Protein AF-A0A7C3F690-F1 (afdb_monomer_lite)

Secondary structure (DSSP, 8-state):
-HHHHHHHHHHTTTHHHHHHHHHHHHHHHHHHHHHHHHHHHHHHHHHHHHHHHHHHHHHTT---GGGHHHHHHHTT--TTTSTTGGG--SSS---TTT-TTTHHHHHHHHHHHHHHHHHHHHHHHHTBTB---TT--TTSTT-EEEEEEETTSEEPGGGTTT-TTSPP-EESS-----TTSEEEEEEEEEEEPS-GGG-TT-SEEEEEEEEEEEPP-SS-TT-S-PPPP------------PPPP-------------------PPP----PPP------GGGTTEEE-S--EEEEESSSEEEEEEEEE-SSS-EEEEEEEEE-HHHHHHSTT-EEEEEEETTEEEEEEEE-SSSEE--S---EEE-TTEEEEEEEEEE-SS-PPPTTT--GGG-EEEEEETTS-EEEE----------------TT-TTEEE-S--EE--BTTBEEEEEEEEE-SSS-EEEEEEEEE-HHHHTTSTT--EEEEEETTEEEE-S-B-SSSEE--S---EEE-TTEEEEEEEEE--SSSPPPTTS--GGG-EEEEEETTS-EEEE--------PPPPPPPP---SSEEEEEEESS-TT-EEEEEEEE-TTS-EEEEEEE-TTT-BS--GGG--S-BTB--HHHHSSS-EEEEEEEETTS-EEEEEEEES-EEESSSEE--TTTSTT-EEEES-GGGEEEEEEHHHIIIIIS----SSSPPP--TT-PPPSS-TT---B-EEEEEE-GGGGTTT-EEEEEEEEEE-SS-TTS-SB--EEEE---TTTS----S--------

Structure (mmCIF, N/CA/C/O backbone):
data_AF-A0A7C3F690-F1
#
_entry.id   AF-A0A7C3F690-F1
#
loop_
_atom_site.group_PDB
_atom_site.id
_atom_site.type_symbol
_atom_site.label_atom_id
_atom_site.label_alt_id
_atom_site.label_comp_id
_atom_site.label_asym_id
_atom_site.label_entity_id
_atom_site.label_seq_id
_atom_site.pdbx_PDB_ins_code
_atom_site.Cartn_x
_atom_site.Cartn_y
_atom_site.Cartn_z
_atom_site.occupancy
_atom_site.B_iso_or_equiv
_atom_site.auth_seq_id
_atom_site.auth_comp_id
_atom_site.auth_asym_id
_atom_site.auth_atom_id
_atom_site.pdbx_PDB_model_num
ATOM 1 N N . MET A 1 1 ? -98.170 44.416 -22.032 1.00 53.94 1 MET A N 1
ATOM 2 C CA . MET A 1 1 ? -97.109 43.391 -22.217 1.00 53.94 1 MET A CA 1
ATOM 3 C C . MET A 1 1 ? -95.685 43.948 -22.372 1.00 53.94 1 MET A C 1
ATOM 5 O O . MET A 1 1 ? -94.765 43.316 -21.867 1.00 53.94 1 MET A O 1
ATOM 9 N N . ASN A 1 2 ? -95.460 45.133 -22.960 1.00 50.00 2 ASN A N 1
ATOM 10 C CA . ASN A 1 2 ? -94.092 45.659 -23.170 1.00 50.00 2 ASN A CA 1
ATOM 11 C C . ASN A 1 2 ? -93.336 46.083 -21.890 1.00 50.00 2 ASN A C 1
ATOM 13 O O . ASN A 1 2 ? -92.110 46.021 -21.865 1.00 50.00 2 ASN A O 1
ATOM 17 N N . LYS A 1 3 ? -94.032 46.455 -20.802 1.00 51.06 3 LYS A N 1
ATOM 18 C CA . LYS A 1 3 ? -93.385 46.777 -19.510 1.00 51.06 3 LYS A CA 1
ATOM 19 C C . LYS A 1 3 ? -92.844 45.538 -18.776 1.00 51.06 3 LYS A C 1
ATOM 21 O O . LYS A 1 3 ? -91.786 45.625 -18.165 1.00 51.06 3 LYS A O 1
ATOM 26 N N . VAL A 1 4 ? -93.511 44.385 -18.897 1.00 54.22 4 VAL A N 1
ATOM 27 C CA . VAL A 1 4 ? -93.117 43.133 -18.217 1.00 54.22 4 VAL A CA 1
ATOM 28 C C . VAL A 1 4 ? -91.915 42.479 -18.907 1.00 54.22 4 VAL A C 1
ATOM 30 O O . VAL A 1 4 ? -90.972 42.079 -18.231 1.00 54.22 4 VAL A O 1
ATOM 33 N N . ARG A 1 5 ? -91.858 42.490 -20.252 1.00 50.88 5 ARG A N 1
ATOM 34 C CA . ARG A 1 5 ? -90.656 42.053 -20.993 1.00 50.88 5 ARG A CA 1
ATOM 35 C C . ARG A 1 5 ? -89.410 42.873 -20.634 1.00 50.88 5 ARG A C 1
ATOM 37 O O . ARG A 1 5 ? -88.328 42.305 -20.559 1.00 50.88 5 ARG A O 1
ATOM 44 N N . ARG A 1 6 ? -89.560 44.175 -20.350 1.00 50.06 6 ARG A N 1
ATOM 45 C CA . ARG A 1 6 ? -88.445 45.072 -19.980 1.00 50.06 6 ARG A CA 1
ATOM 46 C C . ARG A 1 6 ? -87.937 44.862 -18.543 1.00 50.06 6 ARG A C 1
ATOM 48 O O . ARG A 1 6 ? -86.787 45.182 -18.262 1.00 50.06 6 ARG A O 1
ATOM 55 N N . LEU A 1 7 ? -88.778 44.330 -17.651 1.00 51.03 7 LEU A N 1
ATOM 56 C CA . LEU A 1 7 ? -88.420 43.966 -16.272 1.00 51.03 7 LEU A CA 1
ATOM 57 C C . LEU A 1 7 ? -87.766 42.577 -16.204 1.00 51.03 7 LEU A C 1
ATOM 59 O O . LEU A 1 7 ? -86.737 42.430 -15.556 1.00 51.03 7 LEU A O 1
ATOM 63 N N . ILE A 1 8 ? -88.265 41.594 -16.963 1.00 52.38 8 ILE A N 1
ATOM 64 C CA . ILE A 1 8 ? -87.659 40.250 -17.036 1.00 52.38 8 ILE A CA 1
ATOM 65 C C . ILE A 1 8 ? -86.327 40.279 -17.809 1.00 52.38 8 ILE A C 1
ATOM 67 O O . ILE A 1 8 ? -85.368 39.621 -17.412 1.00 52.38 8 ILE A O 1
ATOM 71 N N . SER A 1 9 ? -86.196 41.122 -18.847 1.00 50.44 9 SER A N 1
ATOM 72 C CA . SER A 1 9 ? -84.900 41.352 -19.509 1.00 50.44 9 SER A CA 1
ATOM 73 C C . SER A 1 9 ? -83.897 42.105 -18.630 1.00 50.44 9 SER A C 1
ATOM 75 O O . SER A 1 9 ? -82.730 42.188 -18.998 1.00 50.44 9 SER A O 1
ATOM 77 N N . LYS A 1 10 ? -84.343 42.718 -17.523 1.00 50.56 10 LYS A N 1
ATOM 78 C CA . LYS A 1 10 ? -83.473 43.371 -16.536 1.00 50.56 10 LYS A CA 1
ATOM 79 C C . LYS A 1 10 ? -82.883 42.359 -15.550 1.00 50.56 10 LYS A C 1
ATOM 81 O O . LYS A 1 10 ? -81.759 42.566 -15.128 1.00 50.56 10 LYS A O 1
ATOM 86 N N . ILE A 1 11 ? -83.589 41.260 -15.260 1.00 53.69 11 ILE A N 1
ATOM 87 C CA . ILE A 1 11 ? -83.134 40.194 -14.344 1.00 53.69 11 ILE A CA 1
ATOM 88 C C . ILE A 1 11 ? -82.066 39.300 -15.002 1.00 53.69 11 ILE A C 1
ATOM 90 O O . ILE A 1 11 ? -81.186 38.789 -14.325 1.00 53.69 11 ILE A O 1
ATOM 94 N N . ARG A 1 12 ? -82.073 39.176 -16.338 1.00 56.94 12 ARG A N 1
ATOM 95 C CA . ARG A 1 12 ? -81.017 38.471 -17.095 1.00 56.94 12 ARG A CA 1
ATOM 96 C C . ARG A 1 12 ? -79.767 39.313 -17.387 1.00 56.94 12 ARG A C 1
ATOM 98 O O . ARG A 1 12 ? -78.795 38.787 -17.921 1.00 56.94 12 ARG A O 1
ATOM 105 N N . ARG A 1 13 ? -79.768 40.617 -17.082 1.00 62.41 13 ARG A N 1
ATOM 106 C CA . ARG A 1 13 ? -78.585 41.476 -17.258 1.00 62.41 13 ARG A CA 1
ATOM 107 C C . ARG A 1 13 ? -77.701 41.328 -16.028 1.00 62.41 13 ARG A C 1
ATOM 109 O O . ARG A 1 13 ? -78.002 41.900 -14.991 1.00 62.41 13 ARG A O 1
ATOM 116 N N . GLY A 1 14 ? -76.648 40.536 -16.168 1.00 69.00 14 GLY A N 1
ATOM 117 C CA . GLY A 1 14 ? -75.678 40.273 -15.109 1.00 69.00 14 GLY A CA 1
ATOM 118 C C . GLY A 1 14 ? -75.565 38.801 -14.730 1.00 69.00 14 GLY A C 1
ATOM 119 O O . GLY A 1 14 ? -74.534 38.440 -14.196 1.00 69.00 14 GLY A O 1
ATOM 120 N N . GLN A 1 15 ? -76.528 37.932 -15.074 1.00 79.69 15 GLN A N 1
ATOM 121 C CA . GLN A 1 15 ? -76.443 36.495 -14.757 1.00 79.69 15 GLN A CA 1
ATOM 122 C C . GLN A 1 15 ? -75.196 35.844 -15.373 1.00 79.69 15 GLN A C 1
ATOM 124 O O . GLN A 1 15 ? -74.444 35.198 -14.659 1.00 79.69 15 GLN A O 1
ATOM 129 N N . ALA A 1 16 ? -74.925 36.090 -16.661 1.00 81.56 16 ALA A N 1
ATOM 130 C CA . ALA A 1 16 ? -73.699 35.614 -17.308 1.00 81.56 16 ALA A CA 1
ATOM 131 C C . ALA A 1 16 ? -72.431 36.194 -16.652 1.00 81.56 16 ALA A C 1
ATOM 133 O O . ALA A 1 16 ? -71.416 35.517 -16.559 1.00 81.56 16 ALA A O 1
ATOM 134 N N . THR A 1 17 ? -72.494 37.435 -16.154 1.00 85.94 17 THR A N 1
ATOM 135 C CA . THR A 1 17 ? -71.397 38.059 -15.403 1.00 85.94 17 THR A CA 1
ATOM 136 C C . THR A 1 17 ? -71.221 37.410 -14.029 1.00 85.94 17 THR A C 1
ATOM 138 O O . THR A 1 17 ? -70.091 37.197 -13.623 1.00 85.94 17 THR A O 1
ATOM 141 N N . THR A 1 18 ? -72.302 37.050 -13.330 1.00 84.94 18 THR A N 1
ATOM 142 C CA . THR A 1 18 ? -72.266 36.363 -12.031 1.00 84.94 18 THR A CA 1
ATOM 143 C C . THR A 1 18 ? -71.794 34.918 -12.170 1.00 84.94 18 THR A C 1
ATOM 145 O O . THR A 1 18 ? -70.956 34.486 -11.392 1.00 84.94 18 THR A O 1
ATOM 148 N N . GLU A 1 19 ? -72.269 34.184 -13.177 1.00 86.69 19 GLU A N 1
ATOM 149 C CA . GLU A 1 19 ? -71.798 32.828 -13.482 1.00 86.69 19 GLU A CA 1
ATOM 150 C C . GLU A 1 19 ? -70.316 32.839 -13.865 1.00 86.69 19 GLU A C 1
ATOM 152 O O . GLU A 1 19 ? -69.549 32.040 -13.338 1.00 86.69 19 GLU A O 1
ATOM 157 N N . PHE A 1 20 ? -69.879 33.798 -14.689 1.00 88.44 20 PHE A N 1
ATOM 158 C CA . PHE A 1 20 ? -68.459 33.984 -14.990 1.00 88.44 20 PHE A CA 1
ATOM 159 C C . PHE A 1 20 ? -67.651 34.373 -13.744 1.00 88.44 20 PHE A C 1
ATOM 161 O O . PHE A 1 20 ? -66.579 33.828 -13.523 1.00 88.44 20 PHE A O 1
ATOM 168 N N . MET A 1 21 ? -68.173 35.255 -12.888 1.00 91.75 21 MET A N 1
ATOM 169 C CA . MET A 1 21 ? -67.510 35.683 -11.650 1.00 91.75 21 MET A CA 1
ATOM 170 C C . MET A 1 21 ? -67.397 34.555 -10.612 1.00 91.75 21 MET A C 1
ATOM 172 O O . MET A 1 21 ? -66.467 34.570 -9.815 1.00 91.75 21 MET A O 1
ATOM 176 N N . LEU A 1 22 ? -68.306 33.572 -10.631 1.00 87.62 22 LEU A N 1
ATOM 177 C CA . LEU A 1 22 ? -68.243 32.372 -9.786 1.00 87.62 22 LEU A CA 1
ATOM 178 C C . LEU A 1 22 ? -67.389 31.254 -10.406 1.00 87.62 22 LEU A C 1
ATOM 180 O O . LEU A 1 22 ? -66.724 30.524 -9.677 1.00 87.62 22 LEU A O 1
ATOM 184 N N . ALA A 1 23 ? -67.379 31.125 -11.736 1.00 90.38 23 ALA A N 1
ATOM 185 C CA . ALA A 1 23 ? -66.571 30.134 -12.444 1.00 90.38 23 ALA A CA 1
ATOM 186 C C . ALA A 1 23 ? -65.090 30.534 -12.536 1.00 90.38 23 ALA A C 1
ATOM 188 O O . ALA A 1 23 ? -64.225 29.664 -12.494 1.00 90.38 23 ALA A O 1
ATOM 189 N N . LEU A 1 24 ? -64.789 31.834 -12.633 1.00 89.81 24 LEU A N 1
ATOM 190 C CA . LEU A 1 24 ? -63.428 32.352 -12.784 1.00 89.81 24 LEU A CA 1
ATOM 191 C C . LEU A 1 24 ? -62.498 31.921 -11.629 1.00 89.81 24 LEU A C 1
ATOM 193 O O . LEU A 1 24 ? -61.432 31.396 -11.937 1.00 89.81 24 LEU A O 1
ATOM 197 N N . PRO A 1 25 ? -62.867 32.029 -10.334 1.00 86.62 25 PRO A N 1
ATOM 198 C CA . PRO A 1 25 ? -62.026 31.533 -9.243 1.00 86.62 25 PRO A CA 1
ATOM 199 C C . PRO A 1 25 ? -61.768 30.023 -9.312 1.00 86.62 25 PRO A C 1
ATOM 201 O O . PRO A 1 25 ? -60.646 29.593 -9.077 1.00 86.62 25 PRO A O 1
ATOM 204 N N . ILE A 1 26 ? -62.774 29.217 -9.674 1.00 88.06 26 ILE A N 1
ATOM 205 C CA . ILE A 1 26 ? -62.638 27.752 -9.779 1.00 88.06 26 ILE A CA 1
ATOM 206 C C . ILE A 1 26 ? -61.712 27.385 -10.941 1.00 88.06 26 ILE A C 1
ATOM 208 O O . ILE A 1 26 ? -60.811 26.565 -10.783 1.00 88.06 26 ILE A O 1
ATOM 212 N N . MET A 1 27 ? -61.904 28.022 -12.097 1.00 90.62 27 MET A N 1
ATOM 213 C CA . MET A 1 27 ? -61.048 27.840 -13.267 1.00 90.62 27 MET A CA 1
ATOM 214 C C . MET A 1 27 ? -59.607 28.276 -12.972 1.00 90.62 27 MET A C 1
ATOM 216 O O . MET A 1 27 ? -58.673 27.586 -13.367 1.00 90.62 27 MET A O 1
ATOM 220 N N . MET A 1 28 ? -59.420 29.373 -12.233 1.00 87.94 28 MET A N 1
ATOM 221 C CA . MET A 1 28 ? -58.102 29.862 -11.831 1.00 87.94 28 MET A CA 1
ATOM 222 C C . MET A 1 28 ? -57.420 28.916 -10.836 1.00 87.94 28 MET A C 1
ATOM 224 O O . MET A 1 28 ? -56.260 28.584 -11.040 1.00 87.94 28 MET A O 1
ATOM 228 N N . ILE A 1 29 ? -58.131 28.405 -9.823 1.00 86.88 29 ILE A N 1
ATOM 229 C CA . ILE A 1 29 ? -57.597 27.393 -8.894 1.00 86.88 29 ILE A CA 1
ATOM 230 C C . ILE A 1 29 ? -57.206 26.117 -9.646 1.00 86.88 29 ILE A C 1
ATOM 232 O O . ILE A 1 29 ? -56.128 25.582 -9.410 1.00 86.88 29 ILE A O 1
ATOM 236 N N . MET A 1 30 ? -58.044 25.645 -10.574 1.00 88.38 30 MET A N 1
ATOM 237 C CA . MET A 1 30 ? -57.740 24.458 -11.377 1.00 88.38 30 MET A CA 1
ATOM 238 C C . MET A 1 30 ? -56.510 24.678 -12.266 1.00 88.38 30 MET A C 1
ATOM 240 O O . MET A 1 30 ? -55.640 23.814 -12.328 1.00 88.38 30 MET A O 1
ATOM 244 N N . LEU A 1 31 ? -56.414 25.833 -12.928 1.00 89.75 31 LEU A N 1
ATOM 245 C CA . LEU A 1 31 ? -55.281 26.170 -13.786 1.00 89.75 31 LEU A CA 1
ATOM 246 C C . LEU A 1 31 ? -53.980 26.278 -12.983 1.00 89.75 31 LEU A C 1
ATOM 248 O O . LEU A 1 31 ? -52.979 25.689 -13.381 1.00 89.75 31 LEU A O 1
ATOM 252 N N . VAL A 1 32 ? -53.998 26.960 -11.834 1.00 87.81 32 VAL A N 1
ATOM 253 C CA . VAL A 1 32 ? -52.814 27.050 -10.970 1.00 87.81 32 VAL A CA 1
ATOM 254 C C . VAL A 1 32 ? -52.473 25.684 -10.367 1.00 87.81 32 VAL A C 1
ATOM 256 O O . VAL A 1 32 ? -51.303 25.340 -10.318 1.00 87.81 32 VAL A O 1
ATOM 259 N N . GLY A 1 33 ? -53.459 24.856 -10.007 1.00 86.50 33 GLY A N 1
ATOM 260 C CA . GLY A 1 33 ? -53.222 23.494 -9.518 1.00 86.50 33 GLY A CA 1
ATOM 261 C C . GLY A 1 33 ? -52.551 22.579 -10.549 1.00 86.50 33 GLY A C 1
ATOM 262 O O . GLY A 1 33 ? -51.645 21.827 -10.201 1.00 86.50 33 GLY A O 1
ATOM 263 N N . VAL A 1 34 ? -52.939 22.670 -11.827 1.00 91.31 34 VAL A N 1
ATOM 264 C CA . VAL A 1 34 ? -52.263 21.937 -12.915 1.00 91.31 34 VAL A CA 1
ATOM 265 C C . VAL A 1 34 ? -50.836 22.453 -13.124 1.00 91.31 34 VAL A C 1
ATOM 267 O O . VAL A 1 34 ? -49.928 21.647 -13.315 1.00 91.31 34 VAL A O 1
ATOM 270 N N . ILE A 1 35 ? -50.621 23.772 -13.059 1.00 90.88 35 ILE A N 1
ATOM 271 C CA . ILE A 1 35 ? -49.281 24.375 -13.158 1.00 90.88 35 ILE A CA 1
ATOM 272 C C . ILE A 1 35 ? -48.398 23.940 -11.981 1.00 90.88 35 ILE A C 1
ATOM 274 O O . ILE A 1 35 ? -47.242 23.590 -12.194 1.00 90.88 35 ILE A O 1
ATOM 278 N N . GLU A 1 36 ? -48.935 23.914 -10.760 1.00 88.75 36 GLU A N 1
ATOM 279 C CA . GLU A 1 36 ? -48.211 23.489 -9.559 1.00 88.75 36 GLU A CA 1
ATOM 280 C C . GLU A 1 36 ? -47.801 22.019 -9.651 1.00 88.75 36 GLU A C 1
ATOM 282 O O . GLU A 1 36 ? -46.639 21.689 -9.442 1.00 88.75 36 GLU A O 1
ATOM 287 N N . LEU A 1 37 ? -48.725 21.13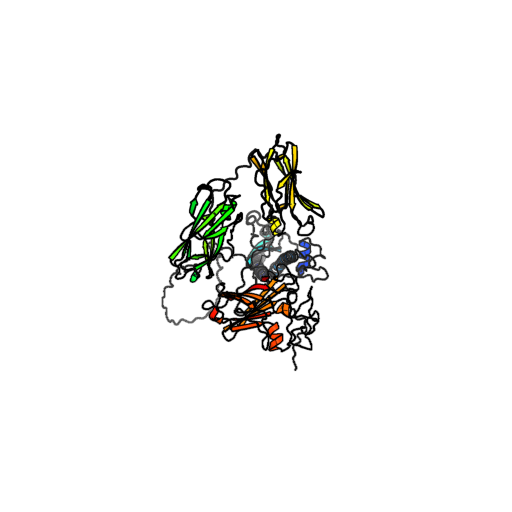7 -10.049 1.00 89.06 37 LEU A N 1
ATOM 288 C CA . LEU A 1 37 ? -48.420 19.719 -10.228 1.00 89.06 37 LEU A CA 1
ATOM 289 C C . LEU A 1 37 ? -47.357 19.501 -11.313 1.00 89.06 37 LEU A C 1
ATOM 291 O O . LEU A 1 37 ? -46.457 18.684 -11.133 1.00 89.06 37 LEU A O 1
ATOM 295 N N . ALA A 1 38 ? -47.435 20.236 -12.425 1.00 91.19 38 ALA A N 1
ATOM 296 C CA . ALA A 1 38 ? -46.434 20.156 -13.484 1.00 91.19 38 ALA A CA 1
ATOM 297 C C . ALA A 1 38 ? -45.045 20.597 -12.992 1.00 91.19 38 ALA A C 1
ATOM 299 O O . ALA A 1 38 ? -44.061 19.909 -13.262 1.00 91.19 38 ALA A O 1
ATOM 300 N N . ARG A 1 39 ? -44.967 21.697 -12.229 1.00 90.06 39 ARG A N 1
ATOM 301 C CA . ARG A 1 39 ? -43.717 22.185 -11.622 1.00 90.06 39 ARG A CA 1
ATOM 302 C C . ARG A 1 39 ? -43.159 21.209 -10.590 1.00 90.06 39 ARG A C 1
ATOM 304 O O . ARG A 1 39 ? -41.955 20.979 -10.583 1.00 90.06 39 ARG A O 1
ATOM 311 N N . LEU A 1 40 ? -44.022 20.584 -9.790 1.00 88.75 40 LEU A N 1
ATOM 312 C CA . LEU A 1 40 ? -43.619 19.586 -8.803 1.00 88.75 40 LEU A CA 1
ATOM 313 C C . LEU A 1 40 ? -43.023 18.338 -9.463 1.00 88.75 40 LEU A C 1
ATOM 315 O O . LEU A 1 40 ? -41.960 17.878 -9.059 1.00 88.75 40 LEU A O 1
ATOM 319 N N . VAL A 1 41 ? -43.673 17.806 -10.505 1.00 91.44 41 VAL A N 1
ATOM 320 C CA . VAL A 1 41 ? -43.147 16.655 -11.262 1.00 91.44 41 VAL A CA 1
ATOM 321 C C . VAL A 1 41 ? -41.838 17.020 -11.963 1.00 91.44 41 VAL A C 1
ATOM 323 O O . VAL A 1 41 ? -40.909 16.216 -11.969 1.00 91.44 41 VAL A O 1
ATOM 326 N N . GLN A 1 42 ? -41.736 18.232 -12.515 1.00 91.50 42 GLN A N 1
ATOM 327 C CA . GLN A 1 42 ? -40.493 18.731 -13.102 1.00 91.50 42 GLN A CA 1
ATOM 328 C C . GLN A 1 42 ? -39.364 18.802 -12.063 1.00 91.50 42 GLN A C 1
ATOM 330 O O . GLN A 1 42 ? -38.267 18.323 -12.340 1.00 91.50 42 GLN A O 1
ATOM 335 N N . ALA A 1 43 ? -39.630 19.344 -10.872 1.00 89.62 43 ALA A N 1
ATOM 336 C CA . ALA A 1 43 ? -38.655 19.422 -9.788 1.00 89.62 43 ALA A CA 1
ATOM 337 C C . ALA A 1 43 ? -38.248 18.032 -9.278 1.00 89.62 43 ALA A C 1
ATOM 339 O O . ALA A 1 43 ? -37.066 17.783 -9.072 1.00 89.62 43 ALA A O 1
ATOM 340 N N . TRP A 1 44 ? -39.195 17.097 -9.155 1.00 89.75 44 TRP A N 1
ATOM 341 C CA . TRP A 1 44 ? -38.893 15.713 -8.784 1.00 89.75 44 TRP A CA 1
ATOM 342 C C . TRP A 1 44 ? -37.980 15.024 -9.804 1.00 89.75 44 TRP A C 1
ATOM 344 O O . TRP A 1 44 ? -36.968 14.438 -9.429 1.00 89.75 44 TRP A O 1
ATOM 354 N N . LEU A 1 45 ? -38.270 15.162 -11.102 1.00 91.50 45 LEU A N 1
ATOM 355 C CA . LEU A 1 45 ? -37.400 14.632 -12.155 1.00 91.50 45 LEU A CA 1
ATOM 356 C C . LEU A 1 45 ? -36.012 15.287 -12.144 1.00 91.50 45 LEU A C 1
ATOM 358 O O . LEU A 1 45 ? -35.022 14.600 -12.386 1.00 91.50 45 LEU A O 1
ATOM 362 N N . ALA A 1 46 ? -35.930 16.590 -11.866 1.00 89.62 46 ALA A N 1
ATOM 363 C CA . ALA A 1 46 ? -34.663 17.305 -11.752 1.00 89.62 46 ALA A CA 1
ATOM 364 C C . ALA A 1 46 ? -33.816 16.782 -10.580 1.00 89.62 46 ALA A C 1
ATOM 366 O O . ALA A 1 46 ? -32.636 16.514 -10.764 1.00 89.62 46 ALA A O 1
ATOM 367 N N . VAL A 1 47 ? -34.419 16.553 -9.410 1.00 90.50 47 VAL A N 1
ATOM 368 C CA . VAL A 1 47 ? -33.735 16.004 -8.225 1.00 90.50 47 VAL A CA 1
ATOM 369 C C . VAL A 1 47 ? -33.256 14.562 -8.461 1.00 90.50 47 VAL A C 1
ATOM 371 O O . VAL A 1 47 ? -32.114 14.224 -8.152 1.00 90.50 47 VAL A O 1
ATOM 374 N N . GLU A 1 48 ? -34.077 13.712 -9.085 1.00 91.25 48 GLU A N 1
ATOM 375 C CA . GLU A 1 48 ? -33.696 12.332 -9.434 1.00 91.25 48 GLU A CA 1
ATOM 376 C C . GLU A 1 48 ? -32.575 12.274 -10.487 1.00 91.25 48 GLU A C 1
ATOM 378 O O . GLU A 1 48 ? -31.700 11.402 -10.440 1.00 91.25 48 GLU A O 1
ATOM 383 N N . ASN A 1 49 ? -32.588 13.200 -11.450 1.00 90.94 49 ASN A N 1
ATOM 384 C CA . ASN A 1 49 ? -31.518 13.330 -12.433 1.00 90.94 49 ASN A CA 1
ATOM 385 C C . ASN A 1 49 ? -30.237 13.874 -11.795 1.00 90.94 49 ASN A C 1
ATOM 387 O O . ASN A 1 49 ? -29.176 13.319 -12.066 1.00 90.94 49 ASN A O 1
ATOM 391 N N . ALA A 1 50 ? -30.327 14.871 -10.913 1.00 90.81 50 ALA A N 1
ATOM 392 C CA . ALA A 1 50 ? -29.193 15.406 -10.163 1.00 90.81 50 ALA A CA 1
ATOM 393 C C . ALA A 1 50 ? -28.462 14.300 -9.391 1.00 90.81 50 ALA A C 1
ATOM 395 O O . ALA A 1 50 ? -27.263 14.101 -9.589 1.00 90.81 50 ALA A O 1
ATOM 396 N N . ALA A 1 51 ? -29.198 13.483 -8.627 1.00 90.31 51 ALA A N 1
ATOM 397 C CA . ALA A 1 51 ? -28.625 12.346 -7.903 1.00 90.31 51 ALA A CA 1
ATOM 398 C C . ALA A 1 51 ? -27.942 11.342 -8.850 1.00 90.31 51 ALA A C 1
ATOM 400 O O . ALA A 1 51 ? -26.880 10.803 -8.549 1.00 90.31 51 ALA A O 1
ATOM 401 N N . ARG A 1 52 ? -28.521 11.101 -10.035 1.00 90.88 52 ARG A N 1
ATOM 402 C CA . ARG A 1 52 ? -27.949 10.191 -11.039 1.00 90.88 52 ARG A CA 1
ATOM 403 C C . ARG A 1 52 ? -26.676 10.737 -11.685 1.00 90.88 52 ARG A C 1
ATOM 405 O O . ARG A 1 52 ? -25.780 9.951 -11.980 1.00 90.88 52 ARG A O 1
ATOM 412 N N . PHE A 1 53 ? -26.620 12.034 -11.974 1.00 90.19 53 PHE A N 1
ATOM 413 C CA . PHE A 1 53 ? -25.443 12.671 -12.564 1.00 90.19 53 PHE A CA 1
ATOM 414 C C . PHE A 1 53 ? -24.300 12.745 -11.555 1.00 90.19 53 PHE A C 1
ATOM 416 O O . PHE A 1 53 ? -23.199 12.313 -11.889 1.00 90.19 53 PHE A O 1
ATOM 423 N N . GLY A 1 54 ? -24.593 13.155 -10.317 1.00 87.94 54 GLY A N 1
ATOM 424 C CA . GLY A 1 54 ? -23.635 13.110 -9.215 1.00 87.94 54 GLY A CA 1
ATOM 425 C C . GLY A 1 54 ? -23.078 11.704 -9.010 1.00 87.94 54 GLY A C 1
ATOM 426 O O . GLY A 1 54 ? -21.868 11.528 -9.008 1.00 87.94 54 GLY A O 1
ATOM 427 N N . ALA A 1 55 ? -23.940 10.679 -8.954 1.00 88.31 55 ALA A N 1
ATOM 428 C CA . ALA A 1 55 ? -23.487 9.301 -8.746 1.00 88.31 55 ALA A CA 1
ATOM 429 C C . ALA A 1 55 ? -22.615 8.793 -9.904 1.00 88.31 55 ALA A C 1
ATOM 431 O O . ALA A 1 55 ? -21.591 8.166 -9.674 1.00 88.31 55 ALA A O 1
ATOM 432 N N . ARG A 1 56 ? -22.968 9.103 -11.158 1.00 87.56 56 ARG A N 1
ATOM 433 C CA . ARG A 1 56 ? -22.145 8.737 -12.323 1.00 87.56 56 ARG A CA 1
ATOM 434 C C . ARG A 1 56 ? -20.773 9.395 -12.311 1.00 87.56 56 ARG A C 1
ATOM 436 O O . ARG A 1 56 ? -19.819 8.758 -12.733 1.00 87.56 56 ARG A O 1
ATOM 443 N N . TYR A 1 57 ? -20.697 10.651 -11.884 1.00 87.88 57 TYR A N 1
ATOM 444 C CA . TYR A 1 57 ? -19.434 11.370 -11.788 1.00 87.88 57 TYR A CA 1
ATOM 445 C C . TYR A 1 57 ? -18.597 10.846 -10.618 1.00 87.88 57 TYR A C 1
ATOM 447 O O . TYR A 1 57 ? -17.452 10.458 -10.825 1.00 87.88 57 TYR A O 1
ATOM 455 N N . ALA A 1 58 ? -19.197 10.708 -9.431 1.00 86.44 58 ALA A N 1
ATOM 456 C CA . ALA A 1 58 ? -18.551 10.169 -8.234 1.00 86.44 58 ALA A CA 1
ATOM 457 C C . ALA A 1 58 ? -17.904 8.802 -8.484 1.00 86.44 58 ALA A C 1
ATOM 459 O O . ALA A 1 58 ? -16.791 8.542 -8.029 1.00 86.44 58 ALA A O 1
ATOM 460 N N . VAL A 1 59 ? -18.575 7.961 -9.277 1.00 85.00 59 VAL A N 1
ATOM 461 C CA . VAL A 1 59 ? -18.084 6.635 -9.647 1.00 85.00 59 VAL A CA 1
ATOM 462 C C . VAL A 1 59 ? -16.767 6.682 -10.415 1.00 85.00 59 VAL A C 1
ATOM 464 O O . VAL A 1 59 ? -15.962 5.778 -10.276 1.00 85.00 59 VAL A O 1
ATOM 467 N N . THR A 1 60 ? -16.495 7.720 -11.198 1.00 84.31 60 THR A N 1
ATOM 468 C CA . THR A 1 60 ? -15.251 7.777 -11.983 1.00 84.31 60 THR A CA 1
ATOM 469 C C . THR A 1 60 ? -13.994 7.977 -11.133 1.00 84.31 60 THR A C 1
ATOM 471 O O . THR A 1 60 ? -12.892 7.707 -11.610 1.00 84.31 60 THR A O 1
ATOM 474 N N . GLY A 1 61 ? -14.150 8.464 -9.897 1.00 78.19 61 GLY A N 1
ATOM 475 C CA . GLY A 1 61 ? -13.036 8.921 -9.065 1.00 78.19 61 GLY A CA 1
ATOM 476 C C . GLY A 1 61 ? -12.358 10.200 -9.575 1.00 78.19 61 GLY A C 1
ATOM 477 O O . GLY A 1 61 ? -11.329 10.577 -9.024 1.00 78.19 61 GLY A O 1
ATOM 478 N N . ASP A 1 62 ? -12.910 10.842 -10.610 1.00 83.62 62 ASP A N 1
ATOM 479 C CA . ASP A 1 62 ? -12.387 12.068 -11.218 1.00 83.62 62 ASP A CA 1
ATOM 480 C C . ASP A 1 62 ? -12.729 13.312 -10.376 1.00 83.62 62 ASP A C 1
ATOM 482 O O . ASP A 1 62 ? -13.655 13.285 -9.555 1.00 83.62 62 ASP A O 1
ATOM 486 N N . PHE A 1 63 ? -11.980 14.397 -10.574 1.00 88.31 63 PHE A N 1
ATOM 487 C CA . PHE A 1 63 ? -12.174 15.677 -9.886 1.00 88.31 63 PHE A CA 1
ATOM 488 C C . PHE A 1 63 ? -11.721 16.859 -10.748 1.00 88.31 63 PHE A C 1
ATOM 490 O O . PHE A 1 63 ? -10.892 16.711 -11.644 1.00 88.31 63 PHE A O 1
ATOM 497 N N . ASP A 1 64 ? -12.263 18.043 -10.472 1.00 85.19 64 ASP A N 1
ATOM 498 C CA . ASP A 1 64 ? -11.819 19.291 -11.085 1.00 85.19 64 ASP A CA 1
ATOM 499 C C . ASP A 1 64 ? -10.660 19.894 -10.281 1.00 85.19 64 ASP A C 1
ATOM 501 O O . ASP A 1 64 ? -10.772 20.160 -9.079 1.00 85.19 64 ASP A O 1
ATOM 505 N N . THR A 1 65 ? -9.538 20.134 -10.960 1.00 84.12 65 THR A N 1
ATOM 506 C CA . THR A 1 65 ? -8.335 20.701 -10.349 1.00 84.12 65 THR A CA 1
ATOM 507 C C . THR A 1 65 ? -8.535 22.149 -9.889 1.00 84.12 65 THR A C 1
ATOM 509 O O . THR A 1 65 ? -7.731 22.660 -9.115 1.00 84.12 65 THR A O 1
ATOM 512 N N . THR A 1 66 ? -9.608 22.835 -10.309 1.00 86.69 66 THR A N 1
ATOM 513 C CA . THR A 1 66 ? -9.914 24.189 -9.812 1.00 86.69 66 THR A CA 1
ATOM 514 C C . THR A 1 66 ? -10.192 24.231 -8.313 1.00 86.69 66 THR A C 1
ATOM 516 O O . THR A 1 66 ? -10.005 25.275 -7.698 1.00 86.69 66 THR A O 1
ATOM 519 N N . TYR A 1 67 ? -10.624 23.117 -7.716 1.00 85.00 67 TYR A N 1
ATOM 520 C CA . TYR A 1 67 ? -10.926 23.040 -6.285 1.00 85.00 67 TYR A CA 1
ATOM 521 C C . TYR A 1 67 ? -9.711 22.742 -5.409 1.00 85.00 67 TYR A C 1
ATOM 523 O O . TYR A 1 67 ? -9.831 22.772 -4.188 1.00 85.00 67 TYR A O 1
ATOM 531 N N . CYS A 1 68 ? -8.544 22.470 -5.994 1.00 83.38 68 CYS A N 1
ATOM 532 C CA . CYS A 1 68 ? -7.339 22.129 -5.239 1.00 83.38 68 CYS A CA 1
ATOM 533 C C . CYS A 1 68 ? -6.838 23.295 -4.365 1.00 83.38 68 CYS A C 1
ATOM 535 O O . CYS A 1 68 ? -6.377 23.081 -3.244 1.00 83.38 68 CYS A O 1
ATOM 537 N N . GLU A 1 69 ? -7.009 24.543 -4.819 1.00 80.44 69 GLU A N 1
ATOM 538 C CA . GLU A 1 69 ? -6.671 25.733 -4.023 1.00 80.44 69 GLU A CA 1
ATOM 539 C C . GLU A 1 69 ? -7.587 25.869 -2.794 1.00 80.44 69 GLU A C 1
ATOM 541 O O . GLU A 1 69 ? -7.114 26.067 -1.669 1.00 80.44 69 GLU A O 1
ATOM 546 N N . ASP A 1 70 ? -8.895 25.685 -2.990 1.00 80.19 70 ASP A N 1
ATOM 547 C CA . ASP A 1 70 ? -9.881 25.703 -1.909 1.00 80.19 70 ASP A CA 1
ATOM 548 C C . ASP A 1 70 ? -9.683 24.520 -0.942 1.00 80.19 70 ASP A C 1
ATOM 550 O O . ASP A 1 70 ? -9.827 24.685 0.272 1.00 80.19 70 ASP A O 1
ATOM 554 N N . ALA A 1 71 ? -9.272 23.353 -1.456 1.00 80.44 71 ALA A N 1
ATOM 555 C CA . ALA A 1 71 ? -8.919 22.175 -0.664 1.00 80.44 71 ALA A CA 1
ATOM 556 C C . ALA A 1 71 ? -7.759 22.466 0.290 1.00 80.44 71 ALA A C 1
ATOM 558 O O . ALA A 1 71 ? -7.835 22.176 1.486 1.00 80.44 71 ALA A O 1
ATOM 559 N N . ASN A 1 72 ? -6.700 23.092 -0.225 1.00 76.25 72 ASN A N 1
ATOM 560 C CA . ASN A 1 72 ? -5.518 23.448 0.550 1.00 76.25 72 ASN A CA 1
ATOM 561 C C . ASN A 1 72 ? -5.870 24.423 1.695 1.00 76.25 72 ASN A C 1
ATOM 563 O O . ASN A 1 72 ? -5.420 24.254 2.832 1.00 76.25 72 ASN A O 1
ATOM 567 N N . LEU A 1 73 ? -6.753 25.392 1.425 1.00 76.44 73 LEU A N 1
ATOM 568 C CA . LEU A 1 73 ? -7.278 26.325 2.428 1.00 76.44 73 LEU A CA 1
ATOM 569 C C . LEU A 1 73 ? -8.158 25.636 3.482 1.00 76.44 73 LEU A C 1
ATOM 571 O O . LEU A 1 73 ? -8.005 25.898 4.678 1.00 76.44 73 LEU A O 1
ATOM 575 N N . ALA A 1 74 ? -9.071 24.760 3.058 1.00 74.19 74 ALA A N 1
ATOM 576 C CA . ALA A 1 74 ? -10.011 24.074 3.942 1.00 74.19 74 ALA A CA 1
ATOM 577 C C . ALA A 1 74 ? -9.319 23.090 4.899 1.00 74.19 74 ALA A C 1
ATOM 579 O O . ALA A 1 74 ? -9.741 22.946 6.047 1.00 74.19 74 ALA A O 1
ATOM 580 N N . LEU A 1 75 ? -8.222 22.467 4.459 1.00 74.88 75 LEU A N 1
ATOM 581 C CA . LEU A 1 75 ? -7.380 21.590 5.279 1.00 74.88 75 LEU A CA 1
ATOM 582 C C . LEU A 1 75 ? -6.434 22.362 6.220 1.00 74.88 75 LEU A C 1
ATOM 584 O O . LEU A 1 75 ? -5.712 21.755 7.016 1.00 74.88 75 LEU A O 1
ATOM 588 N N . GLY A 1 76 ? -6.463 23.700 6.179 1.00 67.00 76 GLY A N 1
ATOM 589 C CA . GLY A 1 76 ? -5.706 24.572 7.076 1.00 67.00 76 GLY A CA 1
ATOM 590 C C . GLY A 1 76 ? -4.215 24.637 6.754 1.00 67.00 76 GLY A C 1
ATOM 591 O O . GLY A 1 76 ? -3.403 24.894 7.647 1.00 67.00 76 GLY A O 1
ATOM 592 N N . TRP A 1 77 ? -3.835 24.372 5.504 1.00 67.75 77 TRP A N 1
ATOM 593 C CA . TRP A 1 77 ? -2.442 24.359 5.078 1.00 67.75 77 TRP A CA 1
ATOM 594 C C . TRP A 1 77 ? -2.048 25.712 4.459 1.00 67.75 77 TRP A C 1
ATOM 596 O O . TRP A 1 77 ? -2.859 26.339 3.777 1.00 67.75 77 TRP A O 1
ATOM 606 N N . PRO A 1 78 ? -0.823 26.220 4.697 1.00 56.69 78 PRO A N 1
ATOM 607 C CA . PRO A 1 78 ? -0.374 27.468 4.082 1.00 56.69 78 PRO A CA 1
ATOM 608 C C . PRO A 1 78 ? -0.348 27.354 2.549 1.00 56.69 78 PRO A C 1
ATOM 610 O O . PRO A 1 78 ? 0.153 26.370 2.001 1.00 56.69 78 PRO A O 1
ATOM 613 N N . THR A 1 79 ? -0.859 28.376 1.859 1.00 53.69 79 THR A N 1
ATOM 614 C CA . THR A 1 79 ? -1.090 28.413 0.398 1.00 53.69 79 THR A CA 1
ATOM 615 C C . THR A 1 79 ? 0.172 28.469 -0.474 1.00 53.69 79 THR A C 1
ATOM 617 O O . THR A 1 79 ? 0.086 28.702 -1.672 1.00 53.69 79 THR A O 1
ATOM 620 N N . ASP A 1 80 ? 1.353 28.280 0.104 1.00 52.66 80 ASP A N 1
ATOM 621 C CA . ASP A 1 80 ? 2.656 28.389 -0.556 1.00 52.66 80 ASP A CA 1
ATOM 622 C C . ASP A 1 80 ? 3.613 27.227 -0.235 1.00 52.66 80 ASP A C 1
ATOM 624 O O . ASP A 1 80 ? 4.749 27.212 -0.718 1.00 52.66 80 ASP A O 1
ATOM 628 N N . VAL A 1 81 ? 3.176 26.248 0.568 1.00 52.09 81 VAL A N 1
ATOM 629 C CA . VAL A 1 81 ? 4.067 25.198 1.089 1.00 52.09 81 VAL A CA 1
ATOM 630 C C . VAL A 1 81 ? 3.852 23.835 0.441 1.00 52.09 81 VAL A C 1
ATOM 632 O O . VAL A 1 81 ? 4.821 23.090 0.385 1.00 52.09 81 VAL A O 1
ATOM 635 N N . TYR A 1 82 ? 2.662 23.505 -0.075 1.00 58.00 82 TYR A N 1
ATOM 636 C CA . TYR A 1 82 ? 2.358 22.144 -0.541 1.00 58.00 82 TYR A CA 1
ATOM 637 C C . TYR A 1 82 ? 1.982 22.087 -2.028 1.00 58.00 82 TYR A C 1
ATOM 639 O O . TYR A 1 82 ? 2.872 21.855 -2.831 1.00 58.00 82 TYR A O 1
ATOM 647 N N . ASP A 1 83 ? 0.735 22.346 -2.417 1.00 59.56 83 ASP A N 1
ATOM 648 C CA . ASP A 1 83 ? 0.292 22.349 -3.826 1.00 59.56 83 ASP A CA 1
ATOM 649 C C . ASP A 1 83 ? 0.515 23.746 -4.442 1.00 59.56 83 ASP A C 1
ATOM 651 O O . ASP A 1 83 ? -0.208 24.693 -4.128 1.00 59.56 83 ASP A O 1
ATOM 655 N N . GLY A 1 84 ? 1.615 23.918 -5.185 1.00 57.03 84 GLY A N 1
ATOM 656 C CA . GLY A 1 84 ? 2.148 25.232 -5.597 1.00 57.03 84 GLY A CA 1
ATOM 657 C C . GLY A 1 84 ? 3.584 25.532 -5.135 1.00 57.03 84 GLY A C 1
ATOM 658 O O . GLY A 1 84 ? 4.169 26.569 -5.481 1.00 57.03 84 GLY A O 1
ATOM 659 N N . TYR A 1 85 ? 4.183 24.632 -4.348 1.00 58.78 85 TYR A N 1
ATOM 660 C CA . TYR A 1 85 ? 5.537 24.793 -3.822 1.00 58.78 85 TYR A CA 1
ATOM 661 C C . TYR A 1 85 ? 6.583 24.865 -4.942 1.00 58.78 85 TYR A C 1
ATOM 663 O O . TYR A 1 85 ? 6.655 24.010 -5.816 1.00 58.78 85 TYR A O 1
ATOM 671 N N . ASN A 1 86 ? 7.457 25.875 -4.893 1.00 61.81 86 ASN A N 1
ATOM 672 C CA . ASN A 1 86 ? 8.557 26.054 -5.851 1.00 61.81 86 ASN A CA 1
ATOM 673 C C . ASN A 1 86 ? 8.117 26.158 -7.333 1.00 61.81 86 ASN A C 1
ATOM 675 O O . ASN A 1 86 ? 8.870 25.788 -8.235 1.00 61.81 86 ASN A O 1
ATOM 679 N N . GLY A 1 87 ? 6.924 26.711 -7.589 1.00 64.44 87 GLY A N 1
ATOM 680 C CA . GLY A 1 87 ? 6.406 26.940 -8.945 1.00 64.44 87 GLY A CA 1
ATOM 681 C C . GLY A 1 87 ? 5.670 25.747 -9.556 1.00 64.44 87 GLY A C 1
ATOM 682 O O . GLY A 1 87 ? 5.463 25.729 -10.770 1.00 64.44 87 GLY A O 1
ATOM 683 N N . ASP A 1 88 ? 5.303 24.777 -8.724 1.00 71.12 88 ASP A N 1
ATOM 684 C CA . ASP A 1 88 ? 4.422 23.666 -9.067 1.00 71.12 88 ASP A CA 1
ATOM 685 C C . ASP A 1 88 ? 3.034 24.170 -9.520 1.00 71.12 88 ASP A C 1
ATOM 687 O O . ASP A 1 88 ? 2.529 25.146 -8.952 1.00 71.12 88 ASP A O 1
ATOM 691 N N . PRO A 1 89 ? 2.427 23.605 -10.579 1.00 72.00 89 PRO A N 1
ATOM 692 C CA . PRO A 1 89 ? 1.042 23.900 -10.931 1.00 72.00 89 PRO A CA 1
ATOM 693 C C . PRO A 1 89 ? 0.091 23.406 -9.838 1.00 72.00 89 PRO A C 1
ATOM 695 O O . PRO A 1 89 ? 0.300 22.328 -9.311 1.00 72.00 89 PRO A O 1
ATOM 698 N N . ILE A 1 90 ? -0.971 24.165 -9.552 1.00 73.56 90 ILE A N 1
ATOM 699 C CA . ILE A 1 90 ? -2.024 23.725 -8.627 1.00 73.56 90 ILE A CA 1
ATOM 700 C C . ILE A 1 90 ? -2.784 22.563 -9.279 1.00 73.56 90 ILE A C 1
ATOM 702 O O . ILE A 1 90 ? -3.580 22.788 -10.197 1.00 73.56 90 ILE A O 1
ATOM 706 N N . ASP A 1 91 ? -2.498 21.335 -8.856 1.00 79.62 91 ASP A N 1
ATOM 707 C CA . ASP A 1 91 ? -3.027 20.110 -9.466 1.00 79.62 91 ASP A CA 1
ATOM 708 C C . ASP A 1 91 ? -3.464 19.040 -8.446 1.00 79.62 91 ASP A C 1
ATOM 710 O O . ASP A 1 91 ? -3.728 17.895 -8.823 1.00 79.62 91 ASP A O 1
ATOM 714 N N . CYS A 1 92 ? -3.620 19.422 -7.171 1.00 79.69 92 CYS A N 1
ATOM 715 C CA . CYS A 1 92 ? -3.897 18.542 -6.031 1.00 79.69 92 CYS A CA 1
ATOM 716 C C . CYS A 1 92 ? -2.762 17.551 -5.728 1.00 79.69 92 CYS A C 1
ATOM 718 O O . CYS A 1 92 ? -2.959 16.647 -4.911 1.00 79.69 92 CYS A O 1
ATOM 720 N N . ILE A 1 93 ? -1.581 17.697 -6.338 1.00 80.00 93 ILE A N 1
ATOM 721 C CA . ILE A 1 93 ? -0.415 16.861 -6.070 1.00 80.00 93 ILE A CA 1
ATOM 722 C C . ILE A 1 93 ? 0.575 17.664 -5.243 1.00 80.00 93 ILE A C 1
ATOM 724 O O . ILE A 1 93 ? 1.089 18.696 -5.644 1.00 80.00 93 ILE A O 1
ATOM 728 N N . VAL A 1 94 ? 0.895 17.156 -4.057 1.00 73.81 94 VAL A N 1
ATOM 729 C CA . VAL A 1 94 ? 1.968 17.737 -3.255 1.00 73.81 94 VAL A CA 1
ATOM 730 C C . VAL A 1 94 ? 3.303 17.209 -3.790 1.00 73.81 94 VAL A C 1
ATOM 732 O O . VAL A 1 94 ? 3.537 15.993 -3.772 1.00 73.81 94 VAL A O 1
ATOM 735 N N . PRO A 1 95 ? 4.225 18.077 -4.233 1.00 68.94 95 PRO A N 1
ATOM 736 C CA . PRO A 1 95 ? 5.519 17.658 -4.724 1.00 68.94 95 PRO A CA 1
ATOM 737 C C . PRO A 1 95 ? 6.346 17.122 -3.554 1.00 68.94 95 PRO A C 1
ATOM 739 O O . PRO A 1 95 ? 6.357 17.669 -2.452 1.00 68.94 95 PRO A O 1
ATOM 742 N N . ARG A 1 96 ? 7.127 16.063 -3.791 1.00 60.03 96 ARG A N 1
ATOM 743 C CA . ARG A 1 96 ? 7.941 15.422 -2.738 1.00 60.03 96 ARG A CA 1
ATOM 744 C C . ARG A 1 96 ? 8.946 16.375 -2.067 1.00 60.03 96 ARG A C 1
ATOM 746 O O . ARG A 1 96 ? 9.413 16.092 -0.972 1.00 60.03 96 ARG A O 1
ATOM 753 N N . GLY A 1 97 ? 9.290 17.497 -2.705 1.00 61.69 97 GLY A N 1
ATOM 754 C CA . GLY A 1 97 ? 10.142 18.538 -2.118 1.00 61.69 97 GLY A CA 1
ATOM 755 C C . GLY A 1 97 ? 9.455 19.403 -1.052 1.00 61.69 97 GLY A C 1
ATOM 756 O O . GLY A 1 97 ? 10.151 19.967 -0.214 1.00 61.69 97 GLY A O 1
ATOM 757 N N . ALA A 1 98 ? 8.123 19.487 -1.073 1.00 59.38 98 ALA A N 1
ATOM 758 C CA . ALA A 1 98 ? 7.314 20.240 -0.117 1.00 59.38 98 ALA A CA 1
ATOM 759 C C . ALA A 1 98 ? 7.101 19.481 1.200 1.00 59.38 98 ALA A C 1
ATOM 761 O O . ALA A 1 98 ? 7.276 20.038 2.282 1.00 59.38 98 ALA A O 1
ATOM 762 N N . ASP A 1 99 ? 6.752 18.195 1.107 1.00 56.81 99 ASP A N 1
ATOM 763 C CA . ASP A 1 99 ? 6.598 17.303 2.260 1.00 56.81 99 ASP A CA 1
ATOM 764 C C . ASP A 1 99 ? 7.168 15.910 1.950 1.00 56.81 99 ASP A C 1
ATOM 766 O O . ASP A 1 99 ? 6.440 15.002 1.551 1.00 56.81 99 ASP A O 1
ATOM 770 N N . PRO A 1 100 ? 8.480 15.698 2.125 1.00 51.22 100 PRO A N 1
ATOM 771 C CA . PRO A 1 100 ? 9.128 14.438 1.763 1.00 51.22 100 PRO A CA 1
ATOM 772 C C . PRO A 1 100 ? 8.559 13.202 2.469 1.00 51.22 100 PRO A C 1
ATOM 774 O O . PRO A 1 100 ? 8.770 12.087 1.983 1.00 51.22 100 PRO A O 1
ATOM 777 N N . ILE A 1 101 ? 7.873 13.402 3.600 1.00 44.97 101 ILE A N 1
ATOM 778 C CA . ILE A 1 101 ? 7.358 12.355 4.482 1.00 44.97 101 ILE A CA 1
ATOM 779 C C . ILE A 1 101 ? 5.873 12.098 4.194 1.00 44.97 101 ILE A C 1
ATOM 781 O O . ILE A 1 101 ? 5.486 10.943 4.045 1.00 44.97 101 ILE A O 1
ATOM 785 N N . ASN A 1 102 ? 5.064 13.150 4.035 1.00 56.34 102 ASN A N 1
ATOM 786 C CA . ASN A 1 102 ? 3.604 13.038 3.932 1.00 56.34 102 ASN A CA 1
ATOM 787 C C . ASN A 1 102 ? 3.031 13.487 2.579 1.00 56.34 102 ASN A C 1
ATOM 789 O O . ASN A 1 102 ? 1.814 13.588 2.457 1.00 56.34 102 ASN A O 1
ATOM 793 N N . TYR A 1 103 ? 3.848 13.758 1.549 1.00 62.16 103 TYR A N 1
ATOM 794 C CA . TYR A 1 103 ? 3.344 14.248 0.253 1.00 62.16 103 TYR A CA 1
ATOM 795 C C . TYR A 1 103 ? 2.219 13.378 -0.329 1.00 62.16 103 TYR A C 1
ATOM 797 O O . TYR A 1 103 ? 1.268 13.917 -0.885 1.00 62.16 103 TYR A O 1
ATOM 805 N N . LEU A 1 104 ? 2.281 12.050 -0.171 1.00 57.41 104 LEU A N 1
ATOM 806 C CA . LEU A 1 104 ? 1.264 11.132 -0.695 1.00 57.41 104 LEU A CA 1
ATOM 807 C C . LEU A 1 104 ? -0.054 11.201 0.090 1.00 57.41 104 LEU A C 1
ATOM 809 O O . LEU A 1 104 ? -1.132 11.204 -0.505 1.00 57.41 104 LEU A O 1
ATOM 813 N N . GLU A 1 105 ? 0.030 11.289 1.416 1.00 64.50 105 GLU A N 1
ATOM 814 C CA . GLU A 1 105 ? -1.139 11.475 2.277 1.00 64.50 105 GLU A CA 1
ATOM 815 C C . GLU A 1 105 ? -1.783 12.833 1.997 1.00 64.50 105 GLU A C 1
ATOM 817 O O . GLU A 1 105 ? -2.984 12.914 1.751 1.00 64.50 105 GLU A O 1
ATOM 822 N N . ARG A 1 106 ? -0.969 13.889 1.897 1.00 68.38 106 ARG A N 1
ATOM 823 C CA . ARG A 1 106 ? -1.458 15.235 1.606 1.00 68.38 106 ARG A CA 1
ATOM 824 C C . ARG A 1 106 ? -2.089 15.362 0.223 1.00 68.38 106 ARG A C 1
ATOM 826 O O . ARG A 1 106 ? -3.150 15.961 0.102 1.00 68.38 106 ARG A O 1
ATOM 833 N N . THR A 1 107 ? -1.475 14.749 -0.787 1.00 75.69 107 THR A N 1
ATOM 834 C CA . THR A 1 107 ? -2.046 14.622 -2.139 1.00 75.69 107 THR A CA 1
ATOM 835 C C . THR A 1 107 ? -3.409 13.936 -2.073 1.00 75.69 107 THR A C 1
ATOM 837 O O . THR A 1 107 ? -4.383 14.427 -2.629 1.00 75.69 107 THR A O 1
ATOM 840 N N . SER A 1 108 ? -3.516 12.835 -1.325 1.00 74.81 108 SER A N 1
ATOM 841 C CA . SER A 1 108 ? -4.777 12.095 -1.196 1.00 74.81 108 SER A CA 1
ATOM 842 C C . SER A 1 108 ? -5.873 12.927 -0.522 1.00 74.81 108 SER A C 1
ATOM 844 O O . SER A 1 108 ? -7.014 12.904 -0.969 1.00 74.81 108 SER A O 1
ATOM 846 N N . MET A 1 109 ? -5.532 13.706 0.507 1.00 74.25 109 MET A N 1
ATOM 847 C CA . MET A 1 109 ? -6.489 14.588 1.182 1.00 74.25 109 MET A CA 1
ATOM 848 C C . MET A 1 109 ? -6.955 15.749 0.290 1.00 74.25 109 MET A C 1
ATOM 850 O O . MET A 1 109 ? -8.134 16.096 0.329 1.00 74.25 109 MET A O 1
ATOM 854 N N . LEU A 1 110 ? -6.064 16.334 -0.525 1.00 76.56 110 LEU A N 1
ATOM 855 C CA . LEU A 1 110 ? -6.438 17.371 -1.499 1.00 76.56 110 LEU A CA 1
ATOM 856 C C . LEU A 1 110 ? -7.386 16.813 -2.560 1.00 76.56 110 LEU A C 1
ATOM 858 O O . LEU A 1 110 ? -8.411 17.424 -2.848 1.00 76.56 110 LEU A O 1
ATOM 862 N N . VAL A 1 111 ? -7.073 15.625 -3.083 1.00 82.88 111 VAL A N 1
ATOM 863 C CA . VAL A 1 111 ? -7.902 14.925 -4.070 1.00 82.88 111 VAL A CA 1
ATOM 864 C C . VAL A 1 111 ? -9.278 14.587 -3.498 1.00 82.88 111 VAL A C 1
ATOM 866 O O . VAL A 1 111 ? -10.288 14.883 -4.131 1.00 82.88 111 VAL A O 1
ATOM 869 N N . ASP A 1 112 ? -9.357 14.012 -2.298 1.00 81.19 112 ASP A N 1
ATOM 870 C CA . ASP A 1 112 ? -10.644 13.676 -1.678 1.00 81.19 112 ASP A CA 1
ATOM 871 C C . ASP A 1 112 ? -11.501 14.906 -1.420 1.00 81.19 112 ASP A C 1
ATOM 873 O O . ASP A 1 112 ? -12.700 14.908 -1.707 1.00 81.19 112 ASP A O 1
ATOM 877 N N . TRP A 1 113 ? -10.880 15.979 -0.935 1.00 85.69 113 TRP A N 1
ATOM 878 C CA . TRP A 1 113 ? -11.597 17.221 -0.736 1.00 85.69 113 TRP A CA 1
ATOM 879 C C . TRP A 1 113 ? -12.087 17.792 -2.067 1.00 85.69 113 TRP A C 1
ATOM 881 O O . TRP A 1 113 ? -13.253 18.154 -2.152 1.00 85.69 113 TRP A O 1
ATOM 891 N N . ALA A 1 114 ? -11.256 17.816 -3.117 1.00 86.12 114 ALA A N 1
ATOM 892 C CA . ALA A 1 114 ? -11.618 18.337 -4.440 1.00 86.12 114 ALA A CA 1
ATOM 893 C C . ALA A 1 114 ? -12.698 17.499 -5.147 1.00 86.12 114 ALA A C 1
ATOM 895 O O . ALA A 1 114 ? -13.492 18.030 -5.933 1.00 86.12 114 ALA A O 1
ATOM 896 N N . ARG A 1 115 ? -12.800 16.200 -4.842 1.00 88.06 115 ARG A N 1
ATOM 897 C CA . ARG A 1 115 ? -13.856 15.320 -5.367 1.00 88.06 115 ARG A CA 1
ATOM 898 C C . ARG A 1 115 ? -15.250 15.719 -4.885 1.00 88.06 115 ARG A C 1
ATOM 900 O O . ARG A 1 115 ? -16.188 15.655 -5.674 1.00 88.06 115 ARG A O 1
ATOM 907 N N . LEU A 1 116 ? -15.410 16.169 -3.640 1.00 87.75 116 LEU A N 1
ATOM 908 C CA . LEU A 1 116 ? -16.715 16.558 -3.085 1.00 87.75 116 LEU A CA 1
ATOM 909 C C . LEU A 1 116 ? -17.411 17.706 -3.857 1.00 87.75 116 LEU A C 1
ATOM 911 O O . LEU A 1 116 ? -18.532 17.495 -4.334 1.00 87.75 116 LEU A O 1
ATOM 915 N N . PRO A 1 117 ? -16.797 18.891 -4.059 1.00 85.75 117 PRO A N 1
ATOM 916 C CA . PRO A 1 117 ? -17.394 19.956 -4.859 1.00 85.75 117 PRO A CA 1
ATOM 917 C C . PRO A 1 117 ? -17.506 19.573 -6.341 1.00 85.75 117 PRO A C 1
ATOM 919 O O . PRO A 1 117 ? -18.486 19.941 -6.980 1.00 85.75 117 PRO A O 1
ATOM 922 N N . SER A 1 118 ? -16.605 18.741 -6.873 1.00 90.12 118 SER A N 1
ATOM 923 C CA . SER A 1 118 ? -16.717 18.231 -8.250 1.00 90.12 118 SER A CA 1
ATOM 924 C C . SER A 1 118 ? -17.967 17.357 -8.454 1.00 90.12 118 SER A C 1
ATOM 926 O O . SER A 1 118 ? -18.696 17.496 -9.440 1.00 90.12 118 SER A O 1
ATOM 928 N N . ILE A 1 119 ? -18.274 16.481 -7.489 1.00 89.31 119 ILE A N 1
ATOM 929 C CA . ILE A 1 119 ? -19.501 15.669 -7.467 1.00 89.31 119 ILE A CA 1
ATOM 930 C C . ILE A 1 119 ? -20.737 16.562 -7.322 1.00 89.31 119 ILE A C 1
ATOM 932 O O . ILE A 1 119 ? -21.755 16.322 -7.984 1.00 89.31 119 ILE A O 1
ATOM 936 N N . ARG A 1 120 ? -20.648 17.605 -6.488 1.00 89.75 120 ARG A N 1
ATOM 937 C CA . ARG A 1 120 ? -21.711 18.597 -6.309 1.00 89.75 120 ARG A CA 1
ATOM 938 C C . ARG A 1 120 ? -22.023 19.316 -7.620 1.00 89.75 120 ARG A C 1
ATOM 940 O O . ARG A 1 120 ? -23.186 19.355 -8.015 1.00 89.75 120 ARG A O 1
ATOM 947 N N . ASP A 1 121 ? -21.016 19.791 -8.340 1.00 90.25 121 ASP A N 1
ATOM 948 C CA . ASP A 1 121 ? -21.180 20.468 -9.628 1.00 90.25 121 ASP A CA 1
ATOM 949 C C . ASP A 1 121 ? -21.763 19.542 -10.700 1.00 90.25 121 ASP A C 1
ATOM 951 O O . ASP A 1 121 ? -22.687 19.914 -11.435 1.00 90.25 121 ASP A O 1
ATOM 955 N N . ALA A 1 122 ? -21.314 18.286 -10.735 1.00 90.81 122 ALA A N 1
ATOM 956 C CA . ALA A 1 122 ? -21.902 17.277 -11.604 1.00 90.81 122 ALA A CA 1
ATOM 957 C C . ALA A 1 122 ? -23.388 17.038 -11.280 1.00 90.81 122 ALA A C 1
ATOM 959 O O . ALA A 1 122 ? -24.217 16.971 -12.195 1.00 90.81 122 ALA A O 1
ATOM 960 N N . ALA A 1 123 ? -23.760 16.961 -10.001 1.00 91.44 123 ALA A N 1
ATOM 961 C CA . ALA A 1 123 ? -25.153 16.831 -9.581 1.00 91.44 123 ALA A CA 1
ATOM 962 C C . ALA A 1 123 ? -25.984 18.083 -9.917 1.00 91.44 123 ALA A C 1
ATOM 964 O O . ALA A 1 123 ? -27.096 17.950 -10.436 1.00 91.44 123 ALA A O 1
ATOM 965 N N . LEU A 1 124 ? -25.439 19.288 -9.719 1.00 89.25 124 LEU A N 1
ATOM 966 C CA . LEU A 1 124 ? -26.077 20.553 -10.102 1.00 89.25 124 LEU A CA 1
ATOM 967 C C . LEU A 1 124 ? -26.287 20.650 -11.620 1.00 89.25 124 LEU A C 1
ATOM 969 O O . LEU A 1 124 ? -27.332 21.111 -12.071 1.00 89.25 124 LEU A O 1
ATOM 973 N N . SER A 1 125 ? -25.373 20.129 -12.440 1.00 87.38 125 SER A N 1
ATOM 974 C CA . SER A 1 125 ? -25.586 20.063 -13.895 1.00 87.38 125 SER A CA 1
ATOM 975 C C . SER A 1 125 ? -26.792 19.184 -14.277 1.00 87.38 125 SER A C 1
ATOM 977 O O . SER A 1 125 ? -27.490 19.447 -15.262 1.00 87.38 125 SER A O 1
ATOM 979 N N . GLY A 1 126 ? -27.077 18.158 -13.465 1.00 85.12 126 GLY A N 1
ATOM 980 C CA . GLY A 1 126 ? -28.216 17.253 -13.613 1.00 85.12 126 GLY A CA 1
ATOM 981 C C . GLY A 1 126 ? -29.533 17.791 -13.044 1.00 85.12 126 GLY A C 1
ATOM 982 O O . GLY A 1 126 ? -30.584 17.215 -13.330 1.00 85.12 126 GLY A O 1
ATOM 983 N N . SER A 1 127 ? -29.506 18.894 -12.288 1.00 86.81 127 SER A N 1
ATOM 984 C CA . SER A 1 127 ? -30.680 19.493 -11.636 1.00 86.81 127 SER A CA 1
ATOM 985 C C . SER A 1 127 ? -31.458 20.466 -12.534 1.00 86.81 127 SER A C 1
ATOM 987 O O . SER A 1 127 ? -32.348 21.183 -12.070 1.00 86.81 127 SER A O 1
ATOM 989 N N . ALA A 1 128 ? -31.174 20.474 -13.842 1.00 81.44 128 ALA A N 1
ATOM 990 C CA . ALA A 1 128 ? -31.823 21.340 -14.821 1.00 81.44 128 ALA A CA 1
ATOM 991 C C . ALA A 1 128 ? -33.363 21.277 -14.719 1.00 81.44 128 ALA A C 1
ATOM 993 O O . ALA A 1 128 ? -33.998 20.282 -15.076 1.00 81.44 128 ALA A O 1
ATOM 994 N N . GLY A 1 129 ? -33.973 22.369 -14.247 1.00 76.81 129 GLY A N 1
ATOM 995 C CA . GLY A 1 129 ? -35.419 22.480 -14.034 1.00 76.81 129 GLY A CA 1
ATOM 996 C C . GLY A 1 129 ? -35.854 22.573 -12.568 1.00 76.81 129 GLY A C 1
ATOM 997 O O . GLY A 1 129 ? -37.015 22.906 -12.327 1.00 76.81 129 GLY A O 1
ATOM 998 N N . ALA A 1 130 ? -34.953 22.342 -11.611 1.00 83.81 130 ALA A N 1
ATOM 999 C CA . ALA A 1 130 ? -35.138 22.779 -10.232 1.00 83.81 130 ALA A CA 1
ATOM 1000 C C . ALA A 1 130 ? -34.979 24.308 -10.150 1.00 83.81 130 ALA A C 1
ATOM 1002 O O . ALA A 1 130 ? -34.158 24.896 -10.855 1.00 83.81 130 ALA A O 1
ATOM 1003 N N . MET A 1 131 ? -35.791 24.965 -9.321 1.00 84.31 131 MET A N 1
ATOM 1004 C CA . MET A 1 131 ? -35.621 26.395 -9.051 1.00 84.31 131 MET A CA 1
ATOM 1005 C C . MET A 1 131 ? -34.713 26.528 -7.841 1.00 84.31 131 MET A C 1
ATOM 1007 O O . MET A 1 131 ? -35.193 26.387 -6.722 1.00 84.31 131 MET A O 1
ATOM 1011 N N . ILE A 1 132 ? -33.425 26.731 -8.085 1.00 86.38 132 ILE A N 1
ATOM 1012 C CA . ILE A 1 132 ? -32.407 26.802 -7.038 1.00 86.38 132 ILE A CA 1
ATOM 1013 C C . ILE A 1 132 ? -32.184 28.268 -6.672 1.00 86.38 132 ILE A C 1
ATOM 1015 O O . ILE A 1 132 ? -32.148 29.128 -7.555 1.00 86.38 132 ILE A O 1
ATOM 1019 N N . ASP A 1 133 ? -32.088 28.534 -5.375 1.00 86.50 133 ASP A N 1
ATOM 1020 C CA . ASP A 1 133 ? -31.679 29.816 -4.813 1.00 86.50 133 ASP A CA 1
ATOM 1021 C C . ASP A 1 133 ? -30.406 29.585 -3.994 1.00 86.50 133 ASP A C 1
ATOM 1023 O O . ASP A 1 133 ? -30.445 28.915 -2.962 1.00 86.50 133 ASP A O 1
ATOM 1027 N N . ASP A 1 134 ? -29.277 30.093 -4.487 1.00 80.00 134 ASP A N 1
ATOM 1028 C CA . ASP A 1 134 ? -27.963 29.884 -3.869 1.00 80.00 134 ASP A CA 1
ATOM 1029 C C . ASP A 1 134 ? -27.823 30.628 -2.526 1.00 80.00 134 ASP A C 1
ATOM 1031 O O . ASP A 1 134 ? -26.964 30.277 -1.718 1.00 80.00 134 ASP A O 1
ATOM 1035 N N . ASP A 1 135 ? -28.687 31.620 -2.263 1.00 84.44 135 ASP A N 1
ATOM 1036 C CA . ASP A 1 135 ? -28.729 32.387 -1.011 1.00 84.44 135 ASP A CA 1
ATOM 1037 C C . ASP A 1 135 ? -29.732 31.803 0.012 1.00 84.44 135 ASP A C 1
ATOM 1039 O O . ASP A 1 135 ? -29.850 32.308 1.135 1.00 84.44 135 ASP A O 1
ATOM 1043 N N . ALA A 1 136 ? -30.475 30.752 -0.355 1.00 83.25 136 ALA A N 1
ATOM 1044 C CA . ALA A 1 136 ? -31.481 30.131 0.502 1.00 83.25 136 ALA A CA 1
ATOM 1045 C C . ALA A 1 136 ? -30.845 29.313 1.638 1.00 83.25 136 ALA A C 1
ATOM 1047 O O . ALA A 1 136 ? -29.887 28.568 1.446 1.00 83.25 136 ALA A O 1
ATOM 1048 N N . THR A 1 137 ? -31.421 29.397 2.838 1.00 80.62 137 THR A N 1
ATOM 1049 C CA . THR A 1 137 ? -31.084 28.501 3.954 1.00 80.62 137 THR A CA 1
ATOM 1050 C C . THR A 1 137 ? -31.943 27.236 3.918 1.00 80.62 137 THR A C 1
ATOM 1052 O O . THR A 1 137 ? -32.932 27.173 3.192 1.00 80.62 137 THR A O 1
ATOM 1055 N N . TYR A 1 138 ? -31.624 26.225 4.733 1.00 74.12 138 TYR A N 1
ATOM 1056 C CA . TYR A 1 138 ? -32.292 24.913 4.684 1.00 74.12 138 TYR A CA 1
ATOM 1057 C C . TYR A 1 138 ? -33.828 24.938 4.830 1.00 74.12 138 TYR A C 1
ATOM 1059 O O . TYR A 1 138 ? -34.502 23.991 4.433 1.00 74.12 138 TYR A O 1
ATOM 1067 N N . SER A 1 139 ? -34.393 26.012 5.392 1.00 76.81 139 SER A N 1
ATOM 1068 C CA . SER A 1 139 ? -35.841 26.206 5.562 1.00 76.81 139 SER A CA 1
ATOM 1069 C C . SER A 1 139 ? -36.487 27.097 4.491 1.00 76.81 139 SER A C 1
ATOM 1071 O O . SER A 1 139 ? -37.709 27.275 4.471 1.00 76.81 139 SER A O 1
ATOM 1073 N N . ASP A 1 140 ? -35.682 27.668 3.596 1.00 83.62 140 ASP A N 1
ATOM 1074 C CA . ASP A 1 140 ? -36.138 28.589 2.567 1.00 83.62 140 ASP A CA 1
ATOM 1075 C C . ASP A 1 140 ? -36.553 27.838 1.288 1.00 83.62 140 ASP A C 1
ATOM 1077 O O . ASP A 1 140 ? -36.004 26.779 0.951 1.00 83.62 140 ASP A O 1
ATOM 1081 N N . PRO A 1 141 ? -37.548 28.354 0.544 1.00 83.69 141 PRO A N 1
ATOM 1082 C CA . PRO A 1 141 ? -37.860 27.851 -0.786 1.00 83.69 141 PRO A CA 1
ATOM 1083 C C . PRO A 1 141 ? -36.675 28.061 -1.729 1.00 83.69 141 PRO A C 1
ATOM 1085 O O . PRO A 1 141 ? -36.103 29.140 -1.766 1.00 83.69 141 PRO A O 1
ATOM 1088 N N . GLY A 1 142 ? -36.377 27.064 -2.552 1.00 84.19 142 GLY A N 1
ATOM 1089 C CA . GLY A 1 142 ? -35.265 27.102 -3.499 1.00 84.19 142 GLY A CA 1
ATOM 1090 C C . GLY A 1 142 ? -33.967 26.497 -2.967 1.00 84.19 142 GLY A C 1
ATOM 1091 O O . GLY A 1 142 ? -33.078 26.228 -3.769 1.00 84.19 142 GLY A O 1
ATOM 1092 N N . TYR A 1 143 ? -33.884 26.186 -1.668 1.00 87.38 143 TYR A N 1
ATOM 1093 C CA . TYR A 1 143 ? -32.723 25.507 -1.096 1.00 87.38 143 TYR A CA 1
ATOM 1094 C C . TYR A 1 143 ? -32.465 24.162 -1.781 1.00 87.38 143 TYR A C 1
ATOM 1096 O O . TYR A 1 143 ? -33.401 23.391 -2.034 1.00 87.38 143 TYR A O 1
ATOM 1104 N N . MET A 1 144 ? -31.200 23.883 -2.084 1.00 86.50 144 MET A N 1
ATOM 1105 C CA . MET A 1 144 ? -30.742 22.590 -2.571 1.00 86.50 144 MET A CA 1
ATOM 1106 C C . MET A 1 144 ? -29.432 22.218 -1.889 1.00 86.50 144 MET A C 1
ATOM 1108 O O . MET A 1 144 ? -28.500 23.019 -1.864 1.00 86.50 144 MET A O 1
ATOM 1112 N N . ASP A 1 145 ? -29.362 20.985 -1.400 1.00 85.12 145 ASP A N 1
ATOM 1113 C CA . ASP A 1 145 ? -28.148 20.416 -0.834 1.00 85.12 145 ASP A CA 1
ATOM 1114 C C . ASP A 1 145 ? -27.849 19.051 -1.449 1.00 85.12 145 ASP A C 1
ATOM 1116 O O . ASP A 1 145 ? -28.762 18.307 -1.822 1.00 85.12 145 ASP A O 1
ATOM 1120 N N . ILE A 1 146 ? -26.566 18.749 -1.607 1.00 87.19 146 ILE A N 1
ATOM 1121 C CA . ILE A 1 146 ? -26.080 17.521 -2.237 1.00 87.19 146 ILE A CA 1
ATOM 1122 C C . ILE A 1 146 ? -25.061 16.915 -1.294 1.00 87.19 146 ILE A C 1
ATOM 1124 O O . ILE A 1 146 ? -23.984 17.468 -1.102 1.00 87.19 146 ILE A O 1
ATOM 1128 N N . VAL A 1 147 ? -25.421 15.763 -0.752 1.00 84.88 147 VAL A N 1
ATOM 1129 C CA . VAL A 1 147 ? -24.692 15.095 0.318 1.00 84.88 147 VAL A CA 1
ATOM 1130 C C . VAL A 1 147 ? -24.128 13.801 -0.241 1.00 84.88 147 VAL A C 1
ATOM 1132 O O . VAL A 1 147 ? -24.860 13.004 -0.847 1.00 84.88 147 VAL A O 1
ATOM 1135 N N . THR A 1 148 ? -22.827 13.610 -0.060 1.00 87.00 148 THR A N 1
ATOM 1136 C CA . THR A 1 148 ? -22.082 12.474 -0.613 1.00 87.00 148 THR A CA 1
ATOM 1137 C C . THR A 1 148 ? -21.544 11.627 0.531 1.00 87.00 148 THR A C 1
ATOM 1139 O O . THR A 1 148 ? -20.700 12.099 1.282 1.00 87.00 148 THR A O 1
ATOM 1142 N N . CYS A 1 149 ? -22.030 10.389 0.672 1.00 82.75 149 CYS A N 1
ATOM 1143 C CA . CYS A 1 149 ? -21.565 9.466 1.715 1.00 82.75 149 CYS A CA 1
ATOM 1144 C C . CYS A 1 149 ? -21.026 8.163 1.119 1.00 82.75 149 CYS A C 1
ATOM 1146 O O . CYS A 1 149 ? -21.563 7.656 0.132 1.00 82.75 149 CYS A O 1
ATOM 1148 N N . SER A 1 150 ? -20.051 7.560 1.791 1.00 79.88 150 SER A N 1
ATOM 1149 C CA . SER A 1 150 ? -19.486 6.245 1.472 1.00 79.88 150 SER A CA 1
ATOM 1150 C C . SER A 1 150 ? -19.164 5.462 2.747 1.00 79.88 150 SER A C 1
ATOM 1152 O O . SER A 1 150 ? -18.863 6.052 3.776 1.00 79.88 150 SER A O 1
ATOM 1154 N N . TYR A 1 151 ? -19.194 4.126 2.720 1.00 58.34 151 TYR A N 1
ATOM 1155 C CA . TYR A 1 151 ? -18.829 3.313 3.893 1.00 58.34 151 TYR A CA 1
ATOM 1156 C C . TYR A 1 151 ? -17.395 3.637 4.382 1.00 58.34 151 TYR A C 1
ATOM 1158 O O . TYR A 1 151 ? -16.495 3.666 3.541 1.00 58.34 151 TYR A O 1
ATOM 1166 N N . PRO A 1 152 ? -17.148 3.828 5.701 1.00 46.09 152 PRO A N 1
ATOM 1167 C CA . PRO A 1 152 ? -18.041 3.589 6.845 1.00 46.09 152 PRO A CA 1
ATOM 1168 C C . PRO A 1 152 ? -18.943 4.772 7.231 1.00 46.09 152 PRO A C 1
ATOM 1170 O O . PRO A 1 152 ? -19.752 4.623 8.152 1.00 46.09 152 PRO A O 1
ATOM 1173 N N . SER A 1 153 ? -18.833 5.922 6.554 1.00 54.06 153 SER A N 1
ATOM 1174 C CA . SER A 1 153 ? -19.742 7.055 6.748 1.00 54.06 153 SER A CA 1
ATOM 1175 C C . SER A 1 153 ? -21.154 6.668 6.290 1.00 54.06 153 SER A C 1
ATOM 1177 O O . SER A 1 153 ? -21.523 6.651 5.115 1.00 54.06 153 SER A O 1
ATOM 1179 N N . ASN A 1 154 ? -21.967 6.257 7.256 1.00 55.91 154 ASN A N 1
ATOM 1180 C CA . ASN A 1 154 ? -23.364 5.941 7.022 1.00 55.91 154 ASN A CA 1
ATOM 1181 C C . ASN A 1 154 ? -24.194 7.202 7.251 1.00 55.91 154 ASN A C 1
ATOM 1183 O O . ASN A 1 154 ? -23.927 7.973 8.177 1.00 55.91 154 ASN A O 1
ATOM 1187 N N . LEU A 1 155 ? -25.248 7.372 6.448 1.00 53.34 155 LEU A N 1
ATOM 1188 C CA . LEU A 1 155 ? -26.334 8.274 6.820 1.00 53.34 155 LEU A CA 1
ATOM 1189 C C . LEU A 1 155 ? -26.845 7.815 8.183 1.00 53.34 155 LEU A C 1
ATOM 1191 O O . LEU A 1 155 ? -27.296 6.675 8.331 1.00 53.34 155 LEU A O 1
ATOM 1195 N N . THR A 1 156 ? -26.750 8.672 9.190 1.00 48.72 156 THR A N 1
ATOM 1196 C CA . THR A 1 156 ? -27.380 8.375 10.465 1.00 48.72 156 THR A CA 1
ATOM 1197 C C . THR A 1 156 ? -28.890 8.423 10.263 1.00 48.72 156 THR A C 1
ATOM 1199 O O . THR A 1 156 ? -29.461 9.393 9.774 1.00 48.72 156 THR A O 1
ATOM 1202 N N . GLU A 1 157 ? -29.574 7.350 10.656 1.00 44.44 157 GLU A N 1
ATOM 1203 C CA . GLU A 1 157 ? -31.042 7.284 10.649 1.00 44.44 157 GLU A CA 1
ATOM 1204 C C . GLU A 1 157 ? -31.668 8.257 11.679 1.00 44.44 157 GLU A C 1
ATOM 1206 O O . GLU A 1 157 ? -32.890 8.370 11.785 1.00 44.44 157 GLU A O 1
ATOM 1211 N N . THR A 1 158 ? -30.845 8.974 12.457 1.00 41.66 158 THR A N 1
ATOM 1212 C CA . THR A 1 158 ? -31.286 9.778 13.600 1.00 41.66 158 THR A CA 1
ATOM 1213 C C . THR A 1 158 ? -32.060 11.049 13.257 1.00 41.66 158 THR A C 1
ATOM 1215 O O . THR A 1 158 ? -32.699 11.557 14.171 1.00 41.66 158 THR A O 1
ATOM 1218 N N . ASP A 1 159 ? -32.155 11.483 11.993 1.00 41.28 159 ASP A N 1
ATOM 1219 C CA . ASP A 1 159 ? -32.952 12.675 11.637 1.00 41.28 159 ASP A CA 1
ATOM 1220 C C . ASP A 1 159 ? -34.168 12.435 10.737 1.00 41.28 159 ASP A C 1
ATOM 1222 O O . ASP A 1 159 ? -34.962 13.352 10.553 1.00 41.28 159 ASP A O 1
ATOM 1226 N N . TYR A 1 160 ? -34.457 11.206 10.284 1.00 44.53 160 TYR A N 1
ATOM 1227 C CA . TYR A 1 160 ? -35.761 10.976 9.627 1.00 44.53 160 TYR A CA 1
ATOM 1228 C C . TYR A 1 160 ? -36.936 11.147 10.612 1.00 44.53 160 TYR A C 1
ATOM 1230 O O . TYR A 1 160 ? -38.070 11.407 10.214 1.00 44.53 160 TYR A O 1
ATOM 1238 N N . ASN A 1 161 ? -36.664 11.001 11.916 1.00 39.88 161 ASN A N 1
ATOM 1239 C CA . ASN A 1 161 ? -37.680 10.937 12.966 1.00 39.88 161 ASN A CA 1
ATOM 1240 C C . ASN A 1 161 ? -37.607 12.063 14.015 1.00 39.88 161 ASN A C 1
ATOM 1242 O O . ASN A 1 161 ? -38.414 12.036 14.947 1.00 39.88 161 ASN A O 1
ATOM 1246 N N . GLN A 1 162 ? -36.692 13.036 13.897 1.00 44.62 162 GLN A N 1
ATOM 1247 C CA . GLN A 1 162 ? -36.607 14.156 14.854 1.00 44.62 162 GLN A CA 1
ATOM 1248 C C . GLN A 1 162 ? -36.735 15.554 14.236 1.00 44.62 162 GLN A C 1
ATOM 1250 O O . GLN A 1 162 ? -37.195 16.444 14.952 1.00 44.62 162 GLN A O 1
ATOM 1255 N N . ASP A 1 163 ? -36.503 15.739 12.930 1.00 46.31 163 ASP A N 1
ATOM 1256 C CA . ASP A 1 163 ? -36.811 17.008 12.261 1.00 46.31 163 ASP A CA 1
ATOM 1257 C C . ASP A 1 163 ? -37.199 16.795 10.779 1.00 46.31 163 ASP A C 1
ATOM 1259 O O . ASP A 1 163 ? -36.363 16.377 9.983 1.00 46.31 163 ASP A O 1
ATOM 1263 N N . PRO A 1 164 ? -38.446 17.071 10.342 1.00 49.72 164 PRO A N 1
ATOM 1264 C CA . PRO A 1 164 ? -38.881 16.861 8.951 1.00 49.72 164 PRO A CA 1
ATOM 1265 C C . PRO A 1 164 ? -38.210 17.781 7.910 1.00 49.72 164 PRO A C 1
ATOM 1267 O O . PRO A 1 164 ? -38.644 17.797 6.758 1.00 49.72 164 PRO A O 1
ATOM 1270 N N . ILE A 1 165 ? -37.255 18.618 8.331 1.00 52.91 165 ILE A N 1
ATOM 1271 C CA . ILE A 1 165 ? -36.810 19.830 7.625 1.00 52.91 165 ILE A CA 1
ATOM 1272 C C . ILE A 1 165 ? -35.273 19.893 7.496 1.00 52.91 165 ILE A C 1
ATOM 1274 O O . ILE A 1 165 ? -34.769 20.682 6.702 1.00 52.91 165 ILE A O 1
ATOM 1278 N N . ALA A 1 166 ? -34.508 19.073 8.224 1.00 58.78 166 ALA A N 1
ATOM 1279 C CA . ALA A 1 166 ? -33.047 19.113 8.160 1.00 58.78 166 ALA A CA 1
ATOM 1280 C C . ALA A 1 166 ? -32.502 18.302 6.961 1.00 58.78 166 ALA A C 1
ATOM 1282 O O . ALA A 1 166 ? -33.009 17.208 6.685 1.00 58.78 166 ALA A O 1
ATOM 1283 N N . PRO A 1 167 ? -31.484 18.811 6.238 1.00 62.03 167 PRO A N 1
ATOM 1284 C CA . PRO A 1 167 ? -30.818 18.043 5.194 1.00 62.03 167 PRO A CA 1
ATOM 1285 C C . PRO A 1 167 ? -30.113 16.821 5.811 1.00 62.03 167 PRO A C 1
ATOM 1287 O O . PRO A 1 167 ? -29.590 16.912 6.924 1.00 62.03 167 PRO A O 1
ATOM 1290 N N . PRO A 1 168 ? -30.104 15.666 5.122 1.00 66.31 168 PRO A N 1
ATOM 1291 C CA . PRO A 1 168 ? -29.396 14.481 5.595 1.00 66.31 168 PRO A CA 1
ATOM 1292 C C . PRO A 1 168 ? -27.895 14.773 5.705 1.00 66.31 168 PRO A C 1
ATOM 1294 O O . PRO A 1 168 ? -27.345 15.413 4.824 1.00 66.31 168 PRO A O 1
ATOM 1297 N N . GLN A 1 169 ? -27.222 14.289 6.748 1.00 67.62 169 GLN A N 1
ATOM 1298 C CA . GLN A 1 169 ? -25.775 14.469 6.919 1.00 67.62 169 GLN A CA 1
ATOM 1299 C C . GLN A 1 169 ? -25.068 13.114 7.011 1.00 67.62 169 GLN A C 1
ATOM 1301 O O . GLN A 1 169 ? -25.606 12.161 7.587 1.00 67.62 169 GLN A O 1
ATOM 1306 N N . CYS A 1 170 ? -23.860 13.018 6.454 1.00 71.62 170 CYS A N 1
ATOM 1307 C CA . CYS A 1 170 ? -22.984 11.872 6.686 1.00 71.62 170 CYS A CA 1
ATOM 1308 C C . CYS A 1 170 ? -22.338 11.994 8.078 1.00 71.62 170 CYS A C 1
ATOM 1310 O O . CYS A 1 170 ? -21.962 13.086 8.503 1.00 71.62 170 CYS A O 1
ATOM 1312 N N . ASN A 1 171 ? -22.192 10.882 8.803 1.00 62.91 171 ASN A N 1
ATOM 1313 C CA . ASN A 1 171 ? -21.476 10.860 10.081 1.00 62.91 171 ASN A CA 1
ATOM 1314 C C . ASN A 1 171 ? -20.098 10.200 9.899 1.00 62.91 171 ASN A C 1
ATOM 1316 O O . ASN A 1 171 ? -20.068 9.033 9.500 1.00 62.91 171 ASN A O 1
ATOM 1320 N N . PRO A 1 172 ? -18.975 10.867 10.231 1.00 50.81 172 PRO A N 1
ATOM 1321 C CA . PRO A 1 172 ? -18.864 12.213 10.812 1.00 50.81 172 PRO A CA 1
ATOM 1322 C C . PRO A 1 172 ? -18.822 13.377 9.801 1.00 50.81 172 PRO A C 1
ATOM 1324 O O . PRO A 1 172 ? -19.049 14.511 10.214 1.00 50.81 172 PRO A O 1
ATOM 1327 N N . VAL A 1 173 ? -18.506 13.128 8.523 1.00 68.81 173 VAL A N 1
ATOM 1328 C CA . VAL A 1 173 ? -18.360 14.145 7.458 1.00 68.81 173 VAL A CA 1
ATOM 1329 C C . VAL A 1 173 ? -18.719 13.514 6.104 1.00 68.81 173 VAL A C 1
ATOM 1331 O O . VAL A 1 173 ? -18.690 12.287 5.984 1.00 68.81 173 VAL A O 1
ATOM 1334 N N . ASP A 1 174 ? -19.064 14.334 5.109 1.00 76.56 174 ASP A N 1
ATOM 1335 C CA . ASP A 1 174 ? -19.185 13.928 3.703 1.00 76.56 174 ASP A CA 1
ATOM 1336 C C . ASP A 1 174 ? -17.903 13.251 3.197 1.00 76.56 174 ASP A C 1
ATOM 1338 O O . ASP A 1 174 ? -16.789 13.690 3.486 1.00 76.56 174 ASP A O 1
ATOM 1342 N N . ASP A 1 175 ? -18.082 12.186 2.423 1.00 81.12 175 ASP A N 1
ATOM 1343 C CA . ASP A 1 175 ? -17.017 11.301 1.962 1.00 81.12 175 ASP A CA 1
ATOM 1344 C C . ASP A 1 175 ? -17.266 10.920 0.492 1.00 81.12 175 ASP A C 1
ATOM 1346 O O . ASP A 1 175 ? -18.267 10.249 0.202 1.00 81.12 175 ASP A O 1
ATOM 1350 N N . PRO A 1 176 ? -16.377 11.309 -0.450 1.00 81.81 176 PRO A N 1
ATOM 1351 C CA . PRO A 1 176 ? -16.517 10.982 -1.872 1.00 81.81 176 PRO A CA 1
ATOM 1352 C C . PRO A 1 176 ? -16.356 9.481 -2.165 1.00 81.81 176 PRO A C 1
ATOM 1354 O O . PRO A 1 176 ? -16.605 9.044 -3.293 1.00 81.81 176 PRO A O 1
ATOM 1357 N N . GLY A 1 177 ? -15.937 8.702 -1.167 1.00 77.75 177 GLY A N 1
ATOM 1358 C CA . GLY A 1 177 ? -15.744 7.268 -1.208 1.00 77.75 177 GLY A CA 1
ATOM 1359 C C . GLY A 1 177 ? -14.444 6.853 -1.866 1.00 77.75 177 GLY A C 1
ATOM 1360 O O . GLY A 1 177 ? -14.052 7.363 -2.922 1.00 77.75 177 GLY A O 1
ATOM 1361 N N . ASP A 1 178 ? -13.786 5.874 -1.257 1.00 76.56 178 ASP A N 1
ATOM 1362 C CA . ASP A 1 178 ? -12.672 5.175 -1.880 1.00 76.56 178 ASP A CA 1
ATOM 1363 C C . ASP A 1 178 ? -13.145 4.369 -3.094 1.00 76.56 178 ASP A C 1
ATOM 1365 O O . ASP A 1 178 ? -14.310 3.960 -3.164 1.00 76.56 178 ASP A O 1
ATOM 1369 N N . PRO A 1 179 ? -12.257 4.085 -4.060 1.00 72.06 179 PRO A N 1
ATOM 1370 C CA . PRO A 1 179 ? -12.574 3.150 -5.127 1.00 72.06 179 PRO A CA 1
ATOM 1371 C C . PRO A 1 179 ? -13.066 1.812 -4.554 1.00 72.06 179 PRO A C 1
ATOM 1373 O O . PRO A 1 179 ? -12.767 1.447 -3.427 1.00 72.06 179 PRO A O 1
ATOM 1376 N N . GLY A 1 180 ? -13.911 1.087 -5.275 1.00 69.19 180 GLY A N 1
ATOM 1377 C CA . GLY A 1 180 ? -14.513 -0.159 -4.790 1.00 69.19 180 GLY A CA 1
ATOM 1378 C C . GLY A 1 180 ? -15.558 -0.015 -3.672 1.00 69.19 180 GLY A C 1
ATOM 1379 O O . GLY A 1 180 ? -16.353 -0.942 -3.502 1.00 69.19 180 GLY A O 1
ATOM 1380 N N . ASN A 1 181 ? -15.632 1.119 -2.966 1.00 74.38 181 ASN A N 1
ATOM 1381 C CA . ASN A 1 181 ? -16.686 1.369 -1.988 1.00 74.38 181 ASN A CA 1
ATOM 1382 C C . ASN A 1 181 ? -17.959 1.905 -2.668 1.00 74.38 181 ASN A C 1
ATOM 1384 O O . ASN A 1 181 ? -17.898 2.569 -3.712 1.00 74.38 181 ASN A O 1
ATOM 1388 N N . PRO A 1 182 ? -19.145 1.596 -2.113 1.00 77.88 182 PRO A N 1
ATOM 1389 C CA . PRO A 1 182 ? -20.379 2.215 -2.559 1.00 77.88 182 PRO A CA 1
ATOM 1390 C C . PRO A 1 182 ? -20.395 3.686 -2.138 1.00 77.88 182 PRO A C 1
ATOM 1392 O O . PRO A 1 182 ? -20.264 4.001 -0.958 1.00 77.88 182 PRO A O 1
ATOM 1395 N N . VAL A 1 183 ? -20.621 4.570 -3.104 1.00 84.19 183 VAL A N 1
ATOM 1396 C CA . VAL A 1 183 ? -20.900 5.986 -2.875 1.00 84.19 183 VAL A CA 1
ATOM 1397 C C . VAL A 1 183 ? -22.387 6.246 -3.090 1.00 84.19 183 VAL A C 1
ATOM 1399 O O . VAL A 1 183 ? -22.990 5.838 -4.091 1.00 84.19 183 VAL A O 1
ATOM 1402 N N . ARG A 1 184 ? -23.001 6.928 -2.128 1.00 84.00 184 ARG A N 1
ATOM 1403 C CA . ARG A 1 184 ? -24.406 7.318 -2.128 1.00 84.00 184 ARG A CA 1
ATOM 1404 C C . ARG A 1 184 ? -24.510 8.833 -2.227 1.00 84.00 184 ARG A C 1
ATOM 1406 O O . ARG A 1 184 ? -24.066 9.551 -1.341 1.00 84.00 184 ARG A O 1
ATOM 1413 N N . ILE A 1 185 ? -25.176 9.297 -3.279 1.00 87.31 185 ILE A N 1
ATOM 1414 C CA . ILE A 1 185 ? -25.499 10.705 -3.502 1.00 87.31 185 ILE A CA 1
ATOM 1415 C C . ILE A 1 185 ? -26.943 10.944 -3.096 1.00 87.31 185 ILE A C 1
ATOM 1417 O O . ILE A 1 185 ? -27.854 10.307 -3.637 1.00 87.31 185 ILE A O 1
ATOM 1421 N N . THR A 1 186 ? -27.151 11.875 -2.171 1.00 86.56 186 THR A N 1
ATOM 1422 C CA . THR A 1 186 ? -28.476 12.314 -1.735 1.00 86.56 186 THR A CA 1
ATOM 1423 C C . THR A 1 186 ? -28.658 13.783 -2.071 1.00 86.56 186 THR A C 1
ATOM 1425 O O . THR A 1 186 ? -27.888 14.625 -1.633 1.00 86.56 186 THR A O 1
ATOM 1428 N N . VAL A 1 187 ? -29.686 14.088 -2.856 1.00 88.81 187 VAL A N 1
ATOM 1429 C CA . VAL A 1 187 ? -30.046 15.451 -3.243 1.00 88.81 187 VAL A CA 1
ATOM 1430 C C . VAL A 1 187 ? -31.310 15.840 -2.500 1.00 88.81 187 VAL A C 1
ATOM 1432 O O . VAL A 1 187 ? -32.344 15.188 -2.646 1.00 88.81 187 VAL A O 1
ATOM 1435 N N . PHE A 1 188 ? -31.219 16.907 -1.721 1.00 86.75 188 PHE A N 1
ATOM 1436 C CA . PHE A 1 188 ? -32.304 17.511 -0.963 1.00 86.75 188 PHE A CA 1
ATOM 1437 C C . PHE A 1 188 ? -32.711 18.820 -1.640 1.00 86.75 188 PHE A C 1
ATOM 1439 O O . PHE A 1 188 ? -31.847 19.635 -1.945 1.00 86.75 188 PHE A O 1
ATOM 1446 N N . HIS A 1 189 ? -34.001 19.048 -1.894 1.00 89.12 189 HIS A N 1
ATOM 1447 C CA . HIS A 1 189 ? -34.468 20.288 -2.520 1.00 89.12 189 HIS A CA 1
ATOM 1448 C C . HIS A 1 189 ? -35.823 20.766 -1.993 1.00 89.12 189 HIS A C 1
ATOM 1450 O O . HIS A 1 189 ? -36.801 20.018 -1.998 1.00 89.12 189 HIS A O 1
ATOM 1456 N N . ASN A 1 190 ? -35.912 22.050 -1.645 1.00 89.06 190 ASN A N 1
ATOM 1457 C CA . ASN A 1 190 ? -37.143 22.715 -1.228 1.00 89.06 190 ASN A CA 1
ATOM 1458 C C . ASN A 1 190 ? -37.841 23.393 -2.413 1.00 89.06 190 ASN A C 1
ATOM 1460 O O . ASN A 1 190 ? -37.562 24.542 -2.756 1.00 89.06 190 ASN A O 1
ATOM 1464 N N . HIS A 1 191 ? -38.813 22.719 -3.020 1.00 89.06 191 HIS A N 1
ATOM 1465 C CA . HIS A 1 191 ? -39.552 23.259 -4.157 1.00 89.06 191 HIS A CA 1
ATOM 1466 C C . HIS A 1 191 ? -40.564 24.340 -3.741 1.00 89.06 191 HIS A C 1
ATOM 1468 O O . HIS A 1 191 ? -41.487 24.073 -2.969 1.00 89.06 191 HIS A O 1
ATOM 1474 N N . SER A 1 192 ? -40.443 25.554 -4.290 1.00 86.44 192 SER A N 1
ATOM 1475 C CA . SER A 1 192 ? -41.334 26.683 -3.977 1.00 86.44 192 SER A CA 1
ATOM 1476 C C . SER A 1 192 ? -42.720 26.549 -4.619 1.00 86.44 192 SER A C 1
ATOM 1478 O O . SER A 1 192 ? -42.841 26.396 -5.843 1.00 86.44 192 SER A O 1
ATOM 1480 N N . LEU A 1 193 ? -43.769 26.731 -3.814 1.00 82.19 193 LEU A N 1
ATOM 1481 C CA . LEU A 1 193 ? -45.163 26.665 -4.263 1.00 82.19 193 LEU A CA 1
ATOM 1482 C C . LEU A 1 193 ? -45.683 28.041 -4.725 1.00 82.19 193 LEU A C 1
ATOM 1484 O O . LEU A 1 193 ? -45.463 29.051 -4.058 1.00 82.19 193 LEU A O 1
ATOM 1488 N N . ILE A 1 194 ? -46.418 28.100 -5.843 1.00 79.75 194 ILE A N 1
ATOM 1489 C CA . ILE A 1 194 ? -47.081 29.331 -6.331 1.00 79.75 194 ILE A CA 1
ATOM 1490 C C . ILE A 1 194 ? -48.335 29.642 -5.508 1.00 79.75 194 ILE A C 1
ATOM 1492 O O . ILE A 1 194 ? -48.744 30.801 -5.419 1.00 79.75 194 ILE A O 1
ATOM 1496 N N . ILE A 1 195 ? -48.975 28.625 -4.922 1.00 73.75 195 ILE A N 1
ATOM 1497 C CA . ILE A 1 195 ? -50.235 28.778 -4.185 1.00 73.75 195 ILE A CA 1
ATOM 1498 C C . ILE A 1 195 ? -49.972 28.969 -2.677 1.00 73.75 195 ILE A C 1
ATOM 1500 O O . ILE A 1 195 ? -49.845 27.981 -1.956 1.00 73.75 195 ILE A O 1
ATOM 1504 N N . PRO A 1 196 ? -50.037 30.199 -2.126 1.00 54.81 196 PRO A N 1
ATOM 1505 C CA . PRO A 1 196 ? -49.896 30.430 -0.681 1.00 54.81 196 PRO A CA 1
ATOM 1506 C C . PRO A 1 196 ? -51.103 29.941 0.151 1.00 54.81 196 PRO A C 1
ATOM 1508 O O . PRO A 1 196 ? -51.104 30.042 1.375 1.00 54.81 196 PRO A O 1
ATOM 1511 N N . PHE A 1 197 ? -52.165 29.431 -0.487 1.00 56.31 197 PHE A N 1
ATOM 1512 C CA . PHE A 1 197 ? -53.396 28.988 0.187 1.00 56.31 197 PHE A CA 1
ATOM 1513 C C . PHE A 1 197 ? -53.293 27.618 0.876 1.00 56.31 197 PHE A C 1
ATOM 1515 O O . PHE A 1 197 ? -54.215 27.266 1.610 1.00 56.31 197 PHE A O 1
ATOM 1522 N N . LEU A 1 198 ? -52.200 26.865 0.690 1.00 55.88 198 LEU A N 1
ATOM 1523 C CA . LEU A 1 198 ? -51.963 25.614 1.431 1.00 55.88 198 LEU A CA 1
ATOM 1524 C C . LEU A 1 198 ? -51.522 25.843 2.893 1.00 55.88 198 LEU A C 1
ATOM 1526 O O . LEU A 1 198 ? -51.448 24.893 3.665 1.00 55.88 198 LEU A O 1
ATOM 1530 N N . GLY A 1 199 ? -51.369 27.105 3.311 1.00 52.88 199 GLY A N 1
ATOM 1531 C CA . GLY A 1 199 ? -51.307 27.520 4.711 1.00 52.88 199 GLY A CA 1
ATOM 1532 C C . GLY A 1 199 ? -50.075 28.377 5.024 1.00 52.88 199 GLY A C 1
ATOM 1533 O O . GLY A 1 199 ? -49.045 28.229 4.373 1.00 52.88 199 GLY A O 1
ATOM 1534 N N . PRO A 1 200 ? -50.138 29.255 6.043 1.00 53.75 200 PRO A N 1
ATOM 1535 C CA . PRO A 1 200 ? -49.053 30.168 6.432 1.00 53.75 200 PRO A CA 1
ATOM 1536 C C . PRO A 1 200 ? -47.815 29.483 7.051 1.00 53.75 200 PRO A C 1
ATOM 1538 O O . PRO A 1 200 ? -47.053 30.136 7.755 1.00 53.75 200 PRO A O 1
ATOM 1541 N N . GLY A 1 201 ? -47.614 28.182 6.817 1.00 57.62 201 GLY A N 1
ATOM 1542 C CA . GLY A 1 201 ? -46.493 27.415 7.367 1.00 57.62 201 GLY A CA 1
ATOM 1543 C C . GLY A 1 201 ? -45.791 26.476 6.386 1.00 57.62 201 GLY A C 1
ATOM 1544 O O . GLY A 1 201 ? -44.895 25.770 6.821 1.00 57.62 201 GLY A O 1
ATOM 1545 N N . TRP A 1 202 ? -46.205 26.405 5.112 1.00 61.97 202 TRP A N 1
ATOM 1546 C CA . TRP A 1 202 ? -45.631 25.475 4.120 1.00 61.97 202 TRP A CA 1
ATOM 1547 C C . TRP A 1 202 ? -45.237 26.233 2.835 1.00 61.97 202 TRP A C 1
ATOM 1549 O O . TRP A 1 202 ? -45.917 26.116 1.814 1.00 61.97 202 TRP A O 1
ATOM 1559 N N . PRO A 1 203 ? -44.192 27.084 2.878 1.00 71.50 203 PRO A N 1
ATOM 1560 C CA . PRO A 1 203 ? -43.768 27.884 1.724 1.00 71.50 203 PRO A CA 1
ATOM 1561 C C . PRO A 1 203 ? -43.070 27.052 0.629 1.00 71.50 203 PRO A C 1
ATOM 1563 O O . PRO A 1 203 ? -42.911 27.521 -0.500 1.00 71.50 203 PRO A O 1
ATOM 1566 N N . HIS A 1 204 ? -42.682 25.817 0.944 1.00 81.19 204 HIS A N 1
ATOM 1567 C CA . HIS A 1 204 ? -42.036 24.878 0.037 1.00 81.19 204 HIS A CA 1
ATOM 1568 C C . HIS A 1 204 ? -42.478 23.436 0.331 1.00 81.19 204 HIS A C 1
ATOM 1570 O O . HIS A 1 204 ? -43.070 23.155 1.375 1.00 81.19 204 HIS A O 1
ATOM 1576 N N . ILE A 1 205 ? -42.184 22.528 -0.598 1.00 83.25 205 ILE A N 1
ATOM 1577 C CA . ILE A 1 205 ? -42.249 21.080 -0.391 1.00 83.25 205 ILE A CA 1
ATOM 1578 C C . ILE A 1 205 ? -40.864 20.479 -0.609 1.00 83.25 205 ILE A C 1
ATOM 1580 O O . ILE A 1 205 ? -40.228 20.729 -1.632 1.00 83.25 205 ILE A O 1
ATOM 1584 N N . THR A 1 206 ? -40.402 19.694 0.356 1.00 83.19 206 THR A N 1
ATOM 1585 C CA . THR A 1 206 ? -39.102 19.032 0.292 1.00 83.19 206 THR A CA 1
ATOM 1586 C C . THR A 1 206 ? -39.175 17.785 -0.580 1.00 83.19 206 THR A C 1
ATOM 1588 O O . THR A 1 206 ? -40.083 16.960 -0.453 1.00 83.19 206 THR A O 1
ATOM 1591 N N . ILE A 1 207 ? -38.205 17.654 -1.474 1.00 86.38 207 ILE A N 1
ATOM 1592 C CA . ILE A 1 207 ? -38.033 16.529 -2.381 1.00 86.38 207 ILE A CA 1
ATOM 1593 C C . ILE A 1 207 ? -36.638 15.967 -2.149 1.00 86.38 207 ILE A C 1
ATOM 1595 O O . ILE A 1 207 ? -35.664 16.717 -2.141 1.00 86.38 207 ILE A O 1
ATOM 1599 N N . VAL A 1 208 ? -36.551 14.649 -1.988 1.00 84.38 208 VAL A N 1
ATOM 1600 C CA . VAL A 1 208 ? -35.282 13.944 -1.805 1.00 84.38 208 VAL A CA 1
ATOM 1601 C C . VAL A 1 208 ? -35.118 12.917 -2.914 1.00 84.38 208 VAL A C 1
ATOM 1603 O O . VAL A 1 208 ? -36.041 12.149 -3.185 1.00 84.38 208 VAL A O 1
ATOM 1606 N N . GLY A 1 209 ? -33.951 12.912 -3.553 1.00 84.06 209 GLY A N 1
ATOM 1607 C CA . GLY A 1 209 ? -33.547 11.898 -4.521 1.00 84.06 209 GLY A CA 1
ATOM 1608 C C . GLY A 1 209 ? -32.236 11.264 -4.093 1.00 84.06 209 GLY A C 1
ATOM 1609 O O . GLY A 1 209 ? -31.291 11.968 -3.749 1.00 84.06 209 GLY A O 1
ATOM 1610 N N . THR A 1 210 ? -32.163 9.936 -4.138 1.00 84.50 210 THR A N 1
ATOM 1611 C CA . THR A 1 210 ? -30.967 9.194 -3.722 1.00 84.50 210 THR A CA 1
ATOM 1612 C C . THR A 1 210 ? -30.539 8.213 -4.802 1.00 84.50 210 THR A C 1
ATOM 1614 O O . THR A 1 210 ? -31.365 7.517 -5.408 1.00 84.50 210 THR A O 1
ATOM 1617 N N . ARG A 1 211 ? -29.230 8.136 -5.043 1.00 85.12 211 ARG A N 1
ATOM 1618 C CA . ARG A 1 211 ? -28.612 7.141 -5.922 1.00 85.12 211 ARG A CA 1
ATOM 1619 C C . ARG A 1 211 ? -27.346 6.596 -5.294 1.00 85.12 211 ARG A C 1
ATOM 1621 O O . ARG A 1 211 ? -26.579 7.344 -4.709 1.00 85.12 211 ARG A O 1
ATOM 1628 N N . GLU A 1 212 ? -27.143 5.297 -5.445 1.00 84.06 212 GLU A N 1
ATOM 1629 C CA . GLU A 1 212 ? -25.984 4.584 -4.919 1.00 84.06 212 GLU A CA 1
ATOM 1630 C C . GLU A 1 212 ? -25.336 3.787 -6.045 1.00 84.06 212 GLU A C 1
ATOM 1632 O O . GLU A 1 212 ? -26.033 3.145 -6.838 1.00 84.06 212 GLU A O 1
ATOM 1637 N N . MET A 1 213 ? -24.017 3.896 -6.151 1.00 80.94 213 MET A N 1
ATOM 1638 C CA . MET A 1 213 ? -23.195 3.240 -7.165 1.00 80.94 213 MET A CA 1
ATOM 1639 C C . MET A 1 213 ? -21.813 2.928 -6.569 1.00 80.94 213 MET A C 1
ATOM 1641 O O . MET A 1 213 ? -21.455 3.477 -5.536 1.00 80.94 213 MET A O 1
ATOM 1645 N N . ILE A 1 214 ? -21.041 2.037 -7.190 1.00 79.69 214 ILE A N 1
ATOM 1646 C CA . ILE A 1 214 ? -19.707 1.642 -6.703 1.00 79.69 214 ILE A CA 1
ATOM 1647 C C . ILE A 1 214 ? -18.649 2.471 -7.419 1.00 79.69 214 ILE A C 1
ATOM 1649 O O . ILE A 1 214 ? -18.676 2.508 -8.647 1.00 79.69 214 ILE A O 1
ATOM 1653 N N . VAL A 1 215 ? -17.723 3.088 -6.680 1.00 80.56 215 VAL A N 1
ATOM 1654 C CA . VAL A 1 215 ? -16.623 3.864 -7.269 1.00 80.56 215 VAL A CA 1
ATOM 1655 C C . VAL A 1 215 ? -15.704 2.949 -8.091 1.00 80.56 215 VAL A C 1
ATOM 1657 O O . VAL A 1 215 ? -15.176 1.956 -7.598 1.00 80.56 215 VAL A O 1
ATOM 1660 N N . GLU A 1 216 ? -15.540 3.254 -9.374 1.00 71.94 216 GLU A N 1
ATOM 1661 C CA . GLU A 1 216 ? -14.754 2.505 -10.350 1.00 71.94 216 GLU A CA 1
ATOM 1662 C C . GLU A 1 216 ? -13.245 2.763 -10.183 1.00 71.94 216 GLU A C 1
ATOM 1664 O O . GLU A 1 216 ? -12.791 3.870 -9.908 1.00 71.94 216 GLU A O 1
ATOM 1669 N N . THR A 1 217 ? -12.432 1.730 -10.408 1.00 57.38 217 THR A N 1
ATOM 1670 C CA . THR A 1 217 ? -10.966 1.772 -10.258 1.00 57.38 217 THR A CA 1
ATOM 1671 C C . THR A 1 217 ? -10.216 2.189 -11.526 1.00 57.38 217 THR A C 1
ATOM 1673 O O . THR A 1 217 ? -8.989 2.190 -11.541 1.00 57.38 217 THR A O 1
ATOM 1676 N N . PHE A 1 218 ? -10.910 2.555 -12.610 1.00 37.88 218 PHE A N 1
ATOM 1677 C CA . PHE A 1 218 ? -10.279 2.715 -13.929 1.00 37.88 218 PHE A CA 1
ATOM 1678 C C . PHE A 1 218 ? -9.329 3.916 -14.056 1.00 37.88 218 PHE A C 1
ATOM 1680 O O . PHE A 1 218 ? -8.567 3.969 -15.023 1.00 37.88 218 PHE A O 1
ATOM 1687 N N . ARG A 1 219 ? -9.343 4.864 -13.109 1.00 39.06 219 ARG A N 1
ATOM 1688 C CA . ARG A 1 219 ? -8.420 6.018 -13.081 1.00 39.06 219 ARG A CA 1
ATOM 1689 C C . ARG A 1 219 ? -7.956 6.451 -11.689 1.00 39.06 219 ARG A C 1
ATOM 1691 O O . ARG A 1 219 ? -7.159 7.376 -11.599 1.00 39.06 219 ARG A O 1
ATOM 1698 N N . SER A 1 220 ? -8.396 5.782 -10.624 1.00 33.09 220 SER A N 1
ATOM 1699 C CA . SER A 1 220 ? -7.971 6.101 -9.260 1.00 33.09 220 SER A CA 1
ATOM 1700 C C . SER A 1 220 ? -7.006 5.025 -8.750 1.00 33.09 220 SER A C 1
ATOM 1702 O O . SER A 1 220 ? -7.389 3.853 -8.696 1.00 33.09 220 SER A O 1
ATOM 1704 N N . PRO A 1 221 ? -5.766 5.377 -8.357 1.00 37.94 221 PRO A N 1
ATOM 1705 C CA . PRO A 1 221 ? -4.764 4.422 -7.875 1.00 37.94 221 PRO A CA 1
ATOM 1706 C C . PRO A 1 221 ? -5.105 3.800 -6.505 1.00 37.94 221 PRO A C 1
ATOM 1708 O O . PRO A 1 221 ? -4.283 3.088 -5.934 1.00 37.94 221 PRO A O 1
ATOM 1711 N N . ARG A 1 222 ? -6.296 4.066 -5.952 1.00 41.53 222 ARG A N 1
ATOM 1712 C CA . ARG A 1 222 ? -6.596 3.897 -4.528 1.00 41.53 222 ARG A CA 1
ATOM 1713 C C . ARG A 1 222 ? -7.259 2.570 -4.127 1.00 41.53 222 ARG A C 1
ATOM 1715 O O . ARG A 1 222 ? -7.585 2.433 -2.959 1.00 41.53 222 ARG A O 1
ATOM 1722 N N . VAL A 1 223 ? -7.406 1.559 -5.000 1.00 31.27 223 VAL A N 1
ATOM 1723 C CA . VAL A 1 223 ? -7.843 0.215 -4.543 1.00 31.27 223 VAL A CA 1
ATOM 1724 C C . VAL A 1 223 ? -7.113 -0.963 -5.164 1.00 31.27 223 VAL A C 1
ATOM 1726 O O . VAL A 1 223 ? -7.308 -1.311 -6.325 1.00 31.27 223 VAL A O 1
ATOM 1729 N N . MET A 1 224 ? -6.391 -1.669 -4.292 1.00 31.14 224 MET A N 1
ATOM 1730 C CA . MET A 1 224 ? -6.284 -3.126 -4.279 1.00 31.14 224 MET A CA 1
ATOM 1731 C C . MET A 1 224 ? -6.263 -3.589 -2.814 1.00 31.14 224 MET A C 1
ATOM 1733 O O . MET A 1 224 ? -5.259 -3.377 -2.142 1.00 31.14 224 MET A O 1
ATOM 1737 N N . GLY A 1 225 ? -7.338 -4.216 -2.305 1.00 34.47 225 GLY A N 1
ATOM 1738 C CA . GLY A 1 225 ? -7.217 -4.981 -1.050 1.00 34.47 225 GLY A CA 1
ATOM 1739 C C . GLY A 1 225 ? -8.426 -5.203 -0.132 1.00 34.47 225 GLY A C 1
ATOM 1740 O O . GLY A 1 225 ? -8.289 -6.018 0.774 1.00 34.47 225 GLY A O 1
ATOM 1741 N N . ALA A 1 226 ? -9.593 -4.575 -0.310 1.00 29.09 226 ALA A N 1
ATOM 1742 C CA . ALA A 1 226 ? -10.742 -4.863 0.563 1.00 29.09 226 ALA A CA 1
ATOM 1743 C C . ALA A 1 226 ? -11.583 -6.052 0.040 1.00 29.09 226 ALA A C 1
ATOM 1745 O O . ALA A 1 226 ? -11.878 -6.107 -1.159 1.00 29.09 226 ALA A O 1
ATOM 1746 N N . PRO A 1 227 ? -12.013 -7.003 0.896 1.00 30.56 227 PRO A N 1
ATOM 1747 C CA . PRO A 1 227 ? -13.056 -7.952 0.527 1.00 30.56 227 PRO A CA 1
ATOM 1748 C C . PRO A 1 227 ? -14.370 -7.192 0.303 1.00 30.56 227 PRO A C 1
ATOM 1750 O O . PRO A 1 227 ? -14.721 -6.310 1.085 1.00 30.56 227 PRO A O 1
ATOM 1753 N N . MET A 1 228 ? -15.117 -7.548 -0.750 1.00 31.41 228 MET A N 1
ATOM 1754 C CA . MET A 1 228 ? -16.496 -7.071 -0.911 1.00 31.41 228 MET A CA 1
ATOM 1755 C C . MET A 1 228 ? -17.280 -7.365 0.379 1.00 31.41 228 MET A C 1
ATOM 1757 O O . MET A 1 228 ? -17.226 -8.506 0.854 1.00 31.41 228 MET A O 1
ATOM 1761 N N . PRO A 1 229 ? -18.033 -6.405 0.946 1.00 33.31 229 PRO A N 1
ATOM 1762 C CA . PRO A 1 229 ? -18.910 -6.711 2.060 1.00 33.31 229 PRO A CA 1
ATOM 1763 C C . PRO A 1 229 ? -19.923 -7.766 1.610 1.00 33.31 229 PRO A C 1
ATOM 1765 O O . PRO A 1 229 ? -20.557 -7.648 0.557 1.00 33.31 229 PRO A O 1
ATOM 1768 N N . LEU A 1 230 ? -20.047 -8.825 2.410 1.00 28.77 230 LEU A N 1
ATOM 1769 C CA . LEU A 1 230 ? -21.053 -9.861 2.237 1.00 28.77 230 LEU A CA 1
ATOM 1770 C C . LEU A 1 230 ? -22.429 -9.186 2.346 1.00 28.77 230 LEU A C 1
ATOM 1772 O O . LEU A 1 230 ? -22.912 -8.918 3.444 1.00 28.77 230 LEU A O 1
ATOM 1776 N N . LEU A 1 231 ? -23.059 -8.871 1.213 1.00 29.20 231 LEU A N 1
ATOM 1777 C CA . LEU A 1 231 ? -24.461 -8.474 1.201 1.00 29.20 231 LEU A CA 1
ATOM 1778 C C . LEU A 1 231 ? -25.276 -9.686 1.655 1.00 29.20 231 LEU A C 1
ATOM 1780 O O . LEU A 1 231 ? -25.588 -10.587 0.874 1.00 29.20 231 LEU A O 1
ATOM 1784 N N . THR A 1 232 ? -25.653 -9.708 2.930 1.00 28.42 232 THR A N 1
ATOM 1785 C CA . THR A 1 232 ? -26.865 -10.395 3.357 1.00 28.42 232 THR A CA 1
ATOM 1786 C C . THR A 1 232 ? -27.980 -9.838 2.484 1.00 28.42 232 THR A C 1
ATOM 1788 O O . THR A 1 232 ? -28.304 -8.656 2.572 1.00 28.42 232 THR A O 1
ATOM 1791 N N . ALA A 1 233 ? -28.541 -10.668 1.603 1.00 28.94 233 ALA A N 1
ATOM 1792 C CA . ALA A 1 233 ? -29.742 -10.324 0.862 1.00 28.94 233 ALA A CA 1
ATOM 1793 C C . ALA A 1 233 ? -30.853 -10.013 1.875 1.00 28.94 233 ALA A C 1
ATOM 1795 O O . ALA A 1 233 ? -31.513 -10.912 2.400 1.00 28.94 233 ALA A O 1
ATOM 1796 N N . THR A 1 234 ? -31.042 -8.736 2.191 1.00 28.89 234 THR A N 1
ATOM 1797 C CA . THR A 1 234 ? -32.241 -8.270 2.865 1.00 28.89 234 THR A CA 1
ATOM 1798 C C . THR A 1 234 ? -33.378 -8.378 1.855 1.00 28.89 234 THR A C 1
ATOM 1800 O O . THR A 1 234 ? -33.277 -7.963 0.702 1.00 28.89 234 THR A O 1
ATOM 1803 N N . LEU A 1 235 ? -34.435 -9.070 2.277 1.00 27.95 235 LEU A N 1
ATOM 1804 C CA . LEU A 1 235 ? -35.646 -9.336 1.504 1.00 27.95 235 LEU A CA 1
ATOM 1805 C C . LEU A 1 235 ? -36.108 -8.086 0.731 1.00 27.95 235 LEU A C 1
ATOM 1807 O O . LEU A 1 235 ? -36.142 -7.003 1.319 1.00 27.95 235 LEU A O 1
ATOM 1811 N N . PRO A 1 236 ? -36.553 -8.208 -0.535 1.00 32.78 236 PRO A N 1
ATOM 1812 C CA . PRO A 1 236 ? -37.187 -7.089 -1.208 1.00 32.78 236 PRO A CA 1
ATOM 1813 C C . PRO A 1 236 ? -38.533 -6.812 -0.525 1.00 32.78 236 PRO A C 1
ATOM 1815 O O . PRO A 1 236 ? -39.480 -7.591 -0.628 1.00 32.78 236 PRO A O 1
ATOM 1818 N N . ALA A 1 237 ? -38.622 -5.684 0.167 1.00 28.66 237 ALA A N 1
ATOM 1819 C CA . ALA A 1 237 ? -39.859 -5.074 0.636 1.00 28.66 237 ALA A CA 1
ATOM 1820 C C . ALA A 1 237 ? -39.811 -3.611 0.152 1.00 28.66 237 ALA A C 1
ATOM 1822 O O . ALA A 1 237 ? -38.819 -2.939 0.380 1.00 28.66 237 ALA A O 1
ATOM 1823 N N . THR A 1 238 ? -40.775 -3.012 -0.549 1.00 28.44 238 THR A N 1
ATOM 1824 C CA . THR A 1 238 ? -42.144 -3.391 -0.912 1.00 28.44 238 THR A CA 1
ATOM 1825 C C . THR A 1 238 ? -42.566 -2.522 -2.113 1.00 28.44 238 THR A C 1
ATOM 1827 O O . THR A 1 238 ? -42.128 -1.384 -2.229 1.00 28.44 238 THR A O 1
ATOM 1830 N N . ASN A 1 239 ? -43.423 -3.067 -2.981 1.00 35.00 239 ASN A N 1
ATOM 1831 C CA . ASN A 1 239 ? -44.126 -2.467 -4.131 1.00 35.00 239 ASN A CA 1
ATOM 1832 C C . ASN A 1 239 ? -44.054 -0.935 -4.328 1.00 35.00 239 ASN A C 1
ATOM 1834 O O . ASN A 1 239 ? -44.810 -0.187 -3.708 1.00 35.00 239 ASN A O 1
ATOM 1838 N N . THR A 1 240 ? -43.314 -0.487 -5.344 1.00 27.02 240 THR A N 1
ATOM 1839 C CA . THR A 1 240 ? -43.635 0.765 -6.045 1.00 27.02 240 THR A CA 1
ATOM 1840 C C . THR A 1 240 ? -44.637 0.434 -7.149 1.00 27.02 240 THR A C 1
ATOM 1842 O O . THR A 1 240 ? -44.302 -0.208 -8.144 1.00 27.02 240 THR A O 1
ATOM 1845 N N . SER A 1 241 ? -45.899 0.816 -6.958 1.00 30.98 241 SER A N 1
ATOM 1846 C CA . SER A 1 241 ? -46.926 0.719 -7.995 1.00 30.98 241 SER A CA 1
ATOM 1847 C C . SER A 1 241 ? -46.524 1.577 -9.192 1.00 30.98 241 SER A C 1
ATOM 1849 O O . SER A 1 241 ? -46.477 2.804 -9.096 1.00 30.98 241 SER A O 1
ATOM 1851 N N . THR A 1 242 ? -46.261 0.932 -10.323 1.00 30.50 242 THR A N 1
ATOM 1852 C CA . THR A 1 242 ? -46.136 1.585 -11.623 1.00 30.50 242 THR A CA 1
ATOM 1853 C C . THR A 1 242 ? -47.454 2.288 -11.974 1.00 30.50 242 THR A C 1
ATOM 1855 O O . THR A 1 242 ? -48.511 1.649 -11.956 1.00 30.50 242 THR A O 1
ATOM 1858 N N . PRO A 1 243 ? -47.454 3.595 -12.293 1.00 30.64 243 PRO A N 1
ATOM 1859 C CA . PRO A 1 243 ? -48.642 4.236 -12.826 1.00 30.64 243 PRO A CA 1
ATOM 1860 C C . PRO A 1 243 ? -48.964 3.669 -14.214 1.00 30.64 243 PRO A C 1
ATOM 1862 O O . PRO A 1 243 ? -48.114 3.542 -15.094 1.00 30.64 243 PRO A O 1
ATOM 1865 N N . TYR A 1 244 ? -50.235 3.305 -14.350 1.00 28.03 244 TYR A N 1
ATOM 1866 C CA . TYR A 1 244 ? -50.916 2.776 -15.524 1.00 28.03 244 TYR A CA 1
ATOM 1867 C C . TYR A 1 244 ? -50.601 3.604 -16.783 1.00 28.03 244 TYR A C 1
ATOM 1869 O O . TYR A 1 244 ? -50.824 4.817 -16.807 1.00 28.03 244 TYR A O 1
ATOM 1877 N N . LEU A 1 245 ? -50.127 2.950 -17.849 1.00 28.22 245 LEU A N 1
ATOM 1878 C CA . LEU A 1 245 ? -50.071 3.561 -19.176 1.00 28.22 245 LEU A CA 1
ATOM 1879 C C . LEU A 1 245 ? -51.499 3.928 -19.596 1.00 28.22 245 LEU A C 1
ATOM 1881 O O . LEU A 1 245 ? -52.373 3.071 -19.714 1.00 28.22 245 LEU A O 1
ATOM 1885 N N . THR A 1 246 ? -51.739 5.222 -19.781 1.00 29.16 246 THR A N 1
ATOM 1886 C CA . THR A 1 246 ? -52.995 5.743 -20.319 1.00 29.16 246 THR A CA 1
ATOM 1887 C C . THR A 1 246 ? -52.931 5.624 -21.838 1.00 29.16 246 THR A C 1
ATOM 1889 O O . THR A 1 246 ? -52.071 6.236 -22.472 1.00 29.16 246 THR A O 1
ATOM 1892 N N . GLU A 1 247 ? -53.806 4.804 -22.419 1.00 33.06 247 GLU A N 1
ATOM 1893 C CA . GLU A 1 247 ? -53.886 4.616 -23.867 1.00 33.06 247 GLU A CA 1
ATOM 1894 C C . GLU A 1 247 ? -54.241 5.913 -24.607 1.00 33.06 247 GLU A C 1
ATOM 1896 O O . GLU A 1 247 ? -55.092 6.693 -24.173 1.00 33.06 247 GLU A O 1
ATOM 1901 N N . THR A 1 248 ? -53.644 6.092 -25.788 1.00 30.48 248 THR A N 1
ATOM 1902 C CA . THR A 1 248 ? -54.179 6.958 -26.846 1.00 30.48 248 THR A CA 1
ATOM 1903 C C . THR A 1 248 ? -54.600 6.102 -28.052 1.00 30.48 248 THR A C 1
ATOM 1905 O O . THR A 1 248 ? -53.944 5.103 -28.342 1.00 30.48 248 THR A O 1
ATOM 1908 N N . PRO A 1 249 ? -55.717 6.438 -28.731 1.00 38.44 249 PRO A N 1
ATOM 1909 C CA . PRO A 1 249 ? -56.411 5.535 -29.650 1.00 38.44 249 PRO A CA 1
ATOM 1910 C C . PRO A 1 249 ? -56.008 5.728 -31.124 1.00 38.44 249 PRO A C 1
ATOM 1912 O O . PRO A 1 249 ? -55.487 6.781 -31.480 1.00 38.44 249 PRO A O 1
ATOM 1915 N N . TRP A 1 250 ? -56.417 4.754 -31.956 1.00 32.38 250 TRP A N 1
ATOM 1916 C CA . TRP A 1 250 ? -56.315 4.594 -33.430 1.00 32.38 250 TRP A CA 1
ATOM 1917 C C . TRP A 1 250 ? -55.191 3.637 -33.865 1.00 32.38 250 TRP A C 1
ATOM 1919 O O . TRP A 1 250 ? -54.025 3.930 -33.672 1.00 32.38 250 TRP A O 1
ATOM 1929 N N . GLY A 1 251 ? -55.416 2.485 -34.503 1.00 31.47 251 GLY A N 1
ATOM 1930 C CA . GLY A 1 251 ? -56.604 1.879 -35.107 1.00 31.47 251 GLY A CA 1
ATOM 1931 C C . GLY A 1 251 ? -56.181 1.125 -36.379 1.00 31.47 251 GLY A C 1
ATOM 1932 O O . GLY A 1 251 ? -55.691 1.760 -37.306 1.00 31.47 251 GLY A O 1
ATOM 1933 N N . GLY A 1 252 ? -56.385 -0.201 -36.442 1.00 32.16 252 GLY A N 1
ATOM 1934 C CA . GLY A 1 252 ? -56.284 -0.975 -37.694 1.00 32.16 252 GLY A CA 1
ATOM 1935 C C . GLY A 1 252 ? -55.703 -2.394 -37.578 1.00 32.16 252 GLY A C 1
ATOM 1936 O O . GLY A 1 252 ? -54.506 -2.589 -37.732 1.00 32.16 252 GLY A O 1
ATOM 1937 N N . PHE A 1 253 ? -56.581 -3.380 -37.366 1.00 34.84 253 PHE A N 1
ATOM 1938 C CA . PHE A 1 253 ? -56.396 -4.836 -37.572 1.00 34.84 253 PHE A CA 1
ATOM 1939 C C . PHE A 1 253 ? -55.997 -5.172 -39.042 1.00 34.84 253 PHE A C 1
ATOM 1941 O O . PHE A 1 253 ? -56.350 -4.364 -39.906 1.00 34.84 253 PHE A O 1
ATOM 1948 N N . PRO A 1 254 ? -55.345 -6.320 -39.392 1.00 37.41 254 PRO A N 1
ATOM 1949 C CA . PRO A 1 254 ? -55.862 -7.677 -39.134 1.00 37.41 254 PRO A CA 1
ATOM 1950 C C . PRO A 1 254 ? -54.868 -8.807 -38.761 1.00 37.41 254 PRO A C 1
ATOM 1952 O O . PRO A 1 254 ? -53.792 -8.955 -39.322 1.00 37.41 254 PRO A O 1
ATOM 1955 N N . THR A 1 255 ? -55.376 -9.635 -37.842 1.00 27.41 255 THR A N 1
ATOM 1956 C CA . THR A 1 255 ? -55.500 -11.109 -37.831 1.00 27.41 255 THR A CA 1
ATOM 1957 C C . THR A 1 255 ? -54.288 -12.041 -37.980 1.00 27.4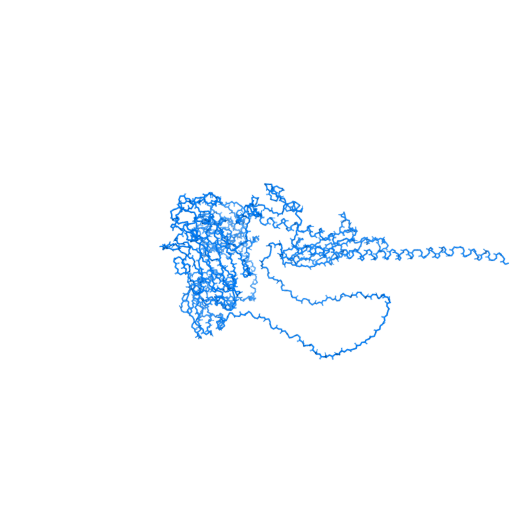1 255 THR A C 1
ATOM 1959 O O . THR A 1 255 ? -53.469 -11.966 -38.887 1.00 27.41 255 THR A O 1
ATOM 1962 N N . SER A 1 256 ? -54.302 -13.004 -37.058 1.00 37.41 256 SER A N 1
ATOM 1963 C CA . SER A 1 256 ? -53.395 -14.109 -36.777 1.00 37.41 256 SER A CA 1
ATOM 1964 C C . SER A 1 256 ? -53.141 -15.090 -37.923 1.00 37.41 256 SER A C 1
ATOM 1966 O O . SER A 1 256 ? -53.999 -15.371 -38.759 1.00 37.41 256 SER A O 1
ATOM 1968 N N . THR A 1 257 ? -51.975 -15.733 -37.870 1.00 26.69 257 THR A N 1
ATOM 1969 C CA . THR A 1 257 ? -51.782 -17.105 -38.354 1.00 26.69 257 THR A CA 1
ATOM 1970 C C . THR A 1 257 ? -50.828 -17.818 -37.394 1.00 26.69 257 THR A C 1
ATOM 1972 O O . THR A 1 257 ? -49.733 -17.334 -37.126 1.00 26.69 257 THR A O 1
ATOM 1975 N N . GLU A 1 258 ? -51.306 -18.923 -36.820 1.00 35.41 258 GLU A N 1
ATOM 1976 C CA . GLU A 1 258 ? -50.629 -19.770 -35.833 1.00 35.41 258 GLU A CA 1
ATOM 1977 C C . GLU A 1 258 ? -49.559 -20.677 -36.453 1.00 35.41 258 GLU A C 1
ATOM 1979 O O . GLU A 1 258 ? -49.755 -21.177 -37.560 1.00 35.41 258 GLU A O 1
ATOM 1984 N N . THR A 1 259 ? -48.506 -21.014 -35.695 1.00 27.94 259 THR A N 1
ATOM 1985 C CA . THR A 1 259 ? -47.932 -22.381 -35.594 1.00 27.94 259 THR A CA 1
ATOM 1986 C C . THR A 1 259 ? -47.013 -22.469 -34.348 1.00 27.94 259 THR A C 1
ATOM 1988 O O . THR A 1 259 ? -46.601 -21.431 -33.839 1.00 27.94 259 THR A O 1
ATOM 1991 N N . PRO A 1 260 ? -46.721 -23.657 -33.783 1.00 30.67 260 PRO A N 1
ATOM 1992 C CA . PRO A 1 260 ? -47.416 -24.231 -32.635 1.00 30.67 260 PRO A CA 1
ATOM 1993 C C . PRO A 1 260 ? -46.563 -24.315 -31.351 1.00 30.67 260 PRO A C 1
ATOM 1995 O O . PRO A 1 260 ? -45.334 -24.334 -31.375 1.00 30.67 260 PRO A O 1
ATOM 1998 N N . LEU A 1 261 ? -47.268 -24.444 -30.226 1.00 33.19 261 LEU A N 1
ATOM 1999 C CA . LEU A 1 261 ? -46.753 -24.723 -28.885 1.00 33.19 261 LEU A CA 1
ATOM 2000 C C . LEU A 1 261 ? -46.075 -26.101 -28.804 1.00 33.19 261 LEU A C 1
ATOM 2002 O O . LEU A 1 261 ? -46.718 -27.121 -29.052 1.00 33.19 261 LEU A O 1
ATOM 2006 N N . PHE A 1 262 ? -44.831 -26.131 -28.327 1.00 31.62 262 PHE A N 1
ATOM 2007 C CA . PHE A 1 262 ? -44.299 -27.275 -27.590 1.00 31.62 262 PHE A CA 1
ATOM 2008 C C . PHE A 1 262 ? -44.084 -26.865 -26.134 1.00 31.62 262 PHE A C 1
ATOM 2010 O O . PHE A 1 262 ? -43.289 -25.983 -25.823 1.00 31.62 262 PHE A O 1
ATOM 2017 N N . ASN A 1 263 ? -44.837 -27.520 -25.251 1.00 38.09 263 ASN A N 1
ATOM 2018 C CA . ASN A 1 263 ? -44.614 -27.503 -23.815 1.00 38.09 263 ASN A CA 1
ATOM 2019 C C . ASN A 1 263 ? -43.265 -28.155 -23.507 1.00 38.09 263 ASN A C 1
ATOM 2021 O O . ASN A 1 263 ? -43.073 -29.331 -23.813 1.00 38.09 263 ASN A O 1
ATOM 2025 N N . THR A 1 264 ? -42.407 -27.450 -22.781 1.00 28.06 264 THR A N 1
ATOM 2026 C CA . THR A 1 264 ? -41.406 -28.092 -21.929 1.00 28.06 264 THR A CA 1
ATOM 2027 C C . THR A 1 264 ? -41.343 -27.325 -20.625 1.00 28.06 264 THR A C 1
ATOM 2029 O O . THR A 1 264 ? -41.027 -26.140 -20.601 1.00 28.06 264 THR A O 1
ATOM 2032 N N . ASN A 1 265 ? -41.716 -28.022 -19.552 1.00 33.12 265 ASN A N 1
ATOM 2033 C CA . ASN A 1 265 ? -41.568 -27.577 -18.178 1.00 33.12 265 ASN A CA 1
ATOM 2034 C C . ASN A 1 265 ? -40.117 -27.140 -17.949 1.00 33.12 265 ASN A C 1
ATOM 2036 O O . ASN A 1 265 ? -39.202 -27.952 -18.088 1.00 33.12 265 ASN A O 1
ATOM 2040 N N . THR A 1 266 ? -39.923 -25.872 -17.600 1.00 26.56 266 THR A N 1
ATOM 2041 C CA . THR A 1 266 ? -38.649 -25.358 -17.101 1.00 26.56 266 THR A CA 1
ATOM 2042 C C . THR A 1 266 ? -38.312 -26.083 -15.795 1.00 26.56 266 THR A C 1
ATOM 2044 O O . THR A 1 266 ? -39.129 -26.052 -14.870 1.00 26.56 266 THR A O 1
ATOM 2047 N N . PRO A 1 267 ? -37.160 -26.767 -15.691 1.00 30.41 267 PRO A N 1
ATOM 2048 C CA . PRO A 1 267 ? -36.749 -27.400 -14.452 1.00 30.41 267 PRO A CA 1
ATOM 2049 C C . PRO A 1 267 ? -36.369 -26.342 -13.413 1.00 30.41 267 PRO A C 1
ATOM 2051 O O . PRO A 1 267 ? -35.716 -25.342 -13.708 1.00 30.41 267 PRO A O 1
ATOM 2054 N N . THR A 1 268 ? -36.798 -26.608 -12.185 1.00 29.56 268 THR A N 1
ATOM 2055 C CA . THR A 1 268 ? -36.365 -25.977 -10.942 1.00 29.56 268 THR A CA 1
ATOM 2056 C C . THR A 1 268 ? -34.847 -25.823 -10.909 1.00 29.56 268 THR A C 1
ATOM 2058 O O . THR A 1 268 ? -34.116 -26.796 -11.104 1.00 29.56 268 THR A O 1
ATOM 2061 N N . ILE A 1 269 ? -34.386 -24.603 -10.631 1.00 31.83 269 ILE A N 1
ATOM 2062 C CA . ILE A 1 269 ? -32.977 -24.287 -10.397 1.00 31.83 269 ILE A CA 1
ATOM 2063 C C . ILE A 1 269 ? -32.525 -25.119 -9.191 1.00 31.83 269 ILE A C 1
ATOM 2065 O O . ILE A 1 269 ? -32.935 -24.877 -8.057 1.00 31.83 269 ILE A O 1
ATOM 2069 N N . THR A 1 270 ? -31.744 -26.160 -9.460 1.00 30.50 270 THR A N 1
ATOM 2070 C CA . THR A 1 270 ? -31.008 -26.898 -8.435 1.00 30.50 270 THR A CA 1
ATOM 2071 C C . THR A 1 270 ? -29.830 -26.023 -8.042 1.00 30.50 270 THR A C 1
ATOM 2073 O O . THR A 1 270 ? -29.125 -25.532 -8.921 1.00 30.50 270 THR A O 1
ATOM 2076 N N . GLN A 1 271 ? -29.646 -25.789 -6.742 1.00 31.97 271 GLN A N 1
ATOM 2077 C CA . GLN A 1 271 ? -28.464 -25.099 -6.236 1.00 31.97 271 GLN A CA 1
ATOM 2078 C C . GLN A 1 271 ? -27.221 -25.868 -6.689 1.00 31.97 271 GLN A C 1
ATOM 2080 O O . GLN A 1 271 ? -27.019 -27.018 -6.297 1.00 31.97 271 GLN A O 1
ATOM 2085 N N . THR A 1 272 ? -26.423 -25.241 -7.546 1.00 30.77 272 THR A N 1
ATOM 2086 C CA . THR A 1 272 ? -25.077 -25.703 -7.867 1.00 30.77 272 THR A CA 1
ATOM 2087 C C . THR A 1 272 ? -24.242 -25.564 -6.593 1.00 30.77 272 THR A C 1
ATOM 2089 O O . THR A 1 272 ? -24.209 -24.466 -6.034 1.00 30.77 272 THR A O 1
ATOM 2092 N N . PRO A 1 273 ? -23.607 -26.635 -6.087 1.00 31.55 273 PRO A N 1
ATOM 2093 C CA . PRO A 1 273 ? -22.687 -26.502 -4.970 1.00 31.55 273 PRO A CA 1
ATOM 2094 C C . PRO A 1 273 ? -21.561 -25.544 -5.365 1.00 31.55 273 PRO A C 1
ATOM 2096 O O . PRO A 1 273 ? -21.017 -25.624 -6.468 1.00 31.55 273 PRO A O 1
ATOM 2099 N N . SER A 1 274 ? -21.259 -24.621 -4.453 1.00 30.81 274 SER A N 1
ATOM 2100 C CA . SER A 1 274 ? -20.081 -23.758 -4.503 1.00 30.81 274 SER A CA 1
ATOM 2101 C C . SER A 1 274 ? -18.843 -24.601 -4.824 1.00 30.81 274 SER A C 1
ATOM 2103 O O . SER A 1 274 ? -18.715 -25.683 -4.242 1.00 30.81 274 SER A O 1
ATOM 2105 N N . PRO A 1 275 ? -17.926 -24.153 -5.700 1.00 29.45 275 PRO A N 1
ATOM 2106 C CA . PRO A 1 275 ? -16.633 -24.804 -5.810 1.00 29.45 275 PRO A CA 1
ATOM 2107 C C . PRO A 1 275 ? -15.946 -24.706 -4.444 1.00 29.45 275 PRO A C 1
ATOM 2109 O O . PRO A 1 275 ? -15.610 -23.624 -3.967 1.00 29.45 275 PRO A O 1
ATOM 2112 N N . THR A 1 276 ? -15.812 -25.848 -3.778 1.00 36.03 276 THR A N 1
ATOM 2113 C CA . THR A 1 276 ? -14.794 -26.073 -2.752 1.00 36.03 276 THR A CA 1
ATOM 2114 C C . THR A 1 276 ? -13.435 -25.745 -3.383 1.00 36.03 276 THR A C 1
ATOM 2116 O O . THR A 1 276 ? -13.261 -26.063 -4.563 1.00 36.03 276 THR A O 1
ATOM 2119 N N . PRO A 1 277 ? -12.492 -25.100 -2.664 1.00 33.50 277 PRO A N 1
ATOM 2120 C CA . PRO A 1 277 ? -11.152 -24.843 -3.185 1.00 33.50 277 PRO A CA 1
ATOM 2121 C C . PRO A 1 277 ? -10.591 -26.122 -3.807 1.00 33.50 277 PRO A C 1
ATOM 2123 O O . PRO A 1 277 ? -10.580 -27.178 -3.173 1.00 33.50 277 PRO A O 1
ATOM 2126 N N . THR A 1 278 ? -10.208 -26.042 -5.080 1.00 37.22 278 THR A N 1
ATOM 2127 C CA . THR A 1 278 ? -9.631 -27.171 -5.802 1.00 37.22 278 THR A CA 1
ATOM 2128 C C . THR A 1 278 ? -8.303 -27.504 -5.134 1.00 37.22 278 THR A C 1
ATOM 2130 O O . THR A 1 278 ? -7.335 -26.759 -5.263 1.00 37.22 278 THR A O 1
ATOM 2133 N N . ILE A 1 279 ? -8.287 -28.592 -4.365 1.00 41.81 279 ILE A N 1
ATOM 2134 C CA . ILE A 1 279 ? -7.088 -29.155 -3.743 1.00 41.81 279 ILE A CA 1
ATOM 2135 C C . ILE A 1 279 ? -6.057 -29.372 -4.858 1.00 41.81 279 ILE A C 1
ATOM 2137 O O . ILE A 1 279 ? -6.370 -30.002 -5.871 1.00 41.81 279 ILE A O 1
ATOM 2141 N N . ASN A 1 280 ? -4.849 -28.829 -4.685 1.00 50.00 280 ASN A N 1
ATOM 2142 C CA . ASN A 1 280 ? -3.688 -29.168 -5.506 1.00 50.00 280 ASN A CA 1
ATOM 2143 C C . ASN A 1 280 ? -3.617 -30.708 -5.614 1.00 50.00 280 ASN A C 1
ATOM 2145 O O . ASN A 1 280 ? -3.603 -31.357 -4.570 1.00 50.00 280 ASN A O 1
ATOM 2149 N N . PRO A 1 281 ? -3.593 -31.330 -6.807 1.00 53.19 281 PRO A N 1
ATOM 2150 C CA . PRO A 1 281 ? -3.565 -32.789 -6.925 1.00 53.19 281 PRO A CA 1
ATOM 2151 C C . PRO A 1 281 ? -2.389 -33.444 -6.175 1.00 53.19 281 PRO A C 1
ATOM 2153 O O . PRO A 1 281 ? -2.528 -34.584 -5.746 1.00 53.19 281 PRO A O 1
ATOM 2156 N N . ALA A 1 282 ? -1.295 -32.710 -5.923 1.00 53.28 282 ALA A N 1
ATOM 2157 C CA . ALA A 1 282 ? -0.167 -33.145 -5.088 1.00 53.28 282 ALA A CA 1
ATOM 2158 C C . ALA A 1 282 ? -0.436 -33.123 -3.563 1.00 53.28 282 ALA A C 1
ATOM 2160 O O . ALA A 1 282 ? 0.384 -33.616 -2.791 1.00 53.28 282 ALA A O 1
ATOM 2161 N N . CYS A 1 283 ? -1.560 -32.548 -3.124 1.00 58.16 283 CYS A N 1
ATOM 2162 C CA . CYS A 1 283 ? -2.031 -32.520 -1.734 1.00 58.16 283 CYS A CA 1
ATOM 2163 C C . CYS A 1 283 ? -3.176 -33.504 -1.455 1.00 58.16 283 CYS A C 1
ATOM 2165 O O . CYS A 1 283 ? -3.586 -33.645 -0.305 1.00 58.16 283 CYS A O 1
ATOM 2167 N N . ILE A 1 284 ? -3.743 -34.160 -2.478 1.00 68.75 284 ILE A N 1
ATOM 2168 C CA . ILE A 1 284 ? -4.875 -35.078 -2.292 1.00 68.75 284 ILE A CA 1
ATOM 2169 C C . ILE A 1 284 ? -4.388 -36.314 -1.525 1.00 68.75 284 ILE A C 1
ATOM 2171 O O . ILE A 1 284 ? -3.709 -37.165 -2.091 1.00 68.75 284 ILE A O 1
ATOM 2175 N N . GLY A 1 285 ? -4.755 -36.400 -0.245 1.00 74.81 285 GLY A N 1
ATOM 2176 C CA . GLY A 1 285 ? -4.318 -37.450 0.681 1.00 74.81 285 GLY A CA 1
ATOM 2177 C C . GLY A 1 285 ? -3.326 -36.972 1.745 1.00 74.81 285 GLY A C 1
ATOM 2178 O O . GLY A 1 285 ? -3.024 -37.733 2.653 1.00 74.81 285 GLY A O 1
ATOM 2179 N N . LEU A 1 286 ? -2.839 -35.728 1.679 1.00 82.62 286 LEU A N 1
ATOM 2180 C CA . LEU A 1 286 ? -2.014 -35.135 2.731 1.00 82.62 286 LEU A CA 1
ATOM 2181 C C . LEU A 1 286 ? -2.895 -34.269 3.637 1.00 82.62 286 LEU A C 1
ATOM 2183 O O . LEU A 1 286 ? -3.446 -33.266 3.185 1.00 82.62 286 LEU A O 1
ATOM 2187 N N . GLU A 1 287 ? -3.051 -34.646 4.905 1.00 87.19 287 GLU A N 1
ATOM 2188 C CA . GLU A 1 287 ? -3.956 -33.943 5.820 1.00 87.19 287 GLU A CA 1
ATOM 2189 C C . GLU A 1 287 ? -3.509 -33.992 7.285 1.00 87.19 287 GLU A C 1
ATOM 2191 O O . GLU A 1 287 ? -2.653 -34.782 7.686 1.00 87.19 287 GLU A O 1
ATOM 2196 N N . PHE A 1 288 ? -4.113 -33.128 8.104 1.00 87.19 288 PHE A N 1
ATOM 2197 C CA . PHE A 1 288 ? -4.063 -33.271 9.554 1.00 87.19 288 PHE A CA 1
ATOM 2198 C C . PHE A 1 288 ? -5.098 -34.314 9.983 1.00 87.19 288 PHE A C 1
ATOM 2200 O O . PHE A 1 288 ? -6.300 -34.057 9.919 1.00 87.19 288 PHE A O 1
ATOM 2207 N N . ALA A 1 289 ? -4.636 -35.477 10.441 1.00 87.12 289 ALA A N 1
ATOM 2208 C CA . ALA A 1 289 ? -5.487 -36.627 10.750 1.00 87.12 289 ALA A CA 1
ATOM 2209 C C . ALA A 1 289 ? -6.354 -36.427 12.010 1.00 87.12 289 ALA A C 1
ATOM 2211 O O . ALA A 1 289 ? -7.331 -37.146 12.229 1.00 87.12 289 ALA A O 1
ATOM 2212 N N . ASN A 1 290 ? -6.000 -35.462 12.864 1.00 86.56 290 ASN A N 1
ATOM 2213 C CA . ASN A 1 290 ? -6.716 -35.156 14.098 1.00 86.56 290 ASN A CA 1
ATOM 2214 C C . ASN A 1 290 ? -6.696 -33.648 14.439 1.00 86.56 290 ASN A C 1
ATOM 2216 O O . ASN A 1 290 ? -6.192 -32.802 13.694 1.00 86.56 290 ASN A O 1
ATOM 2220 N N . ASP A 1 291 ? -7.338 -33.294 15.552 1.00 86.94 291 ASP A N 1
ATOM 2221 C CA . ASP A 1 291 ? -7.176 -31.988 16.194 1.00 86.94 291 ASP A CA 1
ATOM 2222 C C . ASP A 1 291 ? -5.970 -31.997 17.134 1.00 86.94 291 ASP A C 1
ATOM 2224 O O . ASP A 1 291 ? -5.451 -33.056 17.488 1.00 86.94 291 ASP A O 1
ATOM 2228 N N . TRP A 1 292 ? -5.545 -30.811 17.568 1.00 88.19 292 TRP A N 1
ATOM 2229 C CA . TRP A 1 292 ? -4.504 -30.685 18.576 1.00 88.19 292 TRP A CA 1
ATOM 2230 C C . TRP A 1 292 ? -4.862 -31.466 19.846 1.00 88.19 292 TRP A C 1
ATOM 2232 O O . TRP A 1 292 ? -5.984 -31.401 20.353 1.00 88.19 292 TRP A O 1
ATOM 2242 N N . GLN A 1 293 ? -3.881 -32.196 20.366 1.00 86.81 293 GLN A N 1
ATOM 2243 C CA . GLN A 1 293 ? -3.989 -32.983 21.586 1.00 86.81 293 GLN A CA 1
ATOM 2244 C C . GLN A 1 293 ? -2.905 -32.574 22.577 1.00 86.81 293 GLN A C 1
ATOM 2246 O O . GLN A 1 293 ? -1.737 -32.406 22.223 1.00 86.81 293 GLN A O 1
ATOM 2251 N N . LEU A 1 294 ? -3.294 -32.461 23.845 1.00 80.88 294 LEU A N 1
ATOM 2252 C CA . LEU A 1 294 ? -2.377 -32.274 24.961 1.00 80.88 294 LEU A CA 1
ATOM 2253 C C . LEU A 1 294 ? -1.889 -33.638 25.460 1.00 80.88 294 LEU A C 1
ATOM 2255 O O . LEU A 1 294 ? -2.694 -34.450 25.912 1.00 80.88 294 LEU A O 1
ATOM 2259 N N . ILE A 1 295 ? -0.576 -33.880 25.416 1.00 72.38 295 ILE A N 1
ATOM 2260 C CA . ILE A 1 295 ? 0.007 -35.186 25.784 1.00 72.38 295 ILE A CA 1
ATOM 2261 C C . ILE A 1 295 ? 0.736 -35.164 27.139 1.00 72.38 295 ILE A C 1
ATOM 2263 O O . ILE A 1 295 ? 0.874 -36.205 27.782 1.00 72.38 295 ILE A O 1
ATOM 2267 N N . SER A 1 296 ? 1.166 -34.002 27.637 1.00 64.31 296 SER A N 1
ATOM 2268 C CA . SER A 1 296 ? 1.801 -33.890 28.959 1.00 64.31 296 SER A CA 1
ATOM 2269 C C . SER A 1 296 ? 1.471 -32.570 29.641 1.00 64.31 296 SER A C 1
ATOM 2271 O O . SER A 1 296 ? 1.488 -31.514 29.014 1.00 64.31 296 SER A O 1
ATOM 2273 N N . ASN A 1 297 ? 1.218 -32.668 30.946 1.00 58.81 297 ASN A N 1
ATOM 2274 C CA . ASN A 1 297 ? 0.799 -31.580 31.819 1.00 58.81 297 ASN A CA 1
ATOM 2275 C C . ASN A 1 297 ? 1.709 -31.443 33.062 1.00 58.81 297 ASN A C 1
ATOM 2277 O O . ASN A 1 297 ? 1.241 -31.171 34.162 1.00 58.81 297 ASN A O 1
ATOM 2281 N N . GLY A 1 298 ? 2.995 -31.771 32.910 1.00 59.53 298 GLY A N 1
ATOM 2282 C CA . GLY A 1 298 ? 4.020 -31.671 33.960 1.00 59.53 298 GLY A CA 1
ATOM 2283 C C . GLY A 1 298 ? 4.896 -30.423 33.799 1.00 59.53 298 GLY A C 1
ATOM 2284 O O . GLY A 1 298 ? 4.401 -29.370 33.415 1.00 59.53 298 GLY A O 1
ATOM 2285 N N . ASP A 1 299 ? 6.209 -30.560 34.023 1.00 53.06 299 ASP A N 1
ATOM 2286 C CA . ASP A 1 299 ? 7.208 -29.484 33.834 1.00 53.06 299 ASP A CA 1
ATOM 2287 C C . ASP A 1 299 ? 7.341 -29.018 32.366 1.00 53.06 299 ASP A C 1
ATOM 2289 O O . ASP A 1 299 ? 8.003 -28.026 32.071 1.00 53.06 299 ASP A O 1
ATOM 2293 N N . GLU A 1 300 ? 6.734 -29.751 31.427 1.00 63.06 300 GLU A N 1
ATOM 2294 C CA . GLU A 1 300 ? 6.796 -29.499 29.990 1.00 63.06 300 GLU A CA 1
ATOM 2295 C C . GLU A 1 300 ? 5.398 -29.661 29.379 1.00 63.06 300 GLU A C 1
ATOM 2297 O O . GLU A 1 300 ? 4.800 -30.745 29.445 1.00 63.06 300 GLU A O 1
ATOM 2302 N N . LYS A 1 301 ? 4.889 -28.576 28.783 1.00 75.12 301 LYS A N 1
ATOM 2303 C CA . LYS A 1 301 ? 3.602 -28.535 28.080 1.00 75.12 301 LYS A CA 1
ATOM 2304 C C . LYS A 1 301 ? 3.818 -28.935 26.627 1.00 75.12 301 LYS A C 1
ATOM 2306 O O . LYS A 1 301 ? 4.506 -28.232 25.886 1.00 75.12 301 LYS A O 1
ATOM 2311 N N . LEU A 1 302 ? 3.271 -30.088 26.245 1.00 84.00 302 LEU A N 1
ATOM 2312 C CA . LEU A 1 302 ? 3.489 -30.697 24.934 1.00 84.00 302 LEU A CA 1
ATOM 2313 C C . LEU A 1 302 ? 2.166 -30.862 24.184 1.00 84.00 302 LEU A C 1
ATOM 2315 O O . LEU A 1 302 ? 1.304 -31.640 24.604 1.00 84.00 302 LEU A O 1
ATOM 2319 N N . LEU A 1 303 ? 2.063 -30.163 23.058 1.00 88.94 303 LEU A N 1
ATOM 2320 C CA . LEU A 1 303 ? 0.996 -30.288 22.079 1.00 88.94 303 LEU A CA 1
ATOM 2321 C C . LEU A 1 303 ? 1.412 -31.158 20.915 1.00 88.94 303 LEU A C 1
ATOM 2323 O O . LEU A 1 303 ? 2.552 -31.095 20.460 1.00 88.94 303 LEU A O 1
ATOM 2327 N N . THR A 1 304 ? 0.469 -31.932 20.399 1.00 91.31 304 THR A N 1
ATOM 2328 C CA . THR A 1 304 ? 0.696 -32.751 19.214 1.00 91.31 304 THR A CA 1
ATOM 2329 C C . THR A 1 304 ? -0.490 -32.724 18.274 1.00 91.31 304 THR A C 1
ATOM 2331 O O . THR A 1 304 ? -1.633 -32.695 18.725 1.00 91.31 304 THR A O 1
ATOM 2334 N N . ILE A 1 305 ? -0.208 -32.828 16.985 1.00 92.94 305 ILE A N 1
ATOM 2335 C CA . ILE A 1 305 ? -1.183 -33.095 15.932 1.00 92.94 305 ILE A CA 1
ATOM 2336 C C . ILE A 1 305 ? -0.572 -34.117 14.966 1.00 92.94 305 ILE A C 1
ATOM 2338 O O . ILE A 1 305 ? 0.647 -34.176 14.802 1.00 92.94 305 ILE A O 1
ATOM 2342 N N . GLU A 1 306 ? -1.391 -34.976 14.382 1.00 92.94 306 GLU A N 1
ATOM 2343 C CA . GLU A 1 306 ? -0.975 -36.008 13.437 1.00 92.94 306 GLU A CA 1
ATOM 2344 C C . GLU A 1 306 ? -1.121 -35.500 12.006 1.00 92.94 306 GLU A C 1
ATOM 2346 O O . GLU A 1 306 ? -2.118 -34.873 11.655 1.00 92.94 306 GLU A O 1
ATOM 2351 N N . VAL A 1 307 ? -0.117 -35.789 11.185 1.00 92.06 307 VAL A N 1
ATOM 2352 C CA . VAL A 1 307 ? -0.060 -35.467 9.761 1.00 92.06 307 VAL A CA 1
ATOM 2353 C C . VAL A 1 307 ? 0.041 -36.783 9.003 1.00 92.06 307 VAL A C 1
ATOM 2355 O O . VAL A 1 307 ? 1.032 -37.501 9.155 1.00 92.06 307 VAL A O 1
ATOM 2358 N N . SER A 1 308 ? -0.991 -37.122 8.236 1.00 91.31 308 SER A N 1
ATOM 2359 C CA . SER A 1 308 ? -1.056 -38.343 7.428 1.00 91.31 308 SER A CA 1
ATOM 2360 C C . SER A 1 308 ? -0.746 -38.040 5.971 1.00 91.31 308 SER A C 1
ATOM 2362 O O . SER A 1 308 ? -1.251 -37.065 5.416 1.00 91.31 308 SER A O 1
ATOM 2364 N N . ASN A 1 309 ? 0.079 -38.888 5.357 1.00 90.38 309 ASN A N 1
ATOM 2365 C CA . ASN A 1 309 ? 0.335 -38.891 3.924 1.00 90.38 309 ASN A CA 1
ATOM 2366 C C . ASN A 1 309 ? -0.278 -40.133 3.275 1.00 90.38 309 ASN A C 1
ATOM 2368 O O . ASN A 1 309 ? 0.391 -41.148 3.113 1.00 90.38 309 ASN A O 1
ATOM 2372 N N . ASP A 1 310 ? -1.522 -40.025 2.836 1.00 87.06 310 ASP A N 1
ATOM 2373 C CA . ASP A 1 310 ? -2.212 -41.017 2.008 1.00 87.06 310 ASP A CA 1
ATOM 2374 C C . ASP A 1 310 ? -2.099 -40.693 0.503 1.00 87.06 310 ASP A C 1
ATOM 2376 O O . ASP A 1 310 ? -2.880 -41.191 -0.313 1.00 87.06 310 ASP A O 1
ATOM 2380 N N . THR A 1 311 ? -1.139 -39.841 0.114 1.00 82.75 311 THR A N 1
ATOM 2381 C CA . THR A 1 311 ? -0.836 -39.582 -1.302 1.00 82.75 311 THR A CA 1
ATOM 2382 C C . THR A 1 311 ? -0.123 -40.787 -1.934 1.00 82.75 311 THR A C 1
ATOM 2384 O O . THR A 1 311 ? 0.310 -41.717 -1.253 1.00 82.75 311 THR A O 1
ATOM 2387 N N . ASP A 1 312 ? 0.020 -40.800 -3.259 1.00 81.19 312 ASP A N 1
ATOM 2388 C CA . ASP A 1 312 ? 0.714 -41.867 -3.991 1.00 81.19 312 ASP A CA 1
ATOM 2389 C C . ASP A 1 312 ? 2.247 -41.720 -4.002 1.00 81.19 312 ASP A C 1
ATOM 2391 O O . ASP A 1 312 ? 2.949 -42.597 -4.521 1.00 81.19 312 ASP A O 1
ATOM 2395 N N . ALA A 1 313 ? 2.775 -40.648 -3.403 1.00 78.88 313 ALA A N 1
ATOM 2396 C CA . ALA A 1 313 ? 4.191 -40.326 -3.387 1.00 78.88 313 ALA A CA 1
ATOM 2397 C C . ALA A 1 313 ? 4.694 -39.907 -1.997 1.00 78.88 313 ALA A C 1
ATOM 2399 O O . ALA A 1 313 ? 3.976 -39.438 -1.118 1.00 78.88 313 ALA A O 1
ATOM 2400 N N . LYS A 1 314 ? 5.996 -40.087 -1.790 1.00 83.88 314 LYS A N 1
ATOM 2401 C CA . LYS A 1 314 ? 6.686 -39.573 -0.610 1.00 83.88 314 LYS A CA 1
ATOM 2402 C C . LYS A 1 314 ? 6.747 -38.045 -0.681 1.00 83.88 314 LYS A C 1
ATOM 2404 O O . LYS A 1 314 ? 7.111 -37.506 -1.726 1.00 83.88 314 LYS A O 1
ATOM 2409 N N . VAL A 1 315 ? 6.466 -37.366 0.429 1.00 84.38 315 VAL A N 1
ATOM 2410 C CA . VAL A 1 315 ? 6.572 -35.902 0.546 1.00 84.38 315 VAL A CA 1
ATOM 2411 C C . VAL A 1 315 ? 7.655 -35.517 1.551 1.00 84.38 315 VAL A C 1
ATOM 2413 O O . VAL A 1 315 ? 7.946 -36.276 2.469 1.00 84.38 315 VAL A O 1
ATOM 2416 N N . THR A 1 316 ? 8.262 -34.342 1.390 1.00 83.25 316 THR A N 1
ATOM 2417 C CA . THR A 1 316 ? 9.307 -33.844 2.298 1.00 83.25 316 THR A CA 1
ATOM 2418 C C . THR A 1 316 ? 8.889 -32.485 2.844 1.00 83.25 316 THR A C 1
ATOM 2420 O O . THR A 1 316 ? 8.693 -31.550 2.071 1.00 83.25 316 THR A O 1
ATOM 2423 N N . LEU A 1 317 ? 8.733 -32.376 4.162 1.00 81.44 317 LEU A N 1
ATOM 2424 C CA . LEU A 1 317 ? 8.462 -31.134 4.878 1.00 81.44 317 LEU A CA 1
ATOM 2425 C C . LEU A 1 317 ? 9.644 -30.178 4.701 1.00 81.44 317 LEU A C 1
ATOM 2427 O O . LEU A 1 317 ? 10.778 -30.520 5.043 1.00 81.44 317 LEU A O 1
ATOM 2431 N N . ASP A 1 318 ? 9.368 -28.985 4.189 1.00 76.19 318 ASP A N 1
ATOM 2432 C CA . ASP A 1 318 ? 10.364 -27.948 3.915 1.00 76.19 318 ASP A CA 1
ATOM 2433 C C . ASP A 1 318 ? 10.317 -26.826 4.955 1.00 76.19 318 ASP A C 1
ATOM 2435 O O . ASP A 1 318 ? 11.356 -26.354 5.422 1.00 76.19 318 ASP A O 1
ATOM 2439 N N . HIS A 1 319 ? 9.105 -26.434 5.355 1.00 74.94 319 HIS A N 1
ATOM 2440 C CA . HIS A 1 319 ? 8.873 -25.334 6.284 1.00 74.94 319 HIS A CA 1
ATOM 2441 C C . HIS A 1 319 ? 7.579 -25.534 7.073 1.00 74.94 319 HIS A C 1
ATOM 2443 O O . HIS A 1 319 ? 6.588 -26.038 6.547 1.00 74.94 319 HIS A O 1
ATOM 2449 N N . ALA A 1 320 ? 7.587 -25.128 8.341 1.00 70.81 320 ALA A N 1
ATOM 2450 C CA . ALA A 1 320 ? 6.405 -25.116 9.186 1.00 70.81 320 ALA A CA 1
ATOM 2451 C C . ALA A 1 320 ? 6.245 -23.762 9.890 1.00 70.81 320 ALA A C 1
ATOM 2453 O O . ALA A 1 320 ? 7.207 -23.191 10.414 1.00 70.81 320 ALA A O 1
ATOM 2454 N N . LEU A 1 321 ? 5.002 -23.286 9.942 1.00 70.06 321 LEU A N 1
ATOM 2455 C CA . LEU A 1 321 ? 4.561 -22.190 10.796 1.00 70.06 321 LEU A CA 1
ATOM 2456 C C . LEU A 1 321 ? 3.595 -22.745 11.832 1.00 70.06 321 LEU A C 1
ATOM 2458 O O . LEU A 1 321 ? 2.622 -23.410 11.486 1.00 70.06 321 LEU A O 1
ATOM 2462 N N . PHE A 1 322 ? 3.842 -22.448 13.097 1.00 81.56 322 PHE A N 1
ATOM 2463 C CA . PHE A 1 322 ? 2.939 -22.773 14.188 1.00 81.56 322 PHE A CA 1
ATOM 2464 C C . PHE A 1 322 ? 2.270 -21.497 14.700 1.00 81.56 322 PHE A C 1
ATOM 2466 O O . PHE A 1 322 ? 2.945 -20.554 15.111 1.00 81.56 322 PHE A O 1
ATOM 2473 N N . LEU A 1 323 ? 0.941 -21.467 14.656 1.00 77.94 323 LEU A N 1
ATOM 2474 C CA . LEU A 1 323 ? 0.108 -20.324 15.019 1.00 77.94 323 LEU A CA 1
ATOM 2475 C C . LEU A 1 323 ? -0.424 -20.528 16.436 1.00 77.94 323 LEU A C 1
ATOM 2477 O O . LEU A 1 323 ? -1.041 -21.549 16.732 1.00 77.94 323 LEU A O 1
ATOM 2481 N N . TRP A 1 324 ? -0.198 -19.558 17.311 1.00 80.12 324 TRP A N 1
ATOM 2482 C CA . TRP A 1 324 ? -0.621 -19.605 18.711 1.00 80.12 324 TRP A CA 1
ATOM 2483 C C . TRP A 1 324 ? -0.995 -18.214 19.245 1.00 80.12 324 TRP A C 1
ATOM 2485 O O . TRP A 1 324 ? -0.864 -17.945 20.435 1.00 80.12 324 TRP A O 1
ATOM 2495 N N . GLU A 1 325 ? -1.469 -17.332 18.358 1.00 66.50 325 GLU A N 1
ATOM 2496 C CA . GLU A 1 325 ? -1.835 -15.936 18.650 1.00 66.50 325 GLU A CA 1
ATOM 2497 C C . GLU A 1 325 ? -2.994 -15.813 19.649 1.00 66.50 325 GLU A C 1
ATOM 2499 O O . GLU A 1 325 ? -2.938 -15.007 20.576 1.00 66.50 325 GLU A O 1
ATOM 2504 N N . ASN A 1 326 ? -4.007 -16.677 19.532 1.00 68.56 326 ASN A N 1
ATOM 2505 C CA . ASN A 1 326 ? -5.109 -16.713 20.490 1.00 68.56 326 ASN A CA 1
ATOM 2506 C C . ASN A 1 326 ? -4.608 -17.177 21.859 1.00 68.56 326 ASN A C 1
ATOM 2508 O O . ASN A 1 326 ? -4.954 -16.595 22.882 1.00 68.56 326 ASN A O 1
ATOM 2512 N N . TYR A 1 327 ? -3.740 -18.190 21.897 1.00 70.56 327 TYR A N 1
ATOM 2513 C CA . TYR A 1 327 ? -3.170 -18.676 23.149 1.00 70.56 327 TYR A CA 1
ATOM 2514 C C . TYR A 1 327 ? -2.236 -17.646 23.819 1.00 70.56 327 TYR A C 1
ATOM 2516 O O . TYR A 1 327 ? -2.346 -17.431 25.029 1.00 70.56 327 TYR A O 1
ATOM 2524 N N . SER A 1 328 ? -1.367 -16.965 23.058 1.00 62.28 328 SER A N 1
ATOM 2525 C CA . SER A 1 328 ? -0.448 -15.942 23.589 1.00 62.28 328 SER A CA 1
ATOM 2526 C C . SER A 1 328 ? -1.181 -14.723 24.156 1.00 62.28 328 SER A C 1
ATOM 2528 O O . SER A 1 328 ? -0.708 -14.116 25.118 1.00 62.28 328 SER A O 1
ATOM 2530 N N . MET A 1 329 ? -2.364 -14.404 23.620 1.00 56.78 329 MET A N 1
ATOM 2531 C CA . MET A 1 329 ? -3.237 -13.346 24.130 1.00 56.78 329 MET A CA 1
ATOM 2532 C C . MET A 1 329 ? -3.769 -13.643 25.542 1.00 56.78 329 MET A C 1
ATOM 2534 O O . MET A 1 329 ? -3.918 -12.723 26.349 1.00 56.78 329 MET A O 1
ATOM 2538 N N . TYR A 1 330 ? -4.065 -14.910 25.855 1.00 54.78 330 TYR A N 1
ATOM 2539 C CA . TYR A 1 330 ? -4.679 -15.299 27.132 1.00 54.78 330 TYR A CA 1
ATOM 2540 C C . TYR A 1 330 ? -3.679 -15.774 28.186 1.00 54.78 330 TYR A C 1
ATOM 2542 O O . TYR A 1 330 ? -3.938 -15.610 29.379 1.00 54.78 330 TYR A O 1
ATOM 2550 N N . VAL A 1 331 ? -2.552 -16.356 27.773 1.00 57.09 331 VAL A N 1
ATOM 2551 C CA . VAL A 1 331 ? -1.512 -16.857 28.680 1.00 57.09 331 VAL A CA 1
ATOM 2552 C C . VAL A 1 331 ? -0.181 -16.177 28.343 1.00 57.09 331 VAL A C 1
ATOM 2554 O O . VAL A 1 331 ? 0.661 -16.768 27.659 1.00 57.09 331 VAL A O 1
ATOM 2557 N N . PRO A 1 332 ? 0.028 -14.929 28.810 1.00 48.00 332 PRO A N 1
ATOM 2558 C CA . PRO A 1 332 ? 1.304 -14.244 28.633 1.00 48.00 332 PRO A CA 1
ATOM 2559 C C . PRO A 1 332 ? 2.441 -15.044 29.300 1.00 48.00 332 PRO A C 1
ATOM 2561 O O . PRO A 1 332 ? 2.196 -15.889 30.161 1.00 48.00 332 PRO A O 1
ATOM 2564 N N . TYR A 1 333 ? 3.696 -14.783 28.915 1.00 50.59 333 TYR A N 1
ATOM 2565 C CA . TYR A 1 333 ? 4.916 -15.406 29.477 1.00 50.59 333 TYR A CA 1
ATOM 2566 C C . TYR A 1 333 ? 5.229 -16.852 29.039 1.00 50.59 333 TYR A C 1
ATOM 2568 O O . TYR A 1 333 ? 6.171 -17.461 29.553 1.00 50.59 333 TYR A O 1
ATOM 2576 N N . GLN A 1 334 ? 4.490 -17.405 28.075 1.00 61.22 334 GLN A N 1
ATOM 2577 C CA . GLN A 1 334 ? 4.805 -18.698 27.457 1.00 61.22 334 GLN A CA 1
ATOM 2578 C C . GLN A 1 334 ? 5.684 -18.492 26.220 1.00 61.22 334 GLN A C 1
ATOM 2580 O O . GLN A 1 334 ? 5.590 -17.467 25.554 1.00 61.22 334 GLN A O 1
ATOM 2585 N N . ASN A 1 335 ? 6.540 -19.464 25.911 1.00 70.06 335 ASN A N 1
ATOM 2586 C CA . ASN A 1 335 ? 7.281 -19.491 24.651 1.00 70.06 335 ASN A CA 1
ATOM 2587 C C . ASN A 1 335 ? 7.293 -20.888 24.062 1.00 70.06 335 ASN A C 1
ATOM 2589 O O . ASN A 1 335 ? 7.354 -21.874 24.800 1.00 70.06 335 ASN A O 1
ATOM 2593 N N . VAL A 1 336 ? 7.293 -20.968 22.738 1.00 80.69 336 VAL A N 1
ATOM 2594 C CA . VAL A 1 336 ? 7.594 -22.205 22.033 1.00 80.69 336 VAL A CA 1
ATOM 2595 C C . VAL A 1 336 ? 9.087 -22.467 22.174 1.00 80.69 336 VAL A C 1
ATOM 2597 O O . VAL A 1 336 ? 9.935 -21.703 21.718 1.00 80.69 336 VAL A O 1
ATOM 2600 N N . LYS A 1 337 ? 9.410 -23.571 22.839 1.00 81.44 337 LYS A N 1
ATOM 2601 C CA . LYS A 1 337 ? 10.785 -23.993 23.104 1.00 81.44 337 LYS A CA 1
ATOM 2602 C C . LYS A 1 337 ? 11.347 -24.845 21.977 1.00 81.44 337 LYS A C 1
ATOM 2604 O O . LYS A 1 337 ? 12.538 -24.842 21.662 1.00 81.44 337 LYS A O 1
ATOM 2609 N N . GLU A 1 338 ? 10.488 -25.700 21.440 1.00 87.62 338 GLU A N 1
ATOM 2610 C CA . GLU A 1 338 ? 10.895 -26.764 20.540 1.00 87.62 338 GLU A CA 1
ATOM 2611 C C . GLU A 1 338 ? 9.715 -27.207 19.679 1.00 87.62 338 GLU A C 1
ATOM 2613 O O . GLU A 1 338 ? 8.614 -27.408 20.190 1.00 87.62 338 GLU A O 1
ATOM 2618 N N . ILE A 1 339 ? 9.974 -27.411 18.387 1.00 90.50 339 ILE A N 1
ATOM 2619 C CA . ILE A 1 339 ? 9.055 -28.091 17.472 1.00 90.50 339 ILE A CA 1
ATOM 2620 C C . ILE A 1 339 ? 9.778 -29.305 16.897 1.00 90.50 339 ILE A C 1
ATOM 2622 O O . ILE A 1 339 ? 10.939 -29.227 16.476 1.00 90.50 339 ILE A O 1
ATOM 2626 N N . LYS A 1 340 ? 9.089 -30.440 16.890 1.00 90.31 340 LYS A N 1
ATOM 2627 C CA . LYS A 1 340 ? 9.546 -31.692 16.298 1.00 90.31 340 LYS A CA 1
ATOM 2628 C C . LYS A 1 340 ? 8.550 -32.189 15.266 1.00 90.31 340 LYS A C 1
ATOM 2630 O O . LYS A 1 340 ? 7.344 -32.089 15.470 1.00 90.31 340 LYS A O 1
ATOM 2635 N N . PHE A 1 341 ? 9.077 -32.781 14.207 1.00 89.31 341 PHE A N 1
ATOM 2636 C CA . PHE A 1 341 ? 8.314 -33.626 13.306 1.00 89.31 341 PHE A CA 1
ATOM 2637 C C . PHE A 1 341 ? 8.765 -35.064 13.527 1.00 89.31 341 PHE A C 1
ATOM 2639 O O . PHE A 1 341 ? 9.928 -35.408 13.312 1.00 89.31 341 PHE A O 1
ATOM 2646 N N . GLU A 1 342 ? 7.865 -35.870 14.073 1.00 88.06 342 GLU A N 1
ATOM 2647 C CA . GLU A 1 342 ? 8.173 -37.137 14.719 1.00 88.06 342 GLU A CA 1
ATOM 2648 C C . GLU A 1 342 ? 9.324 -36.959 15.730 1.00 88.06 342 GLU A C 1
ATOM 2650 O O . GLU A 1 342 ? 9.195 -36.201 16.700 1.00 88.06 342 GLU A O 1
ATOM 2655 N N . ASP A 1 343 ? 10.462 -37.615 15.517 1.00 82.12 343 ASP A N 1
ATOM 2656 C CA . ASP A 1 343 ? 11.621 -37.534 16.407 1.00 82.12 343 ASP A CA 1
ATOM 2657 C C . ASP A 1 343 ? 12.640 -36.460 15.984 1.00 82.12 343 ASP A C 1
ATOM 2659 O O . ASP A 1 343 ? 13.512 -36.084 16.780 1.00 82.12 343 ASP A O 1
ATOM 2663 N N . LYS A 1 344 ? 12.537 -35.923 14.757 1.00 83.50 344 LYS A N 1
ATOM 2664 C CA . LYS A 1 344 ? 13.441 -34.878 14.258 1.00 83.50 344 LYS A CA 1
ATOM 2665 C C . LYS A 1 344 ? 13.026 -33.536 14.841 1.00 83.50 344 LYS A C 1
ATOM 2667 O O . LYS A 1 344 ? 11.906 -33.061 14.679 1.00 83.50 344 LYS A O 1
ATOM 2672 N N . LYS A 1 345 ? 13.986 -32.879 15.484 1.00 87.44 345 LYS A N 1
ATOM 2673 C CA . LYS A 1 345 ? 13.853 -31.491 15.916 1.00 87.44 345 LYS A CA 1
ATOM 2674 C C . LYS A 1 345 ? 13.979 -30.560 14.714 1.00 87.44 345 LYS A C 1
ATOM 2676 O O . LYS A 1 345 ? 15.042 -30.518 14.102 1.00 87.44 345 LYS A O 1
ATOM 2681 N N . ILE A 1 346 ? 12.907 -29.833 14.413 1.00 84.12 346 ILE A N 1
ATOM 2682 C CA . ILE A 1 346 ? 12.839 -28.875 13.299 1.00 84.12 346 ILE A CA 1
ATOM 2683 C C . ILE A 1 346 ? 12.893 -27.421 13.779 1.00 84.12 346 ILE A C 1
ATOM 2685 O O . ILE A 1 346 ? 13.221 -26.533 13.007 1.00 84.12 346 ILE A O 1
ATOM 2689 N N . PHE A 1 347 ? 12.662 -27.181 15.070 1.00 84.50 347 PHE A N 1
ATOM 2690 C CA . PHE A 1 347 ? 12.908 -25.894 15.712 1.00 84.50 347 PHE A CA 1
ATOM 2691 C C . PHE A 1 347 ? 13.423 -26.093 17.136 1.00 84.50 347 PHE A C 1
ATOM 2693 O O . PHE A 1 347 ? 12.958 -26.971 17.868 1.00 84.50 347 PHE A O 1
ATOM 2700 N N . SER A 1 348 ? 14.365 -25.247 17.542 1.00 80.62 348 SER A N 1
ATOM 2701 C CA . SER A 1 348 ? 14.796 -25.104 18.929 1.00 80.62 348 SER A CA 1
ATOM 2702 C C . SER A 1 348 ? 15.110 -23.651 19.219 1.00 80.62 348 SER A C 1
ATOM 2704 O O . SER A 1 348 ? 15.934 -23.060 18.523 1.00 80.62 348 SER A O 1
ATOM 2706 N N . GLY A 1 349 ? 14.525 -23.111 20.275 1.00 74.56 349 GLY A N 1
ATOM 2707 C CA . GLY A 1 349 ? 14.716 -21.723 20.654 1.00 74.56 349 GLY A CA 1
ATOM 2708 C C . GLY A 1 349 ? 13.841 -21.364 21.839 1.00 74.56 349 GLY A C 1
ATOM 2709 O O . GLY A 1 349 ? 13.392 -22.240 22.570 1.00 74.56 349 GLY A O 1
ATOM 2710 N N . HIS A 1 350 ? 13.619 -20.074 22.024 1.00 71.00 350 HIS A N 1
ATOM 2711 C CA . HIS A 1 350 ? 12.572 -19.558 22.889 1.00 71.00 350 HIS A CA 1
ATOM 2712 C C . HIS A 1 350 ? 11.830 -18.520 22.071 1.00 71.00 350 HIS A C 1
ATOM 2714 O O . HIS A 1 350 ? 12.303 -17.394 21.948 1.00 71.00 350 HIS A O 1
ATOM 2720 N N . ASP A 1 351 ? 10.733 -18.934 21.454 1.00 64.38 351 ASP A N 1
ATOM 2721 C CA . ASP A 1 351 ? 9.912 -18.033 20.666 1.00 64.38 351 ASP A CA 1
ATOM 2722 C C . ASP A 1 351 ? 8.706 -17.578 21.478 1.00 64.38 351 ASP A C 1
ATOM 2724 O O . ASP A 1 351 ? 7.848 -18.383 21.841 1.00 64.38 351 ASP A O 1
ATOM 2728 N N . TYR A 1 352 ? 8.694 -16.297 21.822 1.00 61.12 352 TYR A N 1
ATOM 2729 C CA . TYR A 1 352 ? 7.668 -15.673 22.652 1.00 61.12 352 TYR A CA 1
ATOM 2730 C C . TYR A 1 352 ? 6.546 -15.055 21.809 1.00 61.12 352 TYR A C 1
ATOM 2732 O O . TYR A 1 352 ? 5.587 -14.536 22.381 1.00 61.12 352 TYR A O 1
ATOM 2740 N N . THR A 1 353 ? 6.646 -15.111 20.476 1.00 54.97 353 THR A N 1
ATOM 2741 C CA . THR A 1 353 ? 5.674 -14.522 19.556 1.00 54.97 353 THR A CA 1
ATOM 2742 C C . THR A 1 353 ? 5.114 -15.564 18.585 1.00 54.97 353 THR A C 1
ATOM 2744 O O . THR A 1 353 ? 5.743 -16.553 18.220 1.00 54.97 353 THR A O 1
ATOM 2747 N N . SER A 1 354 ? 3.850 -15.375 18.207 1.00 59.56 354 SER A N 1
ATOM 2748 C CA . SER A 1 354 ? 3.200 -16.153 17.151 1.00 59.56 354 SER A CA 1
ATOM 2749 C C . SER A 1 354 ? 3.259 -15.354 15.845 1.00 59.56 354 SER A C 1
ATOM 2751 O O . SER A 1 354 ? 3.043 -14.143 15.901 1.00 59.56 354 SER A O 1
ATOM 2753 N N . PRO A 1 355 ? 3.459 -15.987 14.674 1.00 61.66 355 PRO A N 1
ATOM 2754 C CA . PRO A 1 355 ? 3.721 -17.412 14.471 1.00 61.66 355 PRO A CA 1
ATOM 2755 C C . PRO A 1 355 ? 5.160 -17.819 14.788 1.00 61.66 355 PRO A C 1
ATOM 2757 O O . PRO A 1 355 ? 6.104 -17.117 14.433 1.00 61.66 355 PRO A O 1
ATOM 2760 N N . THR A 1 356 ? 5.326 -19.039 15.299 1.00 64.94 356 THR A N 1
ATOM 2761 C CA . THR A 1 356 ? 6.646 -19.665 15.389 1.00 64.94 356 THR A CA 1
ATOM 2762 C C . THR A 1 356 ? 7.026 -20.317 14.074 1.00 64.94 356 THR A C 1
ATOM 2764 O O . THR A 1 356 ? 6.378 -21.260 13.620 1.00 64.94 356 THR A O 1
ATOM 2767 N N . SER A 1 357 ? 8.100 -19.817 13.465 1.00 76.50 357 SER A N 1
ATOM 2768 C CA . SER A 1 357 ? 8.634 -20.309 12.196 1.00 76.50 357 SER A CA 1
ATOM 2769 C C . SER A 1 357 ? 9.820 -21.238 12.418 1.00 76.50 357 SER A C 1
ATOM 2771 O O . SER A 1 357 ? 10.767 -20.904 13.129 1.00 76.50 357 SER A O 1
ATOM 2773 N N . THR A 1 358 ? 9.819 -22.394 11.756 1.00 67.00 358 THR A N 1
ATOM 2774 C CA . THR A 1 358 ? 10.954 -23.330 11.816 1.00 67.00 358 THR A CA 1
ATOM 2775 C C . THR A 1 358 ? 12.132 -22.916 10.929 1.00 67.00 358 THR A C 1
ATOM 2777 O O . THR A 1 358 ? 13.189 -23.536 10.996 1.00 67.00 358 THR A O 1
ATOM 2780 N N . GLY A 1 359 ? 11.963 -21.885 10.090 1.00 54.41 359 GLY A N 1
ATOM 2781 C CA . GLY A 1 359 ? 12.886 -21.578 8.995 1.00 54.41 359 GLY A CA 1
ATOM 2782 C C . GLY A 1 359 ? 12.804 -22.596 7.847 1.00 54.41 359 GLY A C 1
ATOM 2783 O O . GLY A 1 359 ? 12.260 -23.692 8.002 1.00 54.41 359 GLY A O 1
ATOM 2784 N N . TRP A 1 360 ? 13.310 -22.209 6.677 1.00 58.44 360 TRP A N 1
ATOM 2785 C CA . TRP A 1 360 ? 13.287 -23.027 5.458 1.00 58.44 360 TRP A CA 1
ATOM 2786 C C . TRP A 1 360 ? 14.354 -24.130 5.482 1.00 58.44 360 TRP A C 1
ATOM 2788 O O . TRP A 1 360 ? 15.440 -23.933 6.035 1.00 58.44 360 TRP A O 1
ATOM 2798 N N . GLY A 1 361 ? 14.080 -25.265 4.834 1.00 60.47 361 GLY A N 1
ATOM 2799 C CA . GLY A 1 361 ? 15.041 -26.353 4.667 1.00 60.47 361 GLY A CA 1
ATOM 2800 C C . GLY A 1 361 ? 15.195 -27.272 5.881 1.00 60.47 361 GLY A C 1
ATOM 2801 O O . GLY A 1 361 ? 16.292 -27.775 6.140 1.00 60.47 361 GLY A O 1
ATOM 2802 N N . VAL A 1 362 ? 14.115 -27.514 6.635 1.00 64.69 362 VAL A N 1
ATOM 2803 C CA . VAL A 1 362 ? 14.126 -28.497 7.741 1.00 64.69 362 VAL A CA 1
ATOM 2804 C C . VAL A 1 362 ? 14.142 -29.956 7.255 1.00 64.69 362 VAL A C 1
ATOM 2806 O O . VAL A 1 362 ? 14.568 -30.836 8.011 1.00 64.69 362 VAL A O 1
ATOM 2809 N N . TYR A 1 363 ? 13.768 -30.186 5.989 1.00 78.81 363 TYR A N 1
ATOM 2810 C CA . TYR A 1 363 ? 13.809 -31.438 5.218 1.00 78.81 363 TYR A CA 1
ATOM 2811 C C . TYR A 1 363 ? 13.508 -32.689 6.045 1.00 78.81 363 TYR A C 1
ATOM 2813 O O . TYR A 1 363 ? 14.423 -33.376 6.511 1.00 78.81 363 TYR A O 1
ATOM 2821 N N . GLU A 1 364 ? 12.222 -32.981 6.222 1.00 83.88 364 GLU A N 1
ATOM 2822 C CA . GLU A 1 364 ? 11.764 -34.222 6.844 1.00 83.88 364 GLU A CA 1
ATOM 2823 C C . GLU A 1 364 ? 10.788 -34.982 5.969 1.00 83.88 364 GLU A C 1
ATOM 2825 O O . GLU A 1 364 ? 9.755 -34.469 5.562 1.00 83.88 364 GLU A O 1
ATOM 2830 N N . ASP A 1 365 ? 11.115 -36.235 5.714 1.00 87.31 365 ASP A N 1
ATOM 2831 C CA . ASP A 1 365 ? 10.347 -37.082 4.823 1.00 87.31 365 ASP A CA 1
ATOM 2832 C C . ASP A 1 365 ? 9.101 -37.654 5.500 1.00 87.31 365 ASP A C 1
ATOM 2834 O O . ASP A 1 365 ? 9.132 -37.977 6.683 1.00 87.31 365 ASP A O 1
ATOM 2838 N N . LEU A 1 366 ? 8.029 -37.834 4.742 1.00 88.44 366 LEU A N 1
ATOM 2839 C CA . LEU A 1 366 ? 6.820 -38.543 5.134 1.00 88.44 366 LEU A CA 1
ATOM 2840 C C . LEU A 1 366 ? 6.463 -39.509 3.996 1.00 88.44 366 LEU A C 1
ATOM 2842 O O . LEU A 1 366 ? 6.103 -39.086 2.892 1.00 88.44 366 LEU A O 1
ATOM 2846 N N . ASP A 1 367 ? 6.650 -40.804 4.239 1.00 89.88 367 ASP A N 1
ATOM 2847 C CA . ASP A 1 367 ? 6.443 -41.862 3.251 1.00 89.88 367 ASP A CA 1
ATOM 2848 C C . ASP A 1 367 ? 4.943 -42.090 2.970 1.00 89.88 367 ASP A C 1
ATOM 2850 O O . ASP A 1 367 ? 4.059 -41.569 3.647 1.00 89.88 367 ASP A O 1
ATOM 2854 N N . VAL A 1 368 ? 4.645 -42.858 1.922 1.00 87.06 368 VAL A N 1
ATOM 2855 C CA . VAL A 1 368 ? 3.271 -43.167 1.488 1.00 87.06 368 VAL A CA 1
ATOM 2856 C C . VAL A 1 368 ? 2.550 -44.059 2.509 1.00 87.06 368 VAL A C 1
ATOM 2858 O O . VAL A 1 368 ? 3.064 -45.114 2.885 1.00 87.06 368 VAL A O 1
ATOM 2861 N N . ASN A 1 369 ? 1.324 -43.684 2.881 1.00 87.31 369 ASN A N 1
ATOM 2862 C CA . ASN A 1 369 ? 0.516 -44.227 3.983 1.00 87.31 369 ASN A CA 1
ATOM 2863 C C . ASN A 1 369 ? 1.219 -44.155 5.353 1.00 87.31 369 ASN A C 1
ATOM 2865 O O . ASN A 1 369 ? 1.022 -45.028 6.206 1.00 87.31 369 ASN A O 1
ATOM 2869 N N . GLU A 1 370 ? 2.086 -43.160 5.553 1.00 91.06 370 GLU A N 1
ATOM 2870 C CA . GLU A 1 370 ? 2.726 -42.886 6.837 1.00 91.06 370 GLU A CA 1
ATOM 2871 C C . GLU A 1 370 ? 2.015 -41.729 7.547 1.00 91.06 370 GLU A C 1
ATOM 2873 O O . GLU A 1 370 ? 1.655 -40.722 6.936 1.00 91.06 370 GLU A O 1
ATOM 2878 N N . THR A 1 371 ? 1.858 -41.856 8.863 1.00 92.06 371 THR A N 1
ATOM 2879 C CA . THR A 1 371 ? 1.412 -40.766 9.731 1.00 92.06 371 THR A CA 1
ATOM 2880 C C . THR A 1 371 ? 2.554 -40.394 10.661 1.00 92.06 371 THR A C 1
ATOM 2882 O O . THR A 1 371 ? 3.053 -41.249 11.394 1.00 92.06 371 THR A O 1
ATOM 2885 N N . LYS A 1 372 ? 2.946 -39.118 10.657 1.00 92.38 372 LYS A N 1
ATOM 2886 C CA . LYS A 1 372 ? 3.908 -38.557 11.612 1.00 92.38 372 LYS A CA 1
ATOM 2887 C C . LYS A 1 372 ? 3.249 -37.530 12.509 1.00 92.38 372 LYS A C 1
ATOM 2889 O O . LYS A 1 372 ? 2.254 -36.900 12.171 1.00 92.38 372 LYS A O 1
ATOM 2894 N N . THR A 1 373 ? 3.831 -37.351 13.678 1.00 91.94 373 THR A N 1
ATOM 2895 C CA . THR A 1 373 ? 3.344 -36.439 14.705 1.00 91.94 373 THR A CA 1
ATOM 2896 C C . THR A 1 373 ? 4.111 -35.124 14.661 1.00 91.94 373 THR A C 1
ATOM 2898 O O . THR A 1 373 ? 5.328 -35.076 14.820 1.00 91.94 373 THR A O 1
ATOM 2901 N N . PHE A 1 374 ? 3.396 -34.022 14.490 1.00 92.69 374 PHE A N 1
ATOM 2902 C CA . PHE A 1 374 ? 3.926 -32.680 14.664 1.00 92.69 374 PHE A CA 1
ATOM 2903 C C . PHE A 1 374 ? 3.775 -32.291 16.138 1.00 92.69 374 PHE A C 1
ATOM 2905 O O . PHE A 1 374 ? 2.661 -32.187 16.652 1.00 92.69 374 PHE A O 1
ATOM 2912 N N . ARG A 1 375 ? 4.900 -32.143 16.845 1.00 91.88 375 ARG A N 1
ATOM 2913 C CA . ARG A 1 375 ? 4.957 -31.953 18.301 1.00 91.88 375 ARG A CA 1
ATOM 2914 C C . ARG A 1 375 ? 5.504 -30.568 18.626 1.00 91.88 375 ARG A C 1
ATOM 2916 O O . ARG A 1 375 ? 6.617 -30.240 18.222 1.00 91.88 375 ARG A O 1
ATOM 2923 N N . VAL A 1 376 ? 4.765 -29.790 19.405 1.00 90.88 376 VAL A N 1
ATOM 2924 C CA . VAL A 1 376 ? 5.151 -28.453 19.861 1.00 90.88 376 VAL A CA 1
ATOM 2925 C C . VAL A 1 376 ? 5.267 -28.446 21.371 1.00 90.88 376 VAL A C 1
ATOM 2927 O O . VAL A 1 376 ? 4.344 -28.828 22.087 1.00 90.88 376 VAL A O 1
ATOM 2930 N N . LYS A 1 377 ? 6.412 -27.995 21.865 1.00 87.56 377 LYS A N 1
ATOM 2931 C CA . LYS A 1 377 ? 6.707 -27.917 23.286 1.00 87.56 377 LYS A CA 1
ATOM 2932 C C . LYS A 1 377 ? 6.835 -26.466 23.711 1.00 87.56 377 LYS A C 1
ATOM 2934 O O . LYS A 1 377 ? 7.674 -25.740 23.180 1.00 87.56 377 LYS A O 1
ATOM 2939 N N . PHE A 1 378 ? 6.064 -26.088 24.720 1.00 82.56 378 PHE A N 1
ATOM 2940 C CA . PHE A 1 378 ? 6.185 -24.798 25.384 1.00 82.56 378 PHE A CA 1
ATOM 2941 C C . PHE A 1 378 ? 7.130 -24.886 26.589 1.00 82.56 378 PHE A C 1
ATOM 2943 O O . PHE A 1 378 ? 7.168 -25.906 27.285 1.00 82.56 378 PHE A O 1
ATOM 2950 N N . ASP A 1 379 ? 7.899 -23.822 26.830 1.00 73.00 379 ASP A N 1
ATOM 2951 C CA . ASP A 1 379 ? 8.650 -23.632 28.074 1.00 73.00 379 ASP A CA 1
ATOM 2952 C C . ASP A 1 379 ? 7.788 -22.887 29.089 1.00 73.00 379 ASP A C 1
ATOM 2954 O O . ASP A 1 379 ? 7.144 -21.891 28.754 1.00 73.00 379 ASP A O 1
ATOM 2958 N N . VAL A 1 380 ? 7.778 -23.356 30.334 1.00 60.28 380 VAL A N 1
ATOM 2959 C CA . VAL A 1 380 ? 6.834 -22.872 31.342 1.00 60.28 380 VAL A CA 1
ATOM 2960 C C . VAL A 1 380 ? 7.550 -22.487 32.619 1.00 60.28 380 VAL A C 1
ATOM 2962 O O . VAL A 1 380 ? 8.308 -23.278 33.175 1.00 60.28 380 VAL A O 1
ATOM 2965 N N . LYS A 1 381 ? 7.241 -21.286 33.121 1.00 51.59 381 LYS A N 1
ATOM 2966 C CA . LYS A 1 381 ? 7.523 -20.875 34.505 1.00 51.59 381 LYS A CA 1
ATOM 2967 C C . LYS A 1 381 ? 6.312 -21.033 35.439 1.00 51.59 381 LYS A C 1
ATOM 2969 O O . LYS A 1 381 ? 6.505 -21.240 36.633 1.00 51.59 381 LYS A O 1
ATOM 2974 N N . ASP A 1 382 ? 5.097 -21.052 34.886 1.00 51.84 382 ASP A N 1
ATOM 2975 C CA . ASP A 1 382 ? 3.826 -21.140 35.616 1.00 51.84 382 ASP A CA 1
ATOM 2976 C C . ASP A 1 382 ? 3.074 -22.460 35.359 1.00 51.84 382 ASP A C 1
ATOM 2978 O O . ASP A 1 382 ? 2.309 -22.566 34.401 1.00 51.84 382 ASP A O 1
ATOM 2982 N N . GLY A 1 383 ? 3.305 -23.457 36.223 1.00 53.28 383 GLY A N 1
ATOM 2983 C CA . GLY A 1 383 ? 2.413 -24.597 36.509 1.00 53.28 383 GLY A CA 1
ATOM 2984 C C . GLY A 1 383 ? 1.848 -25.462 35.352 1.00 53.28 383 GLY A C 1
ATOM 2985 O O . GLY A 1 383 ? 2.113 -25.239 34.170 1.00 53.28 383 GLY A O 1
ATOM 2986 N N . PRO A 1 384 ? 1.057 -26.502 35.684 1.00 56.31 384 PRO A N 1
ATOM 2987 C CA . PRO A 1 384 ? 0.355 -27.329 34.694 1.00 56.31 384 PRO A CA 1
ATOM 2988 C C . PRO A 1 384 ? -0.815 -26.570 34.025 1.00 56.31 384 PRO A C 1
ATOM 2990 O O . PRO A 1 384 ? -1.473 -25.762 34.674 1.00 56.31 384 PRO A O 1
ATOM 2993 N N . TRP A 1 385 ? -1.104 -26.852 32.746 1.00 60.69 385 TRP A N 1
ATOM 2994 C CA . TRP A 1 385 ? -2.321 -26.433 32.030 1.00 60.69 385 TRP A CA 1
ATOM 2995 C C . TRP A 1 385 ? -3.596 -26.985 32.675 1.00 60.69 385 TRP A C 1
ATOM 2997 O O . TRP A 1 385 ? -3.717 -28.181 32.934 1.00 60.69 385 TRP A O 1
ATOM 3007 N N . SER A 1 386 ? -4.595 -26.136 32.889 1.00 57.12 386 SER A N 1
ATOM 3008 C CA . SER A 1 386 ? -5.958 -26.575 33.194 1.00 57.12 386 SER A CA 1
ATOM 3009 C C . SER A 1 386 ? -6.779 -26.768 31.910 1.00 57.12 386 SER A C 1
ATOM 3011 O O . SER A 1 386 ? -6.467 -26.189 30.871 1.00 57.12 386 SER A O 1
ATOM 3013 N N . GLU A 1 387 ? -7.872 -27.543 31.973 1.00 51.31 387 GLU A N 1
ATOM 3014 C CA . GLU A 1 387 ? -8.838 -27.692 30.858 1.00 51.31 387 GLU A CA 1
ATOM 3015 C C . GLU A 1 387 ? -9.488 -26.357 30.440 1.00 51.31 387 GLU A C 1
ATOM 3017 O O . GLU A 1 387 ? -10.147 -26.280 29.407 1.00 51.31 387 GLU A O 1
ATOM 3022 N N . THR A 1 388 ? -9.302 -25.296 31.232 1.00 55.75 388 THR A N 1
ATOM 3023 C CA . THR A 1 388 ? -9.728 -23.932 30.911 1.00 55.75 388 THR A CA 1
ATOM 3024 C C . THR A 1 388 ? -8.648 -23.085 30.243 1.00 55.75 388 THR A C 1
ATOM 3026 O O . THR A 1 388 ? -8.992 -22.018 29.753 1.00 55.75 388 THR A O 1
ATOM 3029 N N . ASP A 1 389 ? -7.381 -23.520 30.199 1.00 57.12 389 ASP A N 1
ATOM 3030 C CA . ASP A 1 389 ? -6.260 -22.743 29.635 1.00 57.12 389 ASP A CA 1
ATOM 3031 C C . ASP A 1 389 ? -5.994 -23.058 28.163 1.00 57.12 389 ASP A C 1
ATOM 3033 O O . ASP A 1 389 ? -5.500 -22.197 27.439 1.00 57.12 389 ASP A O 1
ATOM 3037 N N . TYR A 1 390 ? -6.378 -24.251 27.717 1.00 72.56 390 TYR A N 1
ATOM 3038 C CA . TYR A 1 390 ? -6.121 -24.781 26.384 1.00 72.56 390 TYR A CA 1
ATOM 3039 C C . TYR A 1 390 ? -7.427 -25.215 25.707 1.00 72.56 390 TYR A C 1
ATOM 3041 O O . TYR A 1 390 ? -8.155 -26.048 26.248 1.00 72.56 390 TYR A O 1
ATOM 3049 N N . GLN A 1 391 ? -7.691 -24.717 24.498 1.00 72.69 391 GLN A N 1
ATOM 3050 C CA . GLN A 1 391 ? -8.620 -25.339 23.556 1.00 72.69 391 GLN A CA 1
ATOM 3051 C C . GLN A 1 391 ? -7.893 -25.695 22.253 1.00 72.69 391 GLN A C 1
ATOM 3053 O O . GLN A 1 391 ? -7.047 -24.922 21.807 1.00 72.69 391 GLN A O 1
ATOM 3058 N N . PRO A 1 392 ? -8.225 -26.822 21.590 1.00 75.50 392 PRO A N 1
ATOM 3059 C CA . PRO A 1 392 ? -7.602 -27.183 20.315 1.00 75.50 392 PRO A CA 1
ATOM 3060 C C . PRO A 1 392 ? -7.698 -26.094 19.238 1.00 75.50 392 PRO A C 1
ATOM 3062 O O . PRO A 1 392 ? -6.787 -25.975 18.428 1.00 75.50 392 PRO A O 1
ATOM 3065 N N . GLY A 1 393 ? -8.760 -25.279 19.258 1.00 73.31 393 GLY A N 1
ATOM 3066 C CA . GLY A 1 393 ? -8.943 -24.148 18.345 1.00 73.31 393 GLY A CA 1
ATOM 3067 C C . GLY A 1 393 ? -8.028 -22.946 18.605 1.00 73.31 393 GLY A C 1
ATOM 3068 O O . GLY A 1 393 ? -7.873 -22.124 17.709 1.00 73.31 393 GLY A O 1
ATOM 3069 N N . ASP A 1 394 ? -7.372 -22.855 19.767 1.00 75.31 394 ASP A N 1
ATOM 3070 C CA . ASP A 1 394 ? -6.444 -21.756 20.088 1.00 75.31 394 ASP A CA 1
ATOM 3071 C C . ASP A 1 394 ? -5.126 -21.842 19.283 1.00 75.31 394 ASP A C 1
ATOM 3073 O O . ASP A 1 394 ? -4.319 -20.908 19.312 1.00 75.31 394 ASP A O 1
ATOM 3077 N N . PHE A 1 395 ? -4.902 -22.953 18.567 1.00 83.06 395 PHE A N 1
ATOM 3078 C CA . PHE A 1 395 ? -3.656 -23.267 17.871 1.00 83.06 395 PHE A CA 1
ATOM 3079 C C . PHE A 1 395 ? -3.900 -23.655 16.417 1.00 83.06 395 PHE A C 1
ATOM 3081 O O . PHE A 1 395 ? -4.827 -24.394 16.089 1.00 83.06 395 PHE A O 1
ATOM 3088 N N . GLY A 1 396 ? -2.997 -23.221 15.547 1.00 80.88 396 GLY A N 1
ATOM 3089 C CA . GLY A 1 396 ? -2.980 -23.558 14.132 1.00 80.88 396 GLY A CA 1
ATOM 3090 C C . GLY A 1 396 ? -1.595 -23.991 13.669 1.00 80.88 396 GLY A C 1
ATOM 3091 O O . GLY A 1 396 ? -0.597 -23.836 14.373 1.00 80.88 396 GLY A O 1
ATOM 3092 N N . ALA A 1 397 ? -1.525 -24.548 12.469 1.00 75.75 397 ALA A N 1
ATOM 3093 C CA . ALA A 1 397 ? -0.264 -24.871 11.816 1.00 75.75 397 ALA A CA 1
ATOM 3094 C C . ALA A 1 397 ? -0.402 -24.766 10.301 1.00 75.75 397 ALA A C 1
ATOM 3096 O O . ALA A 1 397 ? -1.418 -25.164 9.739 1.00 75.75 397 ALA A O 1
ATOM 3097 N N . ILE A 1 398 ? 0.645 -24.276 9.649 1.00 78.06 398 ILE A N 1
ATOM 3098 C CA . ILE A 1 398 ? 0.789 -24.266 8.195 1.00 78.06 398 ILE A CA 1
ATOM 3099 C C . ILE A 1 398 ? 2.045 -25.066 7.881 1.00 78.06 398 ILE A C 1
ATOM 3101 O O . ILE A 1 398 ? 3.134 -24.702 8.330 1.00 78.06 398 ILE A O 1
ATOM 3105 N N . LEU A 1 399 ? 1.900 -26.168 7.146 1.00 80.31 399 LEU A N 1
ATOM 3106 C CA . LEU A 1 399 ? 3.020 -27.015 6.740 1.00 80.31 399 LEU A CA 1
ATOM 3107 C C . LEU A 1 399 ? 3.202 -26.927 5.231 1.00 80.31 399 LEU A C 1
ATOM 3109 O O . LEU A 1 399 ? 2.275 -27.226 4.479 1.00 80.31 399 LEU A O 1
ATOM 3113 N N . THR A 1 400 ? 4.407 -26.550 4.814 1.00 79.00 400 THR A N 1
ATOM 3114 C CA . THR A 1 400 ? 4.820 -26.446 3.414 1.00 79.00 400 THR A CA 1
ATOM 3115 C C . THR A 1 400 ? 5.777 -27.584 3.085 1.00 79.00 400 THR A C 1
ATOM 3117 O O . THR A 1 400 ? 6.786 -27.790 3.766 1.00 79.00 400 THR A O 1
ATOM 3120 N N . PHE A 1 401 ? 5.474 -28.317 2.021 1.00 80.06 401 PHE A N 1
ATOM 3121 C CA . PHE A 1 401 ? 6.260 -29.444 1.536 1.00 80.06 401 PHE A CA 1
ATOM 3122 C C . PHE A 1 401 ? 7.008 -29.071 0.250 1.00 80.06 401 PHE A C 1
ATOM 3124 O O . PHE A 1 401 ? 6.557 -28.237 -0.533 1.00 80.06 401 PHE A O 1
ATOM 3131 N N . MET A 1 402 ? 8.144 -29.725 -0.005 1.00 74.38 402 MET A N 1
ATOM 3132 C CA . MET A 1 402 ? 9.007 -29.468 -1.169 1.00 74.38 402 MET A CA 1
ATOM 3133 C C . MET A 1 402 ? 8.315 -29.677 -2.523 1.00 74.38 402 MET A C 1
ATOM 3135 O O . MET A 1 402 ? 8.759 -29.137 -3.532 1.00 74.38 402 MET A O 1
ATOM 3139 N N . ASN A 1 403 ? 7.231 -30.454 -2.559 1.00 67.50 403 ASN A N 1
ATOM 3140 C CA . ASN A 1 403 ? 6.400 -30.644 -3.749 1.00 67.50 403 ASN A CA 1
ATOM 3141 C C . ASN A 1 403 ? 5.399 -29.488 -3.975 1.00 67.50 403 ASN A C 1
ATOM 3143 O O . ASN A 1 403 ? 4.513 -29.605 -4.818 1.00 67.50 403 ASN A O 1
ATOM 3147 N N . GLY A 1 404 ? 5.504 -28.400 -3.204 1.00 61.56 404 GLY A N 1
ATOM 3148 C CA . GLY A 1 404 ? 4.612 -27.244 -3.270 1.00 61.56 404 GLY A CA 1
ATOM 3149 C C . GLY A 1 404 ? 3.265 -27.456 -2.577 1.00 61.56 404 GLY A C 1
ATOM 3150 O O . GLY A 1 404 ? 2.399 -26.587 -2.669 1.00 61.56 404 GLY A O 1
ATOM 3151 N N . CYS A 1 405 ? 3.061 -28.589 -1.895 1.00 72.12 405 CYS A N 1
ATOM 3152 C CA . CYS A 1 405 ? 1.853 -28.797 -1.113 1.00 72.12 405 CYS A CA 1
ATOM 3153 C C . CYS A 1 405 ? 1.880 -27.960 0.171 1.00 72.12 405 CYS A C 1
ATOM 3155 O O . CYS A 1 405 ? 2.881 -27.952 0.888 1.00 72.12 405 CYS A O 1
ATOM 3157 N N . VAL A 1 406 ? 0.769 -27.284 0.466 1.00 77.00 406 VAL A N 1
ATOM 3158 C CA . VAL A 1 406 ? 0.556 -26.556 1.718 1.00 77.00 406 VAL A CA 1
ATOM 3159 C C . VAL A 1 406 ? -0.716 -27.085 2.360 1.00 77.00 406 VAL A C 1
ATOM 3161 O O . VAL A 1 406 ? -1.778 -27.058 1.738 1.00 77.00 406 VAL A O 1
ATOM 3164 N N . ILE A 1 407 ? -0.602 -27.578 3.590 1.00 76.62 407 ILE A N 1
ATOM 3165 C CA . ILE A 1 407 ? -1.757 -27.966 4.404 1.00 76.62 407 ILE A CA 1
ATOM 3166 C C . ILE A 1 407 ? -1.870 -27.023 5.592 1.00 76.62 407 ILE A C 1
ATOM 3168 O O . ILE A 1 407 ? -0.868 -26.641 6.204 1.00 76.62 407 ILE A O 1
ATOM 3172 N N . GLU A 1 408 ? -3.103 -26.661 5.927 1.00 78.94 408 GLU A N 1
ATOM 3173 C CA . GLU A 1 408 ? -3.390 -25.662 6.947 1.00 78.94 408 GLU A CA 1
ATOM 3174 C C . GLU A 1 408 ? -4.365 -26.213 7.983 1.00 78.94 408 GLU A C 1
ATOM 3176 O O . GLU A 1 408 ? -5.412 -26.780 7.663 1.00 78.94 408 GLU A O 1
ATOM 3181 N N . LYS A 1 409 ? -4.016 -26.010 9.250 1.00 82.06 409 LYS A N 1
ATOM 3182 C CA . LYS A 1 409 ? -4.909 -26.124 10.392 1.00 82.06 409 LYS A CA 1
ATOM 3183 C C . LYS A 1 409 ? -5.175 -24.702 10.885 1.00 82.06 409 LYS A C 1
ATOM 3185 O O . LYS A 1 409 ? -4.268 -24.108 11.474 1.00 82.06 409 LYS A O 1
ATOM 3190 N N . PRO A 1 410 ? -6.359 -24.127 10.625 1.00 69.19 410 PRO A N 1
ATOM 3191 C CA . PRO A 1 410 ? -6.642 -22.753 11.013 1.00 69.19 410 PRO A CA 1
ATOM 3192 C C . PRO A 1 410 ? -6.822 -22.629 12.528 1.00 69.19 410 PRO A C 1
ATOM 3194 O O . PRO A 1 410 ? -7.304 -23.553 13.188 1.00 69.19 410 PRO A O 1
ATOM 3197 N N . VAL A 1 411 ? -6.501 -21.449 13.057 1.00 65.62 411 VAL A N 1
ATOM 3198 C CA . VAL A 1 411 ? -6.925 -21.044 14.401 1.00 65.62 411 VAL A CA 1
ATOM 3199 C C . VAL A 1 411 ? -8.437 -20.807 14.360 1.00 65.62 411 VAL A C 1
ATOM 3201 O O . VAL A 1 411 ? -8.951 -20.155 13.451 1.00 65.62 411 VAL A O 1
ATOM 3204 N N . THR A 1 412 ? -9.172 -21.356 15.323 1.00 68.12 412 THR A N 1
ATOM 3205 C CA . THR A 1 412 ? -10.626 -21.190 15.413 1.00 68.12 412 THR A CA 1
ATOM 3206 C C . THR A 1 412 ? -10.954 -20.231 16.550 1.00 68.12 412 THR A C 1
ATOM 3208 O O . THR A 1 412 ? -10.573 -20.461 17.695 1.00 68.12 412 THR A O 1
ATOM 3211 N N . ILE A 1 413 ? -11.669 -19.145 16.245 1.00 48.53 413 ILE A N 1
ATOM 3212 C CA . ILE A 1 413 ? -12.125 -18.198 17.267 1.00 48.53 413 ILE A CA 1
ATOM 3213 C C . ILE A 1 413 ? -13.247 -18.860 18.067 1.00 48.53 413 ILE A C 1
ATOM 3215 O O . ILE A 1 413 ? -14.297 -19.210 17.523 1.00 48.53 413 ILE A O 1
ATOM 3219 N N . HIS A 1 414 ? -13.026 -19.020 19.367 1.00 49.88 414 HIS A N 1
ATOM 3220 C CA . HIS A 1 414 ? -14.043 -19.468 20.304 1.00 49.88 414 HIS A CA 1
ATOM 3221 C C . HIS A 1 414 ? -14.405 -18.334 21.259 1.00 49.88 414 HIS A C 1
ATOM 3223 O O . HIS A 1 414 ? -13.528 -17.658 21.796 1.00 49.88 414 HIS A O 1
ATOM 3229 N N . ASP A 1 415 ? -15.703 -18.167 21.520 1.00 39.69 415 ASP A N 1
ATOM 3230 C CA . ASP A 1 415 ? -16.198 -17.323 22.607 1.00 39.69 415 ASP A CA 1
ATOM 3231 C C . ASP A 1 415 ? -15.831 -17.982 23.943 1.00 39.69 415 ASP A C 1
ATOM 3233 O O . ASP A 1 415 ? -16.627 -18.695 24.564 1.00 39.69 415 ASP A O 1
ATOM 3237 N N . ARG A 1 416 ? -14.589 -17.789 24.395 1.00 45.75 416 ARG A N 1
ATOM 3238 C CA . ARG A 1 416 ? -14.220 -18.132 25.767 1.00 45.75 416 ARG A CA 1
ATOM 3239 C C . ARG A 1 416 ? -15.038 -17.204 26.676 1.00 45.75 416 ARG A C 1
ATOM 3241 O O . ARG A 1 416 ? -15.075 -16.002 26.401 1.00 45.75 416 ARG A O 1
ATOM 3248 N N . PRO A 1 417 ? -15.726 -17.713 27.722 1.00 35.69 417 PRO A N 1
ATOM 3249 C CA . PRO A 1 417 ? -16.505 -16.865 28.613 1.00 35.69 417 PRO A CA 1
ATOM 3250 C C . PRO A 1 417 ? -15.615 -15.725 29.081 1.00 35.69 417 PRO A C 1
ATOM 3252 O O . PRO A 1 417 ? -14.580 -15.956 29.709 1.00 35.69 417 PRO A O 1
ATOM 3255 N N . THR A 1 418 ? -16.000 -14.510 28.690 1.00 33.56 418 THR A N 1
ATOM 3256 C CA . THR A 1 418 ? -15.265 -13.294 28.992 1.00 33.56 418 THR A CA 1
ATOM 3257 C C . THR A 1 418 ? -15.056 -13.297 30.492 1.00 33.56 418 THR A C 1
ATOM 3259 O O . THR A 1 418 ? -16.032 -13.289 31.251 1.00 33.56 418 THR A O 1
ATOM 3262 N N . VAL A 1 419 ? -13.798 -13.354 30.932 1.00 29.23 419 VAL A N 1
ATOM 3263 C CA . VAL A 1 419 ? -13.486 -12.995 32.309 1.00 29.23 419 VAL A CA 1
ATOM 3264 C C . VAL A 1 419 ? -14.018 -11.578 32.424 1.00 29.23 419 VA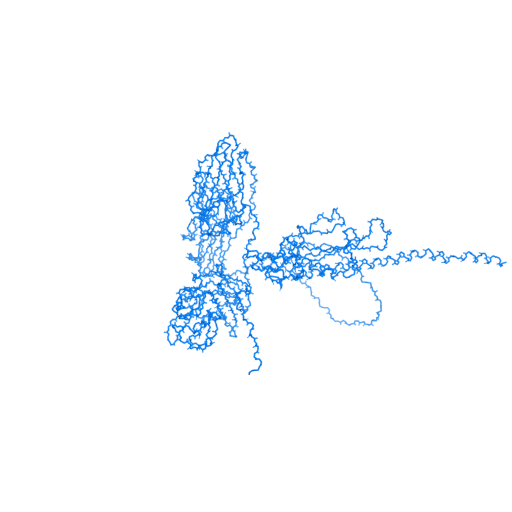L A C 1
ATOM 3266 O O . VAL A 1 419 ? -13.509 -10.656 31.790 1.00 29.23 419 VAL A O 1
ATOM 3269 N N . THR A 1 420 ? -15.151 -11.432 33.110 1.00 32.22 420 THR A N 1
ATOM 3270 C CA . THR A 1 420 ? -15.698 -10.122 33.440 1.00 32.22 420 THR A CA 1
ATOM 3271 C C . THR A 1 420 ? -14.535 -9.365 34.058 1.00 32.22 420 THR A C 1
ATOM 3273 O O . THR A 1 420 ? -13.902 -9.961 34.935 1.00 32.22 420 THR A O 1
ATOM 3276 N N . PRO A 1 421 ? -14.195 -8.143 33.600 1.00 29.20 421 PRO A N 1
ATOM 3277 C CA . PRO A 1 421 ? -13.088 -7.399 34.171 1.00 29.20 421 PRO A CA 1
ATOM 3278 C C . PRO A 1 421 ? -13.292 -7.407 35.674 1.00 29.20 421 PRO A C 1
ATOM 3280 O O . PRO A 1 421 ? -14.280 -6.859 36.174 1.00 29.20 421 PRO A O 1
ATOM 3283 N N . THR A 1 422 ? -12.427 -8.121 36.392 1.00 33.53 422 THR A N 1
ATOM 3284 C CA . THR A 1 422 ? -12.412 -8.015 37.838 1.00 33.53 422 THR A CA 1
ATOM 3285 C C . THR A 1 422 ? -12.188 -6.528 38.086 1.00 33.53 422 THR A C 1
ATOM 3287 O O . THR A 1 422 ? -11.245 -5.973 37.513 1.00 33.53 422 THR A O 1
ATOM 3290 N N . PRO A 1 423 ? -13.075 -5.849 38.832 1.00 34.56 423 PRO A N 1
ATOM 3291 C CA . PRO A 1 423 ? -12.909 -4.438 39.132 1.00 34.56 423 PRO A CA 1
ATOM 3292 C C . PRO A 1 423 ? -11.473 -4.204 39.583 1.00 34.56 423 PRO A C 1
ATOM 3294 O O . PRO A 1 423 ? -10.967 -4.993 40.386 1.00 34.56 423 PRO A O 1
ATOM 3297 N N . GLN A 1 424 ? -10.834 -3.160 39.045 1.00 42.97 424 GLN A N 1
ATOM 3298 C CA . GLN A 1 424 ? -9.553 -2.647 39.519 1.00 42.97 424 GLN A CA 1
ATOM 3299 C C . GLN A 1 424 ? -9.561 -2.721 41.049 1.00 42.97 424 GLN A C 1
ATOM 3301 O O . GLN A 1 424 ? -10.385 -2.072 41.698 1.00 42.97 424 GLN A O 1
ATOM 3306 N N . GLY A 1 425 ? -8.761 -3.639 41.600 1.00 39.59 425 GLY A N 1
ATOM 3307 C CA . GLY A 1 425 ? -8.817 -3.976 43.016 1.00 39.59 425 GLY A CA 1
ATOM 3308 C C . GLY A 1 425 ? -8.628 -2.716 43.852 1.00 39.59 425 GLY A C 1
ATOM 3309 O O . GLY A 1 425 ? -7.868 -1.824 43.475 1.00 39.59 425 GLY A O 1
ATOM 3310 N N . ALA A 1 426 ? -9.310 -2.646 44.992 1.00 43.50 426 ALA A N 1
ATOM 3311 C CA . ALA A 1 426 ? -9.312 -1.523 45.932 1.00 43.50 426 ALA A CA 1
ATOM 3312 C C . ALA A 1 426 ? -7.921 -1.121 46.499 1.00 43.50 426 ALA A C 1
ATOM 3314 O O . ALA A 1 426 ? -7.854 -0.308 47.414 1.00 43.50 426 ALA A O 1
ATOM 3315 N N . GLU A 1 427 ? -6.821 -1.675 45.975 1.00 50.53 427 GLU A N 1
ATOM 3316 C CA . GLU A 1 427 ? -5.452 -1.575 46.499 1.00 50.53 427 GLU A CA 1
ATOM 3317 C C . GLU A 1 427 ? -4.493 -0.732 45.633 1.00 50.53 427 GLU A C 1
ATOM 3319 O O . GLU A 1 427 ? -3.371 -0.469 46.053 1.00 50.53 427 GLU A O 1
ATOM 3324 N N . CYS A 1 428 ? -4.923 -0.232 44.465 1.00 56.06 428 CYS A N 1
ATOM 3325 C CA . CYS A 1 428 ? -4.142 0.756 43.695 1.00 56.06 428 CYS A CA 1
ATOM 3326 C C . CYS A 1 428 ? -4.467 2.219 44.045 1.00 56.06 428 CYS A C 1
ATOM 3328 O O . CYS A 1 428 ? -3.897 3.137 43.457 1.00 56.06 428 CYS A O 1
ATOM 3330 N N . THR A 1 429 ? -5.386 2.477 44.982 1.00 67.75 429 THR A N 1
ATOM 3331 C CA . THR A 1 429 ? -5.750 3.844 45.380 1.00 67.75 429 THR A CA 1
ATOM 3332 C C . THR A 1 429 ? -4.559 4.538 46.046 1.00 67.75 429 THR A C 1
ATOM 3334 O O . THR A 1 429 ? -4.249 4.277 47.204 1.00 67.75 429 THR A O 1
ATOM 3337 N N . GLY A 1 430 ? -3.898 5.424 45.298 1.00 74.31 430 GLY A N 1
ATOM 3338 C CA . GLY A 1 430 ? -2.745 6.202 45.746 1.00 74.31 430 GLY A CA 1
ATOM 3339 C C . GLY A 1 430 ? -1.441 5.919 44.993 1.00 74.31 430 GLY A C 1
ATOM 3340 O O . GLY A 1 430 ? -0.492 6.669 45.192 1.00 74.31 430 GLY A O 1
ATOM 3341 N N . ILE A 1 431 ? -1.365 4.901 44.126 1.00 82.62 431 ILE A N 1
ATOM 3342 C CA . ILE A 1 431 ? -0.214 4.710 43.223 1.00 82.62 431 ILE A CA 1
ATOM 3343 C C . ILE A 1 431 ? -0.625 5.129 41.813 1.00 82.62 431 ILE A C 1
ATOM 3345 O O . ILE A 1 431 ? -1.559 4.555 41.257 1.00 82.62 431 ILE A O 1
ATOM 3349 N N . GLU A 1 432 ? 0.055 6.116 41.230 1.00 85.44 432 GLU A N 1
ATOM 3350 C CA . GLU A 1 432 ? -0.316 6.667 39.920 1.00 85.44 432 GLU A CA 1
ATOM 3351 C C . GLU A 1 432 ? 0.883 7.181 39.113 1.00 85.44 432 GLU A C 1
ATOM 3353 O O . GLU A 1 432 ? 1.928 7.525 39.671 1.00 85.44 432 GLU A O 1
ATOM 3358 N N . TYR A 1 433 ? 0.718 7.244 37.787 1.00 86.62 433 TYR A N 1
ATOM 3359 C CA . TYR A 1 433 ? 1.647 7.955 36.907 1.00 86.62 433 TYR A CA 1
ATOM 3360 C C . TYR A 1 433 ? 1.382 9.458 36.994 1.00 86.62 433 TYR A C 1
ATOM 3362 O O . TYR A 1 433 ? 0.244 9.896 36.829 1.00 86.62 433 TYR A O 1
ATOM 3370 N N . VAL A 1 434 ? 2.425 10.250 37.233 1.00 86.38 434 VAL A N 1
ATOM 3371 C CA . VAL A 1 434 ? 2.302 11.706 37.443 1.00 86.38 434 VAL A CA 1
ATOM 3372 C C . VAL A 1 434 ? 2.402 12.484 36.125 1.00 86.38 434 VAL A C 1
ATOM 3374 O O . VAL A 1 434 ? 1.921 13.611 36.014 1.00 86.38 434 VAL A O 1
ATOM 3377 N N . ASN A 1 435 ? 3.021 11.885 35.111 1.00 83.06 435 ASN A N 1
ATOM 3378 C CA . ASN A 1 435 ? 3.203 12.435 33.773 1.00 83.06 435 ASN A CA 1
ATOM 3379 C C . ASN A 1 435 ? 3.001 11.353 32.701 1.00 83.06 435 ASN A C 1
ATOM 3381 O O . ASN A 1 435 ? 2.814 10.170 32.994 1.00 83.06 435 ASN A O 1
ATOM 3385 N N . ASP A 1 436 ? 2.992 11.791 31.443 1.00 83.31 436 ASP A N 1
ATOM 3386 C CA . ASP A 1 436 ? 3.144 10.891 30.303 1.00 83.31 436 ASP A CA 1
ATOM 3387 C C . ASP A 1 436 ? 4.623 10.654 29.986 1.00 83.31 436 ASP A C 1
ATOM 3389 O O . ASP A 1 436 ? 5.492 11.299 30.576 1.00 83.31 436 ASP A O 1
ATOM 3393 N N . TRP A 1 437 ? 4.910 9.752 29.049 1.00 84.12 437 TRP A N 1
ATOM 3394 C CA . TRP A 1 437 ? 6.275 9.507 28.599 1.00 84.12 437 TRP A CA 1
ATOM 3395 C C . TRP A 1 437 ? 6.949 10.789 28.098 1.00 84.12 437 TRP A C 1
ATOM 3397 O O . TRP A 1 437 ? 6.410 11.521 27.267 1.00 84.12 437 TRP A O 1
ATOM 3407 N N . GLN A 1 438 ? 8.157 11.045 28.597 1.00 83.44 438 GLN A N 1
ATOM 3408 C CA . GLN A 1 438 ? 8.980 12.192 28.227 1.00 83.44 438 GLN A CA 1
ATOM 3409 C C . GLN A 1 438 ? 10.292 11.728 27.603 1.00 83.44 438 GLN A C 1
ATOM 3411 O O . GLN A 1 438 ? 10.952 10.823 28.118 1.00 83.44 438 GLN A O 1
ATOM 3416 N N . LEU A 1 439 ? 10.689 12.397 26.521 1.00 76.31 439 LEU A N 1
ATOM 3417 C CA . LEU A 1 439 ? 12.007 12.240 25.927 1.00 76.31 439 LEU A CA 1
ATOM 3418 C C . LEU A 1 439 ? 13.025 13.096 26.690 1.00 76.31 439 LEU A C 1
ATOM 3420 O O . LEU A 1 439 ? 12.912 14.319 26.761 1.00 76.31 439 LEU A O 1
ATOM 3424 N N . ILE A 1 440 ? 14.050 12.446 27.233 1.00 71.19 440 ILE A N 1
ATOM 3425 C CA . ILE A 1 440 ? 15.230 13.082 27.823 1.00 71.19 440 ILE A CA 1
ATOM 3426 C C . ILE A 1 440 ? 16.412 12.802 26.881 1.00 71.19 440 ILE A C 1
ATOM 3428 O O . ILE A 1 440 ? 17.314 12.024 27.187 1.00 71.19 440 ILE A O 1
ATOM 3432 N N . SER A 1 441 ? 16.389 13.372 25.675 1.00 61.41 441 SER A N 1
ATOM 3433 C CA . SER A 1 441 ? 17.484 13.231 24.707 1.00 61.41 441 SER A CA 1
ATOM 3434 C C . SER A 1 441 ? 18.596 14.246 24.978 1.00 61.41 441 SER A C 1
ATOM 3436 O O . SER A 1 441 ? 18.347 15.451 24.986 1.00 61.41 441 SER A O 1
ATOM 3438 N N . ASN A 1 442 ? 19.835 13.770 25.105 1.00 55.84 442 ASN A N 1
ATOM 3439 C CA . ASN A 1 442 ? 21.045 14.595 24.981 1.00 55.84 442 ASN A CA 1
ATOM 3440 C C . ASN A 1 442 ? 21.879 14.061 23.801 1.00 55.84 442 ASN A C 1
ATOM 3442 O O . ASN A 1 442 ? 21.721 12.893 23.453 1.00 55.84 442 ASN A O 1
ATOM 3446 N N . ASP A 1 443 ? 22.825 14.847 23.265 1.00 51.53 443 ASP A N 1
ATOM 3447 C CA . ASP A 1 443 ? 23.660 14.536 22.075 1.00 51.53 443 ASP A CA 1
ATOM 3448 C C . ASP A 1 443 ? 24.330 13.137 22.042 1.00 51.53 443 ASP A C 1
ATOM 3450 O O . ASP A 1 443 ? 24.829 12.724 21.000 1.00 51.53 443 ASP A O 1
ATOM 3454 N N . ASN A 1 444 ? 24.343 12.389 23.155 1.00 52.66 444 ASN A N 1
ATOM 3455 C CA . ASN A 1 444 ? 24.936 11.054 23.270 1.00 52.66 444 ASN A CA 1
ATOM 3456 C C . ASN A 1 444 ? 24.020 9.964 23.874 1.00 52.66 444 ASN A C 1
ATOM 3458 O O . ASN A 1 444 ? 24.447 8.808 23.925 1.00 52.66 444 ASN A O 1
ATOM 3462 N N . GLU A 1 445 ? 22.809 10.271 24.367 1.00 62.69 445 GLU A N 1
ATOM 3463 C CA . GLU A 1 445 ? 21.939 9.280 25.034 1.00 62.69 445 GLU A CA 1
ATOM 3464 C C . GLU A 1 445 ? 20.444 9.498 24.729 1.00 62.69 445 GLU A C 1
ATOM 3466 O O . GLU A 1 445 ? 19.914 10.588 24.940 1.00 62.69 445 GLU A O 1
ATOM 3471 N N . LYS A 1 446 ? 19.772 8.433 24.264 1.00 72.81 446 LYS A N 1
ATOM 3472 C CA . LYS A 1 446 ? 18.328 8.368 23.982 1.00 72.81 446 LYS A CA 1
ATOM 3473 C C . LYS A 1 446 ? 17.607 7.750 25.185 1.00 72.81 446 LYS A C 1
ATOM 3475 O O . LYS A 1 446 ? 17.738 6.545 25.419 1.00 72.81 446 LYS A O 1
ATOM 3480 N N . LEU A 1 447 ? 16.934 8.578 25.988 1.00 79.94 447 LEU A N 1
ATOM 3481 C CA . LEU A 1 447 ? 16.300 8.177 27.249 1.00 79.94 447 LEU A CA 1
ATOM 3482 C C . LEU A 1 447 ? 14.812 8.538 27.241 1.00 79.94 447 LEU A C 1
ATOM 3484 O O . LEU A 1 447 ? 14.462 9.675 26.940 1.00 79.94 447 LEU A O 1
ATOM 3488 N N . LEU A 1 448 ? 13.960 7.593 27.628 1.00 86.69 448 LEU A N 1
ATOM 3489 C CA . LEU A 1 448 ? 12.544 7.813 27.912 1.00 86.69 448 LEU A CA 1
ATOM 3490 C C . LEU A 1 448 ? 12.300 7.723 29.412 1.00 86.69 448 LEU A C 1
ATOM 3492 O O . LEU A 1 448 ? 12.865 6.856 30.081 1.00 86.69 448 LEU A O 1
ATOM 3496 N N . SER A 1 449 ? 11.449 8.597 29.937 1.00 88.38 449 SER A N 1
ATOM 3497 C CA . SER A 1 449 ? 11.093 8.613 31.353 1.00 88.38 449 SER A CA 1
ATOM 3498 C C . SER A 1 449 ? 9.597 8.758 31.582 1.00 88.38 449 SER A C 1
ATOM 3500 O O . SER A 1 449 ? 8.940 9.529 30.886 1.00 88.38 449 SER A O 1
ATOM 3502 N N . ILE A 1 450 ? 9.096 8.086 32.615 1.00 89.62 450 ILE A N 1
ATOM 3503 C CA . ILE A 1 450 ? 7.763 8.295 33.184 1.00 89.62 450 ILE A CA 1
ATOM 3504 C C . ILE A 1 450 ? 7.852 8.214 34.712 1.00 89.62 450 ILE A C 1
ATOM 3506 O O . ILE A 1 450 ? 8.569 7.377 35.259 1.00 89.62 450 ILE A O 1
ATOM 3510 N N . ASP A 1 451 ? 7.150 9.091 35.415 1.00 90.94 451 ASP A N 1
ATOM 3511 C CA . ASP A 1 451 ? 7.203 9.233 36.866 1.00 90.94 451 ASP A CA 1
ATOM 3512 C C . ASP A 1 451 ? 6.014 8.551 37.536 1.00 90.94 451 ASP A C 1
ATOM 3514 O O . ASP A 1 451 ? 4.868 8.673 37.103 1.00 90.94 451 ASP A O 1
ATOM 3518 N N . VAL A 1 452 ? 6.297 7.861 38.640 1.00 91.00 452 VAL A N 1
ATOM 3519 C CA . VAL A 1 452 ? 5.325 7.104 39.431 1.00 91.00 452 VAL A CA 1
ATOM 3520 C C . VAL A 1 452 ? 5.348 7.616 40.864 1.00 91.00 452 VAL A C 1
ATOM 3522 O O . VAL A 1 452 ? 6.409 7.641 41.495 1.00 91.00 452 VAL A O 1
ATOM 3525 N N . MET A 1 453 ? 4.188 8.007 41.388 1.00 89.19 453 MET A N 1
ATOM 3526 C CA . MET A 1 453 ? 4.015 8.468 42.766 1.00 89.19 453 MET A CA 1
ATOM 3527 C C . MET A 1 453 ? 3.295 7.421 43.609 1.00 89.19 453 MET A C 1
ATOM 3529 O O . MET A 1 453 ? 2.371 6.767 43.133 1.00 89.19 453 MET A O 1
ATOM 3533 N N . ASN A 1 454 ? 3.696 7.300 44.875 1.00 90.56 454 ASN A N 1
ATOM 3534 C CA . ASN A 1 454 ? 2.975 6.544 45.896 1.00 90.56 454 ASN A CA 1
ATOM 3535 C C . ASN A 1 454 ? 2.434 7.487 46.983 1.00 90.56 454 ASN A C 1
ATOM 3537 O O . ASN A 1 454 ? 3.199 8.178 47.641 1.00 90.56 454 ASN A O 1
ATOM 3541 N N . SER A 1 455 ? 1.124 7.458 47.203 1.00 86.06 455 SER A N 1
ATOM 3542 C CA . SER A 1 455 ? 0.367 8.205 48.219 1.00 86.06 455 SER A CA 1
ATOM 3543 C C . SER A 1 455 ? -0.564 7.290 49.036 1.00 86.06 455 SER A C 1
ATOM 3545 O O . SER A 1 455 ? -1.551 7.732 49.624 1.00 86.06 455 SER A O 1
ATOM 3547 N N . THR A 1 456 ? -0.262 5.986 49.082 1.00 80.94 456 THR A N 1
ATOM 3548 C CA . THR A 1 456 ? -1.079 4.951 49.756 1.00 80.94 456 THR A CA 1
ATOM 3549 C C . THR A 1 456 ? -1.033 5.009 51.289 1.00 80.94 456 THR A C 1
ATOM 3551 O O . THR A 1 456 ? -1.762 4.285 51.966 1.00 80.94 456 THR A O 1
ATOM 3554 N N . GLY A 1 457 ? -0.173 5.847 51.873 1.00 81.12 457 GLY A N 1
ATOM 3555 C CA . GLY A 1 457 ? 0.084 5.917 53.313 1.00 81.12 457 GLY A CA 1
ATOM 3556 C C . GLY A 1 457 ? 1.075 4.864 53.827 1.00 81.12 457 GLY A C 1
ATOM 3557 O O . GLY A 1 457 ? 1.278 4.763 55.038 1.00 81.12 457 GLY A O 1
ATOM 3558 N N . SER A 1 458 ? 1.680 4.049 52.954 1.00 82.75 458 SER A N 1
ATOM 3559 C CA . SER A 1 458 ? 2.672 3.017 53.299 1.00 82.75 458 SER A CA 1
ATOM 3560 C C . SER A 1 458 ? 3.699 2.821 52.180 1.00 82.75 458 SER A C 1
ATOM 3562 O O . SER A 1 458 ? 3.455 3.173 51.030 1.00 82.75 458 SER A O 1
ATOM 3564 N N . ASP A 1 459 ? 4.868 2.280 52.518 1.00 88.12 459 ASP A N 1
ATOM 3565 C CA . ASP A 1 459 ? 5.905 1.958 51.533 1.00 88.12 459 ASP A CA 1
ATOM 3566 C C . ASP A 1 459 ? 5.494 0.723 50.717 1.00 88.12 459 ASP A C 1
ATOM 3568 O O . ASP A 1 459 ? 5.036 -0.266 51.290 1.00 88.12 459 ASP A O 1
ATOM 3572 N N . VAL A 1 460 ? 5.713 0.763 49.402 1.00 85.94 460 VAL A N 1
ATOM 3573 C CA . VAL A 1 460 ? 5.461 -0.359 48.480 1.00 85.94 460 VAL A CA 1
ATOM 3574 C C . VAL A 1 460 ? 6.742 -0.743 47.756 1.00 85.94 460 VAL A C 1
ATOM 3576 O O . VAL A 1 460 ? 7.685 0.049 47.676 1.00 85.94 460 VAL A O 1
ATOM 3579 N N . LYS A 1 461 ? 6.820 -1.960 47.229 1.00 83.31 461 LYS A N 1
ATOM 3580 C CA . LYS A 1 461 ? 7.986 -2.433 46.479 1.00 83.31 461 LYS A CA 1
ATOM 3581 C C . LYS A 1 461 ? 7.595 -2.811 45.071 1.00 83.31 461 LYS A C 1
ATOM 3583 O O . LYS A 1 461 ? 6.680 -3.601 44.894 1.00 83.31 461 LYS A O 1
ATOM 3588 N N . LEU A 1 462 ? 8.319 -2.277 44.093 1.00 83.25 462 LEU A N 1
ATOM 3589 C CA . LEU A 1 462 ? 8.248 -2.745 42.715 1.00 83.25 462 LEU A CA 1
ATOM 3590 C C . LEU A 1 462 ? 8.803 -4.169 42.667 1.00 83.25 462 LEU A C 1
ATOM 3592 O O . LEU A 1 462 ? 9.944 -4.364 43.091 1.00 83.25 462 LEU A O 1
ATOM 3596 N N . MET A 1 463 ? 7.994 -5.098 42.165 1.00 75.19 463 MET A N 1
ATOM 3597 C CA . MET A 1 463 ? 8.269 -6.529 42.023 1.00 75.19 463 MET A CA 1
ATOM 3598 C C . MET A 1 463 ? 8.585 -6.908 40.576 1.00 75.19 463 MET A C 1
ATOM 3600 O O . MET A 1 463 ? 9.494 -7.704 40.338 1.00 75.19 463 MET A O 1
ATOM 3604 N N . ASP A 1 464 ? 7.886 -6.302 39.614 1.00 73.19 464 ASP A N 1
ATOM 3605 C CA . ASP A 1 464 ? 8.155 -6.484 38.189 1.00 73.19 464 ASP A CA 1
ATOM 3606 C C . ASP A 1 464 ? 7.810 -5.233 37.381 1.00 73.19 464 ASP A C 1
ATOM 3608 O O . ASP A 1 464 ? 6.974 -4.413 37.775 1.00 73.19 464 ASP A O 1
ATOM 3612 N N . ALA A 1 465 ? 8.448 -5.114 36.224 1.00 74.94 465 ALA A N 1
ATOM 3613 C CA . ALA A 1 465 ? 8.123 -4.146 35.201 1.00 74.94 465 ALA A CA 1
ATOM 3614 C C . ALA A 1 465 ? 8.165 -4.785 33.803 1.00 74.94 465 ALA A C 1
ATOM 3616 O O . ALA A 1 465 ? 9.065 -5.559 33.462 1.00 74.94 465 ALA A O 1
ATOM 3617 N N . VAL A 1 466 ? 7.198 -4.408 32.970 1.00 71.62 466 VAL A N 1
ATOM 3618 C CA . VAL A 1 466 ? 7.130 -4.788 31.555 1.00 71.62 466 VAL A CA 1
ATOM 3619 C C . VAL A 1 466 ? 7.009 -3.520 30.729 1.00 71.62 466 VAL A C 1
ATOM 3621 O O . VAL A 1 466 ? 6.087 -2.736 30.950 1.00 71.62 466 VAL A O 1
ATOM 3624 N N . PHE A 1 467 ? 7.928 -3.313 29.791 1.00 79.62 467 PHE A N 1
ATOM 3625 C CA . PHE A 1 467 ? 7.960 -2.134 28.930 1.00 79.62 467 PHE A CA 1
ATOM 3626 C C . PHE A 1 467 ? 7.566 -2.497 27.495 1.00 79.62 467 PHE A C 1
ATOM 3628 O O . PHE A 1 467 ? 8.204 -3.331 26.860 1.00 79.62 467 PHE A O 1
ATOM 3635 N N . TYR A 1 468 ? 6.519 -1.860 26.981 1.00 70.81 468 TYR A N 1
ATOM 3636 C CA . TYR A 1 468 ? 5.968 -2.076 25.647 1.00 70.81 468 TYR A CA 1
ATOM 3637 C C . TYR A 1 468 ? 6.419 -0.938 24.730 1.00 70.81 468 TYR A C 1
ATOM 3639 O O . TYR A 1 468 ? 6.268 0.231 25.067 1.00 70.81 468 TYR A O 1
ATOM 3647 N N . TRP A 1 469 ? 6.967 -1.286 23.575 1.00 69.31 469 TRP A N 1
ATOM 3648 C CA . TRP A 1 469 ? 7.549 -0.365 22.593 1.00 69.31 469 TRP A CA 1
ATOM 3649 C C . TRP A 1 469 ? 7.421 -0.884 21.147 1.00 69.31 469 TRP A C 1
ATOM 3651 O O . TRP A 1 469 ? 8.126 -0.423 20.257 1.00 69.31 469 TRP A O 1
ATOM 3661 N N . GLY A 1 470 ? 6.514 -1.837 20.898 1.00 52.56 470 GLY A N 1
ATOM 3662 C CA . GLY A 1 470 ? 6.357 -2.493 19.594 1.00 52.56 470 GLY A CA 1
ATOM 3663 C C . GLY A 1 470 ? 5.868 -1.557 18.485 1.00 52.56 470 GLY A C 1
ATOM 3664 O O . GLY A 1 470 ? 6.295 -1.692 17.344 1.00 52.56 470 GLY A O 1
ATOM 3665 N N . ASN A 1 471 ? 5.051 -0.550 18.819 1.00 61.12 471 ASN A N 1
ATOM 3666 C CA . ASN A 1 471 ? 4.668 0.496 17.863 1.00 61.12 471 ASN A CA 1
ATOM 3667 C C . ASN A 1 471 ? 5.879 1.331 17.428 1.00 61.12 471 ASN A C 1
ATOM 3669 O O . ASN A 1 471 ? 5.971 1.731 16.272 1.00 61.12 471 ASN A O 1
ATOM 3673 N N . PHE A 1 472 ? 6.822 1.565 18.341 1.00 59.31 472 PHE A N 1
ATOM 3674 C CA . PHE A 1 472 ? 8.046 2.296 18.045 1.00 59.31 472 PHE A CA 1
ATOM 3675 C C . PHE A 1 472 ? 9.055 1.458 17.243 1.00 59.31 472 PHE A C 1
ATOM 3677 O O . PHE A 1 472 ? 9.651 1.985 16.307 1.00 59.31 472 PHE A O 1
ATOM 3684 N N . ASP A 1 473 ? 9.210 0.162 17.541 1.00 43.34 473 ASP A N 1
ATOM 3685 C CA . ASP A 1 473 ? 10.053 -0.758 16.750 1.00 43.34 473 ASP A CA 1
ATOM 3686 C C . ASP A 1 473 ? 9.589 -0.849 15.283 1.00 43.34 473 ASP A C 1
ATOM 3688 O O . ASP A 1 473 ? 10.400 -0.837 14.359 1.00 43.34 473 ASP A O 1
ATOM 3692 N N . ALA A 1 474 ? 8.274 -0.804 15.044 1.00 42.84 474 ALA A N 1
ATOM 3693 C CA . ALA A 1 474 ? 7.705 -0.754 13.696 1.00 42.84 474 ALA A CA 1
ATOM 3694 C C . ALA A 1 474 ? 8.054 0.534 12.914 1.00 42.84 474 ALA A C 1
ATOM 3696 O O . ALA A 1 474 ? 8.021 0.538 11.683 1.00 42.84 474 ALA A O 1
ATOM 3697 N N . VAL A 1 475 ? 8.383 1.630 13.609 1.00 46.22 475 VAL A N 1
ATOM 3698 C CA . VAL A 1 475 ? 8.710 2.943 13.021 1.00 46.22 475 VAL A CA 1
ATOM 3699 C C . VAL A 1 475 ? 10.222 3.176 12.931 1.00 46.22 475 VAL A C 1
ATOM 3701 O O . VAL A 1 475 ? 10.693 3.818 11.993 1.00 46.22 475 VAL A O 1
ATOM 3704 N N . SER A 1 476 ? 10.991 2.646 13.880 1.00 50.84 476 SER A N 1
ATOM 3705 C CA . SER A 1 476 ? 12.453 2.701 13.914 1.00 50.84 476 SER A CA 1
ATOM 3706 C C . SER A 1 476 ? 13.007 1.296 14.176 1.00 50.84 476 SER A C 1
ATOM 3708 O O . SER A 1 476 ? 13.486 1.016 15.281 1.00 50.84 476 SER A O 1
ATOM 3710 N N . PRO A 1 477 ? 12.960 0.404 13.166 1.00 46.94 477 PRO A N 1
ATOM 3711 C CA . PRO A 1 477 ? 13.564 -0.912 13.289 1.00 46.94 477 PRO A CA 1
ATOM 3712 C C . PRO A 1 477 ? 15.067 -0.738 13.529 1.00 46.94 477 PRO A C 1
ATOM 3714 O O . PRO A 1 477 ? 15.664 0.241 13.080 1.00 46.94 477 PRO A O 1
ATOM 3717 N N . TRP A 1 478 ? 15.685 -1.685 14.238 1.00 51.41 478 TRP A N 1
ATOM 3718 C CA . TRP A 1 478 ? 17.108 -1.697 14.635 1.00 51.41 478 TRP A CA 1
ATOM 3719 C C . TRP A 1 478 ? 17.480 -0.922 15.913 1.00 51.41 478 TRP A C 1
ATOM 3721 O O . TRP A 1 478 ? 18.671 -0.880 16.260 1.00 51.41 478 TRP A O 1
ATOM 3731 N N . GLN A 1 479 ? 16.501 -0.378 16.645 1.00 58.59 479 GLN A N 1
ATOM 3732 C CA . GLN A 1 479 ? 16.686 0.115 18.015 1.00 58.59 479 GLN A CA 1
ATOM 3733 C C . GLN A 1 479 ? 16.724 -1.052 19.016 1.00 58.59 479 GLN A C 1
ATOM 3735 O O . GLN A 1 479 ? 16.260 -2.152 18.739 1.00 58.59 479 GLN A O 1
ATOM 3740 N N . ALA A 1 480 ? 17.331 -0.834 20.181 1.00 68.06 480 ALA A N 1
ATOM 3741 C CA . ALA A 1 480 ? 17.333 -1.824 21.257 1.00 68.06 480 ALA A CA 1
ATOM 3742 C C . ALA A 1 480 ? 17.222 -1.138 22.605 1.00 68.06 480 ALA A C 1
ATOM 3744 O O . ALA A 1 480 ? 17.967 -0.185 22.872 1.00 68.06 480 ALA A O 1
ATOM 3745 N N . VAL A 1 481 ? 16.370 -1.659 23.483 1.00 75.62 481 VAL A N 1
ATOM 3746 C CA . VAL A 1 481 ? 16.389 -1.283 24.892 1.00 75.62 481 VAL A CA 1
ATOM 3747 C C . VAL A 1 481 ? 17.701 -1.787 25.474 1.00 75.62 481 VAL A C 1
ATOM 3749 O O . VAL A 1 481 ? 17.981 -2.977 25.519 1.00 75.62 481 VAL A O 1
ATOM 3752 N N . LYS A 1 482 ? 18.559 -0.859 25.883 1.00 80.25 482 LYS A N 1
ATOM 3753 C CA . LYS A 1 482 ? 19.897 -1.137 26.410 1.00 80.25 482 LYS A CA 1
ATOM 3754 C C . LYS A 1 482 ? 19.899 -1.257 27.929 1.00 80.25 482 LYS A C 1
ATOM 3756 O O . LYS A 1 482 ? 20.742 -1.951 28.504 1.00 80.25 482 LYS A O 1
ATOM 3761 N N . GLU A 1 483 ? 19.044 -0.486 28.594 1.00 84.75 483 GLU A N 1
ATOM 3762 C CA . GLU A 1 483 ? 19.010 -0.396 30.050 1.00 84.75 483 GLU A CA 1
ATOM 3763 C C . GLU A 1 483 ? 17.660 0.141 30.543 1.00 84.75 483 GLU A C 1
ATOM 3765 O O . GLU A 1 483 ? 17.134 1.096 29.980 1.00 84.75 483 GLU A O 1
ATOM 3770 N N . ILE A 1 484 ? 17.140 -0.443 31.627 1.00 86.69 484 ILE A N 1
ATOM 3771 C CA . ILE A 1 484 ? 15.963 0.043 32.363 1.00 86.69 484 ILE A CA 1
ATOM 3772 C C . ILE A 1 484 ? 16.382 0.340 33.805 1.00 86.69 484 ILE A C 1
ATOM 3774 O O . ILE A 1 484 ? 17.091 -0.455 34.438 1.00 86.69 484 ILE A O 1
ATOM 3778 N N . LYS A 1 485 ? 15.949 1.485 34.333 1.00 87.00 485 LYS A N 1
ATOM 3779 C CA . LYS A 1 485 ? 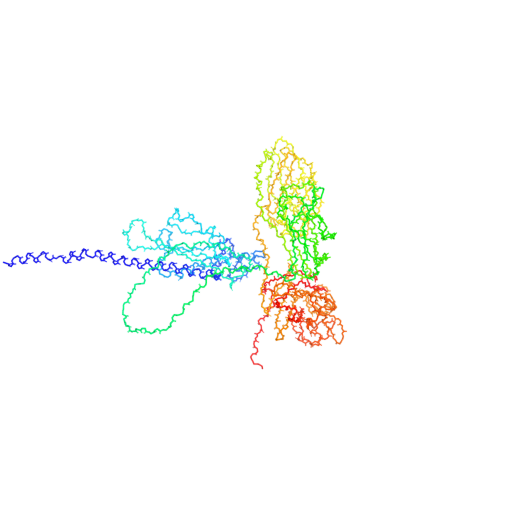16.190 1.935 35.708 1.00 87.00 485 LYS A CA 1
ATOM 3780 C C . LYS A 1 485 ? 14.892 2.355 36.377 1.00 87.00 485 LYS A C 1
ATOM 3782 O O . LYS A 1 485 ? 13.967 2.822 35.722 1.00 87.00 485 LYS A O 1
ATOM 3787 N N . PHE A 1 486 ? 14.876 2.255 37.698 1.00 85.94 486 PHE A N 1
ATOM 3788 C CA . PHE A 1 486 ? 13.866 2.880 38.538 1.00 85.94 486 PHE A CA 1
ATOM 3789 C C . PHE A 1 486 ? 14.567 3.827 39.506 1.00 85.94 486 PHE A C 1
ATOM 3791 O O . PHE A 1 486 ? 15.315 3.412 40.394 1.00 85.94 486 PHE A O 1
ATOM 3798 N N . ASP A 1 487 ? 14.377 5.118 39.262 1.00 85.75 487 ASP A N 1
ATOM 3799 C CA . ASP A 1 487 ? 15.201 6.220 39.739 1.00 85.75 487 ASP A CA 1
ATOM 3800 C C . ASP A 1 487 ? 16.689 5.976 39.404 1.00 85.75 487 ASP A C 1
ATOM 3802 O O . ASP A 1 487 ? 17.069 5.850 38.236 1.00 85.75 487 ASP A O 1
ATOM 3806 N N . LYS A 1 488 ? 17.557 5.874 40.412 1.00 78.94 488 LYS A N 1
ATOM 3807 C CA . LYS A 1 488 ? 18.999 5.650 40.219 1.00 78.94 488 LYS A CA 1
ATOM 3808 C C . LYS A 1 488 ? 19.361 4.173 40.104 1.00 78.94 488 LYS A C 1
ATOM 3810 O O . LYS A 1 488 ? 20.485 3.855 39.708 1.00 78.94 488 LYS A O 1
ATOM 3815 N N . ASP A 1 489 ? 18.435 3.283 40.448 1.00 79.25 489 ASP A N 1
ATOM 3816 C CA . ASP A 1 489 ? 18.707 1.861 40.561 1.00 79.25 489 ASP A CA 1
ATOM 3817 C C . ASP A 1 489 ? 18.489 1.161 39.223 1.00 79.25 489 ASP A C 1
ATOM 3819 O O . ASP A 1 489 ? 17.407 1.192 38.638 1.00 79.25 489 ASP A O 1
ATOM 3823 N N . LYS A 1 490 ? 19.529 0.477 38.749 1.00 82.25 490 LYS A N 1
ATOM 3824 C CA . LYS A 1 490 ? 19.444 -0.358 37.555 1.00 82.25 490 LYS A CA 1
ATOM 3825 C C . LYS A 1 490 ? 18.604 -1.607 37.831 1.00 82.25 490 LYS A C 1
ATOM 3827 O O . LYS A 1 490 ? 18.830 -2.292 38.833 1.00 82.25 490 LYS A O 1
ATOM 3832 N N . ILE A 1 491 ? 17.670 -1.875 36.925 1.00 78.44 491 ILE A N 1
ATOM 3833 C CA . ILE A 1 491 ? 16.793 -3.047 36.927 1.00 78.44 491 ILE A CA 1
ATOM 3834 C C . ILE A 1 491 ? 17.262 -4.027 35.846 1.00 78.44 491 ILE A C 1
ATOM 3836 O O . ILE A 1 491 ? 17.663 -5.144 36.153 1.00 78.44 491 ILE A O 1
ATOM 3840 N N . LEU A 1 492 ? 17.349 -3.567 34.593 1.00 74.31 492 LEU A N 1
ATOM 3841 C CA . LEU A 1 492 ? 17.784 -4.381 33.456 1.00 74.31 492 LEU A CA 1
ATOM 3842 C C . LEU A 1 492 ? 18.967 -3.725 32.734 1.00 74.31 492 LEU A C 1
ATOM 3844 O O . LEU A 1 492 ? 19.067 -2.502 32.647 1.00 74.31 492 LEU A O 1
ATOM 3848 N N . GLY A 1 493 ? 19.899 -4.536 32.232 1.00 60.94 493 GLY A N 1
ATOM 3849 C CA . GLY A 1 493 ? 21.127 -4.080 31.570 1.00 60.94 493 GLY A CA 1
ATOM 3850 C C . GLY A 1 493 ? 21.533 -4.894 30.358 1.00 60.94 493 GLY A C 1
ATOM 3851 O O . GLY A 1 493 ? 22.732 -5.046 30.125 1.00 60.94 493 GLY A O 1
ATOM 3852 N N . VAL A 1 494 ? 20.557 -5.475 29.676 1.00 60.81 494 VAL A N 1
ATOM 3853 C CA . VAL A 1 494 ? 20.746 -6.326 28.504 1.00 60.81 494 VAL A CA 1
ATOM 3854 C C . VAL A 1 494 ? 20.218 -5.567 27.292 1.00 60.81 494 VAL A C 1
ATOM 3856 O O . VAL A 1 494 ? 19.326 -4.739 27.445 1.00 60.81 494 VAL A O 1
ATOM 3859 N N . LYS A 1 495 ? 20.805 -5.815 26.116 1.00 68.06 495 LYS A N 1
ATOM 3860 C CA . LYS A 1 495 ? 20.254 -5.331 24.851 1.00 68.06 495 LYS A CA 1
ATOM 3861 C C . LYS A 1 495 ? 19.069 -6.205 24.482 1.00 68.06 495 LYS A C 1
ATOM 3863 O O . LYS A 1 495 ? 19.267 -7.392 24.233 1.00 68.06 495 LYS A O 1
ATOM 3868 N N . ASP A 1 496 ? 17.897 -5.607 24.463 1.00 61.62 496 ASP A N 1
ATOM 3869 C CA . ASP A 1 496 ? 16.668 -6.240 24.032 1.00 61.62 496 ASP A CA 1
ATOM 3870 C C . ASP A 1 496 ? 16.199 -5.567 22.743 1.00 61.62 496 ASP A C 1
ATOM 3872 O O . ASP A 1 496 ? 16.018 -4.348 22.713 1.00 61.62 496 ASP A O 1
ATOM 3876 N N . TYR A 1 497 ? 16.119 -6.351 21.673 1.00 61.16 497 TYR A N 1
ATOM 3877 C CA . TYR A 1 497 ? 15.678 -5.896 20.353 1.00 61.16 497 TYR A CA 1
ATOM 3878 C C . TYR A 1 497 ? 14.186 -6.150 20.147 1.00 61.16 497 TYR A C 1
ATOM 3880 O O . TYR A 1 497 ? 13.642 -5.692 19.153 1.00 61.16 497 TYR A O 1
ATOM 3888 N N . ASP A 1 498 ? 13.542 -6.843 21.088 1.00 52.81 498 ASP A N 1
ATOM 3889 C CA . ASP A 1 498 ? 12.169 -7.285 20.954 1.00 52.81 498 ASP A CA 1
ATOM 3890 C C . ASP A 1 498 ? 11.270 -6.548 21.950 1.00 52.81 498 ASP A C 1
ATOM 3892 O O . ASP A 1 498 ? 11.662 -6.161 23.058 1.00 52.81 498 ASP A O 1
ATOM 3896 N N . SER A 1 499 ? 10.023 -6.343 21.537 1.00 57.41 499 SER A N 1
ATOM 3897 C CA . SER A 1 499 ? 8.989 -5.766 22.378 1.00 57.41 499 SER A CA 1
ATOM 3898 C C . SER A 1 499 ? 7.928 -6.807 22.733 1.00 57.41 499 SER A C 1
ATOM 3900 O O . SER A 1 499 ? 7.482 -7.528 21.842 1.00 57.41 499 SER A O 1
ATOM 3902 N N . PRO A 1 500 ? 7.439 -6.859 23.985 1.00 54.66 500 PRO A N 1
ATOM 3903 C CA . PRO A 1 500 ? 7.836 -6.043 25.133 1.00 54.66 500 PRO A CA 1
ATOM 3904 C C . PRO A 1 500 ? 9.124 -6.517 25.821 1.00 54.66 500 PRO A C 1
ATOM 3906 O O . PRO A 1 500 ? 9.441 -7.701 25.850 1.00 54.66 500 PRO A O 1
ATOM 3909 N N . THR A 1 501 ? 9.807 -5.581 26.480 1.00 63.69 501 THR A N 1
ATOM 3910 C CA . THR A 1 501 ? 10.991 -5.848 27.300 1.00 63.69 501 THR A CA 1
ATOM 3911 C C . THR A 1 501 ? 10.602 -6.178 28.740 1.00 63.69 501 THR A C 1
ATOM 3913 O O . THR A 1 501 ? 9.942 -5.384 29.419 1.00 63.69 501 THR A O 1
ATOM 3916 N N . TYR A 1 502 ? 11.053 -7.336 29.232 1.00 68.44 502 TYR A N 1
ATOM 3917 C CA . TYR A 1 502 ? 10.739 -7.855 30.570 1.00 68.44 502 TYR A CA 1
ATOM 3918 C C . TYR A 1 502 ? 11.893 -7.671 31.556 1.00 68.44 502 TYR A C 1
ATOM 3920 O O . TYR A 1 502 ? 13.041 -7.998 31.253 1.00 68.44 502 TYR A O 1
ATOM 3928 N N . THR A 1 503 ? 11.588 -7.225 32.780 1.00 66.12 503 THR A N 1
ATOM 3929 C CA . THR A 1 503 ? 12.615 -7.065 33.825 1.00 66.12 503 THR A CA 1
ATOM 3930 C C . THR A 1 503 ? 12.894 -8.331 34.636 1.00 66.12 503 THR A C 1
ATOM 3932 O O . THR A 1 503 ? 13.989 -8.485 35.172 1.00 66.12 503 THR A O 1
ATOM 3935 N N . GLY A 1 504 ? 11.970 -9.300 34.638 1.00 57.41 504 GLY A N 1
ATOM 3936 C CA . GLY A 1 504 ? 12.210 -10.646 35.169 1.00 57.41 504 GLY A CA 1
ATOM 3937 C C . GLY A 1 504 ? 11.717 -10.895 36.599 1.00 57.41 504 GLY A C 1
ATOM 3938 O O . GLY A 1 504 ? 12.117 -11.902 37.192 1.00 57.41 504 GLY A O 1
ATOM 3939 N N . GLY A 1 505 ? 10.852 -10.028 37.142 1.00 57.47 505 GLY A N 1
ATOM 3940 C CA . GLY A 1 505 ? 9.984 -10.336 38.287 1.00 57.47 505 GLY A CA 1
ATOM 3941 C C . GLY A 1 505 ? 10.650 -10.522 39.651 1.00 57.47 505 GLY A C 1
ATOM 3942 O O . GLY A 1 505 ? 10.068 -11.150 40.532 1.00 57.47 505 GLY A O 1
ATOM 3943 N N . ASN A 1 506 ? 11.875 -10.028 39.843 1.00 59.62 506 ASN A N 1
ATOM 3944 C CA . ASN A 1 506 ? 12.568 -10.050 41.140 1.00 59.62 506 ASN A CA 1
ATOM 3945 C C . ASN A 1 506 ? 13.039 -8.658 41.560 1.00 59.62 506 ASN A C 1
ATOM 3947 O O . ASN A 1 506 ? 14.037 -8.502 42.278 1.00 59.62 506 ASN A O 1
ATOM 3951 N N . GLU A 1 507 ? 12.318 -7.638 41.113 1.00 66.62 507 GLU A N 1
ATOM 3952 C CA . GLU A 1 507 ? 12.583 -6.291 41.561 1.00 66.62 507 GLU A CA 1
ATOM 3953 C C . GLU A 1 507 ? 12.217 -6.206 43.049 1.00 66.62 507 GLU A C 1
ATOM 3955 O O . GLU A 1 507 ? 11.271 -6.807 43.543 1.00 66.62 507 GLU A O 1
ATOM 3960 N N . ASN A 1 508 ? 13.069 -5.564 43.839 1.00 75.62 508 ASN A N 1
ATOM 3961 C CA . ASN A 1 508 ? 12.848 -5.384 45.278 1.00 75.62 508 ASN A CA 1
ATOM 3962 C C . ASN A 1 508 ? 13.213 -3.942 45.604 1.00 75.62 508 ASN A C 1
ATOM 3964 O O . ASN A 1 508 ? 14.120 -3.659 46.392 1.00 75.62 508 ASN A O 1
ATOM 3968 N N . ARG A 1 509 ? 12.600 -3.023 44.853 1.00 84.12 509 ARG A N 1
ATOM 3969 C CA . ARG A 1 509 ? 12.889 -1.588 44.897 1.00 84.12 509 ARG A CA 1
ATOM 3970 C C . ARG A 1 509 ? 11.749 -0.884 45.609 1.00 84.12 509 ARG A C 1
ATOM 3972 O O . ARG A 1 509 ? 10.618 -0.898 45.141 1.00 84.12 509 ARG A O 1
ATOM 3979 N N . THR A 1 510 ? 12.047 -0.269 46.747 1.00 88.00 510 THR A N 1
ATOM 3980 C CA . THR A 1 510 ? 11.042 0.435 47.550 1.00 88.00 510 THR A CA 1
ATOM 3981 C C . THR A 1 510 ? 10.694 1.789 46.936 1.00 88.00 510 THR A C 1
ATOM 3983 O O . THR A 1 510 ? 11.596 2.562 46.599 1.00 88.00 510 THR A O 1
ATOM 3986 N N . LEU A 1 511 ? 9.399 2.069 46.841 1.00 88.12 511 LEU A N 1
ATOM 3987 C CA . LEU A 1 511 ? 8.787 3.363 46.576 1.00 88.12 511 LEU A CA 1
ATOM 3988 C C . LEU A 1 511 ? 8.074 3.803 47.863 1.00 88.12 511 LEU A C 1
ATOM 3990 O O . LEU A 1 511 ? 7.062 3.218 48.260 1.00 88.12 511 LEU A O 1
ATOM 3994 N N . LYS A 1 512 ? 8.648 4.780 48.568 1.00 89.75 512 LYS A N 1
ATOM 3995 C CA . LYS A 1 512 ? 8.146 5.213 49.878 1.00 89.75 512 LYS A CA 1
ATOM 3996 C C . LYS A 1 512 ? 6.823 5.955 49.760 1.00 89.75 512 LYS A C 1
ATOM 3998 O O . LYS A 1 512 ? 6.482 6.460 48.693 1.00 89.75 512 LYS A O 1
ATOM 4003 N N . ASN A 1 513 ? 6.098 6.055 50.868 1.00 88.50 513 ASN A N 1
ATOM 4004 C CA . ASN A 1 513 ? 4.936 6.935 50.907 1.00 88.50 513 ASN A CA 1
ATOM 4005 C C . ASN A 1 513 ? 5.328 8.405 50.651 1.00 88.50 513 ASN A C 1
ATOM 4007 O O . ASN A 1 513 ? 6.329 8.884 51.187 1.00 88.50 513 ASN A O 1
ATOM 4011 N N . ASP A 1 514 ? 4.506 9.106 49.872 1.00 87.06 514 ASP A N 1
ATOM 4012 C CA . ASP A 1 514 ? 4.696 10.476 49.381 1.00 87.06 514 ASP A CA 1
ATOM 4013 C C . ASP A 1 514 ? 5.997 10.674 48.569 1.00 87.06 514 ASP A C 1
ATOM 4015 O O . ASP A 1 514 ? 6.534 11.781 48.486 1.00 87.06 514 ASP A O 1
ATOM 4019 N N . GLU A 1 515 ? 6.526 9.600 47.968 1.00 90.81 515 GLU A N 1
ATOM 4020 C CA . GLU A 1 515 ? 7.699 9.623 47.088 1.00 90.81 515 GLU A CA 1
ATOM 4021 C C . GLU A 1 515 ? 7.279 9.479 45.619 1.00 90.81 515 GLU A C 1
ATOM 4023 O O . GLU A 1 515 ? 6.350 8.744 45.277 1.00 90.81 515 GLU A O 1
ATOM 4028 N N . THR A 1 516 ? 7.997 10.174 44.737 1.00 91.00 516 THR A N 1
ATOM 4029 C CA . THR A 1 516 ? 7.910 10.009 43.284 1.00 91.00 516 THR A CA 1
ATOM 4030 C C . THR A 1 516 ? 9.235 9.458 42.777 1.00 91.00 516 THR A C 1
ATOM 4032 O O . THR A 1 516 ? 10.293 9.986 43.128 1.00 91.00 516 THR A O 1
ATOM 4035 N N . LYS A 1 517 ? 9.188 8.403 41.961 1.00 91.06 517 LYS A N 1
ATOM 4036 C CA . LYS A 1 517 ? 10.363 7.828 41.295 1.00 91.06 517 LYS A CA 1
ATOM 4037 C C . LYS A 1 517 ? 10.161 7.759 39.791 1.00 91.06 517 LYS A C 1
ATOM 4039 O O . LYS A 1 517 ? 9.058 7.501 39.321 1.00 91.06 517 LYS A O 1
ATOM 4044 N N . THR A 1 518 ? 11.255 7.926 39.060 1.00 90.44 518 THR A N 1
ATOM 4045 C CA . THR A 1 518 ? 11.264 7.897 37.597 1.00 90.44 518 THR A CA 1
ATOM 4046 C C . THR A 1 518 ? 11.563 6.496 37.080 1.00 90.44 518 THR A C 1
ATOM 4048 O O . THR A 1 518 ? 12.627 5.946 37.350 1.00 90.44 518 THR A O 1
ATOM 4051 N N . PHE A 1 519 ? 10.665 5.914 36.297 1.00 90.00 519 PHE A N 1
ATOM 4052 C CA . PHE A 1 519 ? 10.962 4.749 35.473 1.00 90.00 519 PHE A CA 1
ATOM 4053 C C . PHE A 1 519 ? 11.639 5.222 34.185 1.00 90.00 519 PHE A C 1
ATOM 4055 O O . PHE A 1 519 ? 11.069 6.012 33.436 1.00 90.00 519 PHE A O 1
ATOM 4062 N N . LEU A 1 520 ? 12.877 4.784 33.957 1.00 89.44 520 LEU A N 1
ATOM 4063 C CA . LEU A 1 520 ? 13.735 5.288 32.890 1.00 89.44 520 LEU A CA 1
ATOM 4064 C C . LEU A 1 520 ? 14.191 4.152 31.976 1.00 89.44 520 LEU A C 1
ATOM 4066 O O . LEU A 1 520 ? 14.742 3.155 32.441 1.00 89.44 520 LEU A O 1
ATOM 4070 N N . VAL A 1 521 ? 14.012 4.338 30.672 1.00 88.19 521 VAL A N 1
ATOM 4071 C CA . VAL A 1 521 ? 14.403 3.395 29.622 1.00 88.19 521 VAL A CA 1
ATOM 4072 C C . VAL A 1 521 ? 15.442 4.049 28.724 1.00 88.19 521 VAL A C 1
ATOM 4074 O O . VAL A 1 521 ? 15.267 5.176 28.272 1.00 88.19 521 VAL A O 1
ATOM 4077 N N . LYS A 1 522 ? 16.543 3.352 28.461 1.00 86.31 522 LYS A N 1
ATOM 4078 C CA . LYS A 1 522 ? 17.629 3.813 27.597 1.00 86.31 522 LYS A CA 1
ATOM 4079 C C . LYS A 1 522 ? 17.703 2.959 26.345 1.00 86.31 522 LYS A C 1
ATOM 4081 O O . LYS A 1 522 ? 17.852 1.743 26.458 1.00 86.31 522 LYS A O 1
ATOM 4086 N N . PHE A 1 523 ? 17.723 3.599 25.182 1.00 81.69 523 PHE A N 1
ATOM 4087 C CA . PHE A 1 523 ? 17.919 2.936 23.894 1.00 81.69 523 PHE A CA 1
ATOM 4088 C C . PHE A 1 523 ? 19.385 2.978 23.430 1.00 81.69 523 PHE A C 1
ATOM 4090 O O . PHE A 1 523 ? 20.178 3.832 23.846 1.00 81.69 523 PHE A O 1
ATOM 4097 N N . GLU A 1 524 ? 19.780 2.015 22.596 1.00 72.50 524 GLU A N 1
ATOM 4098 C CA . GLU A 1 524 ? 21.082 1.990 21.925 1.00 72.50 524 GLU A CA 1
ATOM 4099 C C . GLU A 1 524 ? 21.106 2.875 20.665 1.00 72.50 524 GLU A C 1
ATOM 4101 O O . GLU A 1 524 ? 20.231 2.800 19.816 1.00 72.50 524 GLU A O 1
ATOM 4106 N N . VAL A 1 525 ? 22.152 3.695 20.518 1.00 55.75 525 VAL A N 1
ATOM 4107 C CA . VAL A 1 525 ? 22.306 4.639 19.400 1.00 55.75 525 VAL A CA 1
ATOM 4108 C C . VAL A 1 525 ? 22.875 3.918 18.170 1.00 55.75 525 VAL A C 1
ATOM 4110 O O . VAL A 1 525 ? 24.064 3.598 18.150 1.00 55.75 525 VAL A O 1
ATOM 4113 N N . LYS A 1 526 ? 22.044 3.673 17.149 1.00 51.19 526 LYS A N 1
ATOM 4114 C CA . LYS A 1 526 ? 22.497 3.342 15.780 1.00 51.19 526 LYS A CA 1
ATOM 4115 C C . LYS A 1 526 ? 22.213 4.457 14.767 1.00 51.19 526 LYS A C 1
ATOM 4117 O O . LYS A 1 526 ? 23.071 4.727 13.935 1.00 51.19 526 LYS A O 1
ATOM 4122 N N . ASP A 1 527 ? 21.096 5.161 14.925 1.00 50.47 527 ASP A N 1
ATOM 4123 C CA . ASP A 1 527 ? 20.753 6.365 14.153 1.00 50.47 527 ASP A CA 1
ATOM 4124 C C . ASP A 1 527 ? 21.106 7.650 14.919 1.00 50.47 527 ASP A C 1
ATOM 4126 O O . ASP A 1 527 ? 21.306 7.603 16.139 1.00 50.47 527 ASP A O 1
ATOM 4130 N N . GLY A 1 528 ? 21.144 8.792 14.217 1.00 48.78 528 GLY A N 1
ATOM 4131 C CA . GLY A 1 528 ? 21.385 10.138 14.771 1.00 48.78 528 GLY A CA 1
ATOM 4132 C C . GLY A 1 528 ? 20.450 10.550 15.934 1.00 48.78 528 GLY A C 1
ATOM 4133 O O . GLY A 1 528 ? 19.618 9.750 16.373 1.00 48.78 528 GLY A O 1
ATOM 4134 N N . PRO A 1 529 ? 20.601 11.764 16.504 1.00 51.47 529 PRO A N 1
ATOM 4135 C CA . PRO A 1 529 ? 19.826 12.200 17.676 1.00 51.47 529 PRO A CA 1
ATOM 4136 C C . PRO A 1 529 ? 18.307 12.182 17.407 1.00 51.47 529 PRO A C 1
ATOM 4138 O O . PRO A 1 529 ? 17.893 12.470 16.292 1.00 51.47 529 PRO A O 1
ATOM 4141 N N . TRP A 1 530 ? 17.496 11.821 18.416 1.00 55.41 530 TRP A N 1
ATOM 4142 C CA . TRP A 1 530 ? 16.024 11.898 18.346 1.00 55.41 530 TRP A CA 1
ATOM 4143 C C . TRP A 1 530 ? 15.565 13.327 18.648 1.00 55.41 530 TRP A C 1
ATOM 4145 O O . TRP A 1 530 ? 16.012 13.902 19.644 1.00 55.41 530 TRP A O 1
ATOM 4155 N N . GLU A 1 531 ? 14.668 13.878 17.832 1.00 53.97 531 GLU A N 1
ATOM 4156 C CA . GLU A 1 531 ? 13.983 15.144 18.110 1.00 53.97 531 GLU A CA 1
ATOM 4157 C C . GLU A 1 531 ? 12.565 14.884 18.656 1.00 53.97 531 GLU A C 1
ATOM 4159 O O . GLU A 1 531 ? 11.999 13.805 18.491 1.00 53.97 531 GLU A O 1
ATOM 4164 N N . ASN A 1 532 ? 11.952 15.873 19.322 1.00 46.66 532 ASN A N 1
ATOM 4165 C CA . ASN A 1 532 ? 10.622 15.732 19.948 1.00 46.66 532 ASN A CA 1
ATOM 4166 C C . ASN A 1 532 ? 9.482 15.391 18.959 1.00 46.66 532 ASN A C 1
ATOM 4168 O O . ASN A 1 532 ? 8.370 15.118 19.398 1.00 46.66 532 ASN A O 1
ATOM 4172 N N . THR A 1 533 ? 9.733 15.436 17.648 1.00 50.28 533 THR A N 1
ATOM 4173 C CA . THR A 1 533 ? 8.794 15.076 16.573 1.00 50.28 533 THR A CA 1
ATOM 4174 C C . THR A 1 533 ? 8.856 13.602 16.161 1.00 50.28 533 THR A C 1
ATOM 4176 O O . THR A 1 533 ? 7.951 13.141 15.473 1.00 50.28 533 THR A O 1
ATOM 4179 N N . ASP A 1 534 ? 9.880 12.856 16.591 1.00 52.59 534 ASP A N 1
ATOM 4180 C CA . ASP A 1 534 ? 10.081 11.434 16.247 1.00 52.59 534 ASP A CA 1
ATOM 4181 C C . ASP A 1 534 ? 9.359 10.475 17.209 1.00 52.59 534 ASP A C 1
ATOM 4183 O O . ASP A 1 534 ? 9.415 9.255 17.066 1.00 52.59 534 ASP A O 1
ATOM 4187 N N . PHE A 1 535 ? 8.718 11.037 18.230 1.00 62.84 535 PHE A N 1
ATOM 4188 C CA . PHE A 1 535 ? 8.198 10.341 19.392 1.00 62.84 535 PHE A CA 1
ATOM 4189 C C . PHE A 1 535 ? 6.783 10.835 19.683 1.00 62.84 535 PHE A C 1
ATOM 4191 O O . PHE A 1 535 ? 6.564 12.040 19.827 1.00 62.84 535 PHE A O 1
ATOM 4198 N N . THR A 1 536 ? 5.832 9.918 19.859 1.00 67.62 536 THR A N 1
ATOM 4199 C CA . THR A 1 536 ? 4.593 10.227 20.573 1.00 67.62 536 THR A CA 1
ATOM 4200 C C . THR A 1 536 ? 4.533 9.431 21.878 1.00 67.62 536 THR A C 1
ATOM 4202 O O . THR A 1 536 ? 4.903 8.256 21.896 1.00 67.62 536 THR A O 1
ATOM 4205 N N . PRO A 1 537 ? 4.044 10.014 22.993 1.00 65.50 537 PRO A N 1
ATOM 4206 C CA . PRO A 1 537 ? 3.894 9.274 24.249 1.00 65.50 537 PRO A CA 1
ATOM 4207 C C . PRO A 1 537 ? 3.059 7.992 24.119 1.00 65.50 537 PRO A C 1
ATOM 4209 O O . PRO A 1 537 ? 3.226 7.070 24.912 1.00 65.50 537 PRO A O 1
ATOM 4212 N N . GLY A 1 538 ? 2.191 7.919 23.105 1.00 67.25 538 GLY A N 1
ATOM 4213 C CA . GLY A 1 538 ? 1.342 6.768 22.827 1.00 67.25 538 GLY A CA 1
ATOM 4214 C C . GLY A 1 538 ? 2.044 5.551 22.232 1.00 67.25 538 GLY A C 1
ATOM 4215 O O . GLY A 1 538 ? 1.510 4.450 22.348 1.00 67.25 538 GLY A O 1
ATOM 4216 N N . ASP A 1 539 ? 3.246 5.711 21.675 1.00 68.12 539 ASP A N 1
ATOM 4217 C CA . ASP A 1 539 ? 4.027 4.612 21.090 1.00 68.12 539 ASP A CA 1
ATOM 4218 C C . ASP A 1 539 ? 4.569 3.631 22.150 1.00 68.12 539 ASP A C 1
ATOM 4220 O O . ASP A 1 539 ? 5.044 2.540 21.817 1.00 68.12 539 ASP A O 1
ATOM 4224 N N . PHE A 1 540 ? 4.479 4.000 23.434 1.00 76.19 540 PHE A N 1
ATOM 4225 C CA . PHE A 1 540 ? 5.090 3.281 24.545 1.00 76.19 540 PHE A CA 1
ATOM 4226 C C . PHE A 1 540 ? 4.088 2.976 25.656 1.00 76.19 540 PHE A C 1
ATOM 4228 O O . PHE A 1 540 ? 3.281 3.808 26.063 1.00 76.19 540 PHE A O 1
ATOM 4235 N N . GLY A 1 541 ? 4.194 1.780 26.221 1.00 76.56 541 GLY A N 1
ATOM 4236 C CA . GLY A 1 541 ? 3.404 1.328 27.358 1.00 76.56 541 GLY A CA 1
ATOM 4237 C C . GLY A 1 541 ? 4.295 0.792 28.467 1.00 76.56 541 GLY A C 1
ATOM 4238 O O . GLY A 1 541 ? 5.436 0.392 28.245 1.00 76.56 541 GLY A O 1
ATOM 4239 N N . VAL A 1 542 ? 3.779 0.749 29.688 1.00 80.25 542 VAL A N 1
ATOM 4240 C CA . VAL A 1 542 ? 4.468 0.109 30.811 1.00 80.25 542 VAL A CA 1
ATOM 4241 C C . VAL A 1 542 ? 3.468 -0.502 31.779 1.00 80.25 542 VAL A C 1
ATOM 4243 O O . VAL A 1 542 ? 2.429 0.083 32.081 1.00 80.25 542 VAL A O 1
ATOM 4246 N N . ARG A 1 543 ? 3.791 -1.693 32.283 1.00 76.44 543 ARG A N 1
ATOM 4247 C CA . ARG A 1 543 ? 3.129 -2.313 33.432 1.00 76.44 543 ARG A CA 1
ATOM 4248 C C . ARG A 1 543 ? 4.111 -2.370 34.589 1.00 76.44 543 ARG A C 1
ATOM 4250 O O . ARG A 1 543 ? 5.219 -2.859 34.396 1.00 76.44 543 ARG A O 1
ATOM 4257 N N . LEU A 1 544 ? 3.700 -1.904 35.762 1.00 81.38 544 LEU A N 1
ATOM 4258 C CA . LEU A 1 544 ? 4.459 -2.008 37.007 1.00 81.38 544 LEU A CA 1
ATOM 4259 C C . LEU A 1 544 ? 3.650 -2.801 38.028 1.00 81.38 544 LEU A C 1
ATOM 4261 O O . LEU A 1 544 ? 2.496 -2.468 38.293 1.00 81.38 544 LEU A O 1
ATOM 4265 N N . GLU A 1 545 ? 4.258 -3.828 38.610 1.00 80.06 545 GLU A N 1
ATOM 4266 C CA . GLU A 1 545 ? 3.634 -4.673 39.627 1.00 80.06 545 GLU A CA 1
ATOM 4267 C C . GLU A 1 545 ? 4.294 -4.448 40.982 1.00 80.06 545 GLU A C 1
ATOM 4269 O O . GLU A 1 545 ? 5.522 -4.455 41.093 1.00 80.06 545 GLU A O 1
ATOM 4274 N N . PHE A 1 546 ? 3.480 -4.249 42.017 1.00 81.56 546 PHE A N 1
ATOM 4275 C CA . PHE A 1 546 ? 3.932 -3.959 43.373 1.00 81.56 546 PHE A CA 1
ATOM 4276 C C . PHE A 1 546 ? 3.601 -5.095 44.354 1.00 81.56 546 PHE A C 1
ATOM 4278 O O . PHE A 1 546 ? 2.669 -5.873 44.153 1.00 81.56 546 PHE A O 1
ATOM 4285 N N . ASP A 1 547 ? 4.353 -5.185 45.452 1.00 78.88 547 ASP A N 1
ATOM 4286 C CA . ASP A 1 547 ? 4.212 -6.224 46.486 1.00 78.88 547 ASP A CA 1
ATOM 4287 C C . ASP A 1 547 ? 2.892 -6.169 47.272 1.00 78.88 547 ASP A C 1
ATOM 4289 O O . ASP A 1 547 ? 2.487 -7.167 47.870 1.00 78.88 547 ASP A O 1
ATOM 4293 N N . ASN A 1 548 ? 2.200 -5.031 47.234 1.00 74.12 548 ASN A N 1
ATOM 4294 C CA . ASN A 1 548 ? 0.839 -4.868 47.741 1.00 74.12 548 ASN A CA 1
ATOM 4295 C C . ASN A 1 548 ? -0.238 -5.358 46.751 1.00 74.12 548 ASN A C 1
ATOM 4297 O O . ASN A 1 548 ? -1.417 -5.114 46.965 1.00 74.12 548 ASN A O 1
ATOM 4301 N N . GLY A 1 549 ? 0.144 -6.006 45.647 1.00 64.06 549 GLY A N 1
ATOM 4302 C CA . GLY A 1 549 ? -0.789 -6.519 44.643 1.00 64.06 549 GLY A CA 1
ATOM 4303 C C . GLY A 1 549 ? -1.335 -5.461 43.681 1.00 64.06 549 GLY A C 1
ATOM 4304 O O . GLY A 1 549 ? -2.178 -5.790 42.845 1.00 64.06 549 GLY A O 1
ATOM 4305 N N . CYS A 1 550 ? -0.870 -4.207 43.752 1.00 73.69 550 CYS A N 1
ATOM 4306 C CA . CYS A 1 550 ? -1.222 -3.207 42.752 1.00 73.69 550 CYS A CA 1
ATOM 4307 C C . CYS A 1 550 ? -0.478 -3.469 41.432 1.00 73.69 550 CYS A C 1
ATOM 4309 O O . CYS A 1 550 ? 0.748 -3.570 41.409 1.00 73.69 550 CYS A O 1
ATOM 4311 N N . SER A 1 551 ? -1.226 -3.531 40.327 1.00 74.50 551 SER A N 1
ATOM 4312 C CA . SER A 1 551 ? -0.692 -3.554 38.962 1.00 74.50 551 SER A CA 1
ATOM 4313 C C . SER A 1 551 ? -1.093 -2.258 38.265 1.00 74.50 551 SER A C 1
ATOM 4315 O O . SER A 1 551 ? -2.262 -2.047 37.932 1.00 74.50 551 SER A O 1
ATOM 4317 N N . LEU A 1 552 ? -0.130 -1.354 38.107 1.00 77.50 552 LEU A N 1
ATOM 4318 C CA . LEU A 1 552 ? -0.322 -0.075 37.442 1.00 77.50 552 LEU A CA 1
ATOM 4319 C C . LEU A 1 552 ? 0.016 -0.246 35.959 1.00 77.50 552 LEU A C 1
ATOM 4321 O O . LEU A 1 552 ? 1.107 -0.703 35.618 1.00 77.50 552 LEU A O 1
ATOM 4325 N N . PHE A 1 553 ? -0.921 0.098 35.077 1.00 73.06 553 PHE A N 1
ATOM 4326 C CA . PHE A 1 553 ? -0.769 -0.108 33.639 1.00 73.06 553 PHE A CA 1
ATOM 4327 C C . PHE A 1 553 ? -0.984 1.190 32.864 1.00 73.06 553 PHE A C 1
ATOM 4329 O O . PHE A 1 553 ? -2.061 1.784 32.913 1.00 73.06 553 PHE A O 1
ATOM 4336 N N . LYS A 1 554 ? 0.047 1.606 32.127 1.00 76.06 554 LYS A N 1
ATOM 4337 C CA . LYS A 1 554 ? -0.024 2.611 31.069 1.00 76.06 554 LYS A CA 1
ATOM 4338 C C . LYS A 1 554 ? -0.057 1.853 29.734 1.00 76.06 554 LYS A C 1
ATOM 4340 O O . LYS A 1 554 ? 0.964 1.266 29.367 1.00 76.06 554 LYS A O 1
ATOM 4345 N N . PRO A 1 555 ? -1.203 1.793 29.038 1.00 63.84 555 PRO A N 1
ATOM 4346 C CA . PRO A 1 555 ? -1.282 1.109 27.754 1.00 63.84 555 PRO A CA 1
ATOM 4347 C C . PRO A 1 555 ? -0.488 1.864 26.685 1.00 63.84 555 PRO A C 1
ATOM 4349 O O . PRO A 1 555 ? -0.348 3.083 26.764 1.00 63.84 555 PRO A O 1
ATOM 4352 N N . VAL A 1 556 ? -0.043 1.136 25.660 1.00 53.88 556 VAL A N 1
ATOM 4353 C CA . VAL A 1 556 ? 0.280 1.737 24.360 1.00 53.88 556 VAL A CA 1
ATOM 4354 C C . VAL A 1 556 ? -1.031 2.297 23.812 1.00 53.88 556 VAL A C 1
ATOM 4356 O O . VAL A 1 556 ? -2.018 1.563 23.712 1.00 53.88 556 VAL A O 1
ATOM 4359 N N . THR A 1 557 ? -1.084 3.588 23.502 1.00 52.84 557 THR A N 1
ATOM 4360 C CA . THR A 1 557 ? -2.249 4.170 22.834 1.00 52.84 557 THR A CA 1
ATOM 4361 C C . THR A 1 557 ? -1.956 4.207 21.352 1.00 52.84 557 THR A C 1
ATOM 4363 O O . THR A 1 557 ? -1.148 5.014 20.901 1.00 52.84 557 THR A O 1
ATOM 4366 N N . VAL A 1 558 ? -2.620 3.330 20.603 1.00 39.62 558 VAL A N 1
ATOM 4367 C CA . VAL A 1 558 ? -2.622 3.378 19.143 1.00 39.62 558 VAL A CA 1
ATOM 4368 C C . VAL A 1 558 ? -3.262 4.703 18.729 1.00 39.62 558 VAL A C 1
ATOM 4370 O O . VAL A 1 558 ? -4.480 4.848 18.727 1.00 39.62 558 VAL A O 1
ATOM 4373 N N . THR A 1 559 ? -2.444 5.707 18.439 1.00 38.16 559 THR A N 1
ATOM 4374 C CA . THR A 1 559 ? -2.818 6.716 17.453 1.00 38.16 559 THR A CA 1
ATOM 4375 C C . THR A 1 559 ? -2.644 6.056 16.099 1.00 38.16 559 THR A C 1
ATOM 4377 O O . THR A 1 559 ? -1.552 5.561 15.822 1.00 38.16 559 THR A O 1
ATOM 4380 N N . ASP A 1 560 ? -3.713 5.996 15.305 1.00 30.41 560 ASP A N 1
ATOM 4381 C CA . ASP A 1 560 ? -3.717 5.378 13.979 1.00 30.41 560 ASP A CA 1
ATOM 4382 C C . ASP A 1 560 ? -2.609 5.977 13.102 1.00 30.41 560 ASP A C 1
ATOM 4384 O O . ASP A 1 560 ? -2.775 7.005 12.449 1.00 30.41 560 ASP A O 1
ATOM 4388 N N . ARG A 1 561 ? -1.454 5.309 13.084 1.00 33.78 561 ARG A N 1
ATOM 4389 C CA . ARG A 1 561 ? -0.564 5.313 11.932 1.00 33.78 561 ARG A CA 1
ATOM 4390 C C . ARG A 1 561 ? -1.128 4.284 10.959 1.00 33.78 561 ARG A C 1
ATOM 4392 O O . ARG A 1 561 ? -1.318 3.132 11.362 1.00 33.78 561 ARG A O 1
ATOM 4399 N N . PRO A 1 562 ? -1.382 4.646 9.694 1.00 26.84 562 PRO A N 1
ATOM 4400 C CA . PRO A 1 562 ? -1.866 3.688 8.717 1.00 26.84 562 PRO A CA 1
ATOM 4401 C C . PRO A 1 562 ? -0.832 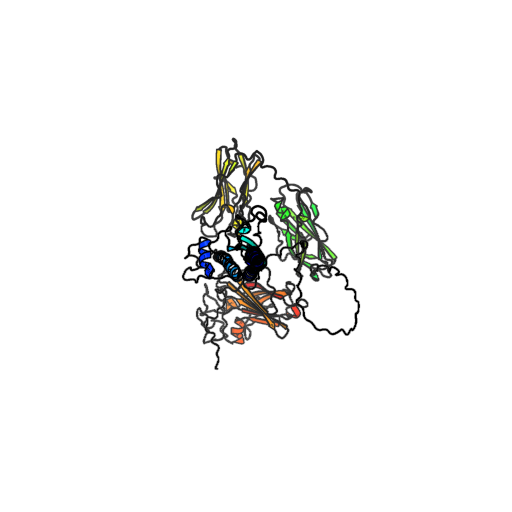2.569 8.550 1.00 26.84 562 PRO A C 1
ATOM 4403 O O . PRO A 1 562 ? 0.302 2.786 8.125 1.00 26.84 562 PRO A O 1
ATOM 4406 N N . THR A 1 563 ? -1.234 1.359 8.937 1.00 24.00 563 THR A N 1
ATOM 4407 C CA . THR A 1 563 ? -0.446 0.139 8.765 1.00 24.00 563 THR A CA 1
ATOM 4408 C C . THR A 1 563 ? -0.560 -0.311 7.310 1.00 24.00 563 THR A C 1
ATOM 4410 O O . THR A 1 563 ? -1.657 -0.422 6.763 1.00 24.00 563 THR A O 1
ATOM 4413 N N . VAL A 1 564 ? 0.584 -0.555 6.671 1.00 23.02 564 VAL A N 1
ATOM 4414 C CA . VAL A 1 564 ? 0.683 -1.007 5.278 1.00 23.02 564 VAL A CA 1
ATOM 4415 C C . VAL A 1 564 ? 0.042 -2.391 5.141 1.00 23.02 564 VAL A C 1
ATOM 4417 O O . VAL A 1 564 ? 0.482 -3.349 5.772 1.00 23.02 564 VAL A O 1
ATOM 4420 N N . THR A 1 565 ? -0.995 -2.510 4.310 1.00 28.84 565 THR A N 1
ATOM 4421 C CA . THR A 1 565 ? -1.556 -3.813 3.918 1.00 28.84 565 THR A CA 1
ATOM 4422 C C . THR A 1 565 ? -0.643 -4.449 2.858 1.00 28.84 565 THR A C 1
ATOM 4424 O O . THR A 1 565 ? -0.289 -3.764 1.894 1.00 28.84 565 THR A O 1
ATOM 4427 N N . PRO A 1 566 ? -0.242 -5.729 2.990 1.00 22.66 566 PRO A N 1
ATOM 4428 C CA . PRO A 1 566 ? 0.581 -6.396 1.988 1.00 22.66 566 PRO A CA 1
ATOM 4429 C C . PRO A 1 566 ? -0.181 -6.560 0.664 1.00 22.66 566 PRO A C 1
ATOM 4431 O O . PRO A 1 566 ? -1.350 -6.940 0.624 1.00 22.66 566 PRO A O 1
ATOM 4434 N N . THR A 1 567 ? 0.512 -6.263 -0.431 1.00 29.59 567 THR A N 1
ATOM 4435 C CA . THR A 1 567 ? 0.026 -6.267 -1.817 1.00 29.59 567 THR A CA 1
ATOM 4436 C C . THR A 1 567 ? -0.466 -7.657 -2.271 1.00 29.59 567 THR A C 1
ATOM 4438 O O . THR A 1 567 ? 0.319 -8.607 -2.236 1.00 29.59 567 THR A O 1
ATOM 4441 N N . PRO A 1 568 ? -1.707 -7.816 -2.780 1.00 26.94 568 PRO A N 1
ATOM 4442 C CA . PRO A 1 568 ? -2.110 -9.011 -3.524 1.00 26.94 568 PRO A CA 1
ATOM 4443 C C . PRO A 1 568 ? -1.531 -9.001 -4.957 1.00 26.94 568 PRO A C 1
ATOM 4445 O O . PRO A 1 568 ? -1.417 -7.931 -5.557 1.00 26.94 568 PRO A O 1
ATOM 4448 N N . PRO A 1 569 ? -1.200 -10.164 -5.553 1.00 30.64 569 PRO A N 1
ATOM 4449 C CA . PRO A 1 569 ? -0.550 -10.230 -6.857 1.00 30.64 569 PRO A CA 1
ATOM 4450 C C . PRO A 1 569 ? -1.511 -9.879 -7.998 1.00 30.64 569 PRO A C 1
ATOM 4452 O O . PRO A 1 569 ? -2.611 -10.430 -8.098 1.00 30.64 569 PRO A O 1
ATOM 4455 N N . ILE A 1 570 ? -1.037 -9.012 -8.896 1.00 33.59 570 ILE A N 1
ATOM 4456 C CA . ILE A 1 570 ? -1.563 -8.796 -10.250 1.00 33.59 570 ILE A CA 1
ATOM 4457 C C . ILE A 1 570 ? -1.657 -10.168 -10.947 1.00 33.59 570 ILE A C 1
ATOM 4459 O O . ILE A 1 570 ? -0.750 -10.983 -10.802 1.00 33.59 570 ILE A O 1
ATOM 4463 N N . GLN A 1 571 ? -2.738 -10.447 -11.684 1.00 36.28 571 GLN A N 1
ATOM 4464 C CA . GLN A 1 571 ? -2.772 -11.550 -12.655 1.00 36.28 571 GLN A CA 1
ATOM 4465 C C . GLN A 1 571 ? -2.348 -10.994 -14.013 1.00 36.28 571 GLN A C 1
ATOM 4467 O O . GLN A 1 571 ? -3.148 -10.309 -14.653 1.00 36.28 571 GLN A O 1
ATOM 4472 N N . PRO A 1 572 ? -1.101 -11.208 -14.447 1.00 43.47 572 PRO A N 1
ATOM 4473 C CA . PRO A 1 572 ? -0.658 -10.689 -15.724 1.00 43.47 572 PRO A CA 1
ATOM 4474 C C . PRO A 1 572 ? -0.988 -11.669 -16.859 1.00 43.47 572 PRO A C 1
ATOM 4476 O O . PRO A 1 572 ? -1.163 -12.869 -16.651 1.00 43.47 572 PRO A O 1
ATOM 4479 N N . GLY A 1 573 ? -1.144 -11.118 -18.061 1.00 48.41 573 GLY A N 1
ATOM 4480 C CA . GLY A 1 573 ? -1.444 -11.869 -19.277 1.00 48.41 573 GLY A CA 1
ATOM 4481 C C . GLY A 1 573 ? -0.213 -12.562 -19.890 1.00 48.41 573 GLY A C 1
ATOM 4482 O O . GLY A 1 573 ? 0.844 -12.624 -19.262 1.00 48.41 573 GLY A O 1
ATOM 4483 N N . PRO A 1 574 ? -0.326 -13.058 -21.141 1.00 49.06 574 PRO A N 1
ATOM 4484 C CA . PRO A 1 574 ? 0.750 -13.775 -21.848 1.00 49.06 574 PRO A CA 1
ATOM 4485 C C . PRO A 1 574 ? 1.998 -12.920 -22.139 1.00 49.06 574 PRO A C 1
ATOM 4487 O O . PRO A 1 574 ? 3.043 -13.456 -22.508 1.00 49.06 574 PRO A O 1
ATOM 4490 N N . GLU A 1 575 ? 1.890 -11.604 -21.958 1.00 71.94 575 GLU A N 1
ATOM 4491 C CA . GLU A 1 575 ? 2.986 -10.639 -21.957 1.00 71.94 575 GLU A CA 1
ATOM 4492 C C . GLU A 1 575 ? 2.798 -9.705 -20.756 1.00 71.94 575 GLU A C 1
ATOM 4494 O O . GLU A 1 575 ? 1.663 -9.386 -20.379 1.00 71.94 575 GLU A O 1
ATOM 4499 N N . GLY A 1 576 ? 3.892 -9.261 -20.144 1.00 72.31 576 GLY A N 1
ATOM 4500 C CA . GLY A 1 576 ? 3.812 -8.411 -18.963 1.00 72.31 576 GLY A CA 1
ATOM 4501 C C . GLY A 1 576 ? 5.125 -7.742 -18.595 1.00 72.31 576 GLY A C 1
ATOM 4502 O O . GLY A 1 576 ? 6.202 -8.140 -19.036 1.00 72.31 576 GLY A O 1
ATOM 4503 N N . VAL A 1 577 ? 5.009 -6.693 -17.783 1.00 79.00 577 VAL A N 1
ATOM 4504 C CA . VAL A 1 577 ? 6.135 -5.961 -17.202 1.00 79.00 577 VAL A CA 1
ATOM 4505 C C . VAL A 1 577 ? 5.858 -5.737 -15.720 1.00 79.00 577 VAL A C 1
ATOM 4507 O O . VAL A 1 577 ? 4.784 -5.259 -15.357 1.00 79.00 577 VAL A O 1
ATOM 4510 N N . ILE A 1 578 ? 6.828 -6.054 -14.865 1.00 70.81 578 ILE A N 1
ATOM 4511 C CA . ILE A 1 578 ? 6.813 -5.762 -13.429 1.00 70.81 578 ILE A CA 1
ATOM 4512 C C . ILE A 1 578 ? 8.079 -4.980 -13.086 1.00 70.81 578 ILE A C 1
ATOM 4514 O O . ILE A 1 578 ? 9.194 -5.396 -13.403 1.00 70.81 578 ILE A O 1
ATOM 4518 N N . TRP A 1 579 ? 7.906 -3.851 -12.406 1.00 72.31 579 TRP A N 1
ATOM 4519 C CA . TRP A 1 579 ? 9.014 -3.082 -11.852 1.00 72.31 579 TRP A CA 1
ATOM 4520 C C . TRP A 1 579 ? 9.273 -3.497 -10.413 1.00 72.31 579 TRP A C 1
ATOM 4522 O O . TRP A 1 579 ? 8.340 -3.741 -9.654 1.00 72.31 579 TRP A O 1
ATOM 4532 N N . TYR A 1 580 ? 10.544 -3.550 -10.051 1.00 68.88 580 TYR A N 1
ATOM 4533 C CA . TYR A 1 580 ? 11.048 -3.867 -8.729 1.00 68.88 580 TYR A CA 1
ATOM 4534 C C . TYR A 1 580 ? 11.885 -2.704 -8.215 1.00 68.88 580 TYR A C 1
ATOM 4536 O O . TYR A 1 580 ? 12.684 -2.148 -8.966 1.00 68.88 580 TYR A O 1
ATOM 4544 N N . TYR A 1 581 ? 11.733 -2.358 -6.941 1.00 65.31 581 TYR A N 1
ATOM 4545 C CA . TYR A 1 581 ? 12.451 -1.260 -6.293 1.00 65.31 581 TYR A CA 1
ATOM 4546 C C . TYR A 1 581 ? 13.141 -1.739 -5.021 1.00 65.31 581 TYR A C 1
ATOM 4548 O O . TYR A 1 581 ? 12.582 -2.553 -4.286 1.00 65.31 581 TYR A O 1
ATOM 4556 N N . GLY A 1 582 ? 14.349 -1.234 -4.767 1.00 49.03 582 GLY A N 1
ATOM 4557 C CA . GLY A 1 582 ? 15.095 -1.498 -3.541 1.00 49.03 582 GLY A CA 1
ATOM 4558 C C . GLY A 1 582 ? 14.383 -0.915 -2.324 1.00 49.03 582 GLY A C 1
ATOM 4559 O O . GLY A 1 582 ? 14.054 0.271 -2.305 1.00 49.03 582 GLY A O 1
ATOM 4560 N N . TYR A 1 583 ? 14.171 -1.725 -1.285 1.00 44.66 583 TYR A N 1
ATOM 4561 C CA . TYR A 1 583 ? 13.539 -1.251 -0.043 1.00 44.66 583 TYR A CA 1
ATOM 4562 C C . TYR A 1 583 ? 14.437 -0.291 0.743 1.00 44.66 583 TYR A C 1
ATOM 4564 O O . TYR A 1 583 ? 13.955 0.624 1.403 1.00 44.66 583 TYR A O 1
ATOM 4572 N N . MET A 1 584 ? 15.749 -0.512 0.667 1.00 41.72 584 MET A N 1
ATOM 4573 C CA . MET A 1 584 ? 16.759 0.235 1.420 1.00 41.72 584 MET A CA 1
ATOM 4574 C C . MET A 1 584 ? 17.424 1.332 0.578 1.00 41.72 584 MET A C 1
ATOM 4576 O O . MET A 1 584 ? 18.194 2.130 1.110 1.00 41.72 584 MET A O 1
ATOM 4580 N N . ASN A 1 585 ? 17.162 1.364 -0.735 1.00 49.38 585 ASN A N 1
ATOM 4581 C CA . ASN A 1 585 ? 17.858 2.243 -1.661 1.00 49.38 585 ASN A CA 1
ATOM 4582 C C . ASN A 1 585 ? 16.993 2.633 -2.866 1.00 49.38 585 ASN A C 1
ATOM 4584 O O . ASN A 1 585 ? 16.726 1.838 -3.767 1.00 49.38 585 ASN A O 1
ATOM 4588 N N . THR A 1 586 ? 16.615 3.910 -2.927 1.00 54.62 586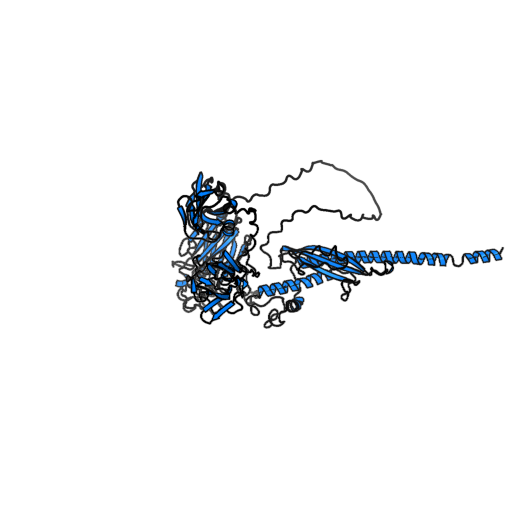 THR A N 1
ATOM 4589 C CA . THR A 1 586 ? 15.770 4.445 -4.006 1.00 54.62 586 THR A CA 1
ATOM 4590 C C . THR A 1 586 ? 16.478 4.528 -5.359 1.00 54.62 586 THR A C 1
ATOM 4592 O O . THR A 1 586 ? 15.823 4.799 -6.366 1.00 54.62 586 THR A O 1
ATOM 4595 N N . TYR A 1 587 ? 17.796 4.310 -5.391 1.00 60.44 587 TYR A N 1
ATOM 4596 C CA . TYR A 1 587 ? 18.599 4.229 -6.608 1.00 60.44 587 TYR A CA 1
ATOM 4597 C C . TYR A 1 587 ? 18.638 2.814 -7.203 1.00 60.44 587 TYR A C 1
ATOM 4599 O O . TYR A 1 587 ? 19.154 2.631 -8.306 1.00 60.44 587 TYR A O 1
ATOM 4607 N N . VAL A 1 588 ? 18.082 1.806 -6.532 1.00 62.12 588 VAL A N 1
ATOM 4608 C CA . VAL A 1 588 ? 18.030 0.437 -7.053 1.00 62.12 588 VAL A CA 1
ATOM 4609 C C . VAL A 1 588 ? 16.645 0.135 -7.583 1.00 62.12 588 VAL A C 1
ATOM 4611 O O . VAL A 1 588 ? 15.643 0.223 -6.873 1.00 62.12 588 VAL A O 1
ATOM 4614 N N . TRP A 1 589 ? 16.595 -0.224 -8.861 1.00 77.62 589 TRP A N 1
ATOM 4615 C CA . TRP A 1 589 ? 15.400 -0.770 -9.477 1.00 77.62 589 TRP A CA 1
ATOM 4616 C C . TRP A 1 589 ? 15.767 -1.887 -10.447 1.00 77.62 589 TRP A C 1
ATOM 4618 O O . TRP A 1 589 ? 16.871 -1.919 -10.991 1.00 77.62 589 TRP A O 1
ATOM 4628 N N . ALA A 1 590 ? 14.831 -2.800 -10.668 1.00 78.69 590 ALA A N 1
ATOM 4629 C CA . ALA A 1 590 ? 14.906 -3.807 -11.709 1.00 78.69 590 ALA A CA 1
ATOM 4630 C C . ALA A 1 590 ? 13.586 -3.842 -12.485 1.00 78.69 590 ALA A C 1
ATOM 4632 O O . ALA A 1 590 ? 12.517 -3.626 -11.925 1.00 78.69 590 ALA A O 1
ATOM 4633 N N . LYS A 1 591 ? 13.645 -4.100 -13.784 1.00 85.38 591 LYS A N 1
ATOM 4634 C CA . LYS A 1 591 ? 12.478 -4.252 -14.650 1.00 85.38 591 LYS A CA 1
ATOM 4635 C C . LYS A 1 591 ? 12.444 -5.686 -15.151 1.00 85.38 591 LYS A C 1
ATOM 4637 O O . LYS A 1 591 ? 13.403 -6.109 -15.786 1.00 85.38 591 LYS A O 1
ATOM 4642 N N . VAL A 1 592 ? 11.372 -6.414 -14.863 1.00 83.06 592 VAL A N 1
ATOM 4643 C CA . VAL A 1 592 ? 11.131 -7.768 -15.368 1.00 83.06 592 VAL A CA 1
ATOM 4644 C C . VAL A 1 592 ? 10.083 -7.687 -16.463 1.00 83.06 592 VAL A C 1
ATOM 4646 O O . VAL A 1 592 ? 8.968 -7.251 -16.207 1.00 83.06 592 VAL A O 1
ATOM 4649 N N . GLU A 1 593 ? 10.425 -8.107 -17.668 1.00 90.06 593 GLU A N 1
ATOM 4650 C CA . GLU A 1 593 ? 9.540 -8.117 -18.832 1.00 90.06 593 GLU A CA 1
ATOM 4651 C C . GLU A 1 593 ? 9.459 -9.533 -19.371 1.00 90.06 593 GLU A C 1
ATOM 4653 O O . GLU A 1 593 ? 10.459 -10.247 -19.364 1.00 90.06 593 GLU A O 1
ATOM 4658 N N . TRP A 1 594 ? 8.300 -9.953 -19.856 1.00 91.50 594 TRP A N 1
ATOM 4659 C CA . TRP A 1 594 ? 8.181 -11.244 -20.516 1.00 91.50 594 TRP A CA 1
ATOM 4660 C C . TRP A 1 594 ? 7.150 -11.227 -21.627 1.00 91.50 594 TRP A C 1
ATOM 4662 O O . TRP A 1 594 ? 6.220 -10.418 -21.629 1.00 91.50 594 TRP A O 1
ATOM 4672 N N . HIS A 1 595 ? 7.321 -12.155 -22.558 1.00 87.81 595 HIS A N 1
ATOM 4673 C CA . HIS A 1 595 ? 6.390 -12.390 -23.647 1.00 87.81 595 HIS A CA 1
ATOM 4674 C C . HIS A 1 595 ? 6.374 -13.862 -24.050 1.00 87.81 595 HIS A C 1
ATOM 4676 O O . HIS A 1 595 ? 7.318 -14.612 -23.789 1.00 87.81 595 HIS A O 1
ATOM 4682 N N . THR A 1 596 ? 5.283 -14.262 -24.697 1.00 87.06 596 THR A N 1
ATOM 4683 C CA . THR A 1 596 ? 5.141 -15.593 -25.290 1.00 87.06 596 THR A CA 1
ATOM 4684 C C . THR A 1 596 ? 5.551 -15.532 -26.760 1.00 87.06 596 THR A C 1
ATOM 4686 O O . THR A 1 596 ? 4.990 -14.761 -27.538 1.00 87.06 596 THR A O 1
ATOM 4689 N N . ASN A 1 597 ? 6.523 -16.346 -27.155 1.00 86.62 597 ASN A N 1
ATOM 4690 C CA . ASN A 1 597 ? 6.998 -16.445 -28.528 1.00 86.62 597 ASN A CA 1
ATOM 4691 C C . ASN A 1 597 ? 5.976 -17.147 -29.438 1.00 86.62 597 ASN A C 1
ATOM 4693 O O . ASN A 1 597 ? 5.127 -17.909 -28.968 1.00 86.62 597 ASN A O 1
ATOM 4697 N N . PRO A 1 598 ? 6.068 -16.967 -30.771 1.00 85.88 598 PRO A N 1
ATOM 4698 C CA . PRO A 1 598 ? 5.177 -17.639 -31.719 1.00 85.88 598 PRO A CA 1
ATOM 4699 C C . PRO A 1 598 ? 5.215 -19.174 -31.668 1.00 85.88 598 PRO A C 1
ATOM 4701 O O . PRO A 1 598 ? 4.274 -19.818 -32.128 1.00 85.88 598 PRO A O 1
ATOM 4704 N N . ASP A 1 599 ? 6.304 -19.753 -31.156 1.00 86.19 599 ASP A N 1
ATOM 4705 C CA . ASP A 1 599 ? 6.471 -21.195 -30.952 1.00 86.19 599 ASP A CA 1
ATOM 4706 C C . ASP A 1 599 ? 5.919 -21.688 -29.602 1.00 86.19 599 ASP A C 1
ATOM 4708 O O . ASP A 1 599 ? 5.915 -22.889 -29.349 1.00 86.19 599 ASP A O 1
ATOM 4712 N N . GLY A 1 600 ? 5.406 -20.776 -28.770 1.00 81.69 600 GLY A N 1
ATOM 4713 C CA . GLY A 1 600 ? 4.859 -21.045 -27.445 1.00 81.69 600 GLY A CA 1
ATOM 4714 C C . GLY A 1 600 ? 5.856 -20.878 -26.303 1.00 81.69 600 GLY A C 1
ATOM 4715 O O . GLY A 1 600 ? 5.413 -20.822 -25.163 1.00 81.69 600 GLY A O 1
ATOM 4716 N N . SER A 1 601 ? 7.161 -20.756 -26.564 1.00 90.44 601 SER A N 1
ATOM 4717 C CA . SER A 1 601 ? 8.157 -20.560 -25.505 1.00 90.44 601 SER A CA 1
ATOM 4718 C C . SER A 1 601 ? 7.994 -19.200 -24.814 1.00 90.44 601 SER A C 1
ATOM 4720 O O . SER A 1 601 ? 7.463 -18.252 -25.390 1.00 90.44 601 SER A O 1
ATOM 4722 N N . ILE A 1 602 ? 8.435 -19.093 -23.565 1.00 90.94 602 ILE A N 1
ATOM 4723 C CA . ILE A 1 602 ? 8.313 -17.883 -22.746 1.00 90.94 602 ILE A CA 1
ATOM 4724 C C . ILE A 1 602 ? 9.684 -17.239 -22.600 1.00 90.94 602 ILE A C 1
ATOM 4726 O O . ILE A 1 602 ? 10.569 -17.827 -21.981 1.00 90.94 602 ILE A O 1
ATOM 4730 N N . THR A 1 603 ? 9.855 -16.021 -23.111 1.00 93.25 603 THR A N 1
ATOM 4731 C CA . THR A 1 603 ? 11.086 -15.244 -22.927 1.00 93.25 603 THR A CA 1
ATOM 4732 C C . THR A 1 603 ? 10.882 -14.194 -21.847 1.00 93.25 603 THR A C 1
ATOM 4734 O O . THR A 1 603 ? 10.006 -13.338 -21.968 1.00 93.25 603 THR A O 1
ATOM 4737 N N . THR A 1 604 ? 11.730 -14.231 -20.819 1.00 92.62 604 THR A N 1
ATOM 4738 C CA . THR A 1 604 ? 11.745 -13.281 -19.703 1.00 92.62 604 THR A CA 1
ATOM 4739 C C . THR A 1 604 ? 13.077 -12.548 -19.654 1.00 92.62 604 THR A C 1
ATOM 4741 O O . THR A 1 604 ? 14.132 -13.180 -19.637 1.00 92.62 604 THR A O 1
ATOM 4744 N N . ARG A 1 605 ? 13.027 -11.219 -19.558 1.00 93.12 605 ARG A N 1
ATOM 4745 C CA . ARG A 1 605 ? 14.173 -10.323 -19.410 1.00 93.12 605 ARG A CA 1
ATOM 4746 C C . ARG A 1 605 ? 14.112 -9.581 -18.080 1.00 93.12 605 ARG A C 1
ATOM 4748 O O . ARG A 1 605 ? 13.074 -9.037 -17.724 1.00 93.12 605 ARG A O 1
ATOM 4755 N N . VAL A 1 606 ? 15.236 -9.506 -17.374 1.00 91.69 606 VAL A N 1
ATOM 4756 C CA . VAL A 1 606 ? 15.417 -8.664 -16.185 1.00 91.69 606 VAL A CA 1
ATOM 4757 C C . VAL A 1 606 ? 16.474 -7.618 -16.474 1.00 91.69 606 VAL A C 1
ATOM 4759 O O . VAL A 1 606 ? 17.579 -7.974 -16.858 1.00 91.69 606 VAL A O 1
ATOM 4762 N N . THR A 1 607 ? 16.166 -6.342 -16.269 1.00 91.44 607 THR A N 1
ATOM 4763 C CA . THR A 1 607 ? 17.091 -5.218 -16.465 1.00 91.44 607 THR A CA 1
ATOM 4764 C C . THR A 1 607 ? 17.289 -4.463 -15.163 1.00 91.44 607 THR A C 1
ATOM 4766 O O . THR A 1 607 ? 16.310 -4.036 -14.560 1.00 91.44 607 THR A O 1
ATOM 4769 N N . PHE A 1 608 ? 18.532 -4.264 -14.737 1.00 90.81 608 PHE A N 1
ATOM 4770 C CA . PHE A 1 608 ? 18.869 -3.504 -13.533 1.00 90.81 608 PHE A CA 1
ATOM 4771 C C . PHE A 1 608 ? 19.060 -2.014 -13.818 1.00 90.81 608 PHE A C 1
ATOM 4773 O O . PHE A 1 608 ? 19.380 -1.603 -14.933 1.00 90.81 608 PHE A O 1
ATOM 4780 N N . SER A 1 609 ? 18.892 -1.187 -12.789 1.00 86.06 609 SER A N 1
ATOM 4781 C CA . SER A 1 609 ? 19.217 0.231 -12.849 1.00 86.06 609 SER A CA 1
ATOM 4782 C C . SER A 1 609 ? 20.725 0.442 -12.995 1.00 86.06 609 SER A C 1
ATOM 4784 O O . SER A 1 609 ? 21.527 -0.153 -12.280 1.00 86.06 609 SER A O 1
ATOM 4786 N N . ARG A 1 610 ? 21.131 1.378 -13.863 1.00 85.06 610 ARG A N 1
ATOM 4787 C CA . ARG A 1 610 ? 22.546 1.785 -14.026 1.00 85.06 610 ARG A CA 1
ATOM 4788 C C . ARG A 1 610 ? 23.139 2.455 -12.783 1.00 85.06 610 ARG A C 1
ATOM 4790 O O . ARG A 1 610 ? 24.350 2.635 -12.670 1.00 85.06 610 ARG A O 1
ATOM 4797 N N . THR A 1 611 ? 22.273 2.867 -11.865 1.00 81.06 611 THR A N 1
ATOM 4798 C CA . THR A 1 611 ? 22.610 3.384 -10.539 1.00 81.06 611 THR A CA 1
ATOM 4799 C C . THR A 1 611 ? 22.890 2.272 -9.525 1.00 81.06 611 THR A C 1
ATOM 4801 O O . THR A 1 611 ? 23.507 2.555 -8.505 1.00 81.06 611 THR A O 1
ATOM 4804 N N . PHE A 1 612 ? 22.494 1.027 -9.812 1.00 80.75 612 PHE A N 1
ATOM 4805 C CA . PHE A 1 612 ? 22.868 -0.168 -9.056 1.00 80.75 612 PHE A CA 1
ATOM 4806 C C . PHE A 1 612 ? 24.114 -0.838 -9.652 1.00 80.75 612 PHE A C 1
ATOM 4808 O O . PHE A 1 612 ? 25.109 -1.020 -8.950 1.00 80.75 612 PHE A O 1
ATOM 4815 N N . VAL A 1 613 ? 24.082 -1.142 -10.954 1.00 90.12 613 VAL A N 1
ATOM 4816 C CA . VAL A 1 613 ? 25.179 -1.781 -11.700 1.00 90.12 613 VAL A CA 1
ATOM 4817 C C . VAL A 1 613 ? 25.051 -1.471 -13.198 1.00 90.12 613 VAL A C 1
ATOM 4819 O O . VAL A 1 613 ? 23.947 -1.309 -13.718 1.00 90.12 613 VAL A O 1
ATOM 4822 N N . ASP A 1 614 ? 26.175 -1.352 -13.902 1.00 93.50 614 ASP A N 1
ATOM 4823 C CA . ASP A 1 614 ? 26.221 -1.100 -15.346 1.00 93.50 614 ASP A CA 1
ATOM 4824 C C . ASP A 1 614 ? 27.370 -1.861 -16.031 1.00 93.50 614 ASP A C 1
ATOM 4826 O O . ASP A 1 614 ? 28.249 -2.417 -15.373 1.00 93.50 614 ASP A O 1
ATOM 4830 N N . ASN A 1 615 ? 27.388 -1.849 -17.367 1.00 92.94 615 ASN A N 1
ATOM 4831 C CA . ASN A 1 615 ? 28.474 -2.431 -18.167 1.00 92.94 615 ASN A CA 1
ATOM 4832 C C . ASN A 1 615 ? 29.624 -1.446 -18.444 1.00 92.94 615 ASN A C 1
ATOM 4834 O O . ASN A 1 615 ? 30.185 -1.460 -19.545 1.00 92.94 615 ASN A O 1
ATOM 4838 N N . THR A 1 616 ? 29.964 -0.565 -17.496 1.00 92.44 616 THR A N 1
ATOM 4839 C CA . THR A 1 616 ? 31.143 0.312 -17.597 1.00 92.44 616 THR A CA 1
ATOM 4840 C C . THR A 1 616 ? 32.264 -0.186 -16.698 1.00 92.44 616 THR A C 1
ATOM 4842 O O . THR A 1 616 ? 32.053 -0.397 -15.512 1.00 92.44 616 THR A O 1
ATOM 4845 N N . TYR A 1 617 ? 33.471 -0.382 -17.226 1.00 92.12 617 TYR A N 1
ATOM 4846 C CA . TYR A 1 617 ? 34.605 -0.906 -16.457 1.00 92.12 617 TYR A CA 1
ATOM 4847 C C . TYR A 1 617 ? 35.951 -0.423 -17.005 1.00 92.12 617 TYR A C 1
ATOM 4849 O O . TYR A 1 617 ? 36.057 0.074 -18.129 1.00 92.12 617 TYR A O 1
ATOM 4857 N N . GLY A 1 618 ? 37.001 -0.594 -16.204 1.00 91.88 618 GLY A N 1
ATOM 4858 C CA . GLY A 1 618 ? 38.348 -0.122 -16.500 1.00 91.88 618 GLY A CA 1
ATOM 4859 C C . GLY A 1 618 ? 38.454 1.396 -16.367 1.00 91.88 618 GLY A C 1
ATOM 4860 O O . GLY A 1 618 ? 37.862 2.000 -15.476 1.00 91.88 618 GLY A O 1
ATOM 4861 N N . GLU A 1 619 ? 39.202 2.026 -17.265 1.00 91.19 619 GLU A N 1
ATOM 4862 C CA . GLU A 1 619 ? 39.385 3.484 -17.310 1.00 91.19 619 GLU A CA 1
ATOM 4863 C C . GLU A 1 619 ? 38.086 4.249 -17.611 1.00 91.19 619 GLU A C 1
ATOM 4865 O O . GLU A 1 619 ? 37.977 5.423 -17.267 1.00 91.19 619 GLU A O 1
ATOM 4870 N N . ASN A 1 620 ? 37.097 3.578 -18.209 1.00 90.94 620 ASN A N 1
ATOM 4871 C CA . ASN A 1 620 ? 35.818 4.163 -18.616 1.00 90.94 620 ASN A CA 1
ATOM 4872 C C . ASN A 1 620 ? 34.671 3.847 -17.637 1.00 90.94 620 ASN A C 1
ATOM 4874 O O . ASN A 1 620 ? 33.507 4.038 -17.978 1.00 90.94 620 ASN A O 1
ATOM 4878 N N . ALA A 1 621 ? 34.984 3.351 -16.436 1.00 89.25 621 ALA A N 1
ATOM 4879 C CA . ALA A 1 621 ? 34.004 3.093 -15.385 1.00 89.25 621 ALA A CA 1
ATOM 4880 C C . ALA A 1 621 ? 33.343 4.400 -14.899 1.00 89.25 621 ALA A C 1
ATOM 4882 O O . ALA A 1 621 ? 34.035 5.340 -14.501 1.00 89.25 621 ALA A O 1
ATOM 4883 N N . ILE A 1 622 ? 32.006 4.455 -14.871 1.00 85.31 622 ILE A N 1
ATOM 4884 C CA . ILE A 1 622 ? 31.244 5.651 -14.477 1.00 85.31 622 ILE A CA 1
ATOM 4885 C C . ILE A 1 622 ? 30.578 5.465 -13.114 1.00 85.31 622 ILE A C 1
ATOM 4887 O O . ILE A 1 622 ? 29.756 4.574 -12.914 1.00 85.31 622 ILE A O 1
ATOM 4891 N N . GLY A 1 623 ? 30.860 6.378 -12.181 1.00 80.88 623 GLY A N 1
ATOM 4892 C CA . GLY A 1 623 ? 30.142 6.449 -10.903 1.00 80.88 623 GLY A CA 1
ATOM 4893 C C . GLY A 1 623 ? 30.463 5.312 -9.927 1.00 80.88 623 GLY A C 1
ATOM 4894 O O . GLY A 1 623 ? 29.641 5.005 -9.069 1.00 80.88 623 GLY A O 1
ATOM 4895 N N . TRP A 1 624 ? 31.640 4.691 -10.052 1.00 81.75 624 TRP A N 1
ATOM 4896 C CA . TRP A 1 624 ? 32.077 3.570 -9.217 1.00 81.75 624 TRP A CA 1
ATOM 4897 C C . TRP A 1 624 ? 32.948 4.032 -8.032 1.00 81.75 624 TRP A C 1
ATOM 4899 O O . TRP A 1 624 ? 34.049 4.544 -8.258 1.00 81.75 624 TRP A O 1
ATOM 4909 N N . PRO A 1 625 ? 32.523 3.828 -6.765 1.00 74.31 625 PRO A N 1
ATOM 4910 C CA . PRO A 1 625 ? 33.217 4.369 -5.588 1.00 74.31 625 PRO A CA 1
ATOM 4911 C C . PRO A 1 625 ? 34.652 3.870 -5.370 1.00 74.31 625 PRO A C 1
ATOM 4913 O O . PRO A 1 625 ? 35.442 4.535 -4.704 1.00 74.31 625 PRO A O 1
ATOM 4916 N N . SER A 1 626 ? 34.996 2.682 -5.871 1.00 78.81 626 SER A N 1
ATOM 4917 C CA . SER A 1 626 ? 36.316 2.054 -5.682 1.00 78.81 626 SER A CA 1
ATOM 4918 C C . SER A 1 626 ? 36.923 1.532 -6.990 1.00 78.81 626 SER A C 1
ATOM 4920 O O . SER A 1 626 ? 37.803 0.675 -6.968 1.00 78.81 626 SER A O 1
ATOM 4922 N N . GLY A 1 627 ? 36.480 2.083 -8.127 1.00 83.06 627 GLY A N 1
ATOM 4923 C CA . GLY A 1 627 ? 36.752 1.524 -9.451 1.00 83.06 627 GLY A CA 1
ATOM 4924 C C . GLY A 1 627 ? 35.884 0.299 -9.748 1.00 83.06 627 GLY A C 1
ATOM 4925 O O . GLY A 1 627 ? 35.178 -0.196 -8.872 1.00 83.06 627 GLY A O 1
ATOM 4926 N N . HIS A 1 628 ? 35.914 -0.151 -11.000 1.00 92.25 628 HIS A N 1
ATOM 4927 C CA . HIS A 1 628 ? 35.170 -1.318 -11.468 1.00 92.25 628 HIS A CA 1
ATOM 4928 C C . HIS A 1 628 ? 35.901 -1.931 -12.656 1.00 92.25 628 HIS A C 1
ATOM 4930 O O . HIS A 1 628 ? 36.322 -1.218 -13.569 1.00 92.25 628 HIS A O 1
ATOM 4936 N N . THR A 1 629 ? 36.123 -3.235 -12.624 1.00 91.94 629 THR A N 1
ATOM 4937 C CA . THR A 1 629 ? 36.898 -3.982 -13.613 1.00 91.94 629 THR A CA 1
ATOM 4938 C C . THR A 1 629 ? 36.018 -5.006 -14.311 1.00 91.94 629 THR A C 1
ATOM 4940 O O . THR A 1 629 ? 34.973 -5.396 -13.811 1.00 91.94 629 THR A O 1
ATOM 4943 N N . PHE A 1 630 ? 36.455 -5.504 -15.465 1.00 89.44 630 PHE A N 1
ATOM 4944 C CA . PHE A 1 630 ? 35.743 -6.588 -16.145 1.00 89.44 630 PHE A CA 1
ATOM 4945 C C . PHE A 1 630 ? 35.559 -7.834 -15.254 1.00 89.44 630 PHE A C 1
ATOM 4947 O O . PHE A 1 630 ? 34.544 -8.520 -15.337 1.00 89.44 630 PHE A O 1
ATOM 4954 N N . GLY A 1 631 ? 36.539 -8.103 -14.381 1.00 87.00 631 GLY A N 1
ATOM 4955 C CA . GLY A 1 631 ? 36.512 -9.228 -13.448 1.00 87.00 631 GLY A CA 1
ATOM 4956 C C . GLY A 1 631 ? 35.330 -9.183 -12.483 1.00 87.00 631 GLY A C 1
ATOM 4957 O O . GLY A 1 631 ? 34.793 -10.236 -12.152 1.00 87.00 631 GLY A O 1
ATOM 4958 N N . ASP A 1 632 ? 34.913 -7.975 -12.111 1.00 88.56 632 ASP A N 1
ATOM 4959 C CA . ASP A 1 632 ? 33.839 -7.719 -11.158 1.00 88.56 632 ASP A CA 1
ATOM 4960 C C . ASP A 1 632 ? 32.449 -8.071 -11.716 1.00 88.56 632 ASP A C 1
ATOM 4962 O O . ASP A 1 632 ? 31.583 -8.495 -10.968 1.00 88.56 632 ASP A O 1
ATOM 4966 N N . LEU A 1 633 ? 32.260 -7.992 -13.039 1.00 86.44 633 LEU A N 1
ATOM 4967 C CA . LEU A 1 633 ? 31.029 -8.437 -13.711 1.00 86.44 633 LEU A CA 1
ATOM 4968 C C . LEU A 1 633 ? 31.053 -9.933 -14.048 1.00 86.44 633 LEU A C 1
ATOM 4970 O O . LEU A 1 633 ? 30.016 -10.555 -14.246 1.00 86.44 633 LEU A O 1
ATOM 4974 N N . SER A 1 634 ? 32.246 -10.516 -14.180 1.00 81.69 634 SER A N 1
ATOM 4975 C CA . SER A 1 634 ? 32.427 -11.916 -14.588 1.00 81.69 634 SER A CA 1
ATOM 4976 C C . SER A 1 634 ? 32.438 -12.920 -13.435 1.00 81.69 634 SER A C 1
ATOM 4978 O O . SER A 1 634 ? 32.698 -14.102 -13.661 1.00 81.69 634 SER A O 1
ATOM 4980 N N . GLY A 1 635 ? 32.231 -12.460 -12.199 1.00 69.69 635 GLY A N 1
ATOM 4981 C CA . GLY A 1 635 ? 32.219 -13.326 -11.029 1.00 69.69 635 GLY A CA 1
ATOM 4982 C C . GLY A 1 635 ? 31.241 -12.848 -9.969 1.00 69.69 635 GLY A C 1
ATOM 4983 O O . GLY A 1 635 ? 31.336 -11.719 -9.510 1.00 69.69 635 GLY A O 1
ATOM 4984 N N . SER A 1 636 ? 30.372 -13.754 -9.520 1.00 78.38 636 SER A N 1
ATOM 4985 C CA . SER A 1 636 ? 29.349 -13.568 -8.487 1.00 78.38 636 SER A CA 1
ATOM 4986 C C . SER A 1 636 ? 28.086 -12.829 -8.931 1.00 78.38 636 SER A C 1
ATOM 4988 O O . SER A 1 636 ? 27.097 -12.900 -8.203 1.00 78.38 636 SER A O 1
ATOM 4990 N N . ASP A 1 637 ? 28.056 -12.158 -10.083 1.00 85.56 637 ASP A N 1
ATOM 4991 C CA . ASP A 1 637 ? 26.876 -11.418 -10.552 1.00 85.56 637 ASP A CA 1
ATOM 4992 C C . ASP A 1 637 ? 25.796 -12.358 -11.092 1.00 85.56 637 ASP A C 1
ATOM 4994 O O . ASP A 1 637 ? 26.013 -13.146 -12.017 1.00 85.56 637 ASP A O 1
ATOM 4998 N N . HIS A 1 638 ? 24.608 -12.280 -10.488 1.00 83.81 638 HIS A N 1
ATOM 4999 C CA . HIS A 1 638 ? 23.491 -13.148 -10.832 1.00 83.81 638 HIS A CA 1
ATOM 5000 C C . HIS A 1 638 ? 22.134 -12.531 -10.499 1.00 83.81 638 HIS A C 1
ATOM 5002 O O . HIS A 1 638 ? 21.987 -11.601 -9.700 1.00 83.81 638 HIS A O 1
ATOM 5008 N N . VAL A 1 639 ? 21.104 -13.136 -11.082 1.00 86.12 639 VAL A N 1
ATOM 5009 C CA . VAL A 1 639 ? 19.704 -12.905 -10.727 1.00 86.12 639 VAL A CA 1
ATOM 5010 C C . VAL A 1 639 ? 19.031 -14.231 -10.389 1.00 86.12 639 VAL A C 1
ATOM 5012 O O . VAL A 1 639 ? 19.363 -15.255 -10.988 1.00 86.12 639 VAL A O 1
ATOM 5015 N N . ARG A 1 640 ? 18.085 -14.237 -9.441 1.00 83.75 640 ARG A N 1
ATOM 5016 C CA . ARG A 1 640 ? 17.216 -15.397 -9.183 1.00 83.75 640 ARG A CA 1
ATOM 5017 C C . ARG A 1 640 ? 15.769 -15.083 -9.524 1.00 83.75 640 ARG A C 1
ATOM 5019 O O . ARG A 1 640 ? 15.201 -14.105 -9.028 1.00 83.75 640 ARG A O 1
ATOM 5026 N N . ILE A 1 641 ? 15.154 -15.946 -10.324 1.00 80.06 641 ILE A N 1
ATOM 5027 C CA . ILE A 1 641 ? 13.781 -15.782 -10.800 1.00 80.06 641 ILE A CA 1
ATOM 5028 C C . ILE A 1 641 ? 13.002 -17.073 -10.556 1.00 80.06 641 ILE A C 1
ATOM 5030 O O . ILE A 1 641 ? 13.441 -18.154 -10.949 1.00 80.06 641 ILE A O 1
ATOM 5034 N N . ALA A 1 642 ? 11.825 -16.935 -9.950 1.00 80.06 642 ALA A N 1
ATOM 5035 C CA . ALA A 1 642 ? 10.844 -17.998 -9.784 1.00 80.06 642 ALA A CA 1
ATOM 5036 C C . ALA A 1 642 ? 9.687 -17.794 -10.774 1.00 80.06 642 ALA A C 1
ATOM 5038 O O . ALA A 1 642 ? 8.998 -16.781 -10.730 1.00 80.06 642 ALA A O 1
ATOM 5039 N N . PHE A 1 643 ? 9.445 -18.754 -11.658 1.00 81.62 643 PHE A N 1
ATOM 5040 C CA . PHE A 1 643 ? 8.372 -18.730 -12.646 1.00 81.62 643 PHE A CA 1
ATOM 5041 C C . PHE A 1 643 ? 7.146 -19.451 -12.095 1.00 81.62 643 PHE A C 1
ATOM 5043 O O . PHE A 1 643 ? 7.204 -20.609 -11.662 1.00 81.62 643 PHE A O 1
ATOM 5050 N N . LYS A 1 644 ? 6.030 -18.730 -12.098 1.00 78.88 644 LYS A N 1
ATOM 5051 C CA . LYS A 1 644 ? 4.749 -19.149 -11.545 1.00 78.88 644 LYS A CA 1
ATOM 5052 C C . LYS A 1 644 ? 3.812 -19.630 -12.648 1.00 78.88 644 LYS A C 1
ATOM 5054 O O . LYS A 1 644 ? 3.782 -19.025 -13.718 1.00 78.88 644 LYS A O 1
ATOM 5059 N N . GLY A 1 645 ? 3.027 -20.669 -12.375 1.00 72.00 645 GLY A N 1
ATOM 5060 C CA . GLY A 1 645 ? 1.901 -21.086 -13.219 1.00 72.00 645 GLY A CA 1
ATOM 5061 C C . GLY A 1 645 ? 0.665 -20.201 -13.014 1.00 72.00 645 GLY A C 1
ATOM 5062 O O . GLY A 1 645 ? 0.641 -19.343 -12.125 1.00 72.00 645 GLY A O 1
ATOM 5063 N N . MET A 1 646 ? -0.393 -20.405 -13.808 1.00 70.19 646 MET A N 1
ATOM 5064 C CA . MET A 1 646 ? -1.681 -19.703 -13.621 1.00 70.19 646 MET A CA 1
ATOM 5065 C C . MET A 1 646 ? -2.344 -19.977 -12.255 1.00 70.19 646 MET A C 1
ATOM 5067 O O . MET A 1 646 ? -3.139 -19.169 -11.775 1.00 70.19 646 MET A O 1
ATOM 5071 N N . ASP A 1 647 ? -1.984 -21.082 -11.606 1.00 66.50 647 ASP A N 1
ATOM 5072 C CA . ASP A 1 647 ? -2.366 -21.466 -10.239 1.00 66.50 647 ASP A CA 1
ATOM 5073 C C . ASP A 1 647 ? -1.523 -20.783 -9.141 1.00 66.50 647 ASP A C 1
ATOM 5075 O O . ASP A 1 647 ? -1.781 -20.985 -7.956 1.00 66.50 647 ASP A O 1
ATOM 5079 N N . ARG A 1 648 ? -0.536 -19.956 -9.524 1.00 59.03 648 ARG A N 1
ATOM 5080 C CA . ARG A 1 648 ? 0.439 -19.269 -8.656 1.00 59.03 648 ARG A CA 1
ATOM 5081 C C . ARG A 1 648 ? 1.471 -20.181 -7.974 1.00 59.03 648 ARG A C 1
ATOM 5083 O O . ARG A 1 648 ? 2.288 -19.677 -7.192 1.00 59.03 648 ARG A O 1
ATOM 5090 N N . ALA A 1 649 ? 1.502 -21.478 -8.277 1.00 60.75 649 ALA A N 1
ATOM 5091 C CA . ALA A 1 649 ? 2.562 -22.369 -7.810 1.00 60.75 649 ALA A CA 1
ATOM 5092 C C . ALA A 1 649 ? 3.867 -22.094 -8.574 1.00 60.75 649 ALA A C 1
ATOM 5094 O O . ALA A 1 649 ? 3.843 -21.625 -9.712 1.00 60.75 649 ALA A O 1
ATOM 5095 N N . THR A 1 650 ? 5.021 -22.329 -7.944 1.00 74.31 650 THR A N 1
ATOM 5096 C CA . THR A 1 650 ? 6.312 -22.250 -8.646 1.00 74.31 650 THR A CA 1
ATOM 5097 C C . THR A 1 650 ? 6.515 -23.534 -9.437 1.00 74.31 650 THR A C 1
ATOM 5099 O O . THR A 1 650 ? 6.487 -24.606 -8.844 1.00 74.31 650 THR A O 1
ATOM 5102 N N . TYR A 1 651 ? 6.754 -23.422 -10.740 1.00 76.19 651 TYR A N 1
ATOM 5103 C CA . TYR A 1 651 ? 7.084 -24.567 -11.602 1.00 76.19 651 TYR A CA 1
ATOM 5104 C C . TYR A 1 651 ? 8.568 -24.594 -11.964 1.00 76.19 651 TYR A C 1
ATOM 5106 O O . TYR A 1 651 ? 9.139 -25.657 -12.186 1.00 76.19 651 TYR A O 1
ATOM 5114 N N . PHE A 1 652 ? 9.206 -23.423 -11.966 1.00 80.06 652 PHE A N 1
ATOM 5115 C CA . PHE A 1 652 ? 10.617 -23.278 -12.286 1.00 80.06 652 PHE A CA 1
ATOM 5116 C C . PHE A 1 652 ? 11.245 -22.208 -11.385 1.00 80.06 652 PHE A C 1
ATOM 5118 O O . PHE A 1 652 ? 10.665 -21.142 -11.205 1.00 80.06 652 PHE A O 1
ATOM 5125 N N . ASP A 1 653 ? 12.411 -22.461 -10.799 1.00 83.12 653 ASP A N 1
ATOM 5126 C CA . ASP A 1 653 ? 13.154 -21.500 -9.970 1.00 83.12 653 ASP A CA 1
ATOM 5127 C C . ASP A 1 653 ? 14.645 -21.687 -10.208 1.00 83.12 653 ASP A C 1
ATOM 5129 O O . ASP A 1 653 ? 15.184 -22.777 -9.990 1.00 83.12 653 ASP A O 1
ATOM 5133 N N . ALA A 1 654 ? 15.314 -20.632 -10.664 1.00 76.25 654 ALA A N 1
ATOM 5134 C CA . ALA A 1 654 ? 16.730 -20.694 -10.965 1.00 76.25 654 ALA A CA 1
ATOM 5135 C C . ALA A 1 654 ? 17.470 -19.385 -10.690 1.00 76.25 654 ALA A C 1
ATOM 5137 O O . ALA A 1 654 ? 16.920 -18.289 -10.810 1.00 76.25 654 ALA A O 1
ATOM 5138 N N . LYS A 1 655 ? 18.758 -19.532 -10.375 1.00 85.62 655 LYS A N 1
ATOM 5139 C CA . LYS A 1 655 ? 19.795 -18.503 -10.471 1.00 85.62 655 LYS A CA 1
ATOM 5140 C C . LYS A 1 655 ? 20.442 -18.533 -11.847 1.00 85.62 655 LYS A C 1
ATOM 5142 O O . LYS A 1 655 ? 20.644 -19.613 -12.402 1.00 85.62 655 LYS A O 1
ATOM 5147 N N . PHE A 1 656 ? 20.748 -17.351 -12.363 1.00 83.94 656 PHE A N 1
ATOM 5148 C CA . PHE A 1 656 ? 21.188 -17.139 -13.732 1.00 83.94 656 PHE A CA 1
ATOM 5149 C C . PHE A 1 656 ? 22.573 -16.515 -13.709 1.00 83.94 656 PHE A C 1
ATOM 5151 O O . PHE A 1 656 ? 22.765 -15.447 -13.129 1.00 83.94 656 PHE A O 1
ATOM 5158 N N . ASP A 1 657 ? 23.506 -17.179 -14.371 1.00 86.12 657 ASP A N 1
ATOM 5159 C CA . ASP A 1 657 ? 24.855 -16.684 -14.593 1.00 86.12 657 ASP A CA 1
ATOM 5160 C C . ASP A 1 657 ? 24.851 -15.452 -15.506 1.00 86.12 657 ASP A C 1
ATOM 5162 O O . ASP A 1 657 ? 24.288 -15.499 -16.606 1.00 86.12 657 ASP A O 1
ATOM 5166 N N . TYR A 1 658 ? 25.495 -14.360 -15.089 1.00 90.81 658 TYR A N 1
ATOM 5167 C CA . TYR A 1 658 ? 25.611 -13.184 -15.949 1.00 90.81 658 TYR A CA 1
ATOM 5168 C C . TYR A 1 658 ? 26.552 -13.451 -17.124 1.00 90.81 658 TYR A C 1
ATOM 5170 O O . TYR A 1 658 ? 26.192 -13.244 -18.286 1.00 90.81 658 TYR A O 1
ATOM 5178 N N . ILE A 1 659 ? 27.758 -13.936 -16.835 1.00 89.06 659 ILE A N 1
ATOM 5179 C CA . ILE A 1 659 ? 28.798 -14.201 -17.827 1.00 89.06 659 ILE A CA 1
ATOM 5180 C C . ILE A 1 659 ? 29.908 -15.054 -17.208 1.00 89.06 659 ILE A C 1
ATOM 5182 O O . ILE A 1 659 ? 30.565 -14.642 -16.259 1.00 89.06 659 ILE A O 1
ATOM 5186 N N . THR A 1 660 ? 30.196 -16.208 -17.805 1.00 84.50 660 THR A N 1
ATOM 5187 C CA . THR A 1 660 ? 31.263 -17.104 -17.352 1.00 84.50 660 THR A CA 1
ATOM 5188 C C . THR A 1 660 ? 32.169 -17.554 -18.495 1.00 84.50 660 THR A C 1
ATOM 5190 O O . THR A 1 660 ? 31.714 -17.989 -19.554 1.00 84.50 660 THR A O 1
ATOM 5193 N N . GLY A 1 661 ? 33.480 -17.552 -18.210 1.00 70.25 661 GLY A N 1
ATOM 5194 C CA . GLY A 1 661 ? 34.523 -18.230 -18.987 1.00 70.25 661 GLY A CA 1
ATOM 5195 C C . GLY A 1 661 ? 34.804 -17.627 -20.369 1.00 70.25 661 GLY A C 1
ATOM 5196 O O . GLY A 1 661 ? 33.952 -17.016 -20.997 1.00 70.25 661 GLY A O 1
ATOM 5197 N N . ALA A 1 662 ? 36.025 -17.822 -20.874 1.00 62.75 662 ALA A N 1
ATOM 5198 C CA . ALA A 1 662 ? 36.438 -17.337 -22.191 1.00 62.75 662 ALA A CA 1
ATOM 5199 C C . ALA A 1 662 ? 36.871 -18.503 -23.093 1.00 62.75 662 ALA A C 1
ATOM 5201 O O . ALA A 1 662 ? 37.937 -19.093 -22.903 1.00 62.75 662 ALA A O 1
ATOM 5202 N N . GLY A 1 663 ? 36.032 -18.832 -24.081 1.00 65.56 663 GLY A N 1
ATOM 5203 C CA . GLY A 1 663 ? 36.397 -19.654 -25.239 1.00 65.56 663 GLY A CA 1
ATOM 5204 C C . GLY A 1 663 ? 36.839 -18.775 -26.418 1.00 65.56 663 GLY A C 1
ATOM 5205 O O . GLY A 1 663 ? 37.651 -17.867 -26.266 1.00 65.56 663 GLY A O 1
ATOM 5206 N N . THR A 1 664 ? 36.273 -18.992 -27.613 1.00 67.56 664 THR A N 1
ATOM 5207 C CA . THR A 1 664 ? 36.361 -18.027 -28.737 1.00 67.56 664 THR A CA 1
ATOM 5208 C C . THR A 1 664 ? 35.577 -16.731 -28.473 1.00 67.56 664 THR A C 1
ATOM 5210 O O . THR A 1 664 ? 35.834 -15.707 -29.120 1.00 67.56 664 THR A O 1
ATOM 5213 N N . CYS A 1 665 ? 34.629 -16.792 -27.531 1.00 78.25 665 CYS A N 1
ATOM 5214 C CA . CYS A 1 665 ? 33.961 -15.673 -26.877 1.00 78.25 665 CYS A CA 1
ATOM 5215 C C . CYS A 1 665 ? 33.444 -16.094 -25.482 1.00 78.25 665 CYS A C 1
ATOM 5217 O O . CYS A 1 665 ? 33.587 -17.267 -25.121 1.00 78.25 665 CYS A O 1
ATOM 5219 N N . TYR A 1 666 ? 32.895 -15.147 -24.718 1.00 85.44 666 TYR A N 1
ATOM 5220 C CA . TYR A 1 666 ? 32.220 -15.385 -23.438 1.00 85.44 666 TYR A CA 1
ATOM 5221 C C . TYR A 1 666 ? 30.797 -15.929 -23.634 1.00 85.44 666 TYR A C 1
ATOM 5223 O O . TYR A 1 666 ? 30.234 -15.827 -24.725 1.00 85.44 666 TYR A O 1
ATOM 5231 N N . SER A 1 667 ? 30.212 -16.498 -22.582 1.00 83.31 667 SER A N 1
ATOM 5232 C CA . SER A 1 667 ? 28.833 -17.002 -22.578 1.00 83.31 667 SER A CA 1
ATOM 5233 C C . SER A 1 667 ? 28.186 -16.816 -21.212 1.00 83.31 667 SER A C 1
ATOM 5235 O O . SER A 1 667 ? 28.884 -16.884 -20.206 1.00 83.31 667 SER A O 1
ATOM 5237 N N . SER A 1 668 ? 26.864 -16.662 -21.171 1.00 86.00 668 SER A N 1
ATOM 5238 C CA . SER A 1 668 ? 26.088 -16.925 -19.957 1.00 86.00 668 SER A CA 1
ATOM 5239 C C . SER A 1 668 ? 25.875 -18.436 -19.895 1.00 86.00 668 SER A C 1
ATOM 5241 O O . SER A 1 668 ? 25.351 -19.022 -20.842 1.00 86.00 668 SER A O 1
ATOM 5243 N N . LEU A 1 669 ? 26.319 -19.086 -18.818 1.00 84.25 669 LEU A N 1
ATOM 5244 C CA . LEU A 1 669 ? 26.106 -20.524 -18.601 1.00 84.25 669 LEU A CA 1
ATOM 5245 C C . LEU A 1 669 ? 24.708 -20.841 -18.034 1.00 84.25 669 LEU A C 1
ATOM 5247 O O . LEU A 1 669 ? 24.430 -21.976 -17.620 1.00 84.25 669 LEU A O 1
ATOM 5251 N N . GLY A 1 670 ? 23.821 -19.843 -18.040 1.00 83.38 670 GLY A N 1
ATOM 5252 C CA . GLY A 1 670 ? 22.420 -19.981 -17.691 1.00 83.38 670 GLY A CA 1
ATOM 5253 C C . GLY A 1 670 ? 22.230 -20.471 -16.264 1.00 83.38 670 GLY A C 1
ATOM 5254 O O . GLY A 1 670 ? 22.740 -19.870 -15.324 1.00 83.38 670 GLY A O 1
ATOM 5255 N N . VAL A 1 671 ? 21.495 -21.573 -16.108 1.00 83.44 671 VAL A N 1
ATOM 5256 C CA . VAL A 1 671 ? 21.123 -22.147 -14.801 1.00 83.44 671 VAL A CA 1
ATOM 5257 C C . VAL A 1 671 ? 22.012 -23.320 -14.362 1.00 83.44 671 VAL A C 1
ATOM 5259 O O . VAL A 1 671 ? 21.746 -23.947 -13.337 1.00 83.44 671 VAL A O 1
ATOM 5262 N N . THR A 1 672 ? 23.040 -23.665 -15.149 1.00 81.12 672 THR A N 1
ATOM 5263 C CA . THR A 1 672 ? 23.812 -24.919 -14.979 1.00 81.12 672 THR A CA 1
ATOM 5264 C C . THR A 1 672 ? 25.309 -24.741 -14.752 1.00 81.12 672 THR A C 1
ATOM 5266 O O . THR A 1 672 ? 25.996 -25.712 -14.430 1.00 81.12 672 THR A O 1
ATOM 5269 N N . GLY A 1 673 ? 25.833 -23.529 -14.907 1.00 78.25 673 GLY A N 1
ATOM 5270 C CA . GLY A 1 673 ? 27.248 -23.231 -14.716 1.00 78.25 673 GLY A CA 1
ATOM 5271 C C . GLY A 1 673 ? 27.468 -21.785 -14.292 1.00 78.25 673 GLY A C 1
ATOM 5272 O O . GLY A 1 673 ? 26.524 -21.002 -14.271 1.00 78.25 673 GLY A O 1
ATOM 5273 N N . GLY A 1 674 ? 28.713 -21.445 -13.950 1.00 83.81 674 GLY A N 1
ATOM 5274 C CA . GLY A 1 674 ? 29.025 -20.133 -13.381 1.00 83.81 674 GLY A CA 1
ATOM 5275 C C . GLY A 1 674 ? 28.342 -19.950 -12.028 1.00 83.81 674 GLY A C 1
ATOM 5276 O O . GLY A 1 674 ? 28.397 -20.855 -11.190 1.00 83.81 674 GLY A O 1
ATOM 5277 N N . ASP A 1 675 ? 27.655 -18.821 -11.865 1.00 81.38 675 ASP A N 1
ATOM 5278 C CA . ASP A 1 675 ? 26.789 -18.531 -10.709 1.00 81.38 675 ASP A CA 1
ATOM 5279 C C . ASP A 1 675 ? 25.351 -19.070 -10.876 1.00 81.38 675 ASP A C 1
ATOM 5281 O O . ASP A 1 675 ? 24.505 -18.966 -9.981 1.00 81.38 675 ASP A O 1
ATOM 5285 N N . GLY A 1 676 ? 25.080 -19.695 -12.024 1.00 82.94 676 GLY A N 1
ATOM 5286 C CA . GLY A 1 676 ? 23.816 -20.319 -12.366 1.00 82.94 676 GLY A CA 1
ATOM 5287 C C . GLY A 1 676 ? 23.507 -21.560 -11.535 1.00 82.94 676 GLY A C 1
ATOM 5288 O O . GLY A 1 676 ? 24.354 -22.438 -11.349 1.00 82.94 676 GLY A O 1
ATOM 5289 N N . LYS A 1 677 ? 22.261 -21.673 -11.064 1.00 82.56 677 LYS A N 1
ATOM 5290 C CA . LYS A 1 677 ? 21.790 -22.852 -10.328 1.00 82.56 677 LYS A CA 1
ATOM 5291 C C . LYS A 1 677 ? 20.288 -23.054 -10.473 1.00 82.56 677 LYS A C 1
ATOM 5293 O O . LYS A 1 677 ? 19.515 -22.185 -10.088 1.00 82.56 677 LYS A O 1
ATOM 5298 N N . LEU A 1 678 ? 19.877 -24.237 -10.916 1.00 78.75 678 LEU A N 1
ATOM 5299 C CA . LEU A 1 678 ? 18.481 -24.672 -10.890 1.00 78.75 678 LEU A CA 1
ATOM 5300 C C . LEU A 1 678 ? 18.089 -25.164 -9.485 1.00 78.75 678 LEU A C 1
ATOM 5302 O O . LEU A 1 678 ? 18.771 -26.013 -8.906 1.00 78.75 678 LEU A O 1
ATOM 5306 N N . TYR A 1 679 ? 17.002 -24.625 -8.939 1.00 76.12 679 TYR A N 1
ATOM 5307 C CA . TYR A 1 679 ? 16.415 -25.025 -7.655 1.00 76.12 679 TYR A CA 1
ATOM 5308 C C . TYR A 1 679 ? 15.157 -25.877 -7.847 1.00 76.12 679 TYR A C 1
ATOM 5310 O O . TYR A 1 679 ? 14.930 -26.802 -7.070 1.00 76.12 679 TYR A O 1
ATOM 5318 N N . LEU A 1 680 ? 14.371 -25.585 -8.886 1.00 77.19 680 LEU A N 1
ATOM 5319 C CA . LEU A 1 680 ? 13.155 -26.303 -9.263 1.00 77.19 680 LEU A CA 1
ATOM 5320 C C . LEU A 1 680 ? 12.965 -26.231 -10.786 1.00 77.19 680 LEU A C 1
ATOM 5322 O O . LEU A 1 680 ? 13.210 -25.174 -11.363 1.00 77.19 680 LEU A O 1
ATOM 5326 N N . GLY A 1 681 ? 12.512 -27.320 -11.412 1.00 81.88 681 GLY A N 1
ATOM 5327 C CA . GLY A 1 681 ? 12.300 -27.440 -12.864 1.00 81.88 681 GLY A CA 1
ATOM 5328 C C . GLY A 1 681 ? 13.234 -28.464 -13.522 1.00 81.88 681 GLY A C 1
ATOM 5329 O O . GLY A 1 681 ? 13.996 -29.142 -12.827 1.00 81.88 681 GLY A O 1
ATOM 5330 N N . ASP A 1 682 ? 13.194 -28.569 -14.852 1.00 82.75 682 ASP A N 1
ATOM 5331 C CA . ASP A 1 682 ? 14.142 -29.361 -15.647 1.00 82.75 682 ASP A CA 1
ATOM 5332 C C . ASP A 1 682 ? 15.045 -28.434 -16.477 1.00 82.75 682 ASP A C 1
ATOM 5334 O O . ASP A 1 682 ? 14.599 -27.467 -17.088 1.00 82.75 682 ASP A O 1
ATOM 5338 N N . VAL A 1 683 ? 16.342 -28.739 -16.525 1.00 84.94 683 VAL A N 1
ATOM 5339 C CA . VAL A 1 683 ? 17.304 -28.023 -17.376 1.00 84.94 683 VAL A CA 1
ATOM 5340 C C . VAL A 1 683 ? 16.921 -28.138 -18.855 1.00 84.94 683 VAL A C 1
ATOM 5342 O O . VAL A 1 683 ? 17.223 -27.231 -19.625 1.00 84.94 683 VAL A O 1
ATOM 5345 N N . ALA A 1 684 ? 16.270 -29.233 -19.256 1.00 88.56 684 ALA A N 1
ATOM 5346 C CA . ALA A 1 684 ? 15.821 -29.442 -20.630 1.00 88.56 684 ALA A CA 1
ATOM 5347 C C . ALA A 1 684 ? 14.801 -28.393 -21.105 1.00 88.56 684 ALA A C 1
ATOM 5349 O O . ALA A 1 684 ? 14.732 -28.138 -22.306 1.00 88.56 684 ALA A O 1
ATOM 5350 N N . ASP A 1 685 ? 14.068 -27.768 -20.179 1.00 89.12 685 ASP A N 1
ATOM 5351 C CA . ASP A 1 685 ? 13.099 -26.715 -20.489 1.00 89.12 685 ASP A CA 1
ATOM 5352 C C . ASP A 1 685 ? 13.770 -25.350 -20.718 1.00 89.12 685 ASP A C 1
ATOM 5354 O O . ASP A 1 685 ? 13.123 -24.415 -21.186 1.00 89.12 685 ASP A O 1
ATOM 5358 N N . VAL A 1 686 ? 15.066 -25.204 -20.412 1.00 90.88 686 VAL A N 1
ATOM 5359 C CA . VAL A 1 686 ? 15.828 -23.979 -20.689 1.00 90.88 686 VAL A CA 1
ATOM 5360 C C . VAL A 1 686 ? 16.320 -23.999 -22.129 1.00 90.88 686 VAL A C 1
ATOM 5362 O O . VAL A 1 686 ? 17.311 -24.652 -22.459 1.00 90.88 686 VAL A O 1
ATOM 5365 N N . LEU A 1 687 ? 15.630 -23.254 -22.989 1.00 91.06 687 LEU A N 1
ATOM 5366 C CA . LEU A 1 687 ? 15.906 -23.214 -24.424 1.00 91.06 687 LEU A CA 1
ATOM 5367 C C . LEU A 1 687 ? 17.056 -22.262 -24.767 1.00 91.06 687 LEU A C 1
ATOM 5369 O O . LEU A 1 687 ? 17.881 -22.574 -25.626 1.00 91.06 687 LEU A O 1
ATOM 5373 N N . GLU A 1 688 ? 17.124 -21.107 -24.101 1.00 89.38 688 GLU A N 1
ATOM 5374 C CA . GLU A 1 688 ? 18.143 -20.089 -24.367 1.00 89.38 688 GLU A CA 1
ATOM 5375 C C . GLU A 1 688 ? 18.408 -19.212 -23.138 1.00 89.38 688 GLU A C 1
ATOM 5377 O O . GLU A 1 688 ? 17.490 -18.906 -22.378 1.00 89.38 688 GLU A O 1
ATOM 5382 N N . THR A 1 689 ? 19.658 -18.770 -22.969 1.00 89.94 689 THR A N 1
ATOM 5383 C CA . THR A 1 689 ? 20.061 -17.780 -21.960 1.00 89.94 689 THR A CA 1
ATOM 5384 C C . THR A 1 689 ? 21.008 -16.750 -22.557 1.00 89.94 689 THR A C 1
ATOM 5386 O O . THR A 1 689 ? 21.970 -17.104 -23.242 1.00 89.94 689 THR A O 1
ATOM 5389 N N . ARG A 1 690 ? 20.754 -15.471 -22.281 1.00 90.62 690 ARG A N 1
ATOM 5390 C CA . ARG A 1 690 ? 21.496 -14.324 -22.814 1.00 90.62 690 ARG A CA 1
ATOM 5391 C C . ARG A 1 690 ? 21.748 -13.297 -21.716 1.00 90.62 690 ARG A C 1
ATOM 5393 O O . ARG A 1 690 ? 21.018 -13.221 -20.729 1.00 90.62 690 ARG A O 1
ATOM 5400 N N . SER A 1 691 ? 22.768 -12.473 -21.913 1.00 92.81 691 SER A N 1
ATOM 5401 C CA . SER A 1 691 ? 23.039 -11.322 -21.057 1.00 92.81 691 SER A CA 1
ATOM 5402 C C . SER A 1 691 ? 23.618 -10.171 -21.865 1.00 92.81 691 SER A C 1
ATOM 5404 O O . SER A 1 691 ? 24.285 -10.386 -22.882 1.00 92.81 691 SER A O 1
ATOM 5406 N N . SER A 1 692 ? 23.403 -8.944 -21.396 1.00 93.50 692 SER A N 1
ATOM 5407 C CA . SER A 1 692 ? 23.900 -7.727 -22.051 1.00 93.50 692 SER A CA 1
ATOM 5408 C C . SER A 1 692 ? 25.394 -7.767 -22.347 1.00 93.50 692 SER A C 1
ATOM 5410 O O . SER A 1 692 ? 25.821 -7.375 -23.432 1.00 93.50 692 SER A O 1
ATOM 5412 N N . LEU A 1 693 ? 26.208 -8.263 -21.411 1.00 90.88 693 LEU A N 1
ATOM 5413 C CA . LEU A 1 693 ? 27.656 -8.259 -21.597 1.00 90.88 693 LEU A CA 1
ATOM 5414 C C . LEU A 1 693 ? 28.107 -9.315 -22.614 1.00 90.88 693 LEU A C 1
ATOM 5416 O O . LEU A 1 693 ? 29.029 -9.066 -23.389 1.00 90.88 693 LEU A O 1
ATOM 5420 N N . VAL A 1 694 ? 27.426 -10.462 -22.683 1.00 89.62 694 VAL A N 1
ATOM 5421 C CA . VAL A 1 694 ? 27.680 -11.464 -23.727 1.00 89.62 694 VAL A CA 1
ATOM 5422 C C . VAL A 1 694 ? 27.297 -10.914 -25.101 1.00 89.62 694 VAL A C 1
ATOM 5424 O O . VAL A 1 694 ? 28.081 -11.045 -26.040 1.00 89.62 694 VAL A O 1
ATOM 5427 N N . GLU A 1 695 ? 26.154 -10.236 -25.230 1.00 90.69 695 GLU A N 1
ATOM 5428 C CA . GLU A 1 695 ? 25.756 -9.585 -26.487 1.00 90.69 695 GLU A CA 1
ATOM 5429 C C . GLU A 1 695 ? 26.781 -8.535 -26.933 1.00 90.69 695 GLU A C 1
ATOM 5431 O O . GLU A 1 695 ? 27.241 -8.557 -28.078 1.00 90.69 695 GLU A O 1
ATOM 5436 N N . ASN A 1 696 ? 27.212 -7.673 -26.012 1.00 90.69 696 ASN A N 1
ATOM 5437 C CA . ASN A 1 696 ? 28.211 -6.638 -26.264 1.00 90.69 696 ASN A CA 1
ATOM 5438 C C . ASN A 1 696 ? 29.550 -7.213 -26.769 1.00 90.69 696 ASN A C 1
ATOM 5440 O O . ASN A 1 696 ? 30.132 -6.722 -27.741 1.00 90.69 696 ASN A O 1
ATOM 5444 N N . LEU A 1 697 ? 30.048 -8.279 -26.138 1.00 87.94 697 LEU A N 1
ATOM 5445 C CA . LEU A 1 697 ? 31.352 -8.857 -26.480 1.00 87.94 697 LEU A CA 1
ATOM 5446 C C . LEU A 1 697 ? 31.295 -9.781 -27.704 1.00 87.94 697 LEU A C 1
ATOM 5448 O O . LEU A 1 697 ? 32.244 -9.830 -28.493 1.00 87.94 697 LEU A O 1
ATOM 5452 N N . CYS A 1 698 ? 30.211 -10.546 -27.850 1.00 86.12 698 CYS A N 1
ATOM 5453 C CA . CYS A 1 698 ? 30.157 -11.700 -28.748 1.00 86.12 698 CYS A CA 1
ATOM 5454 C C . CYS A 1 698 ? 29.280 -11.500 -29.974 1.00 86.12 698 CYS A C 1
ATOM 5456 O O . CYS A 1 698 ? 29.635 -12.004 -31.040 1.00 86.12 698 CYS A O 1
ATOM 5458 N N . VAL A 1 699 ? 28.180 -10.759 -29.845 1.00 85.38 699 VAL A N 1
ATOM 5459 C CA . VAL A 1 699 ? 27.259 -10.489 -30.956 1.00 85.38 699 VAL A CA 1
ATOM 5460 C C . VAL A 1 699 ? 27.636 -9.184 -31.642 1.00 85.38 699 VAL A C 1
ATOM 5462 O O . VAL A 1 699 ? 27.815 -9.150 -32.859 1.00 85.38 699 VAL A O 1
ATOM 5465 N N . LEU A 1 700 ? 27.857 -8.130 -30.858 1.00 85.75 700 LEU A N 1
ATOM 5466 C CA . LEU A 1 700 ? 28.317 -6.837 -31.354 1.00 85.75 700 LEU A CA 1
ATOM 5467 C C . LEU A 1 700 ? 29.815 -6.851 -31.713 1.00 85.75 700 LEU A C 1
ATOM 5469 O O . LEU A 1 700 ? 30.257 -6.107 -32.588 1.00 85.75 700 LEU A O 1
ATOM 5473 N N . GLY A 1 701 ? 30.588 -7.749 -31.091 1.00 81.50 701 GLY A N 1
ATOM 5474 C CA . GLY A 1 701 ? 31.992 -8.008 -31.423 1.00 81.50 701 GLY A CA 1
ATOM 5475 C C . GLY A 1 701 ? 32.995 -7.040 -30.789 1.00 81.50 701 GLY A C 1
ATOM 5476 O O . GLY A 1 701 ? 34.165 -7.039 -31.182 1.00 81.50 701 GLY A O 1
ATOM 5477 N N . CYS A 1 702 ? 32.571 -6.245 -29.807 1.00 81.38 702 CYS A N 1
ATOM 5478 C CA . CYS A 1 702 ? 33.415 -5.285 -29.100 1.00 81.38 702 CYS A CA 1
ATOM 5479 C C . CYS A 1 702 ? 34.196 -5.994 -27.985 1.00 81.38 702 CYS A C 1
ATOM 5481 O O . CYS A 1 702 ? 33.830 -5.933 -26.819 1.00 81.38 702 CYS A O 1
ATOM 5483 N N . LYS A 1 703 ? 35.251 -6.733 -28.352 1.00 73.88 703 LYS A N 1
ATOM 5484 C CA . LYS A 1 703 ? 36.011 -7.644 -27.466 1.00 73.88 703 LYS A CA 1
ATOM 5485 C C . LYS A 1 703 ? 36.967 -6.932 -26.496 1.00 73.88 703 LYS A C 1
ATOM 5487 O O . LYS A 1 703 ? 38.123 -7.330 -26.359 1.00 73.88 703 LYS A O 1
ATOM 5492 N N . GLU A 1 704 ? 36.493 -5.901 -25.814 1.00 73.62 704 GLU A N 1
ATOM 5493 C CA . GLU A 1 704 ? 37.303 -5.085 -24.914 1.00 73.62 704 GLU A CA 1
ATOM 5494 C C . GLU A 1 704 ? 37.152 -5.567 -23.466 1.00 73.62 704 GLU A C 1
ATOM 5496 O O . GLU A 1 704 ? 36.226 -5.187 -22.761 1.00 73.62 704 GLU A O 1
ATOM 5501 N N . THR A 1 705 ? 38.053 -6.429 -22.989 1.00 80.69 705 THR A N 1
ATOM 5502 C CA . THR A 1 705 ? 38.006 -6.963 -21.607 1.00 80.69 705 THR A CA 1
ATOM 5503 C C . THR A 1 705 ? 38.831 -6.145 -20.610 1.00 80.69 705 THR A C 1
ATOM 5505 O O . THR A 1 705 ? 38.937 -6.517 -19.445 1.00 80.69 705 THR A O 1
ATOM 5508 N N . SER A 1 706 ? 39.483 -5.071 -21.062 1.00 85.88 706 SER A N 1
ATOM 5509 C CA . SER A 1 706 ? 40.273 -4.184 -20.197 1.00 85.88 706 SER A CA 1
ATOM 5510 C C . SER A 1 706 ? 39.516 -2.910 -19.845 1.00 85.88 706 SER A C 1
ATOM 5512 O O . SER A 1 706 ? 39.475 -2.550 -18.675 1.00 85.88 706 SER A O 1
ATOM 5514 N N . ASN A 1 707 ? 38.884 -2.274 -20.832 1.00 90.00 707 ASN A N 1
ATOM 5515 C CA . ASN A 1 707 ? 38.073 -1.074 -20.656 1.00 90.00 707 ASN A CA 1
ATOM 5516 C C . ASN A 1 707 ? 36.780 -1.241 -21.455 1.00 90.00 707 ASN A C 1
ATOM 5518 O O . ASN A 1 707 ? 36.841 -1.663 -22.605 1.00 90.00 707 ASN A O 1
ATOM 5522 N N . SER A 1 708 ? 35.629 -0.890 -20.890 1.00 91.94 708 SER A N 1
ATOM 5523 C CA . SER A 1 708 ? 34.408 -0.747 -21.692 1.00 91.94 708 SER A CA 1
ATOM 5524 C C . SER A 1 708 ? 34.572 0.418 -22.682 1.00 91.94 708 SER A C 1
ATOM 5526 O O . SER A 1 708 ? 35.422 1.281 -22.449 1.00 91.94 708 SER A O 1
ATOM 5528 N N . PRO A 1 709 ? 33.772 0.523 -23.756 1.00 91.69 709 PRO A N 1
ATOM 5529 C CA . PRO A 1 709 ? 33.823 1.675 -24.657 1.00 91.69 709 PRO A CA 1
ATOM 5530 C C . PRO A 1 709 ? 33.609 3.006 -23.911 1.00 91.69 709 PRO A C 1
ATOM 5532 O O . PRO A 1 709 ? 32.770 3.059 -23.002 1.00 91.69 709 PRO A O 1
ATOM 5535 N N . PRO A 1 710 ? 34.332 4.082 -24.276 1.00 89.19 710 PRO A N 1
ATOM 5536 C CA . PRO A 1 710 ? 34.243 5.366 -23.590 1.00 89.19 710 PRO A CA 1
ATOM 5537 C C . PRO A 1 710 ? 32.858 5.984 -23.753 1.00 89.19 710 PRO A C 1
ATOM 5539 O O . PRO A 1 710 ? 32.291 5.969 -24.846 1.00 89.19 710 PRO A O 1
ATOM 5542 N N . THR A 1 711 ? 32.351 6.558 -22.667 1.00 88.88 711 THR A N 1
ATOM 5543 C CA . THR A 1 711 ? 31.042 7.208 -22.592 1.00 88.88 711 THR A CA 1
ATOM 5544 C C . THR A 1 711 ? 31.049 8.308 -21.522 1.00 88.88 711 THR A C 1
ATOM 5546 O O . THR A 1 711 ? 31.991 8.414 -20.738 1.00 88.88 711 THR A O 1
ATOM 5549 N N . ASP A 1 712 ? 30.019 9.154 -21.509 1.00 84.75 712 ASP A N 1
ATOM 5550 C CA . ASP A 1 712 ? 29.770 10.164 -20.477 1.00 84.75 712 ASP A CA 1
ATOM 5551 C C . ASP A 1 712 ? 28.717 9.702 -19.452 1.00 84.75 712 ASP A C 1
ATOM 5553 O O . ASP A 1 712 ? 28.142 8.620 -19.575 1.00 84.75 712 ASP A O 1
ATOM 5557 N N . GLU A 1 713 ? 28.442 10.542 -18.447 1.00 80.00 713 GLU A N 1
ATOM 5558 C CA . GLU A 1 713 ? 27.463 10.294 -17.373 1.00 80.00 713 GLU A CA 1
ATOM 5559 C C . GLU A 1 713 ? 26.027 10.042 -17.877 1.00 80.00 713 GLU A C 1
ATOM 5561 O O . GLU A 1 713 ? 25.214 9.466 -17.153 1.00 80.00 713 GLU A O 1
ATOM 5566 N N . ASN A 1 714 ? 25.716 10.424 -19.121 1.00 82.62 714 ASN A N 1
ATOM 5567 C CA . ASN A 1 714 ? 24.423 10.170 -19.761 1.00 82.62 714 ASN A CA 1
ATOM 5568 C C . ASN A 1 714 ? 24.411 8.871 -20.580 1.00 82.62 714 ASN A C 1
ATOM 5570 O O . ASN A 1 714 ? 23.384 8.516 -21.160 1.00 82.62 714 ASN A O 1
ATOM 5574 N N . TYR A 1 715 ? 25.522 8.133 -20.583 1.00 83.88 715 TYR A N 1
ATOM 5575 C CA . TYR A 1 715 ? 25.743 6.924 -21.366 1.00 83.88 715 TYR A CA 1
ATOM 5576 C C . TYR A 1 715 ? 25.636 7.163 -22.879 1.00 83.88 715 TYR A C 1
ATOM 5578 O O . TYR A 1 715 ? 25.060 6.351 -23.608 1.00 83.88 715 TYR A O 1
ATOM 5586 N N . THR A 1 716 ? 26.139 8.310 -23.349 1.00 87.81 716 THR A N 1
ATOM 5587 C CA . THR A 1 716 ? 26.167 8.633 -24.779 1.00 87.81 716 THR A CA 1
ATOM 5588 C C . THR A 1 716 ? 26.889 7.527 -25.568 1.00 87.81 716 THR A C 1
ATOM 5590 O O . THR A 1 716 ? 28.032 7.202 -25.237 1.00 87.81 716 THR A O 1
ATOM 5593 N N . PRO A 1 717 ? 26.277 6.969 -26.636 1.00 87.81 717 PRO A N 1
ATOM 5594 C CA . PRO A 1 717 ? 26.872 5.879 -27.405 1.00 87.81 717 PRO A CA 1
ATOM 5595 C C . PRO A 1 717 ? 28.289 6.184 -27.902 1.00 87.81 717 PRO A C 1
ATOM 5597 O O . PRO A 1 717 ? 28.545 7.218 -28.525 1.00 87.81 717 PRO A O 1
ATOM 5600 N N . SER A 1 718 ? 29.206 5.247 -27.660 1.00 85.94 718 SER A N 1
ATOM 5601 C CA . SER A 1 718 ? 30.604 5.372 -28.065 1.00 85.94 718 SER A CA 1
ATOM 5602 C C . SER A 1 718 ? 30.779 5.239 -29.577 1.00 85.94 718 SER A C 1
ATOM 5604 O O . SER A 1 718 ? 30.219 4.340 -30.198 1.00 85.94 718 SER A O 1
ATOM 5606 N N . ALA A 1 719 ? 31.643 6.057 -30.183 1.00 85.94 719 ALA A N 1
ATOM 5607 C CA . ALA A 1 719 ? 31.999 5.898 -31.596 1.00 85.94 719 ALA A CA 1
ATOM 5608 C C . ALA A 1 719 ? 32.769 4.590 -31.878 1.00 85.94 719 ALA A C 1
ATOM 5610 O O . ALA A 1 719 ? 32.743 4.096 -33.004 1.00 85.94 719 ALA A O 1
ATOM 5611 N N . GLU A 1 720 ? 33.449 4.037 -30.869 1.00 84.50 720 GLU A N 1
ATOM 5612 C CA . GLU A 1 720 ? 34.216 2.789 -30.979 1.00 84.50 720 GLU A CA 1
ATOM 5613 C C . GLU A 1 720 ? 33.297 1.566 -31.026 1.00 84.50 720 GLU A C 1
ATOM 5615 O O . GLU A 1 720 ? 33.587 0.590 -31.716 1.00 84.50 720 GLU A O 1
ATOM 5620 N N . CYS A 1 721 ? 32.164 1.645 -30.326 1.00 86.44 721 CYS A N 1
ATOM 5621 C CA . CYS A 1 721 ? 31.169 0.587 -30.257 1.00 86.44 721 CYS A CA 1
ATOM 5622 C C . CYS A 1 721 ? 29.754 1.184 -30.080 1.00 86.44 721 CYS A C 1
ATOM 5624 O O . CYS A 1 721 ? 29.224 1.204 -28.967 1.00 86.44 721 CYS A O 1
ATOM 5626 N N . PRO A 1 722 ? 29.117 1.680 -31.161 1.00 83.69 722 PRO A N 1
ATOM 5627 C CA . PRO A 1 722 ? 27.867 2.451 -31.068 1.00 83.69 722 PRO A CA 1
ATOM 5628 C C . PRO A 1 722 ? 26.649 1.672 -30.563 1.00 83.69 722 PRO A C 1
ATOM 5630 O O . PRO A 1 722 ? 25.644 2.281 -30.215 1.00 83.69 722 PRO A O 1
ATOM 5633 N N . GLY A 1 723 ? 26.717 0.339 -30.559 1.00 84.06 723 GLY A N 1
ATOM 5634 C CA . GLY A 1 723 ? 25.641 -0.535 -30.088 1.00 84.06 723 GLY A CA 1
ATOM 5635 C C . GLY A 1 723 ? 25.828 -1.055 -28.664 1.00 84.06 723 GLY A C 1
ATOM 5636 O O . GLY A 1 723 ? 25.084 -1.949 -28.277 1.00 84.06 723 GLY A O 1
ATOM 5637 N N . TRP A 1 724 ? 26.841 -0.581 -27.925 1.00 89.50 724 TRP A N 1
ATOM 5638 C CA . TRP A 1 724 ? 27.136 -1.096 -26.588 1.00 89.50 724 TRP A CA 1
ATOM 5639 C C . TRP A 1 724 ? 25.983 -0.808 -25.628 1.00 89.50 724 TRP A C 1
ATOM 5641 O O . TRP A 1 724 ? 25.643 0.352 -25.389 1.00 89.50 724 TRP A O 1
ATOM 5651 N N . ASP A 1 725 ? 25.407 -1.860 -25.050 1.00 91.50 725 ASP A N 1
ATOM 5652 C CA . ASP A 1 725 ? 24.364 -1.723 -24.044 1.00 91.50 725 ASP A CA 1
ATOM 5653 C C . ASP A 1 725 ? 24.983 -1.557 -22.655 1.00 91.50 725 ASP A C 1
ATOM 5655 O O . ASP A 1 725 ? 25.623 -2.463 -22.107 1.00 91.50 725 ASP A O 1
ATOM 5659 N N . TYR A 1 726 ? 24.804 -0.370 -22.084 1.00 91.62 726 TYR A N 1
ATOM 5660 C CA . TYR A 1 726 ? 25.300 -0.043 -20.754 1.00 91.62 726 TYR A CA 1
ATOM 5661 C C . TYR A 1 726 ? 24.411 -0.581 -19.630 1.00 91.62 726 TYR A C 1
ATOM 5663 O O . TYR A 1 726 ? 24.854 -0.608 -18.482 1.00 91.62 726 TYR A O 1
ATOM 5671 N N . TYR A 1 727 ? 23.187 -1.021 -19.926 1.00 93.50 727 TYR A N 1
ATOM 5672 C CA . TYR A 1 727 ? 22.351 -1.692 -18.940 1.00 93.50 727 TYR A CA 1
ATOM 5673 C C . TYR A 1 727 ? 22.847 -3.110 -18.671 1.00 93.50 727 TYR A C 1
ATOM 5675 O O . TYR A 1 727 ? 23.246 -3.825 -19.585 1.00 93.50 727 TYR A O 1
ATOM 5683 N N . VAL A 1 728 ? 22.761 -3.530 -17.411 1.00 93.62 728 VAL A N 1
ATOM 5684 C CA . VAL A 1 728 ? 22.905 -4.937 -17.035 1.00 93.62 728 VAL A CA 1
ATOM 5685 C C . VAL A 1 728 ? 21.544 -5.598 -17.156 1.00 93.62 728 VAL A C 1
ATOM 5687 O O . VAL A 1 728 ? 20.605 -5.234 -16.444 1.00 93.62 728 VAL A O 1
ATOM 5690 N N . TRP A 1 729 ? 21.426 -6.558 -18.067 1.00 95.31 729 TRP A N 1
ATOM 5691 C CA . TRP A 1 729 ? 20.235 -7.378 -18.191 1.00 95.31 729 TRP A CA 1
ATOM 5692 C C . TRP A 1 729 ? 20.546 -8.857 -18.409 1.00 95.31 729 TRP A C 1
ATOM 5694 O O . TRP A 1 729 ? 21.569 -9.232 -18.983 1.00 95.31 729 TRP A O 1
ATOM 5704 N N . TYR A 1 730 ? 19.608 -9.680 -17.951 1.00 94.44 730 TYR A N 1
ATOM 5705 C CA . TYR A 1 730 ? 19.572 -11.133 -18.071 1.00 94.44 730 TYR A CA 1
ATOM 5706 C C . TYR A 1 730 ? 18.334 -11.506 -18.875 1.00 94.44 730 TYR A C 1
ATOM 5708 O O . TYR A 1 730 ? 17.279 -10.910 -18.669 1.00 94.44 730 TYR A O 1
ATOM 5716 N N . GLU A 1 731 ? 18.431 -12.482 -19.765 1.00 94.25 731 GLU A N 1
ATOM 5717 C CA . GLU A 1 731 ? 17.293 -12.980 -20.534 1.00 94.25 731 GLU A CA 1
ATOM 5718 C C . GLU A 1 731 ? 17.330 -14.504 -20.601 1.00 94.25 731 GLU A C 1
ATOM 5720 O O . GLU A 1 731 ? 18.387 -15.097 -20.814 1.00 94.25 731 GLU A O 1
ATOM 5725 N N . MET A 1 732 ? 16.179 -15.143 -20.409 1.00 91.00 732 MET A N 1
ATOM 5726 C CA . MET A 1 732 ? 16.028 -16.589 -20.555 1.00 91.00 732 MET A CA 1
ATOM 5727 C C . MET A 1 732 ? 14.732 -16.921 -21.266 1.00 91.00 732 MET A C 1
ATOM 5729 O O . MET A 1 732 ? 13.697 -16.310 -21.001 1.00 91.00 732 MET A O 1
ATOM 5733 N N . THR A 1 733 ? 14.809 -17.936 -22.115 1.00 93.69 733 THR A N 1
ATOM 5734 C CA . THR A 1 733 ? 13.672 -18.519 -22.813 1.00 93.69 733 THR A CA 1
ATOM 5735 C C . THR A 1 733 ? 13.414 -19.921 -22.271 1.00 93.69 733 THR A C 1
ATOM 5737 O O . THR A 1 733 ? 14.314 -20.764 -22.278 1.00 93.69 733 THR A O 1
ATOM 5740 N N . LEU A 1 734 ? 12.192 -20.156 -21.796 1.00 93.25 734 LEU A N 1
ATOM 5741 C CA . LEU A 1 734 ? 11.715 -21.439 -21.282 1.00 93.25 734 LEU A CA 1
ATOM 5742 C C . LEU A 1 734 ? 10.712 -22.083 -22.237 1.00 93.25 734 LEU A C 1
ATOM 5744 O O . LEU A 1 734 ? 9.903 -21.384 -22.848 1.00 93.25 734 LEU A O 1
ATOM 5748 N N . ASP A 1 735 ? 10.713 -23.410 -22.317 1.00 91.31 735 ASP A N 1
ATOM 5749 C CA . ASP A 1 735 ? 9.635 -24.155 -22.964 1.00 91.31 735 ASP A CA 1
ATOM 5750 C C . ASP A 1 735 ? 8.331 -24.001 -22.159 1.00 91.31 735 ASP A C 1
ATOM 5752 O O . ASP A 1 735 ? 8.316 -24.124 -20.931 1.00 91.31 735 ASP A O 1
ATOM 5756 N N . ALA A 1 736 ? 7.215 -23.728 -22.839 1.00 86.88 736 ALA A N 1
ATOM 5757 C CA . ALA A 1 736 ? 5.913 -23.647 -22.183 1.00 86.88 736 ALA A CA 1
ATOM 5758 C C . ALA A 1 736 ? 5.446 -24.994 -21.617 1.00 86.88 736 ALA A C 1
ATOM 5760 O O . ALA A 1 736 ? 4.619 -24.995 -20.699 1.00 86.88 736 ALA A O 1
ATOM 5761 N N . SER A 1 737 ? 5.992 -26.122 -22.095 1.00 86.38 737 SER A N 1
ATOM 5762 C CA . SER A 1 737 ? 5.710 -27.444 -21.526 1.00 86.38 737 SER A CA 1
ATOM 5763 C C . SER A 1 737 ? 6.068 -27.543 -20.046 1.00 86.38 737 SER A C 1
ATOM 5765 O O . SER A 1 737 ? 5.426 -28.306 -19.326 1.00 86.38 737 SER A O 1
ATOM 5767 N N . ALA A 1 738 ? 7.014 -26.726 -19.567 1.00 84.06 738 ALA A N 1
ATOM 5768 C CA . ALA A 1 738 ? 7.385 -26.647 -18.153 1.00 84.06 738 ALA A CA 1
ATOM 5769 C C . ALA A 1 738 ? 6.212 -26.253 -17.235 1.00 84.06 738 ALA A C 1
ATOM 5771 O O . ALA A 1 738 ? 6.262 -26.474 -16.026 1.00 84.06 738 ALA A O 1
ATOM 5772 N N . PHE A 1 739 ? 5.152 -25.666 -17.800 1.00 84.38 739 PHE A N 1
ATOM 5773 C CA . PHE A 1 739 ? 3.988 -25.175 -17.066 1.00 84.38 739 PHE A CA 1
ATOM 5774 C C . PHE A 1 739 ? 2.706 -25.957 -17.382 1.00 84.38 739 PHE A C 1
ATOM 5776 O O . PHE A 1 739 ? 1.638 -25.609 -16.876 1.00 84.38 739 PHE A O 1
ATOM 5783 N N . GLU A 1 740 ? 2.752 -26.993 -18.224 1.00 80.88 740 GLU A N 1
ATOM 5784 C CA . GLU A 1 740 ? 1.565 -27.796 -18.525 1.00 80.88 740 GLU A CA 1
ATOM 5785 C C . GLU A 1 740 ? 1.136 -28.668 -17.327 1.00 80.88 740 GLU A C 1
ATOM 5787 O O . GLU A 1 740 ? 1.978 -29.182 -16.589 1.00 80.88 740 GLU A O 1
ATOM 5792 N N . PRO A 1 741 ? -0.181 -28.876 -17.116 1.00 79.19 741 PRO A N 1
ATOM 5793 C CA . PRO A 1 741 ? -1.308 -28.408 -17.935 1.00 79.19 741 PRO A CA 1
ATOM 5794 C C . PRO A 1 741 ? -1.836 -27.014 -17.544 1.00 79.19 741 PRO A C 1
ATOM 5796 O O . PRO A 1 741 ? -2.799 -26.540 -18.144 1.00 79.19 741 PRO A O 1
ATOM 5799 N N . VAL A 1 742 ? -1.270 -26.390 -16.509 1.00 75.75 742 VAL A N 1
ATOM 5800 C CA . VAL A 1 742 ? -1.806 -25.169 -15.881 1.00 75.75 742 VAL A CA 1
ATOM 5801 C C . VAL A 1 742 ? -1.541 -23.916 -16.721 1.00 75.75 742 VAL A C 1
ATOM 5803 O O . VAL A 1 742 ? -2.320 -22.966 -16.681 1.00 75.75 742 VAL A O 1
ATOM 5806 N N . GLY A 1 743 ? -0.479 -23.936 -17.520 1.00 81.06 743 GLY A N 1
ATOM 5807 C CA . GLY A 1 743 ? -0.020 -22.809 -18.314 1.00 81.06 743 GLY A CA 1
ATOM 5808 C C . GLY A 1 743 ? 0.815 -21.826 -17.497 1.00 81.06 743 GLY A C 1
ATOM 5809 O O . GLY A 1 743 ? 0.722 -21.736 -16.268 1.00 81.06 743 GLY A O 1
ATOM 5810 N N . PHE A 1 744 ? 1.654 -21.077 -18.207 1.00 83.31 744 PHE A N 1
ATOM 5811 C CA . PHE A 1 744 ? 2.501 -20.050 -17.620 1.00 83.31 744 PHE A CA 1
ATOM 5812 C C . PHE A 1 744 ? 1.665 -18.906 -17.023 1.00 83.31 744 PHE A C 1
ATOM 5814 O O . PHE A 1 744 ? 0.701 -18.442 -17.633 1.00 83.31 744 PHE A O 1
ATOM 5821 N N . GLY A 1 745 ? 2.041 -18.464 -15.823 1.00 78.25 745 GLY A N 1
ATOM 5822 C CA . GLY A 1 745 ? 1.458 -17.321 -15.129 1.00 78.25 745 GLY A CA 1
ATOM 5823 C C . GLY A 1 745 ? 2.345 -16.085 -15.240 1.00 78.25 745 GLY A C 1
ATOM 5824 O O . GLY A 1 745 ? 2.023 -15.160 -15.978 1.00 78.25 745 GLY A O 1
ATOM 5825 N N . TYR A 1 746 ? 3.438 -16.038 -14.470 1.00 75.81 746 TYR A N 1
ATOM 5826 C CA . TYR A 1 746 ? 4.351 -14.886 -14.450 1.00 75.81 746 TYR A CA 1
ATOM 5827 C C . TYR A 1 746 ? 5.724 -15.195 -13.846 1.00 75.81 746 TYR A C 1
ATOM 5829 O O . TYR A 1 746 ? 5.844 -16.101 -13.019 1.00 75.81 746 TYR A O 1
ATOM 5837 N N . PRO A 1 747 ? 6.768 -14.423 -14.190 1.00 80.12 747 PRO A N 1
ATOM 5838 C CA . PRO A 1 747 ? 8.055 -14.491 -13.520 1.00 80.12 747 PRO A CA 1
ATOM 5839 C C . PRO A 1 747 ? 8.068 -13.593 -12.273 1.00 80.12 747 PRO A C 1
ATOM 5841 O O . PRO A 1 747 ? 7.591 -12.459 -12.291 1.00 80.12 747 PRO A O 1
ATOM 5844 N N . LEU A 1 748 ? 8.646 -14.090 -11.184 1.00 77.12 748 LEU A N 1
ATOM 5845 C CA . LEU A 1 748 ? 8.843 -13.374 -9.928 1.00 77.12 748 LEU A CA 1
ATOM 5846 C C . LEU A 1 748 ? 10.344 -13.233 -9.661 1.00 77.12 748 LEU A C 1
ATOM 5848 O O . LEU A 1 748 ? 11.042 -14.229 -9.465 1.00 77.12 748 LEU A O 1
ATOM 5852 N N . LEU A 1 749 ? 10.840 -11.998 -9.618 1.00 74.25 749 LEU A N 1
ATOM 5853 C CA . LEU A 1 749 ? 12.203 -11.703 -9.182 1.00 74.25 749 LEU A CA 1
ATOM 5854 C C . LEU A 1 749 ? 12.324 -11.957 -7.676 1.00 74.25 749 LEU A C 1
ATOM 5856 O O . LEU A 1 749 ? 11.560 -11.393 -6.894 1.00 74.25 749 LEU A O 1
ATOM 5860 N N . THR A 1 750 ? 13.263 -12.813 -7.281 1.00 71.19 750 THR A N 1
ATOM 5861 C CA . THR A 1 750 ? 13.444 -13.231 -5.877 1.00 71.19 750 THR A CA 1
ATOM 5862 C C . THR A 1 750 ? 14.781 -12.795 -5.289 1.00 71.19 750 THR A C 1
ATOM 5864 O O . THR A 1 750 ? 14.894 -12.663 -4.075 1.00 71.19 750 THR A O 1
ATOM 5867 N N . GLU A 1 751 ? 15.786 -12.542 -6.128 1.00 77.38 751 GLU A N 1
ATOM 5868 C CA . GLU A 1 751 ? 17.112 -12.103 -5.692 1.00 77.38 751 GLU A CA 1
ATOM 5869 C C . GLU A 1 751 ? 17.783 -11.290 -6.802 1.00 77.38 751 GLU A C 1
ATOM 5871 O O . GLU A 1 751 ? 17.748 -11.693 -7.969 1.00 77.38 751 GLU A O 1
ATOM 5876 N N . ILE A 1 752 ? 18.419 -10.177 -6.429 1.00 80.19 752 ILE A N 1
ATOM 5877 C CA . ILE A 1 752 ? 19.355 -9.435 -7.279 1.00 80.19 752 ILE A CA 1
ATOM 5878 C C . ILE A 1 752 ? 20.727 -9.399 -6.609 1.00 80.19 752 ILE A C 1
ATOM 5880 O O . ILE A 1 752 ? 20.823 -9.215 -5.392 1.00 80.19 752 ILE A O 1
ATOM 5884 N N . HIS A 1 753 ? 21.786 -9.571 -7.396 1.00 81.38 753 HIS A N 1
ATOM 5885 C CA . HIS A 1 753 ? 23.154 -9.540 -6.899 1.00 81.38 753 HIS A CA 1
ATOM 5886 C C . HIS A 1 753 ? 24.096 -8.880 -7.912 1.00 81.38 753 HIS A C 1
ATOM 5888 O O . HIS A 1 753 ? 24.094 -9.251 -9.084 1.00 81.38 753 HIS A O 1
ATOM 5894 N N . ALA A 1 754 ? 24.900 -7.926 -7.439 1.00 83.94 754 ALA A N 1
ATOM 5895 C CA . ALA A 1 754 ? 25.985 -7.284 -8.180 1.00 83.94 754 ALA A CA 1
ATOM 5896 C C . ALA A 1 754 ? 27.167 -7.012 -7.232 1.00 83.94 754 ALA A C 1
ATOM 5898 O O . ALA A 1 754 ? 26.996 -6.315 -6.230 1.00 83.94 754 ALA A O 1
ATOM 5899 N N . SER A 1 755 ? 28.352 -7.561 -7.496 1.00 83.31 755 SER A N 1
ATOM 5900 C CA . SER A 1 755 ? 29.499 -7.525 -6.587 1.00 83.31 755 SER A CA 1
ATOM 5901 C C . SER A 1 755 ? 30.793 -7.069 -7.280 1.00 83.31 755 SER A C 1
ATOM 5903 O O . SER A 1 755 ? 31.535 -7.905 -7.790 1.00 83.31 755 SER A O 1
ATOM 5905 N N . PRO A 1 756 ? 31.168 -5.780 -7.163 1.00 81.06 756 PRO A N 1
ATOM 5906 C CA . PRO A 1 756 ? 30.572 -4.761 -6.318 1.00 81.06 756 PRO A CA 1
ATOM 5907 C C . PRO A 1 756 ? 29.344 -4.115 -6.966 1.00 81.06 756 PRO A C 1
ATOM 5909 O O . PRO A 1 756 ? 29.203 -4.058 -8.182 1.00 81.06 756 PRO A O 1
ATOM 5912 N N . SER A 1 757 ? 28.484 -3.546 -6.130 1.00 82.75 757 SER A N 1
ATOM 5913 C CA . SER A 1 757 ? 27.428 -2.623 -6.556 1.00 82.75 757 SER A CA 1
ATOM 5914 C C . SER A 1 757 ? 27.894 -1.170 -6.423 1.00 82.75 757 SER A C 1
ATOM 5916 O O . SER A 1 757 ? 28.742 -0.839 -5.586 1.00 82.75 757 SER A O 1
ATOM 5918 N N . LYS A 1 758 ? 27.288 -0.258 -7.188 1.00 77.81 758 LYS A N 1
ATOM 5919 C CA . LYS A 1 758 ? 27.514 1.192 -7.033 1.00 77.81 758 LYS A CA 1
ATOM 5920 C C . LYS A 1 758 ? 26.969 1.751 -5.721 1.00 77.81 758 LYS A C 1
ATOM 5922 O O . LYS A 1 758 ? 27.377 2.824 -5.283 1.00 77.81 758 LYS A O 1
ATOM 5927 N N . THR A 1 759 ? 26.054 1.023 -5.096 1.00 72.31 759 THR A N 1
ATOM 5928 C CA . THR A 1 759 ? 25.354 1.422 -3.877 1.00 72.31 759 THR A CA 1
ATOM 5929 C C . THR A 1 759 ? 26.061 0.992 -2.597 1.00 72.31 759 THR A C 1
ATOM 5931 O O . THR A 1 759 ? 25.681 1.425 -1.512 1.00 72.31 759 THR A O 1
ATOM 5934 N N . GLY A 1 760 ? 27.106 0.166 -2.704 1.00 72.44 760 GLY A N 1
ATOM 5935 C CA . GLY A 1 760 ? 27.845 -0.363 -1.559 1.00 72.44 760 GLY A CA 1
ATOM 5936 C C . GLY A 1 760 ? 27.169 -1.556 -0.872 1.00 72.44 760 GLY A C 1
ATOM 5937 O O . GLY A 1 760 ? 27.729 -2.084 0.089 1.00 72.44 760 GLY A O 1
ATOM 5938 N N . MET A 1 761 ? 26.012 -2.010 -1.367 1.00 64.75 761 MET A N 1
ATOM 5939 C CA . MET A 1 761 ? 25.331 -3.230 -0.930 1.00 64.75 761 MET A CA 1
ATOM 5940 C C . MET A 1 761 ? 25.137 -4.175 -2.116 1.00 64.75 761 MET A C 1
ATOM 5942 O O . MET A 1 761 ? 24.285 -3.962 -2.968 1.00 64.75 761 MET A O 1
ATOM 5946 N N . ASN A 1 762 ? 25.933 -5.243 -2.169 1.00 75.88 762 ASN A N 1
ATOM 5947 C CA . ASN A 1 762 ? 25.989 -6.134 -3.337 1.00 75.88 762 ASN A CA 1
ATOM 5948 C C . ASN A 1 762 ? 24.727 -6.979 -3.551 1.00 75.88 762 ASN A C 1
ATOM 5950 O O . ASN A 1 762 ? 24.514 -7.539 -4.621 1.00 75.88 762 ASN A O 1
ATOM 5954 N N . SER A 1 763 ? 23.886 -7.095 -2.531 1.00 75.31 763 SER A N 1
ATOM 5955 C CA . SER A 1 763 ? 22.560 -7.694 -2.632 1.00 75.31 763 SER A CA 1
ATOM 5956 C C . SER A 1 763 ? 21.593 -6.771 -1.940 1.00 75.31 763 SER A C 1
ATOM 5958 O O . SER A 1 763 ? 21.771 -6.459 -0.761 1.00 75.31 763 SER A O 1
ATOM 5960 N N . GLU A 1 764 ? 20.580 -6.344 -2.675 1.00 55.09 764 GLU A N 1
ATOM 5961 C CA . GLU A 1 764 ? 19.562 -5.462 -2.141 1.00 55.09 764 GLU A CA 1
ATOM 5962 C C . GLU A 1 764 ? 18.202 -6.149 -2.177 1.00 55.09 764 GLU A C 1
ATOM 5964 O O . GLU A 1 764 ? 17.849 -6.776 -3.181 1.00 55.09 764 GLU A O 1
ATOM 5969 N N . PRO A 1 765 ? 17.422 -6.059 -1.089 1.00 51.19 765 PRO A N 1
ATOM 5970 C CA . PRO A 1 765 ? 16.073 -6.583 -1.101 1.00 51.19 765 PRO A CA 1
ATOM 5971 C C . PRO A 1 765 ? 15.229 -5.691 -2.021 1.00 51.19 765 PRO A C 1
ATOM 5973 O O . PRO A 1 765 ? 15.201 -4.467 -1.856 1.00 51.19 765 PRO A O 1
ATOM 5976 N N . VAL A 1 766 ? 14.543 -6.308 -2.984 1.00 52.09 766 VAL A N 1
ATOM 5977 C CA . VAL A 1 766 ? 13.684 -5.615 -3.950 1.00 52.09 766 VAL A CA 1
ATOM 5978 C C . VAL A 1 766 ? 12.255 -6.135 -3.900 1.00 52.09 766 VAL A C 1
ATOM 5980 O O . VAL A 1 766 ? 12.027 -7.330 -3.722 1.00 52.09 766 VAL A O 1
ATOM 5983 N N . GLY A 1 767 ? 11.293 -5.234 -4.076 1.00 46.38 767 GLY A N 1
ATOM 5984 C CA . GLY A 1 767 ? 9.865 -5.546 -4.087 1.00 46.38 767 GLY A CA 1
ATOM 5985 C C . GLY A 1 767 ? 9.161 -5.012 -5.328 1.00 46.38 767 GLY A C 1
ATOM 5986 O O . GLY A 1 767 ? 9.611 -4.002 -5.872 1.00 46.38 767 GLY A O 1
ATOM 5987 N N . PRO A 1 768 ? 8.065 -5.647 -5.780 1.00 49.81 768 PRO A N 1
ATOM 5988 C CA . PRO A 1 768 ? 7.288 -5.156 -6.911 1.00 49.81 768 PRO A CA 1
ATOM 5989 C C . PRO A 1 768 ? 6.652 -3.792 -6.590 1.00 49.81 768 PRO A C 1
ATOM 5991 O O . PRO A 1 768 ? 6.139 -3.585 -5.493 1.00 49.81 768 PRO A O 1
ATOM 5994 N N . GLY A 1 769 ? 6.656 -2.863 -7.545 1.00 46.97 769 GLY A N 1
ATOM 5995 C CA . GLY A 1 769 ? 6.074 -1.526 -7.395 1.00 46.97 769 GLY A CA 1
ATOM 5996 C C . GLY A 1 769 ? 5.703 -0.884 -8.734 1.00 46.97 769 GLY A C 1
ATOM 5997 O O . GLY A 1 769 ? 6.063 -1.388 -9.795 1.00 46.97 769 GLY A O 1
ATOM 5998 N N . ALA A 1 770 ? 4.954 0.222 -8.703 1.00 42.03 770 ALA A N 1
ATOM 5999 C CA . ALA A 1 770 ? 4.558 0.946 -9.914 1.00 42.03 770 ALA A CA 1
ATOM 6000 C C . ALA A 1 770 ? 5.721 1.788 -10.484 1.00 42.03 770 ALA A C 1
ATOM 6002 O O . ALA A 1 770 ? 6.491 2.351 -9.700 1.00 42.03 770 ALA A O 1
ATOM 6003 N N . PRO A 1 771 ? 5.843 1.928 -11.822 1.00 40.78 771 PRO A N 1
ATOM 6004 C CA . PRO A 1 771 ? 6.847 2.785 -12.440 1.00 40.78 771 PRO A CA 1
ATOM 6005 C C . PRO A 1 771 ? 6.692 4.239 -11.981 1.00 40.78 771 PRO A C 1
ATOM 6007 O O . PRO A 1 771 ? 5.706 4.899 -12.297 1.00 40.78 771 PRO A O 1
ATOM 6010 N N . THR A 1 772 ? 7.667 4.750 -11.229 1.00 40.81 772 THR A N 1
ATOM 6011 C CA . THR A 1 772 ? 7.737 6.179 -10.878 1.00 40.81 772 THR A CA 1
ATOM 6012 C C . THR A 1 772 ? 8.410 6.976 -12.011 1.00 40.81 772 THR A C 1
ATOM 6014 O O . THR A 1 772 ? 9.329 6.455 -12.655 1.00 40.81 772 THR A O 1
ATOM 6017 N N . PRO A 1 773 ? 8.037 8.249 -12.259 1.00 36.00 773 PRO A N 1
ATOM 6018 C CA . PRO A 1 773 ? 8.681 9.083 -13.286 1.00 36.00 773 PRO A CA 1
ATOM 6019 C C . PRO A 1 773 ? 10.164 9.377 -13.011 1.00 36.00 773 PRO A C 1
ATOM 6021 O O . PRO A 1 773 ? 10.914 9.680 -13.930 1.00 36.00 773 PRO A O 1
ATOM 6024 N N . VAL A 1 774 ? 10.603 9.267 -11.753 1.00 38.78 774 VAL A N 1
ATOM 6025 C CA . VAL A 1 774 ? 11.997 9.523 -11.348 1.00 38.78 774 VAL A CA 1
ATOM 6026 C C . VAL A 1 774 ? 12.922 8.350 -11.708 1.00 38.78 774 VAL A C 1
ATOM 6028 O O . VAL A 1 774 ? 14.121 8.547 -11.863 1.00 38.78 774 VAL A O 1
ATOM 6031 N N . ASN A 1 775 ? 12.366 7.144 -11.890 1.00 36.06 775 ASN A N 1
ATOM 6032 C CA . ASN A 1 775 ? 13.126 5.904 -12.086 1.00 36.06 775 ASN A CA 1
ATOM 6033 C C . ASN A 1 775 ? 12.705 5.096 -13.325 1.00 36.06 775 ASN A C 1
ATOM 6035 O O . ASN A 1 775 ? 13.216 3.999 -13.547 1.00 36.06 775 ASN A O 1
ATOM 6039 N N . SER A 1 776 ? 11.809 5.627 -14.157 1.00 31.38 776 SER A N 1
ATOM 6040 C CA . SER A 1 776 ? 11.622 5.113 -15.513 1.00 31.38 776 SER A CA 1
ATOM 6041 C C . SER A 1 776 ? 12.763 5.641 -16.389 1.00 31.38 776 SER A C 1
ATOM 6043 O O . SER A 1 776 ? 13.141 6.807 -16.239 1.00 31.38 776 SER A O 1
ATOM 6045 N N . PRO A 1 777 ? 13.321 4.860 -17.333 1.00 32.25 777 PRO A N 1
ATOM 6046 C CA . PRO A 1 777 ? 14.062 5.452 -18.428 1.00 32.25 777 PRO A CA 1
ATOM 6047 C C . PRO A 1 777 ? 13.052 6.284 -19.213 1.00 32.25 777 PRO A C 1
ATOM 6049 O O . PRO A 1 777 ? 12.334 5.767 -20.060 1.00 32.25 777 PRO A O 1
ATOM 6052 N N . THR A 1 778 ? 12.938 7.569 -18.895 1.00 28.56 778 THR A N 1
ATOM 6053 C CA . THR A 1 778 ? 12.325 8.494 -19.836 1.00 28.56 778 THR A CA 1
ATOM 6054 C C . THR A 1 778 ? 13.314 8.570 -20.997 1.00 28.56 778 THR A C 1
ATOM 6056 O O . THR A 1 778 ? 14.442 9.023 -20.770 1.00 28.56 778 THR A O 1
ATOM 6059 N N . PRO A 1 779 ? 12.974 8.130 -22.224 1.00 29.62 779 PRO A N 1
ATOM 6060 C CA . PRO A 1 779 ? 13.642 8.694 -23.378 1.00 29.62 779 PRO A CA 1
ATOM 6061 C C . PRO A 1 779 ? 13.388 10.195 -23.278 1.00 29.62 779 PRO A C 1
ATOM 6063 O O . PRO A 1 779 ? 12.244 10.656 -23.275 1.00 29.62 779 PRO A O 1
ATOM 6066 N N . THR A 1 780 ? 14.447 10.977 -23.106 1.00 26.73 780 THR A N 1
ATOM 6067 C CA . THR A 1 780 ? 14.349 12.410 -23.350 1.00 26.73 780 THR A CA 1
ATOM 6068 C C . THR A 1 780 ? 13.743 12.603 -24.745 1.00 26.73 780 THR A C 1
ATOM 6070 O O . THR A 1 780 ? 14.038 11.825 -25.656 1.00 26.73 780 THR A O 1
ATOM 6073 N N . PRO A 1 781 ? 12.853 13.589 -24.935 1.00 30.81 781 PRO A N 1
ATOM 6074 C CA . PRO A 1 781 ? 12.093 13.745 -26.165 1.00 30.81 781 PRO A CA 1
ATOM 6075 C C . PRO A 1 781 ? 13.007 14.195 -27.309 1.00 30.81 781 PRO A C 1
ATOM 6077 O O . PRO A 1 781 ? 13.107 15.377 -27.619 1.00 30.81 781 PRO A O 1
ATOM 6080 N N . THR A 1 782 ? 13.646 13.230 -27.961 1.00 30.94 782 THR A N 1
ATOM 6081 C CA . THR A 1 782 ? 14.097 13.302 -29.352 1.00 30.94 782 THR A CA 1
ATOM 6082 C C . THR A 1 782 ? 13.880 11.961 -30.055 1.00 30.94 782 THR A C 1
ATOM 6084 O O . THR A 1 782 ? 14.736 11.503 -30.803 1.00 30.94 782 THR A O 1
ATOM 6087 N N . GLU A 1 783 ? 12.721 11.330 -29.869 1.00 31.83 783 GLU A N 1
ATOM 6088 C CA . GLU A 1 783 ? 12.184 10.408 -30.876 1.00 31.83 783 GLU A CA 1
ATOM 6089 C C . GLU A 1 783 ? 11.368 11.219 -31.886 1.00 31.83 783 GLU A C 1
ATOM 6091 O O . GLU A 1 783 ? 10.142 11.297 -31.840 1.00 31.83 783 GLU A O 1
ATOM 6096 N N . TYR A 1 784 ? 12.074 11.875 -32.809 1.00 27.02 784 TYR A N 1
ATOM 6097 C CA . TYR A 1 784 ? 11.461 12.208 -34.086 1.00 27.02 784 TYR A CA 1
ATOM 6098 C C . TYR A 1 784 ? 11.486 10.956 -34.954 1.00 27.02 784 TYR A C 1
ATOM 6100 O O . TYR A 1 784 ? 12.542 10.439 -35.312 1.00 27.02 784 TYR A O 1
ATOM 6108 N N . ILE A 1 785 ? 10.281 10.515 -35.301 1.00 28.62 785 ILE A N 1
ATOM 6109 C CA . ILE A 1 785 ? 9.963 9.689 -36.460 1.00 28.62 785 ILE A CA 1
ATOM 6110 C C . ILE A 1 785 ? 10.866 10.111 -37.629 1.00 28.62 785 ILE A C 1
ATOM 6112 O O . ILE A 1 785 ? 10.779 11.241 -38.113 1.00 28.62 785 ILE A O 1
ATOM 6116 N N . CYS A 1 786 ? 11.716 9.201 -38.107 1.00 26.22 786 CYS A N 1
ATOM 6117 C CA . CYS A 1 786 ? 12.329 9.346 -39.420 1.00 26.22 786 CYS A CA 1
ATOM 6118 C C . CYS A 1 786 ? 11.275 8.939 -40.455 1.00 26.22 786 CYS A C 1
ATOM 6120 O O . CYS A 1 786 ? 11.183 7.784 -40.861 1.00 26.22 786 CYS A O 1
ATOM 6122 N N . SER A 1 787 ? 10.415 9.887 -40.821 1.00 33.94 787 SER A N 1
ATOM 6123 C CA . SER A 1 787 ? 9.727 9.845 -42.105 1.00 33.94 787 SER A CA 1
ATOM 6124 C C . SER A 1 787 ? 10.629 10.559 -43.111 1.00 33.94 787 SER A C 1
ATOM 6126 O O . SER A 1 787 ? 10.835 11.765 -42.976 1.00 33.94 787 SER A O 1
ATOM 6128 N N . ASP A 1 788 ? 11.141 9.785 -44.069 1.00 36.75 788 ASP A N 1
ATOM 6129 C CA . ASP A 1 788 ? 12.104 10.103 -45.139 1.00 36.75 788 ASP A CA 1
ATOM 6130 C C . ASP A 1 788 ? 13.589 9.805 -44.832 1.00 36.75 788 ASP A C 1
ATOM 6132 O O . ASP A 1 788 ? 14.409 10.710 -44.673 1.00 36.75 788 ASP A O 1
ATOM 6136 N N . CYS A 1 789 ? 13.922 8.506 -44.869 1.00 34.94 789 CYS A N 1
ATOM 6137 C CA . CYS A 1 789 ? 15.181 7.955 -45.393 1.00 34.94 789 CYS A CA 1
ATOM 6138 C C . CYS A 1 789 ? 14.877 6.734 -46.272 1.00 34.94 789 CYS A C 1
ATOM 6140 O O . CYS A 1 789 ? 14.155 5.833 -45.785 1.00 34.94 789 CYS A O 1
#

Radius of gyration: 38.17 Å; chains: 1; bounding box: 137×91×99 Å

Sequence (789 aa):
MNKVRRLISKIRRGQATTEFMLALPIMMIMLVGVIELARLVQAWLAVENAARFGARYAVTGDFDTTYCEDANLALGWPTDVYDGYNGDPIDCIVPRGADPINYLERTSMLVDWARLPSIRDAALSGSAGAMIDDDATYSDPGYMDIVTCSYPSNLTETDYNQDPIAPPQCNPVDDPGDPGNPVRITVFHNHSLIIPFLGPGWPHITIVGTREMIVETFRSPRVMGAPMPLLTATLPATNTSTPYLTETPWGGFPTSTETPLFNTNTPTITQTPSPTPTINPACIGLEFANDWQLISNGDEKLLTIEVSNDTDAKVTLDHALFLWENYSMYVPYQNVKEIKFEDKKIFSGHDYTSPTSTGWGVYEDLDVNETKTFRVKFDVKDGPWSETDYQPGDFGAILTFMNGCVIEKPVTIHDRPTVTPTPQGAECTGIEYVNDWQLISNDNEKLLSIDVMNSTGSDVKLMDAVFYWGNFDAVSPWQAVKEIKFDKDKILGVKDYDSPTYTGGNENRTLKNDETKTFLVKFEVKDGPWENTDFTPGDFGVRLEFDNGCSLFKPVTVTDRPTVTPTPPIQPGPEGVIWYYGYMNTYVWAKVEWHTNPDGSITTRVTFSRTFVDNTYGENAIGWPSGHTFGDLSGSDHVRIAFKGMDRATYFDAKFDYITGAGTCYSSLGVTGGDGKLYLGDVADVLETRSSLVENLCVLGCKETSNSPPTDENYTPSAECPGWDYYVWYEMTLDASAFEPVGFGYPLLTEIHASPSKTGMNSEPVGPGAPTPVNSPTPTPTEYICSDC

pLDDT: mean 70.05, std 19.67, range [22.66, 95.31]

Foldseek 3Di:
DVVVVVVVVVVPVCPVVVVCVVVVVVVVVVVLVVVQVVLVVLQQQLQQQLQVQLQVLLQALDFDLVCLQVLCVVVVHDSAQFQCDPNHHSRLQGDCVRPVPCRVVSSVSSSFRRSVVRSVVRSVVSNPSQQADPPDDQQDARDKDKAKDWPPFDFPPVPVPPDVRDDTATVPHGTSDFAQIKMKIKMKHWHARPDCVVDPRRRTDIHIHMDIDGRHPPPPPGDDDDDDPPPPPDDDDDDDDDPDDDDDDDDDDDDDDDDDDDDDDDDDDDDDDDDDPDADLQCVQWAFPDFWDFDDFFQKTKIKTKIWRQHPFKWWWFKKWKFQQLLCVQDPPKFFAFKDWAPQTLDGDGHRDPTDISDGGSTDMAGHRGMIMTMIMMHDPDGTDDPLSDDSLSMKMWIAIPVRHIYIDHRDDDPRPPPPPPPQDPQCVFKDWPDFWDFPWDQAWTKIKTKIAGANQFKKFWQWKKKFQVLVCVLVPPKWFQFKDKAVHTQDGHTHRDPTDISDGHGGHIRGHGHMIMTMTIMDDPDGTDDPVSDDSLSMKMWIAIPSGRIYIDHNHDPDDPDDDDDDDDFDDQWDKWKKAFPVDRQWIKIWTWHQDPVRKIKIKIWIHVQWPWPWAAPQRPLAPVGHALVQLAAPFWWWKFWAFSVRGTLWIKIWAQWYDADVHIDTPGQPDGRHHTPHFDPVQWPDKDWLVRCQCPVQPVVDRNGDAHADPVRQAHPSRRPRGTITMIMTIGHQVSRPPRTTTGMDTDWGAGRVTSVRDRTGDMDTDDDDPVRDPDPDPPPDPPPDD